Protein 7LIX (pdb70)

Structure (mmCIF, N/CA/C/O backbone):
data_7LIX
#
_entry.id   7LIX
#
_cell.length_a   1.00
_cell.length_b   1.00
_cell.length_c   1.00
_cell.angle_alpha   90.00
_cell.angle_beta   90.00
_cell.angle_gamma   90.00
#
_symmetry.space_group_name_H-M   'P 1'
#
loop_
_entity.id
_entity.type
_entity.pdbx_description
1 polymer CaRSP1
2 polymer 'B-phycoerythrin beta chain'
3 non-polymer PHYCOERYTHROBILIN
#
loop_
_atom_site.group_PDB
_atom_site.id
_atom_site.type_symbol
_atom_site.label_atom_id
_atom_site.label_alt_id
_atom_site.label_comp_id
_atom_site.label_asym_id
_atom_site.label_entity_id
_atom_site.label_seq_id
_atom_site.pdbx_PDB_ins_code
_atom_site.Cartn_x
_atom_site.Cartn_y
_atom_site.Cartn_z
_atom_site.occupancy
_atom_site.B_iso_or_equiv
_atom_site.auth_seq_id
_atom_site.auth_comp_id
_atom_site.auth_asym_id
_atom_site.auth_atom_id
_atom_site.pdbx_PDB_model_num
ATOM 1 N N . VAL A 1 36 ? 196.64100 295.24800 325.53500 1.000 31.73000 36 VAL A N 1
ATOM 2 C CA . VAL A 1 36 ? 197.89200 295.95900 325.35700 1.000 31.73000 36 VAL A CA 1
ATOM 3 C C . VAL A 1 36 ? 198.40600 296.37100 326.71600 1.000 31.73000 36 VAL A C 1
ATOM 4 O O . VAL A 1 36 ? 199.42900 297.03200 326.83800 1.000 31.73000 36 VAL A O 1
ATOM 8 N N . VAL A 1 37 ? 197.65600 295.98500 327.74300 1.000 31.01000 37 VAL A N 1
ATOM 9 C CA . VAL A 1 37 ? 198.00200 296.22000 329.13800 1.000 31.01000 37 VAL A CA 1
ATOM 10 C C . VAL A 1 37 ? 197.93700 294.88000 329.85300 1.000 31.01000 37 VAL A C 1
ATOM 11 O O . VAL A 1 37 ? 196.99400 294.10900 329.65100 1.000 31.01000 37 VAL A O 1
ATOM 15 N N . LEU A 1 38 ? 198.94200 294.59400 330.67900 1.000 29.82000 38 LEU A N 1
ATOM 16 C CA . LEU A 1 38 ? 198.88600 293.47800 331.61600 1.000 29.82000 38 LEU A CA 1
ATOM 17 C C . LEU A 1 38 ? 198.66700 294.04600 333.00800 1.000 29.82000 38 LEU A C 1
ATOM 18 O O . LEU A 1 38 ? 199.61500 294.55800 333.61800 1.000 29.82000 38 LEU A O 1
ATOM 23 N N . PRO A 1 39 ? 197.44400 294.01100 333.54200 1.000 29.85000 39 PRO A N 1
ATOM 24 C CA . PRO A 1 39 ? 197.18900 294.64400 334.84000 1.000 29.85000 39 PRO A CA 1
ATOM 25 C C . PRO A 1 39 ? 197.80400 293.93000 336.02200 1.000 29.85000 39 PRO A C 1
ATOM 26 O O . PRO A 1 39 ? 198.19100 294.59100 336.99000 1.000 29.85000 39 PRO A O 1
ATOM 30 N N . VAL A 1 40 ? 197.86800 292.60100 335.99200 1.000 28.50000 40 VAL A N 1
ATOM 31 C CA . VAL A 1 40 ? 198.44600 291.86100 337.10800 1.000 28.50000 40 VAL A CA 1
ATOM 32 C C . VAL A 1 40 ? 199.94500 292.09900 337.18000 1.000 28.50000 40 VAL A C 1
ATOM 33 O O . VAL A 1 40 ? 200.52800 292.15200 338.26600 1.000 28.50000 40 VAL A O 1
ATOM 37 N N . ALA A 1 41 ? 200.58900 292.25800 336.02900 1.000 29.36000 41 ALA A N 1
ATOM 38 C CA . ALA A 1 41 ? 202.01100 292.57500 336.00700 1.000 29.36000 41 ALA A CA 1
ATOM 39 C C . ALA A 1 41 ? 202.28000 293.99000 336.50100 1.000 29.36000 41 ALA A C 1
ATOM 40 O O . ALA A 1 41 ? 203.31100 294.24900 337.12400 1.000 29.36000 41 ALA A O 1
ATOM 42 N N . ARG A 1 42 ? 201.37700 294.92300 336.20800 1.000 29.23000 42 ARG A N 1
ATOM 43 C CA . ARG A 1 42 ? 201.51600 296.28500 336.70600 1.000 29.23000 42 ARG A CA 1
ATOM 44 C C . ARG A 1 42 ? 201.27600 296.35600 338.20400 1.000 29.23000 42 ARG A C 1
ATOM 45 O O . ARG A 1 42 ? 201.91800 297.14100 338.90200 1.000 29.23000 42 ARG A O 1
ATOM 53 N N . ALA A 1 43 ? 200.31000 295.58200 338.70100 1.000 29.11000 43 ALA A N 1
ATOM 54 C CA . ALA A 1 43 ? 200.02600 295.53900 340.13000 1.000 29.11000 43 ALA A CA 1
ATOM 55 C C . ALA A 1 43 ? 201.20300 294.99200 340.92000 1.000 29.11000 43 ALA A C 1
ATOM 56 O O . ALA A 1 43 ? 201.52400 295.49400 341.99800 1.000 29.11000 43 ALA A O 1
ATOM 58 N N . GLY A 1 44 ? 201.83900 293.94100 340.41400 1.000 30.70000 44 GLY A N 1
ATOM 59 C CA . GLY A 1 44 ? 202.97900 293.37600 341.11000 1.000 30.70000 44 GLY A CA 1
ATOM 60 C C . GLY A 1 44 ? 204.19200 294.28100 341.11100 1.000 30.70000 44 GLY A C 1
ATOM 61 O O . GLY A 1 44 ? 204.91800 294.35400 342.09900 1.000 30.70000 44 GLY A O 1
ATOM 62 N N . LEU A 1 45 ? 204.44600 294.95800 339.99500 1.000 29.89000 45 LEU A N 1
ATOM 63 C CA . LEU A 1 45 ? 205.62300 295.81600 339.90000 1.000 29.89000 45 LEU A CA 1
ATOM 64 C C . LEU A 1 45 ? 205.45000 297.09100 340.70700 1.000 29.89000 45 LEU A C 1
ATOM 65 O O . LEU A 1 45 ? 206.41500 297.59700 341.28500 1.000 29.89000 45 LEU A O 1
ATOM 70 N N . ALA A 1 46 ? 204.23900 297.64500 340.73100 1.000 32.27000 46 ALA A N 1
ATOM 71 C CA . ALA A 1 46 ? 203.98600 298.82900 341.54100 1.000 32.27000 46 ALA A CA 1
ATOM 72 C C . ALA A 1 46 ? 204.04200 298.51400 343.02100 1.000 32.27000 46 ALA A C 1
ATOM 73 O O . ALA A 1 46 ? 204.46400 299.36100 343.81100 1.000 32.27000 46 ALA A O 1
ATOM 75 N N . ALA A 1 47 ? 203.60400 297.31600 343.41400 1.000 35.18000 47 ALA A N 1
ATOM 76 C CA . ALA A 1 47 ? 203.66000 296.92300 344.81700 1.000 35.18000 47 ALA A CA 1
ATOM 77 C C . ALA A 1 47 ? 205.08800 296.66500 345.26300 1.000 35.18000 47 ALA A C 1
ATOM 78 O O . ALA A 1 47 ? 205.47800 297.06100 346.36100 1.000 35.18000 47 ALA A O 1
ATOM 80 N N . THR A 1 48 ? 205.86900 295.97300 344.43500 1.000 36.17000 48 THR A N 1
ATOM 81 C CA . THR A 1 48 ? 207.24200 295.62400 344.78400 1.000 36.17000 48 THR A CA 1
ATOM 82 C C . THR A 1 48 ? 208.12000 296.86000 344.91000 1.000 36.17000 48 THR A C 1
ATOM 83 O O . THR A 1 48 ? 209.02000 296.91000 345.75500 1.000 36.17000 48 THR A O 1
ATOM 87 N N . ALA A 1 49 ? 207.85700 297.87800 344.09400 1.000 38.64000 49 ALA A N 1
ATOM 88 C CA . ALA A 1 49 ? 208.66800 299.08700 344.10800 1.000 38.64000 49 ALA A CA 1
ATOM 89 C C . ALA A 1 49 ? 208.45900 299.93000 345.35900 1.000 38.64000 49 ALA A C 1
ATOM 90 O O . ALA A 1 49 ? 209.25100 300.84300 345.60800 1.000 38.64000 49 ALA A O 1
ATOM 92 N N . LYS A 1 50 ? 207.42300 299.66300 346.14500 1.000 42.69000 50 LYS A N 1
ATOM 93 C CA . LYS A 1 50 ? 207.20200 300.41800 347.36300 1.000 42.69000 50 LYS A CA 1
ATOM 94 C C . LYS A 1 50 ? 207.22700 299.58300 348.63100 1.000 42.69000 50 LYS A C 1
ATOM 95 O O . LYS A 1 50 ? 207.37900 300.15300 349.71100 1.000 42.69000 50 LYS A O 1
ATOM 101 N N . LYS A 1 51 ? 207.05400 298.26800 348.53900 1.000 46.80000 51 LYS A N 1
ATOM 102 C CA . LYS A 1 51 ? 206.87900 297.44300 349.72600 1.000 46.80000 51 LYS A CA 1
ATOM 103 C C . LYS A 1 51 ? 208.16400 297.33700 350.53700 1.000 46.80000 51 LYS A C 1
ATOM 104 O O . LYS A 1 51 ? 209.24600 297.10000 349.99800 1.000 46.80000 51 LYS A O 1
ATOM 110 N N . ASN A 1 52 ? 208.02800 297.53300 351.84700 1.000 49.16000 52 ASN A N 1
ATOM 111 C CA . ASN A 1 52 ? 209.09400 297.25600 352.79800 1.000 49.16000 52 ASN A CA 1
ATOM 112 C C . ASN A 1 52 ? 209.31100 295.75200 352.88800 1.000 49.16000 52 ASN A C 1
ATOM 113 O O . ASN A 1 52 ? 208.36100 295.00000 353.11400 1.000 49.16000 52 ASN A O 1
ATOM 118 N N . GLN A 1 53 ? 210.55400 295.30800 352.69900 1.000 49.62000 53 GLN A N 1
ATOM 119 C CA . GLN A 1 53 ? 210.83800 293.87600 352.73600 1.000 49.62000 53 GLN A CA 1
ATOM 120 C C . GLN A 1 53 ? 210.73400 293.30400 354.13800 1.000 49.62000 53 GLN A C 1
ATOM 121 O O . GLN A 1 53 ? 210.45900 292.11300 354.30300 1.000 49.62000 53 GLN A O 1
ATOM 127 N N . TYR A 1 54 ? 210.97300 294.12300 355.15200 1.000 48.49000 54 TYR A N 1
ATOM 128 C CA . TYR A 1 54 ? 211.05700 293.63100 356.51500 1.000 48.49000 54 TYR A CA 1
ATOM 129 C C . TYR A 1 54 ? 209.71000 293.50300 357.20500 1.000 48.49000 54 TYR A C 1
ATOM 130 O O . TYR A 1 54 ? 209.64200 292.87900 358.26500 1.000 48.49000 54 TYR A O 1
ATOM 139 N N . MET A 1 55 ? 208.64900 294.07400 356.63900 1.000 46.47000 55 MET A N 1
ATOM 140 C CA . MET A 1 55 ? 207.39300 294.22000 357.36100 1.000 46.47000 55 MET A CA 1
ATOM 141 C C . MET A 1 55 ? 206.68300 292.89400 357.60300 1.000 46.47000 55 MET A C 1
ATOM 142 O O . MET A 1 55 ? 206.01400 292.74500 358.62300 1.000 46.47000 55 MET A O 1
ATOM 147 N N . GLY A 1 56 ? 206.86100 291.91300 356.71500 1.000 45.35000 56 GLY A N 1
ATOM 148 C CA . GLY A 1 56 ? 206.19700 290.60000 356.84200 1.000 45.35000 56 GLY A CA 1
ATOM 149 C C . GLY A 1 56 ? 207.12300 289.50400 357.34700 1.000 45.35000 56 GLY A C 1
ATOM 150 O O . GLY A 1 56 ? 206.78000 288.32100 357.15000 1.000 45.35000 56 GLY A O 1
ATOM 151 N N . THR A 1 57 ? 208.20200 289.86500 358.06400 1.000 46.26000 57 THR A N 1
ATOM 152 C CA . THR A 1 57 ? 209.21200 288.85800 358.51300 1.000 46.26000 57 THR A CA 1
ATOM 153 C C . THR A 1 57 ? 209.46900 288.82900 360.03300 1.000 46.26000 57 THR A C 1
ATOM 154 O O . THR A 1 57 ? 210.13400 287.86300 360.46300 1.000 46.26000 57 THR A O 1
ATOM 158 N N . SER A 1 58 ? 209.02800 289.83900 360.79900 1.000 46.23000 58 SER A N 1
ATOM 159 C CA . SER A 1 58 ? 209.20000 289.88900 362.25500 1.000 46.23000 58 SER A CA 1
ATOM 160 C C . SER A 1 58 ? 210.65300 289.79800 362.68400 1.000 46.23000 58 SER A C 1
ATOM 161 O O . SER A 1 58 ? 210.95100 289.24600 363.74100 1.000 46.23000 58 SER A O 1
ATOM 164 N N . VAL A 1 59 ? 211.56900 290.30700 361.88400 1.000 46.22000 59 VAL A N 1
ATOM 165 C CA . VAL A 1 59 ? 212.98400 290.29400 362.22100 1.000 46.22000 59 VAL A CA 1
ATOM 166 C C . VAL A 1 59 ? 213.33100 291.60100 362.91300 1.000 46.22000 59 VAL A C 1
ATOM 167 O O . VAL A 1 59 ? 213.03500 292.68100 362.39700 1.000 46.22000 59 VAL A O 1
ATOM 171 N N . ALA A 1 60 ? 213.95400 291.50900 364.08100 1.000 46.19000 60 ALA A N 1
ATOM 172 C CA . ALA A 1 60 ? 214.30700 292.67100 364.87600 1.000 46.19000 60 ALA A CA 1
ATOM 173 C C . ALA A 1 60 ? 215.73300 292.51700 365.37400 1.000 46.19000 60 ALA A C 1
ATOM 174 O O . ALA A 1 60 ? 216.18900 291.39300 365.60500 1.000 46.19000 60 ALA A O 1
ATOM 176 N N . PRO A 1 61 ? 216.46400 293.61900 365.53600 1.000 47.78000 61 PRO A N 1
ATOM 177 C CA . PRO A 1 61 ? 217.85900 293.51800 365.98000 1.000 47.78000 61 PRO A CA 1
ATOM 178 C C . PRO A 1 61 ? 217.96500 293.18200 367.45600 1.000 47.78000 61 PRO A C 1
ATOM 179 O O . PRO A 1 61 ? 217.33500 293.81500 368.30000 1.000 47.78000 61 PRO A O 1
ATOM 183 N N . GLU A 1 62 ? 218.75900 292.16400 367.75400 1.000 55.13000 62 GLU A N 1
ATOM 184 C CA . GLU A 1 62 ? 219.04500 291.74900 369.11500 1.000 55.13000 62 GLU A CA 1
ATOM 185 C C . GLU A 1 62 ? 220.34700 292.38000 369.57800 1.000 55.13000 62 GLU A C 1
ATOM 186 O O . GLU A 1 62 ? 221.31600 292.43800 368.82500 1.000 55.13000 62 GLU A O 1
ATOM 192 N N . ILE A 1 63 ? 220.36400 292.85800 370.81600 1.000 55.92000 63 ILE A N 1
ATOM 193 C CA . ILE A 1 63 ? 221.54500 293.47200 371.40900 1.000 55.92000 63 ILE A CA 1
ATOM 194 C C . ILE A 1 63 ? 221.83700 292.74500 372.71200 1.000 55.92000 63 ILE A C 1
ATOM 195 O O . ILE A 1 63 ? 220.92000 292.49000 373.49800 1.000 55.92000 63 ILE A O 1
ATOM 200 N N . VAL A 1 64 ? 223.09600 292.37900 372.92600 1.000 62.52000 64 VAL A N 1
ATOM 201 C CA . VAL A 1 64 ? 223.53700 291.81900 374.19700 1.000 62.52000 64 VAL A CA 1
ATOM 202 C C . VAL A 1 64 ? 224.93100 292.34800 374.49000 1.000 62.52000 64 VAL A C 1
ATOM 203 O O . VAL A 1 64 ? 225.82700 292.27100 373.64600 1.000 62.52000 64 VAL A O 1
ATOM 207 N N . LEU A 1 65 ? 225.10900 292.89100 375.69200 1.000 66.37000 65 LEU A N 1
ATOM 208 C CA . LEU A 1 65 ? 226.34300 293.55000 376.09400 1.000 66.37000 65 LEU A CA 1
ATOM 209 C C . LEU A 1 65 ? 226.96100 292.80900 377.26800 1.000 66.37000 65 LEU A C 1
ATOM 210 O O . LEU A 1 65 ? 226.25700 292.41100 378.20000 1.000 66.37000 65 LEU A O 1
ATOM 215 N N . THR A 1 66 ? 228.27500 292.62600 377.21400 1.000 75.03000 66 THR A N 1
ATOM 216 C CA . THR A 1 66 ? 229.03000 291.93500 378.24600 1.000 75.03000 66 THR A CA 1
ATOM 217 C C . THR A 1 66 ? 229.94000 292.93700 378.93400 1.000 75.03000 66 THR A C 1
ATOM 218 O O . THR A 1 66 ? 230.64400 293.69400 378.26600 1.000 75.03000 66 THR A O 1
ATOM 222 N N . ASP A 1 67 ? 229.91400 292.95400 380.26200 1.000 80.28000 67 ASP A N 1
ATOM 223 C CA . ASP A 1 67 ? 230.67100 293.94600 381.02100 1.000 80.28000 67 ASP A CA 1
ATOM 224 C C . ASP A 1 67 ? 230.97100 293.36000 382.38900 1.000 80.28000 67 ASP A C 1
ATOM 225 O O . ASP A 1 67 ? 230.05800 293.18700 383.20000 1.000 80.28000 67 ASP A O 1
ATOM 230 N N . LYS A 1 68 ? 232.24300 293.07400 382.64800 1.000 82.09000 68 LYS A N 1
ATOM 231 C CA . LYS A 1 68 ? 232.68300 292.58700 383.94900 1.000 82.09000 68 LYS A CA 1
ATOM 232 C C . LYS A 1 68 ? 233.72100 293.51300 384.57300 1.000 82.09000 68 LYS A C 1
ATOM 233 O O . LYS A 1 68 ? 234.54900 293.07900 385.37400 1.000 82.09000 68 LYS A O 1
ATOM 239 N N . GLY A 1 69 ? 233.69900 294.79000 384.20500 1.000 83.18000 69 GLY A N 1
ATOM 240 C CA . GLY A 1 69 ? 234.50000 295.78500 384.87800 1.000 83.18000 69 GLY A CA 1
ATOM 241 C C . GLY A 1 69 ? 235.93500 295.91300 384.42400 1.000 83.18000 69 GLY A C 1
ATOM 242 O O . GLY A 1 69 ? 236.69200 296.67100 385.04200 1.000 83.18000 69 GLY A O 1
ATOM 243 N N . SER A 1 70 ? 236.34500 295.20000 383.38300 1.000 83.00000 70 SER A N 1
ATOM 244 C CA . SER A 1 70 ? 237.67400 295.34600 382.81300 1.000 83.00000 70 SER A CA 1
ATOM 245 C C . SER A 1 70 ? 237.54900 295.67300 381.33500 1.000 83.00000 70 SER A C 1
ATOM 246 O O . SER A 1 70 ? 236.62000 295.21700 380.66800 1.000 83.00000 70 SER A O 1
ATOM 249 N N . ASP A 1 71 ? 238.50500 296.45600 380.82700 1.000 83.74000 71 ASP A N 1
ATOM 250 C CA . ASP A 1 71 ? 238.44900 296.94000 379.45000 1.000 83.74000 71 ASP A CA 1
ATOM 251 C C . ASP A 1 71 ? 238.61700 295.83200 378.42100 1.000 83.74000 71 ASP A C 1
ATOM 252 O O . ASP A 1 71 ? 238.23900 296.02000 377.26300 1.000 83.74000 71 ASP A O 1
ATOM 257 N N . MET A 1 72 ? 239.10500 294.67200 378.86600 1.000 83.35000 72 MET A N 1
ATOM 258 C CA . MET A 1 72 ? 239.30500 293.51200 377.95800 1.000 83.35000 72 MET A CA 1
ATOM 259 C C . MET A 1 72 ? 238.03300 292.65500 377.92600 1.000 83.35000 72 MET A C 1
ATOM 260 O O . MET A 1 72 ? 237.91500 291.82300 377.00700 1.000 83.35000 72 MET A O 1
ATOM 265 N N . SER A 1 73 ? 237.11900 292.85700 378.88100 1.000 81.11000 73 SER A N 1
ATOM 266 C CA . SER A 1 73 ? 235.90100 292.06200 378.92900 1.000 81.11000 73 SER A CA 1
ATOM 267 C C . SER A 1 73 ? 234.76300 292.69100 378.14600 1.000 81.11000 73 SER A C 1
ATOM 268 O O . SER A 1 73 ? 233.86100 291.97500 377.70400 1.000 81.11000 73 SER A O 1
ATOM 271 N N . ARG A 1 74 ? 234.76400 294.01100 377.99600 1.000 78.58000 74 ARG A N 1
ATOM 272 C CA . ARG A 1 74 ? 233.62300 294.71300 377.42000 1.000 78.58000 74 ARG A CA 1
ATOM 273 C C . ARG A 1 74 ? 233.47900 294.42800 375.93700 1.000 78.58000 74 ARG A C 1
ATOM 274 O O . ARG A 1 74 ? 234.43200 294.57100 375.17000 1.000 78.58000 74 ARG A O 1
ATOM 282 N N . LYS A 1 75 ? 232.27800 294.02700 375.54100 1.000 73.91000 75 LYS A N 1
ATOM 283 C CA . LYS A 1 75 ? 232.01400 293.66400 374.16400 1.000 73.91000 75 LYS A CA 1
ATOM 284 C C . LYS A 1 75 ? 230.53700 293.87200 373.88800 1.000 73.91000 75 LYS A C 1
ATOM 285 O O . LYS A 1 75 ? 229.68700 293.54200 374.71500 1.000 73.91000 75 LYS A O 1
ATOM 291 N N . VAL A 1 76 ? 230.24600 294.43400 372.71800 1.000 72.26000 76 VAL A N 1
ATOM 292 C CA . VAL A 1 76 ? 228.88400 294.66800 372.25900 1.000 72.26000 76 VAL A CA 1
ATOM 293 C C . VAL A 1 76 ? 228.69200 293.90500 370.96200 1.000 72.26000 76 VAL A C 1
ATOM 294 O O . VAL A 1 76 ? 229.52500 293.99300 370.05600 1.000 72.26000 76 VAL A O 1
ATOM 298 N N . LYS A 1 77 ? 227.59900 293.15700 370.86600 1.000 71.24000 77 LYS A N 1
ATOM 299 C CA . LYS A 1 77 ? 227.28000 292.45000 369.64000 1.000 71.24000 77 LYS A CA 1
ATOM 300 C C . LYS A 1 77 ? 225.82900 292.68700 369.26100 1.000 71.24000 77 LYS A C 1
ATOM 301 O O . LYS A 1 77 ? 224.95700 292.80800 370.12100 1.000 71.24000 77 LYS A O 1
ATOM 307 N N . THR A 1 78 ? 225.58200 292.74900 367.95600 1.000 67.21000 78 THR A N 1
ATOM 308 C CA . THR A 1 78 ? 224.24100 292.90200 367.42000 1.000 67.21000 78 THR A CA 1
ATOM 309 C C . THR A 1 78 ? 224.02800 291.87500 366.32500 1.000 67.21000 78 THR A C 1
ATOM 310 O O . THR A 1 78 ? 224.95500 291.52500 365.59600 1.000 67.21000 78 THR A O 1
ATOM 314 N N . GLU A 1 79 ? 222.78700 291.41800 366.20000 1.000 62.49000 79 GLU A N 1
ATOM 315 C CA . GLU A 1 79 ? 222.45700 290.33300 365.28900 1.000 62.49000 79 GLU A CA 1
ATOM 316 C C . GLU A 1 79 ? 220.96400 290.36500 365.01600 1.000 62.49000 79 GLU A C 1
ATOM 317 O O . GLU A 1 79 ? 220.17200 290.48100 365.95300 1.000 62.49000 79 GLU A O 1
ATOM 323 N N . ASP A 1 80 ? 220.58400 290.28700 363.74400 1.000 56.46000 80 ASP A N 1
ATOM 324 C CA . ASP A 1 80 ? 219.17300 290.20900 363.38400 1.000 56.46000 80 ASP A CA 1
ATOM 325 C C . ASP A 1 80 ? 218.61100 288.84800 363.76500 1.000 56.46000 80 ASP A C 1
ATOM 326 O O . ASP A 1 80 ? 219.23000 287.81600 363.50900 1.000 56.46000 80 ASP A O 1
ATOM 331 N N . LYS A 1 81 ? 217.43600 288.84500 364.37700 1.000 52.39000 81 LYS A N 1
ATOM 332 C CA . LYS A 1 81 ? 216.83800 287.62400 364.88200 1.000 52.39000 81 LYS A CA 1
ATOM 333 C C . LYS A 1 81 ? 215.32700 287.75900 364.86800 1.000 52.39000 81 LYS A C 1
ATOM 334 O O . LYS A 1 81 ? 214.78500 288.75100 365.35500 1.000 52.39000 81 LYS A O 1
ATOM 340 N N . LYS A 1 82 ? 214.65400 286.74700 364.33900 1.000 47.51000 82 LYS A N 1
ATOM 341 C CA . LYS A 1 82 ? 213.20300 286.76100 364.22200 1.000 47.51000 82 LYS A CA 1
ATOM 342 C C . LYS A 1 82 ? 212.54700 286.61500 365.59000 1.000 47.51000 82 LYS A C 1
ATOM 343 O O . LYS A 1 82 ? 212.83700 285.66700 366.32200 1.000 47.51000 82 LYS A O 1
ATOM 349 N N . VAL A 1 83 ? 211.65100 287.53600 365.92800 1.000 46.52000 83 VAL A N 1
ATOM 350 C CA . VAL A 1 83 ? 210.98400 287.51500 367.22700 1.000 46.52000 83 VAL A CA 1
ATOM 351 C C . VAL A 1 83 ? 209.83000 286.52100 367.18700 1.000 46.52000 83 VAL A C 1
ATOM 352 O O . VAL A 1 83 ? 208.97000 286.58900 366.30600 1.000 46.52000 83 VAL A O 1
ATOM 356 N N . ALA A 1 84 ? 209.81300 285.60100 368.14600 1.000 52.49000 84 ALA A N 1
ATOM 357 C CA . ALA A 1 84 ? 208.83500 284.52700 368.19700 1.000 52.49000 84 ALA A CA 1
ATOM 358 C C . ALA A 1 84 ? 207.63700 284.89200 369.05800 1.000 52.49000 84 ALA A C 1
ATOM 359 O O . ALA A 1 84 ? 207.72100 285.74100 369.94700 1.000 52.49000 84 ALA A O 1
ATOM 361 N N . ALA A 1 85 ? 206.51400 284.22800 368.78800 1.000 55.24000 85 ALA A N 1
ATOM 362 C CA . ALA A 1 85 ? 205.29000 284.38900 369.56700 1.000 55.24000 85 ALA A CA 1
ATOM 363 C C . ALA A 1 85 ? 205.19100 283.26300 370.59200 1.000 55.24000 85 ALA A C 1
ATOM 364 O O . ALA A 1 85 ? 204.97800 282.10600 370.22800 1.000 55.24000 85 ALA A O 1
ATOM 366 N N . ASP A 1 86 ? 205.33900 283.60000 371.87300 1.000 57.84000 86 ASP A N 1
ATOM 367 C CA . ASP A 1 86 ? 205.21300 282.62700 372.96200 1.000 57.84000 86 ASP A CA 1
ATOM 368 C C . ASP A 1 86 ? 203.75500 282.57000 373.39600 1.000 57.84000 86 ASP A C 1
ATOM 369 O O . ASP A 1 86 ? 203.27500 283.37800 374.18800 1.000 57.84000 86 ASP A O 1
ATOM 374 N N . GLN A 1 87 ? 203.04300 281.58900 372.85100 1.000 54.59000 87 GLN A N 1
ATOM 375 C CA . GLN A 1 87 ? 201.62400 281.43100 373.12500 1.000 54.59000 87 GLN A CA 1
ATOM 376 C C . GLN A 1 87 ? 201.34800 281.04200 374.57200 1.000 54.59000 87 GLN A C 1
ATOM 377 O O . GLN A 1 87 ? 200.25100 281.30300 375.07500 1.000 54.59000 87 GLN A O 1
ATOM 383 N N . ALA A 1 88 ? 202.32400 280.44100 375.25000 1.000 51.93000 88 ALA A N 1
ATOM 384 C CA . ALA A 1 88 ? 202.13000 280.00000 376.62400 1.000 51.93000 88 ALA A CA 1
ATOM 385 C C . ALA A 1 88 ? 202.04800 281.17300 377.59100 1.000 51.93000 88 ALA A C 1
ATOM 386 O O . ALA A 1 88 ? 201.18300 281.19700 378.47000 1.000 51.93000 88 ALA A O 1
ATOM 388 N N . ALA A 1 89 ? 202.95300 282.14100 377.46000 1.000 50.20000 89 ALA A N 1
ATOM 389 C CA . ALA A 1 89 ? 202.95700 283.28700 378.36000 1.000 50.20000 89 ALA A CA 1
ATOM 390 C C . ALA A 1 89 ? 201.82200 284.25000 378.05700 1.000 50.20000 89 ALA A C 1
ATOM 391 O O . ALA A 1 89 ? 201.44800 285.04700 378.91800 1.000 50.20000 89 ALA A O 1
ATOM 393 N N . ALA A 1 90 ? 201.28800 284.21200 376.83700 1.000 49.33000 90 ALA A N 1
ATOM 394 C CA . ALA A 1 90 ? 200.10500 284.99500 376.50500 1.000 49.33000 90 ALA A CA 1
ATOM 395 C C . ALA A 1 90 ? 198.87800 284.54400 377.28400 1.000 49.33000 90 ALA A C 1
ATOM 396 O O . ALA A 1 90 ? 197.94300 285.32900 377.46600 1.000 49.33000 90 ALA A O 1
ATOM 398 N N . MET A 1 91 ? 198.84300 283.28300 377.71600 1.000 51.77000 91 MET A N 1
ATOM 399 C CA . MET A 1 91 ? 197.72400 282.79800 378.51700 1.000 51.77000 91 MET A CA 1
ATOM 400 C C . MET A 1 91 ? 197.71100 283.43100 379.89600 1.000 51.77000 91 MET A C 1
ATOM 401 O O . MET A 1 91 ? 196.64100 283.66200 380.46600 1.000 51.77000 91 MET A O 1
ATOM 406 N N . GLY A 1 92 ? 198.89100 283.66200 380.46900 1.000 48.79000 92 GLY A N 1
ATOM 407 C CA . GLY A 1 92 ? 198.96000 284.22100 381.80900 1.000 48.79000 92 GLY A CA 1
ATOM 408 C C . GLY A 1 92 ? 198.44000 285.64000 381.87800 1.000 48.79000 92 GLY A C 1
ATOM 409 O O . GLY A 1 92 ? 197.76100 286.01800 382.83200 1.000 48.79000 92 GLY A O 1
ATOM 410 N N . ILE A 1 93 ? 198.76100 286.44500 380.87000 1.000 45.41000 93 ILE A N 1
ATOM 411 C CA . ILE A 1 93 ? 198.24800 287.80800 380.79900 1.000 45.41000 93 ILE A CA 1
ATOM 412 C C . ILE A 1 93 ? 196.74500 287.80400 380.56800 1.000 45.41000 93 ILE A C 1
ATOM 413 O O . ILE A 1 93 ? 196.00100 288.54900 381.21300 1.000 45.41000 93 ILE A O 1
ATOM 418 N N . LEU A 1 94 ? 196.28100 286.96300 379.64200 1.000 46.24000 94 LEU A N 1
ATOM 419 C CA . LEU A 1 94 ? 194.86500 286.91100 379.29400 1.000 46.24000 94 LEU A CA 1
ATOM 420 C C . LEU A 1 94 ? 194.00800 286.43300 380.46000 1.000 46.24000 94 LEU A C 1
ATOM 421 O O . LEU A 1 94 ? 192.91500 286.95900 380.69200 1.000 46.24000 94 LEU A O 1
ATOM 426 N N . ALA A 1 95 ? 194.47700 285.42600 381.19300 1.000 48.27000 95 ALA A N 1
ATOM 427 C CA . ALA A 1 95 ? 193.70100 284.91300 382.31600 1.000 48.27000 95 ALA A CA 1
ATOM 428 C C . ALA A 1 95 ? 193.66300 285.90500 383.46700 1.000 48.27000 95 ALA A C 1
ATOM 429 O O . ALA A 1 95 ? 192.59100 286.19400 384.00800 1.000 48.27000 95 ALA A O 1
ATOM 431 N N . ASN A 1 96 ? 194.82800 286.43300 383.85500 1.000 49.62000 96 ASN A N 1
ATOM 432 C CA . ASN A 1 96 ? 194.92100 287.28500 385.03900 1.000 49.62000 96 ASN A CA 1
ATOM 433 C C . ASN A 1 96 ? 194.19200 288.60400 384.84900 1.000 49.62000 96 ASN A C 1
ATOM 434 O O . ASN A 1 96 ? 193.58100 289.11800 385.79000 1.000 49.62000 96 ASN A O 1
ATOM 439 N N . MET A 1 97 ? 194.26700 289.18200 383.65000 1.000 49.49000 97 MET A N 1
ATOM 440 C CA . MET A 1 97 ? 193.61600 290.46500 383.42000 1.000 49.49000 97 MET A CA 1
ATOM 441 C C . MET A 1 97 ? 192.10600 290.32700 383.35000 1.000 49.49000 97 MET A C 1
ATOM 442 O O . MET A 1 97 ? 191.38200 291.21700 383.80000 1.000 49.49000 97 MET A O 1
ATOM 447 N N . SER A 1 98 ? 191.61200 289.22800 382.78000 1.000 50.49000 98 SER A N 1
ATOM 448 C CA . SER A 1 98 ? 190.17300 289.01300 382.69900 1.000 50.49000 98 SER A CA 1
ATOM 449 C C . SER A 1 98 ? 189.55200 288.82500 384.07000 1.000 50.49000 98 SER A C 1
ATOM 450 O O . SER A 1 98 ? 188.36700 289.10900 384.25700 1.000 50.49000 98 SER A O 1
ATOM 453 N N . LEU A 1 99 ? 190.31800 288.32500 385.03300 1.000 51.20000 99 LEU A N 1
ATOM 454 C CA . LEU A 1 99 ? 189.84700 288.34600 386.41000 1.000 51.20000 99 LEU A CA 1
ATOM 455 C C . LEU A 1 99 ? 189.78600 289.77500 386.93800 1.000 51.20000 99 LEU A C 1
ATOM 456 O O . LEU A 1 99 ? 188.81200 290.16000 387.59100 1.000 51.20000 99 LEU A O 1
ATOM 461 N N . TYR A 1 100 ? 190.81600 290.57400 386.65300 1.000 52.81000 100 TYR A N 1
ATOM 462 C CA . TYR A 1 100 ? 190.81900 291.98900 387.01500 1.000 52.81000 100 TYR A CA 1
ATOM 463 C C . TYR A 1 100 ? 189.69300 292.74600 386.32600 1.000 52.81000 100 TYR A C 1
ATOM 464 O O . TYR A 1 100 ? 189.11300 293.67000 386.90200 1.000 52.81000 100 TYR A O 1
ATOM 473 N N . ALA A 1 101 ? 189.41200 292.40800 385.06800 1.000 51.83000 101 ALA A N 1
ATOM 474 C CA . ALA A 1 101 ? 188.34700 293.09200 384.34600 1.000 51.83000 101 ALA A CA 1
ATOM 475 C C . ALA A 1 101 ? 186.98000 292.78200 384.92700 1.000 51.83000 101 ALA A C 1
ATOM 476 O O . ALA A 1 101 ? 186.05200 293.58000 384.77800 1.000 51.83000 101 ALA A O 1
ATOM 478 N N . SER A 1 102 ? 186.83200 291.64600 385.59600 1.000 53.52000 102 SER A N 1
ATOM 479 C CA . SER A 1 102 ? 185.54700 291.26800 386.15600 1.000 53.52000 102 SER A CA 1
ATOM 480 C C . SER A 1 102 ? 185.35500 291.75300 387.57600 1.000 53.52000 102 SER A C 1
ATOM 481 O O . SER A 1 102 ? 184.21600 291.98200 387.99100 1.000 53.52000 102 SER A O 1
ATOM 484 N N . LEU A 1 103 ? 186.43100 291.91200 388.33900 1.000 53.04000 103 LEU A N 1
ATOM 485 C CA . LEU A 1 103 ? 186.27700 292.39900 389.70200 1.000 53.04000 103 LEU A CA 1
ATOM 486 C C . LEU A 1 103 ? 186.18900 293.91400 389.76500 1.000 53.04000 103 LEU A C 1
ATOM 487 O O . LEU A 1 103 ? 185.74400 294.45600 390.78000 1.000 53.04000 103 LEU A O 1
ATOM 492 N N . ASN A 1 104 ? 186.62100 294.60300 388.72000 1.000 54.00000 104 ASN A N 1
ATOM 493 C CA . ASN A 1 104 ? 186.51300 296.05600 388.65100 1.000 54.00000 104 ASN A CA 1
ATOM 494 C C . ASN A 1 104 ? 185.06500 296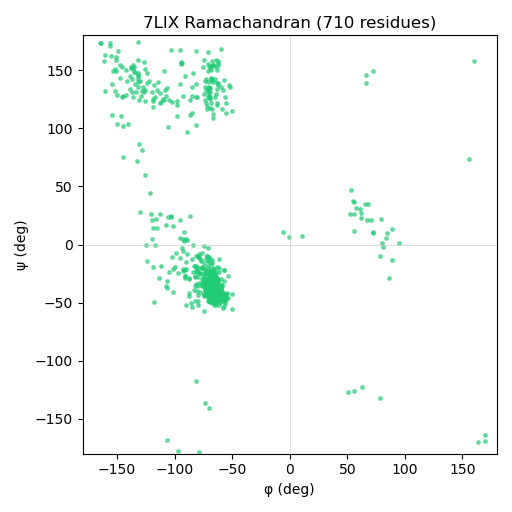.46300 388.41300 1.000 54.00000 104 ASN A C 1
ATOM 495 O O . ASN A 1 104 ? 184.47300 296.04700 387.41200 1.000 54.00000 104 ASN A O 1
ATOM 500 N N . PRO A 1 105 ? 184.46400 297.26400 389.28400 1.000 54.28000 105 PRO A N 1
ATOM 501 C CA . PRO A 1 105 ? 183.04200 297.58200 389.13400 1.000 54.28000 105 PRO A CA 1
ATOM 502 C C . PRO A 1 105 ? 182.74400 298.82800 388.31200 1.000 54.28000 105 PRO A C 1
ATOM 503 O O . PRO A 1 105 ? 181.63300 298.96800 387.79700 1.000 54.28000 105 PRO A O 1
ATOM 507 N N . VAL A 1 106 ? 183.69400 299.74600 388.18400 1.000 53.99000 106 VAL A N 1
ATOM 508 C CA . VAL A 1 106 ? 183.43900 300.96400 387.42500 1.000 53.99000 106 VAL A CA 1
ATOM 509 C C . VAL A 1 106 ? 183.75200 300.77600 385.94900 1.000 53.99000 106 VAL A C 1
ATOM 510 O O . VAL A 1 106 ? 183.14600 301.42200 385.09800 1.000 53.99000 106 VAL A O 1
ATOM 514 N N . LYS A 1 107 ? 184.68900 299.89300 385.60700 1.000 52.93000 107 LYS A N 1
ATOM 515 C CA . LYS A 1 107 ? 184.86100 299.50200 384.21500 1.000 52.93000 107 LYS A CA 1
ATOM 516 C C . LYS A 1 107 ? 183.70600 298.63800 383.73400 1.000 52.93000 107 LYS A C 1
ATOM 517 O O . LYS A 1 107 ? 183.53400 298.44800 382.52800 1.000 52.93000 107 LYS A O 1
ATOM 523 N N . ARG A 1 108 ? 182.93600 298.06500 384.65900 1.000 58.01000 108 ARG A N 1
ATOM 524 C CA . ARG A 1 108 ? 181.75000 297.30200 384.30200 1.000 58.01000 108 ARG A CA 1
ATOM 525 C C . ARG A 1 108 ? 180.65600 298.16400 383.68300 1.000 58.01000 108 ARG A C 1
ATOM 526 O O . ARG A 1 108 ? 179.82200 297.63900 382.94000 1.000 58.01000 108 ARG A O 1
ATOM 534 N N . MET A 1 109 ? 180.63100 299.46600 383.95700 1.000 56.43000 109 MET A N 1
ATOM 535 C CA . MET A 1 109 ? 179.62000 300.33400 383.36600 1.000 56.43000 109 MET A CA 1
ATOM 536 C C . MET A 1 109 ? 180.16300 301.23400 382.26800 1.000 56.43000 109 MET A C 1
ATOM 537 O O . MET A 1 109 ? 179.48000 301.45100 381.26700 1.000 56.43000 109 MET A O 1
ATOM 542 N N . THR A 1 110 ? 181.38200 301.75000 382.40700 1.000 53.32000 110 THR A N 1
ATOM 543 C CA . THR A 1 110 ? 181.95000 302.55900 381.34100 1.000 53.32000 110 THR A CA 1
ATOM 544 C C . THR A 1 110 ? 182.45900 301.72300 380.18000 1.000 53.32000 110 THR A C 1
ATOM 545 O O . THR A 1 110 ? 182.75200 302.27700 379.11900 1.000 53.32000 110 THR A O 1
ATOM 549 N N . TYR A 1 111 ? 182.59300 300.41600 380.35800 1.000 52.67000 111 TYR A N 1
ATOM 550 C CA . TYR A 1 111 ? 182.88300 299.49200 379.27000 1.000 52.67000 111 TYR A CA 1
ATOM 551 C C . TYR A 1 111 ? 181.89700 298.32700 379.35300 1.000 52.67000 111 TYR A C 1
ATOM 552 O O . TYR A 1 111 ? 182.18600 297.29300 379.94800 1.000 52.67000 111 TYR A O 1
ATOM 561 N N . LYS A 1 112 ? 180.73000 298.49000 378.74500 1.000 63.03000 112 LYS A N 1
ATOM 562 C CA . LYS A 1 112 ? 179.76300 297.40100 378.68700 1.000 63.03000 112 LYS A CA 1
ATOM 563 C C . LYS A 1 112 ? 180.09600 296.42900 377.56000 1.000 63.03000 112 LYS A C 1
ATOM 564 O O . LYS A 1 112 ? 179.83700 296.72000 376.38800 1.000 63.03000 112 LYS A O 1
ATOM 570 N N . ALA A 1 113 ? 180.67700 295.28100 377.90300 1.000 68.87000 113 ALA A N 1
ATOM 571 C CA . ALA A 1 113 ? 181.13600 294.31100 376.91900 1.000 68.87000 113 ALA A CA 1
ATOM 572 C C . ALA A 1 113 ? 179.96900 293.61100 376.22300 1.000 68.87000 113 ALA A C 1
ATOM 573 O O . ALA A 1 113 ? 178.81800 293.66700 376.65700 1.000 68.87000 113 ALA A O 1
ATOM 575 N N . LYS A 1 114 ? 180.29400 292.95000 375.11700 1.000 76.13000 114 LYS A N 1
ATOM 576 C CA . LYS A 1 114 ? 179.30000 292.38400 374.21800 1.000 76.13000 114 LYS A CA 1
ATOM 577 C C . LYS A 1 114 ? 178.95900 290.94300 374.58300 1.000 76.13000 114 LYS A C 1
ATOM 578 O O . LYS A 1 114 ? 179.81200 290.17100 375.02900 1.000 76.13000 114 LYS A O 1
ATOM 584 N N . GLU A 1 115 ? 177.69100 290.59000 374.39000 1.000 82.67000 115 GLU A N 1
ATOM 585 C CA . GLU A 1 115 ? 177.26000 289.20300 374.49400 1.000 82.67000 115 GLU A CA 1
ATOM 586 C C . GLU A 1 115 ? 177.82300 288.37400 373.34900 1.000 82.67000 115 GLU A C 1
ATOM 587 O O . GLU A 1 115 ? 177.77000 288.77600 372.18500 1.000 82.67000 115 GLU A O 1
ATOM 593 N N . GLN A 1 116 ? 178.33400 287.19600 373.67800 1.000 85.46000 116 GLN A N 1
ATOM 594 C CA . GLN A 1 116 ? 178.77700 286.22800 372.68700 1.000 85.46000 116 GLN A CA 1
ATOM 595 C C . GLN A 1 116 ? 177.81500 285.05100 372.67300 1.000 85.46000 116 GLN A C 1
ATOM 596 O O . GLN A 1 116 ? 177.56900 284.43500 373.71600 1.000 85.46000 116 GLN A O 1
ATOM 602 N N . ALA A 1 117 ? 177.27200 284.75200 371.49700 1.000 91.18000 117 ALA A N 1
ATOM 603 C CA . ALA A 1 117 ? 176.36700 283.62300 371.35700 1.000 91.18000 117 ALA A CA 1
ATOM 604 C C . ALA A 1 117 ? 177.13400 282.31100 371.49500 1.000 91.18000 117 ALA A C 1
ATOM 605 O O . ALA A 1 117 ? 178.21800 282.16400 370.92500 1.000 91.18000 117 ALA A O 1
ATOM 607 N N . PRO A 1 118 ? 176.61200 281.35600 372.25900 1.000 95.33000 118 PRO A N 1
ATOM 608 C CA . PRO A 1 118 ? 177.30500 280.07200 372.41200 1.000 95.33000 118 PRO A CA 1
ATOM 609 C C . PRO A 1 118 ? 177.24400 279.23100 371.14500 1.000 95.33000 118 PRO A C 1
ATOM 610 O O . PRO A 1 118 ? 176.35500 279.38900 370.30400 1.000 95.33000 118 PRO A O 1
ATOM 614 N N . ALA A 1 119 ? 178.22500 278.33700 371.01700 1.000 91.16000 119 ALA A N 1
ATOM 615 C CA . ALA A 1 119 ? 178.32200 277.45600 369.86000 1.000 91.16000 119 ALA A CA 1
ATOM 616 C C . ALA A 1 119 ? 177.16600 276.46500 369.82700 1.000 91.16000 119 ALA A C 1
ATOM 617 O O . ALA A 1 119 ? 176.55500 276.15300 370.85200 1.000 91.16000 119 ALA A O 1
ATOM 619 N N . TYR A 1 120 ? 176.85200 275.99200 368.62200 1.000 86.15000 120 TYR A N 1
ATOM 620 C CA . TYR A 1 120 ? 175.75600 275.05500 368.44400 1.000 86.15000 120 TYR A CA 1
ATOM 621 C C . TYR A 1 120 ? 176.10000 273.72200 369.08800 1.000 86.15000 120 TYR A C 1
ATOM 622 O O . TYR A 1 120 ? 177.04100 273.04400 368.66800 1.000 86.15000 120 TYR A O 1
ATOM 631 N N . VAL A 1 121 ? 175.32500 273.34300 370.09800 1.000 87.83000 121 VAL A N 1
ATOM 632 C CA . VAL A 1 121 ? 175.30800 271.98700 370.62500 1.000 87.83000 121 VAL A CA 1
ATOM 633 C C . VAL A 1 121 ? 173.85200 271.55000 370.64100 1.000 87.83000 121 VAL A C 1
ATOM 634 O O . VAL A 1 121 ? 172.98200 272.31400 371.07200 1.000 87.83000 121 VAL A O 1
ATOM 638 N N . LYS A 1 122 ? 173.58300 270.34800 370.12500 1.000 86.48000 122 LYS A N 1
ATOM 639 C CA . LYS A 1 122 ? 172.21700 269.85500 370.01500 1.000 86.48000 122 LYS A CA 1
ATOM 640 C C . LYS A 1 122 ? 171.61000 269.59300 371.38400 1.000 86.48000 122 LYS A C 1
ATOM 641 O O . LYS A 1 122 ? 172.29000 269.13600 372.30200 1.000 86.48000 122 LYS A O 1
ATOM 647 N N . LYS A 1 123 ? 170.32600 269.90100 371.52200 1.000 84.75000 123 LYS A N 1
ATOM 648 C CA . LYS A 1 123 ? 169.61100 269.66300 372.76600 1.000 84.75000 123 LYS A CA 1
ATOM 649 C C . LYS A 1 123 ? 168.89500 268.32000 372.72100 1.000 84.75000 123 LYS A C 1
ATOM 650 O O . LYS A 1 123 ? 168.57000 267.80400 371.65100 1.000 84.75000 123 LYS A O 1
ATOM 656 N N . THR A 1 124 ? 168.65300 267.75300 373.90600 1.000 85.36000 124 THR A N 1
ATOM 657 C CA . THR A 1 124 ? 168.11300 266.40600 374.02500 1.000 85.36000 124 THR A CA 1
ATOM 658 C C . THR A 1 124 ? 166.84000 266.31500 374.85100 1.000 85.36000 124 THR A C 1
ATOM 659 O O . THR A 1 124 ? 166.31400 265.21000 375.01600 1.000 85.36000 124 THR A O 1
ATOM 663 N N . GLY A 1 125 ? 166.34000 267.42000 375.39200 1.000 84.93000 125 GLY A N 1
ATOM 664 C CA . GLY A 1 125 ? 165.09800 267.41300 376.13100 1.000 84.93000 125 GLY A CA 1
ATOM 665 C C . GLY A 1 125 ? 165.18800 267.06500 377.60200 1.000 84.93000 125 GLY A C 1
ATOM 666 O O . GLY A 1 125 ? 164.34900 267.53300 378.38000 1.000 84.93000 125 GLY A O 1
ATOM 667 N N . ASN A 1 126 ? 166.15600 266.25900 378.02200 1.000 81.23000 126 ASN A N 1
ATOM 668 C CA . ASN A 1 126 ? 166.35500 266.05300 379.45300 1.000 81.23000 126 ASN A CA 1
ATOM 669 C C . ASN A 1 126 ? 167.13900 267.22800 380.02200 1.000 81.23000 126 ASN A C 1
ATOM 670 O O . ASN A 1 126 ? 168.18000 267.59400 379.46700 1.000 81.23000 126 ASN A O 1
ATOM 675 N N . PRO A 1 127 ? 166.64800 267.88500 381.07100 1.000 78.06000 127 PRO A N 1
ATOM 676 C CA . PRO A 1 127 ? 167.34700 269.06700 381.59800 1.000 78.06000 127 PRO A CA 1
ATOM 677 C C . PRO A 1 127 ? 168.69500 268.77700 382.22500 1.000 78.06000 127 PRO A C 1
ATOM 678 O O . PRO A 1 127 ? 169.49200 269.70800 382.38600 1.000 78.06000 127 PRO A O 1
ATOM 682 N N . VAL A 1 128 ? 168.95800 267.53100 382.62100 1.000 75.86000 128 VAL A N 1
ATOM 683 C CA . VAL A 1 128 ? 170.22900 267.20500 383.26200 1.000 75.86000 128 VAL A CA 1
ATOM 684 C C . VAL A 1 128 ? 171.37700 267.31600 382.27000 1.000 75.86000 128 VAL A C 1
ATOM 685 O O . VAL A 1 128 ? 172.47000 267.78500 382.61000 1.000 75.86000 128 VAL A O 1
ATOM 689 N N . GLU A 1 129 ? 171.14900 266.92000 381.02600 1.000 79.74000 129 GLU A N 1
ATOM 690 C CA . GLU A 1 129 ? 172.18800 267.05900 380.01400 1.000 79.74000 129 GLU A CA 1
ATOM 691 C C . GLU A 1 129 ? 172.08500 268.36000 379.24000 1.000 79.74000 129 GLU A C 1
ATOM 692 O O . GLU A 1 129 ? 173.07600 268.78700 378.64100 1.000 79.74000 129 GLU A O 1
ATOM 698 N N . ASP A 1 130 ? 170.91000 268.98700 379.22100 1.000 80.19000 130 ASP A N 1
ATOM 699 C CA . ASP A 1 130 ? 170.77900 270.30300 378.60500 1.000 80.19000 130 ASP A CA 1
ATOM 700 C C . ASP A 1 130 ? 171.50600 271.37000 379.40900 1.000 80.19000 130 ASP A C 1
ATOM 701 O O . ASP A 1 130 ? 172.28200 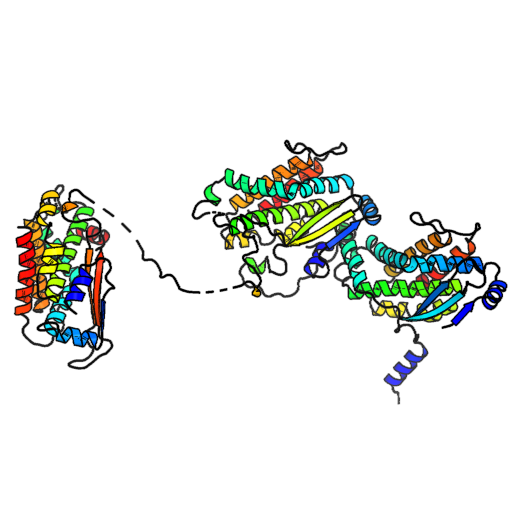272.15800 378.85900 1.000 80.19000 130 ASP A O 1
ATOM 706 N N . PHE A 1 131 ? 171.27200 271.40500 380.71600 1.000 74.82000 131 PHE A N 1
ATOM 707 C CA . PHE A 1 131 ? 171.69600 272.52300 381.54000 1.000 74.82000 131 PHE A CA 1
ATOM 708 C C . PHE A 1 131 ? 172.97800 272.26200 382.29900 1.000 74.82000 131 PHE A C 1
ATOM 709 O O . PHE A 1 131 ? 173.61900 273.21800 382.74200 1.000 74.82000 131 PHE A O 1
ATOM 717 N N . TYR A 1 132 ? 173.36300 271.00900 382.47300 1.000 71.62000 132 TYR A N 1
ATOM 718 C CA . TYR A 1 132 ? 174.63400 270.67000 383.10700 1.000 71.62000 132 TYR A CA 1
ATOM 719 C C . TYR A 1 132 ? 175.37200 269.62700 382.28100 1.000 71.62000 132 TYR A C 1
ATOM 720 O O . TYR A 1 132 ? 175.45100 268.45800 382.66200 1.000 71.62000 132 TYR A O 1
ATOM 729 N N . PRO A 1 133 ? 175.90500 270.02000 381.12000 1.000 69.84000 133 PRO A N 1
ATOM 730 C CA . PRO A 1 133 ? 176.71000 269.09000 380.33000 1.000 69.84000 133 PRO A CA 1
ATOM 731 C C . PRO A 1 133 ? 178.00600 268.75600 381.04100 1.000 69.84000 133 PRO A C 1
ATOM 732 O O . PRO A 1 133 ? 178.46900 269.49500 381.91000 1.000 69.84000 133 PRO A O 1
ATOM 736 N N . SER A 1 134 ? 178.58900 267.62000 380.66500 1.000 69.40000 134 SER A N 1
ATOM 737 C CA . SER A 1 134 ? 179.76900 267.10900 381.34600 1.000 69.40000 134 SER A CA 1
ATOM 738 C C . SER A 1 134 ? 181.01400 267.96500 381.14400 1.000 69.40000 134 SER A C 1
ATOM 739 O O . SER A 1 134 ? 181.99400 267.76600 381.86600 1.000 69.40000 134 SER A O 1
ATOM 742 N N . SER A 1 135 ? 181.01400 268.89800 380.19500 1.000 67.95000 135 SER A N 1
ATOM 743 C CA . SER A 1 135 ? 182.15900 269.79100 380.06100 1.000 67.95000 135 SER A CA 1
ATOM 744 C C . SER A 1 135 ? 182.18800 270.83200 381.16600 1.000 67.95000 135 SER A C 1
ATOM 745 O O . SER A 1 135 ? 183.26400 271.30200 381.54200 1.000 67.95000 135 SER A O 1
ATOM 748 N N . TRP A 1 136 ? 181.03000 271.19600 381.70600 1.000 67.62000 136 TRP A N 1
ATOM 749 C CA . TRP A 1 136 ? 180.95700 272.23100 382.72000 1.000 67.62000 136 TRP A CA 1
ATOM 750 C C . TRP A 1 136 ? 180.56100 271.71100 384.09100 1.000 67.62000 136 TRP A C 1
ATOM 751 O O . TRP A 1 136 ? 180.85400 272.38500 385.08400 1.000 67.62000 136 TRP A O 1
ATOM 762 N N . ARG A 1 137 ? 179.97500 270.51400 384.17300 1.000 68.80000 137 ARG A N 1
ATOM 763 C CA . ARG A 1 137 ? 179.33200 270.01400 385.38500 1.000 68.80000 137 ARG A CA 1
ATOM 764 C C . ARG A 1 137 ? 180.29000 269.91800 386.56300 1.000 68.80000 137 ARG A C 1
ATOM 765 O O . ARG A 1 137 ? 181.43300 269.48300 386.41400 1.000 68.80000 137 ARG A O 1
ATOM 773 N N . ASN A 1 138 ? 179.81000 270.38500 387.72000 1.000 67.23000 138 ASN A N 1
ATOM 774 C CA . ASN A 1 138 ? 180.42300 270.40400 389.04800 1.000 67.23000 138 ASN A CA 1
ATOM 775 C C . ASN A 1 138 ? 181.56400 271.40000 389.21000 1.000 67.23000 138 ASN A C 1
ATOM 776 O O . ASN A 1 138 ? 182.24500 271.35400 390.23000 1.000 67.23000 138 ASN A O 1
ATOM 781 N N . MET A 1 139 ? 181.79400 272.29800 388.26100 1.000 66.25000 139 MET A N 1
ATOM 782 C CA . MET A 1 139 ? 182.84900 273.29300 388.40900 1.000 66.25000 139 MET A CA 1
ATOM 783 C C . MET A 1 139 ? 182.37800 274.46500 389.26200 1.000 66.25000 139 MET A C 1
ATOM 784 O O . MET A 1 139 ? 181.24900 274.93500 389.11600 1.000 66.25000 139 MET A O 1
ATOM 789 N N . ALA A 1 140 ? 183.24200 274.93100 390.15700 1.000 61.96000 140 ALA A N 1
ATOM 790 C CA . ALA A 1 140 ? 182.90200 275.99400 391.09100 1.000 61.96000 140 ALA A CA 1
ATOM 791 C C . ALA A 1 140 ? 184.17000 276.75100 391.43200 1.000 61.96000 140 ALA A C 1
ATOM 792 O O . ALA A 1 140 ? 185.26000 276.17100 391.43100 1.000 61.96000 140 ALA A O 1
ATOM 794 N N . PRO A 1 141 ? 184.07500 278.05400 391.72900 1.000 57.87000 141 PRO A N 1
ATOM 795 C CA . PRO A 1 141 ? 185.29400 278.85300 391.90900 1.000 57.87000 141 PRO A CA 1
ATOM 796 C C . PRO A 1 141 ? 185.85900 278.76500 393.32000 1.000 57.87000 141 PRO A C 1
ATOM 797 O O . PRO A 1 141 ? 185.25000 279.23800 394.27900 1.000 57.87000 141 PRO A O 1
ATOM 801 N N . VAL A 1 142 ? 187.03700 278.16300 393.44200 1.000 56.32000 142 VAL A N 1
ATOM 802 C CA . VAL A 1 142 ? 187.81100 278.28100 394.66800 1.000 56.32000 142 VAL A CA 1
ATOM 803 C C . VAL A 1 142 ? 188.38600 279.68400 394.74400 1.000 56.32000 142 VAL A C 1
ATOM 804 O O . VAL A 1 142 ? 188.96900 280.18200 393.77600 1.000 56.32000 142 VAL A O 1
ATOM 808 N N . ILE A 1 143 ? 188.24800 280.32100 395.89200 1.000 54.72000 143 ILE A N 1
ATOM 809 C CA . ILE A 1 143 ? 188.82800 281.63300 396.11700 1.000 54.72000 143 ILE A CA 1
ATOM 810 C C . ILE A 1 143 ? 189.87200 281.49100 397.20800 1.000 54.72000 143 ILE A C 1
ATOM 811 O O . ILE A 1 143 ? 189.62900 280.84100 398.22800 1.000 54.72000 143 ILE A O 1
ATOM 816 N N . SER A 1 144 ? 191.04200 282.06800 396.98100 1.000 56.04000 144 SER A N 1
ATOM 817 C CA . SER A 1 144 ? 192.12600 282.01100 397.94300 1.000 56.04000 144 SER A CA 1
ATOM 818 C C . SER A 1 144 ? 192.68400 283.41000 398.14700 1.000 56.04000 144 SER A C 1
ATOM 819 O O . SER A 1 144 ? 193.09500 284.06900 397.19100 1.000 56.04000 144 SER A O 1
ATOM 822 N N . LEU A 1 145 ? 192.71300 283.85300 399.39600 1.000 59.91000 145 LEU A N 1
ATOM 823 C CA . LEU A 1 145 ? 193.08300 285.22100 399.72400 1.000 59.91000 145 LEU A CA 1
ATOM 824 C C . LEU A 1 145 ? 194.31700 285.20700 400.60500 1.000 59.91000 145 LEU A C 1
ATOM 825 O O . LEU A 1 145 ? 194.31800 284.59500 401.67700 1.000 59.91000 145 LEU A O 1
ATOM 830 N N . SER A 1 146 ? 195.35200 285.90000 400.16100 1.000 62.61000 146 SER A N 1
ATOM 831 C CA . SER A 1 146 ? 196.63000 285.94900 400.84100 1.000 62.61000 146 SER A CA 1
ATOM 832 C C . SER A 1 146 ? 197.03800 287.40600 400.93000 1.000 62.61000 146 SER A C 1
ATOM 833 O O . SER A 1 146 ? 196.31400 288.28500 400.45800 1.000 62.61000 146 SER A O 1
ATOM 836 N N . ALA A 1 147 ? 198.13900 287.66300 401.63000 1.000 63.23000 147 ALA A N 1
ATOM 837 C CA . ALA A 1 147 ? 198.77400 288.97000 401.55300 1.000 63.23000 147 ALA A CA 1
ATOM 838 C C . ALA A 1 147 ? 199.09900 289.31400 400.10500 1.000 63.23000 147 ALA A C 1
ATOM 839 O O . ALA A 1 147 ? 199.92400 288.65000 399.47000 1.000 63.23000 147 ALA A O 1
ATOM 841 N N . ASN A 1 148 ? 198.41000 290.33400 399.58600 1.000 62.55000 148 ASN A N 1
ATOM 842 C CA . ASN A 1 148 ? 198.61100 290.93700 398.27000 1.000 62.55000 148 ASN A CA 1
ATOM 843 C C . ASN A 1 148 ? 198.37400 289.98700 397.10600 1.000 62.55000 148 ASN A C 1
ATOM 844 O O . ASN A 1 148 ? 198.95100 290.18200 396.04000 1.000 62.55000 148 ASN A O 1
ATOM 849 N N . ARG A 1 149 ? 197.54100 288.96400 397.26200 1.000 57.79000 149 ARG A N 1
ATOM 850 C CA . ARG A 1 149 ? 197.18200 288.10200 396.14400 1.000 57.79000 149 ARG A CA 1
ATOM 851 C C . ARG A 1 149 ? 195.75200 287.63300 396.29700 1.000 57.79000 149 ARG A C 1
ATOM 852 O O . ARG A 1 149 ? 195.39600 287.06200 397.32900 1.000 57.79000 149 ARG A O 1
ATOM 860 N N . VAL A 1 150 ? 194.94500 287.84100 395.26600 1.000 52.96000 150 VAL A N 1
ATOM 861 C CA . VAL A 1 150 ? 193.59200 287.30800 395.20800 1.000 52.96000 150 VAL A CA 1
ATOM 862 C C . VAL A 1 150 ? 193.52000 286.37700 394.01300 1.000 52.96000 150 VAL A C 1
ATOM 863 O O . VAL A 1 150 ? 193.71900 286.80900 392.87200 1.000 52.96000 150 VAL A O 1
ATOM 867 N N . ALA A 1 151 ? 193.23300 285.11000 394.27200 1.000 53.24000 151 ALA A N 1
ATOM 868 C CA . ALA A 1 151 ? 193.28600 284.07500 393.25700 1.000 53.24000 151 ALA A CA 1
ATOM 869 C C . ALA A 1 151 ? 191.94500 283.37200 393.17100 1.000 53.24000 151 ALA A C 1
ATOM 870 O O . ALA A 1 151 ? 191.30900 283.09600 394.18700 1.000 53.24000 151 ALA A O 1
ATOM 872 N N . VAL A 1 152 ? 191.51400 283.08900 391.94800 1.000 53.13000 152 VAL A N 1
ATOM 873 C CA . VAL A 1 152 ? 190.27100 282.36700 391.70900 1.000 53.13000 152 VAL A CA 1
ATOM 874 C C . VAL A 1 152 ? 190.58900 281.18100 390.81300 1.000 53.13000 152 VAL A C 1
ATOM 875 O O . VAL A 1 152 ? 191.26800 281.33500 389.79400 1.000 53.13000 152 VAL A O 1
ATOM 879 N N . ALA A 1 153 ? 190.10700 280.00100 391.19100 1.000 55.55000 153 ALA A N 1
ATOM 880 C CA . ALA A 1 153 ? 190.36100 278.78400 390.43000 1.000 55.55000 153 ALA A CA 1
ATOM 881 C C . ALA A 1 153 ? 189.07100 277.99800 390.32700 1.000 55.55000 153 ALA A C 1
ATOM 882 O O . ALA A 1 153 ? 188.43000 277.72600 391.34100 1.000 55.55000 153 ALA A O 1
ATOM 884 N N . PHE A 1 154 ? 188.67900 277.64800 389.11300 1.000 59.03000 154 PHE A N 1
ATOM 885 C CA . PHE A 1 154 ? 187.51100 276.80800 388.93700 1.000 59.03000 154 PHE A CA 1
ATOM 886 C C . PHE A 1 154 ? 187.91600 275.34500 389.03700 1.000 59.03000 154 PHE A C 1
ATOM 887 O O . PHE A 1 154 ? 188.81000 274.88800 388.32100 1.000 59.03000 154 PHE A O 1
ATOM 895 N N . GLU A 1 155 ? 187.26800 274.61900 389.93800 1.000 67.12000 155 GLU A N 1
ATOM 896 C CA . GLU A 1 155 ? 187.63600 273.25300 390.27000 1.000 67.12000 155 GLU A CA 1
ATOM 897 C C . GLU A 1 155 ? 186.37300 272.41600 390.38200 1.000 67.12000 155 GLU A C 1
ATOM 898 O O . GLU A 1 155 ? 185.35000 272.89700 390.87000 1.000 67.12000 155 GLU A O 1
ATOM 904 N N . LYS A 1 156 ? 186.43700 271.17100 389.92200 1.000 66.13000 156 LYS A N 1
ATOM 905 C CA . LYS A 1 156 ? 185.31800 270.25200 390.08900 1.000 66.13000 156 LYS A CA 1
ATOM 906 C C . LYS A 1 156 ? 185.21200 269.84000 391.55200 1.000 66.13000 156 LYS A C 1
ATOM 907 O O . LYS A 1 156 ? 186.11900 269.20800 392.09800 1.000 66.13000 156 LYS A O 1
ATOM 913 N N . ILE A 1 157 ? 184.10200 270.20100 392.18900 1.000 68.51000 157 ILE A N 1
ATOM 914 C CA . ILE A 1 157 ? 183.93500 269.97600 393.61900 1.000 68.51000 157 ILE A CA 1
ATOM 915 C C . ILE A 1 157 ? 183.38900 268.56800 393.84300 1.000 68.51000 157 ILE A C 1
ATOM 916 O O . ILE A 1 157 ? 182.22500 268.30400 393.54100 1.000 68.51000 157 ILE A O 1
ATOM 921 N N . ASP A 1 158 ? 184.19300 267.68000 394.41400 1.000 73.18000 158 ASP A N 1
ATOM 922 C CA . ASP A 1 158 ? 183.74000 266.37600 394.91100 1.000 73.18000 158 ASP A CA 1
ATOM 923 C C . ASP A 1 158 ? 183.76700 266.36300 396.43700 1.000 73.18000 158 ASP A C 1
ATOM 924 O O . ASP A 1 158 ? 184.67700 266.91300 397.05800 1.000 73.18000 158 ASP A O 1
ATOM 929 N N . ALA A 1 159 ? 182.85600 265.59000 397.06000 1.000 72.22000 159 ALA A N 1
ATOM 930 C CA . ALA A 1 159 ? 182.69500 265.37500 398.52300 1.000 72.22000 159 ALA A CA 1
ATOM 931 C C . ALA A 1 159 ? 182.14000 263.95300 398.73100 1.000 72.22000 159 ALA A C 1
ATOM 932 O O . ALA A 1 159 ? 181.68400 263.35700 397.74600 1.000 72.22000 159 ALA A O 1
ATOM 934 N N . ALA A 1 160 ? 182.13700 263.38400 399.94100 1.000 71.43000 160 ALA A N 1
ATOM 935 C CA . ALA A 1 160 ? 181.63400 261.99600 400.10300 1.000 71.43000 160 ALA A CA 1
ATOM 936 C C . ALA A 1 160 ? 181.14600 261.66800 401.52100 1.000 71.43000 160 ALA A C 1
ATOM 937 O O . ALA A 1 160 ? 181.47300 262.40900 402.46900 1.000 71.43000 160 ALA A O 1
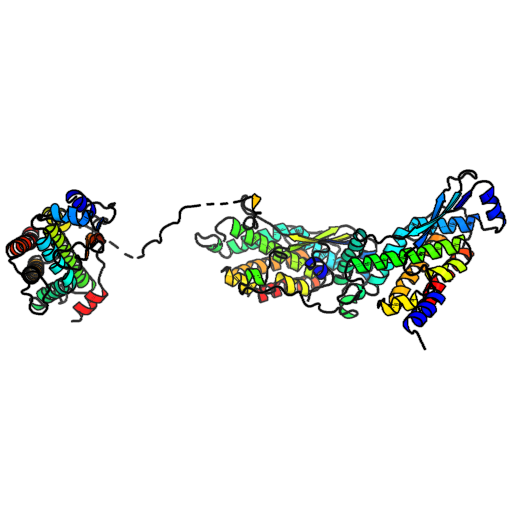ATOM 939 N N . SER A 1 161 ? 180.52600 260.49000 401.62700 1.000 72.28000 161 SER A N 1
ATOM 940 C CA . SER A 1 161 ? 180.09200 259.83900 402.88900 1.000 72.28000 161 SER A CA 1
ATOM 941 C C . SER A 1 161 ? 180.80400 258.48100 402.90400 1.000 72.28000 161 SER A C 1
ATOM 942 O O . SER A 1 161 ? 180.91800 257.88700 401.81100 1.000 72.28000 161 SER A O 1
ATOM 945 N N . ASN A 1 162 ? 181.29100 258.02500 404.06400 1.000 73.07000 162 ASN A N 1
ATOM 946 C CA . ASN A 1 162 ? 182.06200 256.74900 404.13800 1.000 73.07000 162 ASN A CA 1
ATOM 947 C C . ASN A 1 162 ? 183.23600 256.84800 403.15200 1.000 73.07000 162 ASN A C 1
ATOM 948 O O . ASN A 1 162 ? 184.00000 257.82700 403.26300 1.000 73.07000 162 ASN A O 1
ATOM 953 N N . GLY A 1 163 ? 183.38200 255.88900 402.22800 1.000 70.78000 163 GLY A N 1
ATOM 954 C CA . GLY A 1 163 ? 184.48100 255.97500 401.24900 1.000 70.78000 163 GLY A CA 1
ATOM 955 C C . GLY A 1 163 ? 183.96700 256.05300 399.81700 1.000 70.78000 163 GLY A C 1
ATOM 956 O O . GLY A 1 163 ? 184.78400 255.86100 398.89500 1.000 70.78000 163 GLY A O 1
ATOM 957 N N . VAL A 1 164 ? 182.66700 256.32200 399.62700 1.000 71.56000 164 VAL A N 1
ATOM 958 C CA . VAL A 1 164 ? 182.00900 256.45000 398.29400 1.000 71.56000 164 VAL A CA 1
ATOM 959 C C . VAL A 1 164 ? 181.93200 257.95000 397.96900 1.000 71.56000 164 VAL A C 1
ATOM 960 O O . VAL A 1 164 ? 181.29500 258.67200 398.76200 1.000 71.56000 164 VAL A O 1
ATOM 964 N N . LYS A 1 165 ? 182.54000 258.41700 396.86900 1.000 71.21000 165 LYS A N 1
ATOM 965 C CA . LYS A 1 165 ? 182.56600 259.85500 396.49400 1.000 71.21000 165 LYS A CA 1
ATOM 966 C C . LYS A 1 165 ? 181.25900 260.24700 395.79200 1.000 71.21000 165 LYS A C 1
ATOM 967 O O . LYS A 1 165 ? 180.48000 259.34800 395.43200 1.000 71.21000 165 LYS A O 1
ATOM 973 N N . ALA A 1 166 ? 181.03100 261.55500 395.64300 1.000 71.57000 166 ALA A N 1
ATOM 974 C CA . ALA A 1 166 ? 179.85300 262.08300 394.96400 1.000 71.57000 166 ALA A CA 1
ATOM 975 C C . ALA A 1 166 ? 179.90400 261.81900 393.47100 1.000 71.57000 166 ALA A C 1
ATOM 976 O O . ALA A 1 166 ? 178.89000 261.47300 392.85900 1.000 71.57000 166 ALA A O 1
ATOM 978 N N . ASN A 1 167 ? 181.07100 261.98200 392.86600 1.000 72.71000 167 ASN A N 1
ATOM 979 C CA . ASN A 1 167 ? 181.23600 261.75300 391.44000 1.000 72.71000 167 ASN A CA 1
ATOM 980 C C . ASN A 1 167 ? 181.73600 260.35200 391.12200 1.000 72.71000 167 ASN A C 1
ATOM 981 O O . ASN A 1 167 ? 182.29700 260.13800 390.04600 1.000 72.71000 167 ASN A O 1
ATOM 986 N N . SER A 1 168 ? 181.55900 259.40000 392.04200 1.000 73.32000 168 SER A N 1
ATOM 987 C CA . SER A 1 168 ? 181.83700 257.99900 391.75000 1.000 73.32000 168 SER A CA 1
ATOM 988 C C . SER A 1 168 ? 180.81500 257.39300 390.80400 1.000 73.32000 168 SER A C 1
ATOM 989 O O . SER A 1 168 ? 181.04300 256.30100 390.27900 1.000 73.32000 168 SER A O 1
ATOM 992 N N . ASN A 1 169 ? 179.68400 258.06200 390.59800 1.000 72.93000 169 ASN A N 1
ATOM 993 C CA . ASN A 1 169 ? 178.72100 257.67400 389.57800 1.000 72.93000 169 ASN A CA 1
ATOM 994 C C . ASN A 1 169 ? 179.29500 257.78300 388.16500 1.000 72.93000 169 ASN A C 1
ATOM 995 O O . ASN A 1 169 ? 178.85000 257.06300 387.26500 1.000 72.93000 169 ASN A O 1
ATOM 1000 N N . ASN A 1 170 ? 180.31600 258.61000 387.96300 1.000 71.58000 170 ASN A N 1
ATOM 1001 C CA . ASN A 1 170 ? 180.84800 258.88400 386.63700 1.000 71.58000 170 ASN A CA 1
ATOM 1002 C C . ASN A 1 170 ? 182.32700 258.52800 386.54000 1.000 71.58000 170 ASN A C 1
ATOM 1003 O O . ASN A 1 170 ? 183.12200 259.30300 386.00700 1.000 71.58000 170 ASN A O 1
ATOM 1008 N N . LYS A 1 171 ? 182.71200 257.37200 387.07500 1.000 68.49000 171 LYS A N 1
ATOM 1009 C CA . LYS A 1 171 ? 184.09900 256.93000 387.04100 1.000 68.49000 171 LYS A CA 1
ATOM 1010 C C . LYS A 1 171 ? 184.54300 256.62100 385.60800 1.000 68.49000 171 LYS A C 1
ATOM 1011 O O . LYS A 1 171 ? 183.71000 256.32200 384.75000 1.000 68.49000 171 LYS A O 1
ATOM 1017 N N . PRO A 1 172 ? 185.84600 256.73100 385.31700 1.000 66.05000 172 PRO A N 1
ATOM 1018 C CA . PRO A 1 172 ? 186.33600 256.40000 383.97300 1.000 66.05000 172 PRO A CA 1
ATOM 1019 C C . PRO A 1 172 ? 186.13700 254.93800 383.61800 1.000 66.05000 172 PRO A C 1
ATOM 1020 O O . PRO A 1 172 ? 185.97500 254.08100 384.48800 1.000 66.05000 172 PRO A O 1
ATOM 1024 N N . PHE A 1 173 ? 186.13500 254.68200 382.30500 1.000 62.69000 173 PHE A N 1
ATOM 1025 C CA . PHE A 1 173 ? 185.80500 253.36600 381.76600 1.000 62.69000 173 PHE A CA 1
ATOM 1026 C C . PHE A 1 173 ? 186.80300 252.30300 382.19800 1.000 62.69000 173 PHE A C 1
ATOM 1027 O O . PHE A 1 173 ? 186.43200 251.14300 382.39600 1.000 62.69000 173 PHE A O 1
ATOM 1035 N N . TRP A 1 174 ? 188.07200 252.67900 382.36700 1.000 61.89000 174 TRP A N 1
ATOM 1036 C CA . TRP A 1 174 ? 189.08700 251.72600 382.78900 1.000 61.89000 174 TRP A CA 1
ATOM 1037 C C . TRP A 1 174 ? 188.95200 251.30500 384.24500 1.000 61.89000 174 TRP A C 1
ATOM 1038 O O . TRP A 1 174 ? 189.68100 250.41200 384.67900 1.000 61.89000 174 TRP A O 1
ATOM 1049 N N . LYS A 1 175 ? 188.09500 251.95700 385.02100 1.000 64.87000 175 LYS A N 1
ATOM 1050 C CA . LYS A 1 175 ? 187.79900 251.52300 386.37600 1.000 64.87000 175 LYS A CA 1
ATOM 1051 C C . LYS A 1 175 ? 186.58100 250.62100 386.44600 1.000 64.87000 175 LYS A C 1
ATOM 1052 O O . LYS A 1 175 ? 186.24600 250.14600 387.53500 1.000 64.87000 175 LYS A O 1
ATOM 1058 N N . SER A 1 176 ? 185.91200 250.38600 385.32300 1.000 66.63000 176 SER A N 1
ATOM 1059 C CA . SER A 1 176 ? 184.76100 249.49600 385.28100 1.000 66.63000 176 SER A CA 1
ATOM 1060 C C . SER A 1 176 ? 185.16900 248.10700 384.81700 1.000 66.63000 176 SER A C 1
ATOM 1061 O O . SER A 1 176 ? 186.26600 247.64400 385.12500 1.000 66.63000 176 SER A O 1
ATOM 1064 N N . ASN A 1 182 ? 174.96800 240.13100 383.81000 1.000 130.09000 182 ASN A N 1
ATOM 1065 C CA . ASN A 1 182 ? 174.35400 239.86900 385.13200 1.000 130.09000 182 ASN A CA 1
ATOM 1066 C C . ASN A 1 182 ? 172.92300 239.36400 384.97500 1.000 130.09000 182 ASN A C 1
ATOM 1067 O O . ASN A 1 182 ? 172.27500 239.60300 383.95400 1.000 130.09000 182 ASN A O 1
ATOM 1072 N N . TYR A 1 183 ? 172.40500 238.67100 385.99000 1.000 112.33000 183 TYR A N 1
ATOM 1073 C CA . TYR A 1 183 ? 171.02300 238.18300 386.02300 1.000 112.33000 183 TYR A CA 1
ATOM 1074 C C . TYR A 1 183 ? 169.99800 239.32900 386.09300 1.000 112.33000 183 TYR A C 1
ATOM 1075 O O . TYR A 1 183 ? 170.29200 240.41100 386.60900 1.000 112.33000 183 TYR A O 1
ATOM 1084 N N . VAL A 1 184 ? 168.77600 239.08500 385.61500 1.000 110.58000 184 VAL A N 1
ATOM 1085 C CA . VAL A 1 184 ? 167.65000 240.03200 385.68600 1.000 110.58000 184 VAL A CA 1
ATOM 1086 C C . VAL A 1 184 ? 166.60500 239.52300 386.67600 1.000 110.58000 184 VAL A C 1
ATOM 1087 O O . VAL A 1 184 ? 166.11700 238.40100 386.54500 1.000 110.58000 184 VAL A O 1
ATOM 1091 N N . ALA A 1 185 ? 166.23900 240.34000 387.66300 1.000 117.63000 185 ALA A N 1
ATOM 1092 C CA . ALA A 1 185 ? 165.20600 239.99500 388.63700 1.000 117.63000 185 ALA A CA 1
ATOM 1093 C C . ALA A 1 185 ? 163.80300 239.96000 387.98300 1.000 117.63000 185 ALA A C 1
ATOM 1094 O O . ALA A 1 185 ? 163.43600 240.92400 387.30300 1.000 117.63000 185 ALA A O 1
ATOM 1096 N N . PRO A 1 186 ? 162.99000 238.90700 388.18700 1.000 121.27000 186 PRO A N 1
ATOM 1097 C CA . PRO A 1 186 ? 161.61400 238.85800 387.69000 1.000 121.27000 186 PRO A CA 1
ATOM 1098 C C . PRO A 1 186 ? 160.70800 239.94400 388.28900 1.000 121.27000 186 PRO A C 1
ATOM 1099 O O . PRO A 1 186 ? 160.93300 240.43000 389.39900 1.000 121.27000 186 PRO A O 1
ATOM 1103 N N . GLU A 1 187 ? 159.64000 240.29900 387.57900 1.000 147.17000 187 GLU A N 1
ATOM 1104 C CA . GLU A 1 187 ? 158.61300 241.21600 388.09000 1.000 147.17000 187 GLU A CA 1
ATOM 1105 C C . GLU A 1 187 ? 157.77800 240.55600 389.20500 1.000 147.17000 187 GLU A C 1
ATOM 1106 O O . GLU A 1 187 ? 157.21900 239.47000 389.02400 1.000 147.17000 187 GLU A O 1
ATOM 1112 N N . ALA A 1 188 ? 157.66700 241.21000 390.36400 1.000 153.72000 188 ALA A N 1
ATOM 1113 C CA . ALA A 1 188 ? 156.87400 240.71600 391.49100 1.000 153.72000 188 ALA A CA 1
ATOM 1114 C C . ALA A 1 188 ? 155.35100 240.85200 391.24100 1.000 153.72000 188 ALA A C 1
ATOM 1115 O O . ALA A 1 188 ? 154.90900 241.87400 390.70200 1.000 153.72000 188 ALA A O 1
ATOM 1117 N N . PRO A 1 189 ? 154.52500 239.86600 391.64200 1.000 158.83000 189 PRO A N 1
ATOM 1118 C CA . PRO A 1 189 ? 153.07000 239.92100 391.49100 1.000 158.83000 189 PRO A CA 1
ATOM 1119 C C . PRO A 1 189 ? 152.40500 240.85600 392.51500 1.000 158.83000 189 PRO A C 1
ATOM 1120 O O . PRO A 1 189 ? 152.89000 241.02600 393.63700 1.000 158.83000 189 PRO A O 1
ATOM 1124 N N . ALA A 1 190 ? 151.25000 241.42000 392.15800 1.000 166.76000 190 ALA A N 1
ATOM 1125 C CA . ALA A 1 190 ? 150.36100 242.10100 393.10100 1.000 166.76000 190 ALA A CA 1
ATOM 1126 C C . ALA A 1 190 ? 149.62500 241.09500 394.01300 1.000 166.76000 190 ALA A C 1
ATOM 1127 O O . ALA A 1 190 ? 149.32300 239.97200 393.59700 1.000 166.76000 190 ALA A O 1
ATOM 1129 N N . ALA A 1 200 ? 141.34000 232.82900 414.24800 1.000 128.21000 200 ALA A N 1
ATOM 1130 C CA . ALA A 1 200 ? 141.27400 231.48400 413.68100 1.000 128.21000 200 ALA A CA 1
ATOM 1131 C C . ALA A 1 200 ? 141.32900 230.34900 414.73400 1.000 128.21000 200 ALA A C 1
ATOM 1132 O O . ALA A 1 200 ? 142.32500 229.62700 414.84300 1.000 128.21000 200 ALA A O 1
ATOM 1134 N N . ALA A 1 201 ? 140.24400 230.14300 415.48900 1.000 122.91000 201 ALA A N 1
ATOM 1135 C CA . ALA A 1 201 ? 140.04500 228.93900 416.30200 1.000 122.91000 201 ALA A CA 1
ATOM 1136 C C . ALA A 1 201 ? 139.93600 227.70700 415.36900 1.000 122.91000 201 ALA A C 1
ATOM 1137 O O . ALA A 1 201 ? 140.32200 226.59700 415.73600 1.000 122.91000 201 ALA A O 1
ATOM 1139 N N . TYR A 1 202 ? 139.48200 227.92100 414.13000 1.000 125.71000 202 TYR A N 1
ATOM 1140 C CA . TYR A 1 202 ? 139.54500 226.99300 412.99600 1.000 125.71000 202 TYR A CA 1
ATOM 1141 C C . TYR A 1 202 ? 140.95800 226.50200 412.61800 1.000 125.71000 202 TYR A C 1
ATOM 1142 O O . TYR A 1 202 ? 141.07200 225.49500 411.92100 1.000 125.71000 202 TYR A O 1
ATOM 1151 N N . GLN A 1 203 ? 142.03700 227.21000 412.98000 1.000 136.70000 203 GLN A N 1
ATOM 1152 C CA . GLN A 1 203 ? 143.41300 226.95700 412.51200 1.000 136.70000 203 GLN A CA 1
ATOM 1153 C C . GLN A 1 203 ? 143.90100 225.50900 412.71900 1.000 136.70000 203 GLN A C 1
ATOM 1154 O O . GLN A 1 203 ? 144.65200 225.00400 411.88600 1.000 136.70000 203 GLN A O 1
ATOM 1160 N N . ARG A 1 204 ? 143.36200 224.81500 413.72500 1.000 133.73000 204 ARG A N 1
ATOM 1161 C CA . ARG A 1 204 ? 143.73600 223.39100 413.94900 1.000 133.73000 204 ARG A CA 1
ATOM 1162 C C . ARG A 1 204 ? 143.37100 222.57200 412.70000 1.000 133.73000 204 ARG A C 1
ATOM 1163 O O . ARG A 1 204 ? 144.15000 221.66900 412.33700 1.000 133.73000 204 ARG A O 1
ATOM 1171 N N . TYR A 1 205 ? 142.22800 222.88800 412.07800 1.000 133.16000 205 TYR A N 1
ATOM 1172 C CA . TYR A 1 205 ? 141.72200 222.22100 410.87600 1.000 133.16000 205 TYR A CA 1
ATOM 1173 C C . TYR A 1 205 ? 142.34500 222.76900 409.57600 1.000 133.16000 205 TYR A C 1
ATOM 1174 O O . TYR A 1 205 ? 142.66100 221.98400 408.68400 1.000 133.16000 205 TYR A O 1
ATOM 1183 N N . PHE A 1 206 ? 142.56300 224.08800 409.46600 1.000 128.35000 206 PHE A N 1
ATOM 1184 C CA . PHE A 1 206 ? 143.14700 224.72500 408.27100 1.000 128.35000 206 PHE A CA 1
ATOM 1185 C C . PHE A 1 206 ? 144.13800 225.85900 408.63100 1.000 128.35000 206 PHE A C 1
ATOM 1186 O O . PHE A 1 206 ? 143.70800 226.96800 408.97500 1.000 128.35000 206 PHE A O 1
ATOM 1194 N N . PRO A 1 207 ? 145.45900 225.62400 408.52000 1.000 126.83000 207 PRO A N 1
ATOM 1195 C CA . PRO A 1 207 ? 146.50200 226.64000 408.70000 1.000 126.83000 207 PRO A CA 1
ATOM 1196 C C . PRO A 1 207 ? 146.43100 227.79400 407.68900 1.000 126.83000 207 PRO A C 1
ATOM 1197 O O . PRO A 1 207 ? 145.97100 227.61700 406.56000 1.000 126.83000 207 PRO A O 1
ATOM 1201 N N . ALA A 1 208 ? 146.94300 228.97200 408.04600 1.000 119.90000 208 ALA A N 1
ATOM 1202 C CA . ALA A 1 208 ? 146.88000 230.17900 407.20800 1.000 119.90000 208 ALA A CA 1
ATOM 1203 C C . ALA A 1 208 ? 147.57200 230.03100 405.83600 1.000 119.90000 208 ALA A C 1
ATOM 1204 O O . ALA A 1 208 ? 147.12800 230.62400 404.85500 1.000 119.90000 208 ALA A O 1
ATOM 1206 N N . ARG A 1 209 ? 148.61700 229.19800 405.74000 1.000 115.04000 209 ARG A N 1
ATOM 1207 C CA . ARG A 1 209 ? 149.30200 228.87000 404.47000 1.000 115.04000 209 ARG A CA 1
ATOM 1208 C C . ARG A 1 209 ? 148.49200 227.95700 403.53700 1.000 115.04000 209 ARG A C 1
ATOM 1209 O O . ARG A 1 209 ? 148.86100 227.79700 402.37300 1.000 115.04000 209 ARG A O 1
ATOM 1217 N N . ILE A 1 210 ? 147.40800 227.35900 404.03800 1.000 125.61000 210 ILE A N 1
ATOM 1218 C CA . ILE A 1 210 ? 146.56300 226.37300 403.34200 1.000 125.61000 210 ILE A CA 1
ATOM 1219 C C . ILE A 1 210 ? 145.15100 226.91800 403.06000 1.000 125.61000 210 ILE A C 1
ATOM 1220 O O . ILE A 1 210 ? 144.56100 226.57100 402.03600 1.000 125.61000 210 ILE A O 1
ATOM 1225 N N . ARG A 1 211 ? 144.66000 227.83300 403.90100 1.000 124.14000 211 ARG A N 1
ATOM 1226 C CA . ARG A 1 211 ? 143.29400 228.41100 403.73800 1.000 124.14000 211 ARG A CA 1
ATOM 1227 C C . ARG A 1 211 ? 143.06700 228.96600 402.32000 1.000 124.14000 211 ARG A C 1
ATOM 1228 O O . ARG A 1 211 ? 143.97700 229.63100 401.78600 1.000 124.14000 211 ARG A O 1
ATOM 1236 N N . ASN A 1 212 ? 141.88200 228.69300 401.75400 1.000 120.90000 212 ASN A N 1
ATOM 1237 C CA . ASN A 1 212 ? 141.43600 229.15800 400.43400 1.000 120.90000 212 ASN A CA 1
ATOM 1238 C C . ASN A 1 212 ? 142.36400 228.79900 399.25500 1.000 120.90000 212 ASN A C 1
ATOM 1239 O O . ASN A 1 212 ? 142.16800 229.31400 398.15300 1.000 120.90000 212 ASN A O 1
ATOM 1244 N N . LYS A 1 213 ? 143.34800 227.91200 399.45000 1.000 111.76000 213 LYS A N 1
ATOM 1245 C CA . LYS A 1 213 ? 144.22000 227.39700 398.38700 1.000 111.76000 213 LYS A CA 1
ATOM 1246 C C . LYS A 1 213 ? 143.57200 226.21400 397.66200 1.000 111.76000 213 LYS A C 1
ATOM 1247 O O . LYS A 1 213 ? 143.02000 225.31400 398.29600 1.000 111.76000 213 LYS A O 1
ATOM 1253 N N . ALA A 1 214 ? 143.64600 226.20500 396.33500 1.000 114.40000 214 ALA A N 1
ATOM 1254 C CA . ALA A 1 214 ? 142.99700 225.22000 395.47200 1.000 114.40000 214 ALA A CA 1
ATOM 1255 C C . ALA A 1 214 ? 143.77600 224.99600 394.16000 1.000 114.40000 214 ALA A C 1
ATOM 1256 O O . ALA A 1 214 ? 144.53300 225.87500 393.73600 1.000 114.40000 214 ALA A O 1
ATOM 1258 N N . PRO A 1 215 ? 143.58100 223.85200 393.47900 1.000 112.66000 215 PRO A N 1
ATOM 1259 C CA . PRO A 1 215 ? 144.11200 223.63700 392.13600 1.000 112.66000 215 PRO A CA 1
ATOM 1260 C C . PRO A 1 215 ? 143.53300 224.63300 391.11900 1.000 112.66000 215 PRO A C 1
ATOM 1261 O O . PRO A 1 215 ? 142.45500 225.20700 391.30500 1.000 112.66000 215 PRO A O 1
ATOM 1265 N N . ALA A 1 216 ? 144.26000 224.82400 390.02400 1.000 113.93000 216 ALA A N 1
ATOM 1266 C CA . ALA A 1 216 ? 143.89200 225.59700 388.84400 1.000 113.93000 216 ALA A CA 1
ATOM 1267 C C . ALA A 1 216 ? 144.39100 224.86600 387.58600 1.000 113.93000 216 ALA A C 1
ATOM 1268 O O . ALA A 1 21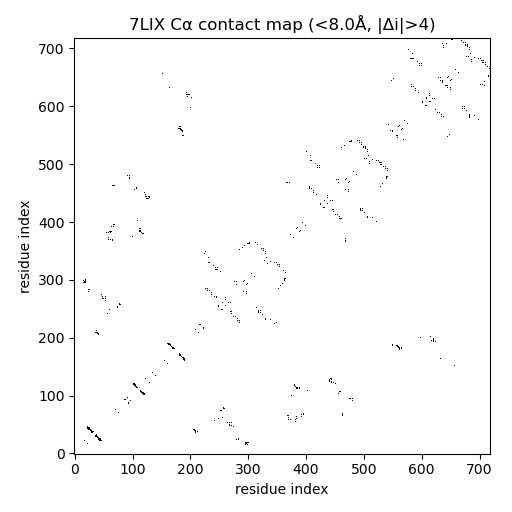6 ? 145.48200 224.29300 387.59400 1.000 113.93000 216 ALA A O 1
ATOM 1270 N N . MET A 1 217 ? 143.60400 224.85800 386.51000 1.000 111.86000 217 MET A N 1
ATOM 1271 C CA . MET A 1 217 ? 143.92400 224.07900 385.31000 1.000 111.86000 217 MET A CA 1
ATOM 1272 C C . MET A 1 217 ? 143.30700 224.66500 384.03500 1.000 111.86000 217 MET A C 1
ATOM 1273 O O . MET A 1 217 ? 142.23200 225.26200 384.07800 1.000 111.86000 217 MET A O 1
ATOM 1278 N N . GLU A 1 218 ? 143.97800 224.47700 382.89600 1.000 106.93000 218 GLU A N 1
ATOM 1279 C CA . GLU A 1 218 ? 143.59400 225.03400 381.58700 1.000 106.93000 218 GLU A CA 1
ATOM 1280 C C . GLU A 1 218 ? 143.97700 224.09300 380.43100 1.000 106.93000 218 GLU A C 1
ATOM 1281 O O . GLU A 1 218 ? 144.92600 223.31600 380.54200 1.000 106.93000 218 GLU A O 1
ATOM 1287 N N . PHE A 1 219 ? 143.26100 224.18100 379.30600 1.000 106.67000 219 PHE A N 1
ATOM 1288 C CA . PHE A 1 219 ? 143.36300 223.23900 378.18300 1.000 106.67000 219 PHE A CA 1
ATOM 1289 C C . PHE A 1 219 ? 143.34300 223.92100 376.80800 1.000 106.67000 219 PHE A C 1
ATOM 1290 O O . PHE A 1 219 ? 142.66700 224.93300 376.60700 1.000 106.67000 219 PHE A O 1
ATOM 1298 N N . ARG A 1 220 ? 143.98000 223.27300 375.82800 1.000 94.02000 220 ARG A N 1
ATOM 1299 C CA . ARG A 1 220 ? 143.81500 223.49900 374.38600 1.000 94.02000 220 ARG A CA 1
ATOM 1300 C C . ARG A 1 220 ? 143.95000 222.16200 373.65200 1.000 94.02000 220 ARG A C 1
ATOM 1301 O O . ARG A 1 220 ? 145.06200 221.66400 373.47000 1.000 94.02000 220 ARG A O 1
ATOM 1309 N N . ARG A 1 221 ? 142.82300 221.56500 373.25100 1.000 102.69000 221 ARG A N 1
ATOM 1310 C CA . ARG A 1 221 ? 142.79100 220.32100 372.45500 1.000 102.69000 221 ARG A CA 1
ATOM 1311 C C . ARG A 1 221 ? 143.41600 220.52600 371.06100 1.000 102.69000 221 ARG A C 1
ATOM 1312 O O . ARG A 1 221 ? 143.38000 221.64800 370.55200 1.000 102.69000 221 ARG A O 1
ATOM 1320 N N . PRO A 1 222 ? 143.97100 219.48000 370.42000 1.000 101.54000 222 PRO A N 1
ATOM 1321 C CA . PRO A 1 222 ? 144.48400 219.56900 369.05200 1.000 101.54000 222 PRO A CA 1
ATOM 1322 C C . PRO A 1 222 ? 143.40500 220.03300 368.06200 1.000 101.54000 222 PRO A C 1
ATOM 1323 O O . PRO A 1 222 ? 142.23900 219.65400 368.16900 1.000 101.54000 222 PRO A O 1
ATOM 1327 N N . SER A 1 223 ? 143.79900 220.86700 367.09900 1.000 107.20000 223 SER A N 1
ATOM 1328 C CA . SER A 1 223 ? 142.87400 221.63200 366.24900 1.000 107.20000 223 SER A CA 1
ATOM 1329 C C . SER A 1 223 ? 142.05300 220.78500 365.27000 1.000 107.20000 223 SER A C 1
ATOM 1330 O O . SER A 1 223 ? 141.00000 221.23300 364.81400 1.000 107.20000 223 SER A O 1
ATOM 1333 N N . PHE A 1 224 ? 142.52200 219.58000 364.93000 1.000 108.79000 224 PHE A N 1
ATOM 1334 C CA . PHE A 1 224 ? 141.97100 218.73900 363.86100 1.000 108.79000 224 PHE A CA 1
ATOM 1335 C C . PHE A 1 224 ? 141.75900 217.29100 364.32800 1.000 108.79000 224 PHE A C 1
ATOM 1336 O O . PHE A 1 224 ? 142.57500 216.74100 365.07100 1.000 108.79000 224 PHE A O 1
ATOM 1344 N N . ALA A 1 225 ? 140.67400 216.65700 363.88200 1.000 114.76000 225 ALA A N 1
ATOM 1345 C CA . ALA A 1 225 ? 140.28600 215.31900 364.32400 1.000 114.76000 225 ALA A CA 1
ATOM 1346 C C . ALA A 1 225 ? 141.33200 214.24500 363.96800 1.000 114.76000 225 ALA A C 1
ATOM 1347 O O . ALA A 1 225 ? 141.86600 214.23100 362.85700 1.000 114.76000 225 ALA A O 1
ATOM 1349 N N . ASN A 1 226 ? 141.61500 213.33300 364.90600 1.000 128.71000 226 ASN A N 1
ATOM 1350 C CA . ASN A 1 226 ? 142.52700 212.18800 364.74900 1.000 128.71000 226 ASN A CA 1
ATOM 1351 C C . ASN A 1 226 ? 143.93600 212.55400 364.22100 1.000 128.71000 226 ASN A C 1
ATOM 1352 O O . ASN A 1 226 ? 144.59300 211.73900 363.57300 1.000 128.71000 226 ASN A O 1
ATOM 1357 N N . THR A 1 227 ? 144.38700 213.79000 364.45200 1.000 122.88000 227 THR A N 1
ATOM 1358 C CA . THR A 1 227 ? 145.55500 214.39600 363.79200 1.000 122.88000 227 THR A CA 1
ATOM 1359 C C . THR A 1 227 ? 146.45700 215.10600 364.80600 1.000 122.88000 227 THR A C 1
ATOM 1360 O O . THR A 1 227 ? 145.97100 215.78500 365.70900 1.000 122.88000 227 THR A O 1
ATOM 1364 N N . GLU A 1 228 ? 147.77700 214.96300 364.67100 1.000 123.44000 228 GLU A N 1
ATOM 1365 C CA . GLU A 1 228 ? 148.75600 215.59200 365.57000 1.000 123.44000 228 GLU A CA 1
ATOM 1366 C C . GLU A 1 228 ? 148.78500 217.12700 365.42700 1.000 123.44000 228 GLU A C 1
ATOM 1367 O O . GLU A 1 228 ? 148.66300 217.66600 364.32600 1.000 123.44000 228 GLU A O 1
ATOM 1373 N N . ASP A 1 229 ? 148.97800 217.84600 366.53700 1.000 115.99000 229 ASP A N 1
ATOM 1374 C CA . ASP A 1 229 ? 149.04700 219.31100 366.56300 1.000 115.99000 229 ASP A CA 1
ATOM 1375 C C . ASP A 1 229 ? 149.96200 219.79400 367.70600 1.000 115.99000 229 ASP A C 1
ATOM 1376 O O . ASP A 1 229 ? 149.54100 219.79700 368.86600 1.000 115.99000 229 ASP A O 1
ATOM 1381 N N . PRO A 1 230 ? 151.19600 220.24200 367.41300 1.000 104.34000 230 PRO A N 1
ATOM 1382 C CA . PRO A 1 230 ? 152.13000 220.75200 368.41900 1.000 104.34000 230 PRO A CA 1
ATOM 1383 C C . PRO A 1 230 ? 151.65200 221.98700 369.19400 1.000 104.34000 230 PRO A C 1
ATOM 1384 O O . PRO A 1 230 ? 152.25600 222.33300 370.20600 1.000 104.34000 230 PRO A O 1
ATOM 1388 N N . SER A 1 231 ? 150.58400 222.66400 368.75600 1.000 97.81000 231 SER A N 1
ATOM 1389 C CA . SER A 1 231 ? 149.99800 223.79500 369.48600 1.000 97.81000 231 SER A CA 1
ATOM 1390 C C . SER A 1 231 ? 149.06300 223.36900 370.62900 1.000 97.81000 231 SER A C 1
ATOM 1391 O O . SER A 1 231 ? 148.63700 224.21900 371.40900 1.000 97.81000 231 SER A O 1
ATOM 1394 N N . ALA A 1 232 ? 148.71400 222.08200 370.73900 1.000 100.09000 232 ALA A N 1
ATOM 1395 C CA . ALA A 1 232 ? 147.88600 221.56000 371.82600 1.000 100.09000 232 ALA A CA 1
ATOM 1396 C C . ALA A 1 232 ? 148.61500 221.60700 373.18300 1.000 100.09000 232 ALA A C 1
ATOM 1397 O O . ALA A 1 232 ? 149.81600 221.33300 373.25500 1.000 100.09000 232 ALA A O 1
ATOM 1399 N N . TYR A 1 233 ? 147.89200 221.91400 374.26500 1.000 96.74000 233 TYR A N 1
ATOM 1400 C CA . TYR A 1 233 ? 148.46100 221.97000 375.61400 1.000 96.74000 233 TYR A CA 1
ATOM 1401 C C . TYR A 1 233 ? 147.46500 221.63100 376.73100 1.000 96.74000 233 TYR A C 1
ATOM 1402 O O . TYR A 1 233 ? 146.24500 221.71600 376.58200 1.000 96.74000 233 TYR A O 1
ATOM 1411 N N . PHE A 1 234 ? 148.02800 221.30700 377.88900 1.000 103.67000 234 PHE A N 1
ATOM 1412 C CA . PHE A 1 234 ? 147.38600 221.24800 379.19700 1.000 103.67000 234 PHE A CA 1
ATOM 1413 C C . PHE A 1 234 ? 148.25600 222.00100 380.22000 1.000 103.67000 234 PHE A C 1
ATOM 1414 O O . PHE A 1 234 ? 149.48300 221.99200 380.12600 1.000 103.67000 234 PHE A O 1
ATOM 1422 N N . MET A 1 235 ? 147.64300 222.66600 381.19600 1.000 105.20000 235 MET A N 1
ATOM 1423 C CA . MET A 1 235 ? 148.34700 223.31800 382.30600 1.000 105.20000 235 MET A CA 1
ATOM 1424 C C . MET A 1 235 ? 147.70900 222.96400 383.64600 1.000 105.20000 235 MET A C 1
ATOM 1425 O O . MET A 1 235 ? 146.48400 222.96200 383.76400 1.000 105.20000 235 MET A O 1
ATOM 1430 N N . LEU A 1 236 ? 148.54800 222.72800 384.65600 1.000 107.78000 236 LEU A N 1
ATOM 1431 C CA . LEU A 1 236 ? 148.14800 222.43600 386.03100 1.000 107.78000 236 LEU A CA 1
ATOM 1432 C C . LEU A 1 236 ? 148.97400 223.27100 387.02000 1.000 107.78000 236 LEU A C 1
ATOM 1433 O O . LEU A 1 236 ? 150.20100 223.34100 386.94300 1.000 107.78000 236 LEU A O 1
ATOM 1438 N N . GLN A 1 237 ? 148.28400 223.90600 387.95700 1.000 106.93000 237 GLN A N 1
ATOM 1439 C CA . GLN A 1 237 ? 148.77300 225.01300 388.77700 1.000 106.93000 237 GLN A CA 1
ATOM 1440 C C . GLN A 1 237 ? 147.96400 225.06700 390.08500 1.000 106.93000 237 GLN A C 1
ATOM 1441 O O . GLN A 1 237 ? 146.99800 224.32400 390.25400 1.000 106.93000 237 GLN A O 1
ATOM 1447 N N . LYS A 1 238 ? 148.33900 225.93000 391.02900 1.000 108.08000 238 LYS A N 1
ATOM 1448 C CA . LYS A 1 238 ? 147.56300 226.20200 392.25100 1.000 108.08000 238 LYS A CA 1
ATOM 1449 C C . LYS A 1 238 ? 147.49300 227.69600 392.56600 1.000 108.08000 238 LYS A C 1
ATOM 1450 O O . LYS A 1 238 ? 148.38000 228.46800 392.21000 1.000 108.08000 238 LYS A O 1
ATOM 1456 N N . GLU A 1 239 ? 146.41000 228.11700 393.23000 1.000 107.28000 239 GLU A N 1
ATOM 1457 C CA . GLU A 1 239 ? 146.24700 229.55900 393.56500 1.000 107.28000 239 GLU A CA 1
ATOM 1458 C C . GLU A 1 239 ? 145.22000 229.74500 394.68700 1.000 107.28000 239 GLU A C 1
ATOM 1459 O O . GLU A 1 239 ? 144.37800 228.84600 394.88100 1.000 107.28000 239 GLU A O 1
ATOM 1465 N N . THR A 1 240 ? 145.30600 230.88000 395.39000 1.000 111.61000 240 THR A N 1
ATOM 1466 C CA . THR A 1 240 ? 144.34400 231.23100 396.46800 1.000 111.61000 240 THR A CA 1
ATOM 1467 C C . THR A 1 240 ? 143.14000 231.90300 395.80200 1.000 111.61000 240 THR A C 1
ATOM 1468 O O . THR A 1 240 ? 143.35500 232.86500 395.03800 1.000 111.61000 240 THR A O 1
ATOM 1472 N N . VAL A 1 241 ? 141.92700 231.41700 396.07900 1.000 119.87000 241 VAL A N 1
ATOM 1473 C CA . VAL A 1 241 ? 140.72400 231.96600 395.42800 1.000 119.87000 241 VAL A CA 1
ATOM 1474 C C . VAL A 1 241 ? 140.42600 233.37100 395.97900 1.000 119.87000 241 VAL A C 1
ATOM 1475 O O . VAL A 1 241 ? 140.40200 233.52600 397.20300 1.000 119.87000 241 VAL A O 1
ATOM 1479 N N . PRO A 1 242 ? 140.18100 234.39500 395.13700 1.000 123.92000 242 PRO A N 1
ATOM 1480 C CA . PRO A 1 242 ? 139.86800 235.75400 395.59200 1.000 123.92000 242 PRO A CA 1
ATOM 1481 C C . PRO A 1 242 ? 138.61500 235.85200 396.47200 1.000 123.92000 242 PRO A C 1
ATOM 1482 O O . PRO A 1 242 ? 137.81300 234.92400 396.55600 1.000 123.92000 242 PRO A O 1
ATOM 1486 N N . LEU A 1 243 ? 138.41300 237.00800 397.10500 1.000 133.09000 243 LEU A N 1
ATOM 1487 C CA . LEU A 1 243 ? 137.21400 237.29300 397.91000 1.000 133.09000 243 LEU A CA 1
ATOM 1488 C C . LEU A 1 243 ? 135.93700 237.45400 397.06000 1.000 133.09000 243 LEU A C 1
ATOM 1489 O O . LEU A 1 243 ? 134.84200 237.25200 397.57500 1.000 133.09000 243 LEU A O 1
ATOM 1494 N N . ARG A 1 244 ? 136.05900 237.81700 395.77000 1.000 136.08000 244 ARG A N 1
ATOM 1495 C CA . ARG A 1 244 ? 134.93800 237.97600 394.80800 1.000 136.08000 244 ARG A CA 1
ATOM 1496 C C . ARG A 1 244 ? 133.84600 238.95800 395.27900 1.000 136.08000 244 ARG A C 1
ATOM 1497 O O . ARG A 1 244 ? 132.68300 238.84100 394.89500 1.000 136.08000 244 ARG A O 1
ATOM 1505 N N . MET A 1 245 ? 134.19800 239.92500 396.12900 1.000 143.46000 245 MET A N 1
ATOM 1506 C CA . MET A 1 245 ? 133.23200 240.72400 396.89900 1.000 143.46000 245 MET A CA 1
ATOM 1507 C C . MET A 1 245 ? 132.28800 241.58400 396.04600 1.000 143.46000 245 MET A C 1
ATOM 1508 O O . MET A 1 245 ? 131.13600 241.76700 396.42800 1.000 143.46000 245 MET A O 1
ATOM 1513 N N . ALA A 1 246 ? 132.72000 242.07100 394.87900 1.000 144.59000 246 ALA A N 1
ATOM 1514 C CA . ALA A 1 246 ? 131.84300 242.81100 393.96600 1.000 144.59000 246 ALA A CA 1
ATOM 1515 C C . ALA A 1 246 ? 130.74300 241.91300 393.36600 1.000 144.59000 246 ALA A C 1
ATOM 1516 O O . ALA A 1 246 ? 129.56700 242.27600 393.37700 1.000 144.59000 246 ALA A O 1
ATOM 1518 N N . LEU A 1 247 ? 131.09800 240.70400 392.91200 1.000 146.09000 247 LEU A N 1
ATOM 1519 C CA . LEU A 1 247 ? 130.13200 239.70300 392.44400 1.000 146.09000 247 LEU A CA 1
ATOM 1520 C C . LEU A 1 247 ? 129.20600 239.23400 393.57500 1.000 146.09000 247 LEU A C 1
ATOM 1521 O O . LEU A 1 247 ? 128.00200 239.11100 393.37400 1.000 146.09000 247 LEU A O 1
ATOM 1526 N N . ALA A 1 248 ? 129.74100 239.03400 394.78000 1.000 145.19000 248 ALA A N 1
ATOM 1527 C CA . ALA A 1 248 ? 128.94000 238.70900 395.95800 1.000 145.19000 248 ALA A CA 1
ATOM 1528 C C . ALA A 1 248 ? 127.93400 239.81900 396.31500 1.000 145.19000 248 ALA A C 1
ATOM 1529 O O . ALA A 1 248 ? 126.79300 239.52200 396.65800 1.000 145.19000 248 ALA A O 1
ATOM 1531 N N . GLU A 1 249 ? 128.30900 241.09400 396.19500 1.000 142.56000 249 GLU A N 1
ATOM 1532 C CA . GLU A 1 249 ? 127.39800 242.22600 396.39300 1.000 142.56000 249 GLU A CA 1
ATOM 1533 C C . GLU A 1 249 ? 126.31700 242.29100 395.30400 1.000 142.56000 249 GLU A C 1
ATOM 1534 O O . GLU A 1 249 ? 125.14800 242.52300 395.61200 1.000 142.56000 249 GLU A O 1
ATOM 1540 N N . LYS A 1 250 ? 126.72900 242.08800 394.04800 1.000 141.06000 250 LYS A N 1
ATOM 1541 C CA . LYS A 1 250 ? 125.79100 242.11800 392.89400 1.000 141.06000 250 LYS A CA 1
ATOM 1542 C C . LYS A 1 250 ? 124.82300 240.93500 393.00600 1.000 141.06000 250 LYS A C 1
ATOM 1543 O O . LYS A 1 250 ? 123.66600 241.07300 392.56200 1.000 141.06000 250 LYS A O 1
ATOM 1549 N N . LEU A 1 251 ? 125.29000 239.82100 393.58000 1.000 137.92000 251 LEU A N 1
ATOM 1550 C CA . LEU A 1 251 ? 124.44800 238.60600 393.75100 1.000 137.92000 251 LEU A CA 1
ATOM 1551 C C . LEU A 1 251 ? 123.53300 238.79700 394.96600 1.000 137.92000 251 LEU A C 1
ATOM 1552 O O . LEU A 1 251 ? 122.38200 238.32100 394.92000 1.000 137.92000 251 LEU A O 1
ATOM 1557 N N . LEU A 1 252 ? 124.03700 239.47000 396.00600 1.000 139.54000 252 LEU A N 1
ATOM 1558 C CA . LEU A 1 252 ? 123.24800 239.72400 397.24100 1.000 139.54000 252 LEU A CA 1
ATOM 1559 C C . LEU A 1 252 ? 122.12300 240.71500 396.92400 1.000 139.54000 252 LEU A C 1
ATOM 1560 O O . LEU A 1 252 ? 121.03700 240.58900 397.52300 1.000 139.54000 252 LEU A O 1
ATOM 1565 N N . THR A 1 253 ? 122.38500 241.66200 396.01700 1.000 135.34000 253 THR A N 1
ATOM 1566 C CA . THR A 1 253 ? 121.37400 242.68000 395.62200 1.000 135.34000 253 THR A CA 1
ATOM 1567 C C . THR A 1 253 ? 120.24900 241.99900 394.83500 1.000 135.34000 253 THR A C 1
ATOM 1568 O O . THR A 1 253 ? 119.08900 242.43800 394.96500 1.000 135.34000 253 THR A O 1
ATOM 1572 N N . LYS A 1 254 ? 120.59000 240.96800 394.05500 1.000 126.61000 254 LYS A N 1
ATOM 1573 C CA . LYS A 1 254 ? 119.58800 240.22500 393.24200 1.000 126.61000 254 LYS A CA 1
ATOM 1574 C C . LYS A 1 254 ? 118.97300 239.11000 394.09500 1.000 126.61000 254 LYS A C 1
ATOM 1575 O O . LYS A 1 254 ? 117.73000 239.02000 394.10300 1.000 126.61000 254 LYS A O 1
ATOM 1581 N N . ALA B 2 16 ? 225.83700 289.43600 361.66800 1.000 79.05000 16 ALA B N 1
ATOM 1582 C CA . ALA B 2 16 ? 226.18600 289.76100 363.04400 1.000 79.05000 16 ALA B CA 1
ATOM 1583 C C . ALA B 2 16 ? 227.56400 290.40800 363.13200 1.000 79.05000 16 ALA B C 1
ATOM 1584 O O . ALA B 2 16 ? 228.45000 290.11400 362.33200 1.000 79.05000 16 ALA B O 1
ATOM 1586 N N . ALA B 2 17 ? 227.74200 291.28900 364.11400 1.000 79.89000 17 ALA B N 1
ATOM 1587 C CA . ALA B 2 17 ? 229.00400 291.98100 364.31900 1.000 79.89000 17 ALA B CA 1
ATOM 1588 C C . ALA B 2 17 ? 229.34500 291.98200 365.80000 1.000 79.89000 17 ALA B C 1
ATOM 1589 O O . ALA B 2 17 ? 228.46600 291.87600 366.65200 1.000 79.89000 17 ALA B O 1
ATOM 1591 N N . TYR B 2 18 ? 230.63900 292.07800 366.09100 1.000 82.06000 18 TYR B N 1
ATOM 1592 C CA . TYR B 2 18 ? 231.16400 292.19900 367.44200 1.000 82.06000 18 TYR B CA 1
ATOM 1593 C C . TYR B 2 18 ? 232.13400 293.36500 367.47200 1.000 82.06000 18 TYR B C 1
ATOM 1594 O O . TYR B 2 18 ? 232.89800 293.56300 366.52400 1.000 82.06000 18 TYR B O 1
ATOM 1603 N N . VAL B 2 19 ? 232.10500 294.13900 368.55100 1.000 82.28000 19 VAL B N 1
ATOM 1604 C CA . VAL B 2 19 ? 233.11900 295.15500 368.80200 1.000 82.28000 19 VAL B CA 1
ATOM 1605 C C . VAL B 2 19 ? 233.51400 295.08900 370.26700 1.000 82.28000 19 VAL B C 1
ATOM 1606 O O . VAL B 2 19 ? 232.65600 295.06700 371.15300 1.000 82.28000 19 VAL B O 1
ATOM 1610 N N . GLY B 2 20 ? 234.81700 295.06800 370.52100 1.000 89.48000 20 GLY B N 1
ATOM 1611 C CA . GLY B 2 20 ? 235.30600 294.97100 371.88200 1.000 89.48000 20 GLY B CA 1
ATOM 1612 C C . GLY B 2 20 ? 236.77200 295.32400 371.96800 1.000 89.48000 20 GLY B C 1
ATOM 1613 O O . GLY B 2 20 ? 237.45200 295.51200 370.95700 1.000 89.48000 20 GLY B O 1
ATOM 1614 N N . GLY B 2 21 ? 237.24700 295.39000 373.21400 1.000 92.80000 21 GLY B N 1
ATOM 1615 C CA . GLY B 2 21 ? 238.65400 295.62900 373.49500 1.000 92.80000 21 GLY B CA 1
ATOM 1616 C C . GLY B 2 21 ? 239.14700 296.97000 372.99900 1.000 92.80000 21 GLY B C 1
ATOM 1617 O O . GLY B 2 21 ? 238.63900 298.02700 373.38300 1.000 92.80000 21 GLY B O 1
ATOM 1618 N N . SER B 2 22 ? 240.17500 296.92300 372.15100 1.000 95.39000 22 SER B N 1
ATOM 1619 C CA . SER B 2 22 ? 240.75600 298.13900 371.59100 1.000 95.39000 22 SER B CA 1
ATOM 1620 C C . SER B 2 22 ? 239.82100 298.78800 370.57700 1.000 95.39000 22 SER B C 1
ATOM 1621 O O . SER B 2 22 ? 239.78800 300.01700 370.45000 1.000 95.39000 22 SER B O 1
ATOM 1624 N N . ASP B 2 23 ? 239.06800 297.97500 369.83100 1.000 97.00000 23 ASP B N 1
ATOM 1625 C CA . ASP B 2 23 ? 238.17000 298.51200 368.81200 1.000 97.00000 23 ASP B CA 1
ATOM 1626 C C . ASP B 2 23 ? 236.95900 299.20200 369.42500 1.000 97.00000 23 ASP B C 1
ATOM 1627 O O . ASP B 2 23 ? 236.40100 300.11900 368.81300 1.000 97.00000 23 ASP B O 1
ATOM 1632 N N . LEU B 2 24 ? 236.52600 298.76000 370.60700 1.000 91.12000 24 LEU B N 1
ATOM 1633 C CA . LEU B 2 24 ? 235.41900 299.41600 371.29200 1.000 91.12000 24 LEU B CA 1
ATOM 1634 C C . LEU B 2 24 ? 235.81200 300.80400 371.77200 1.000 91.12000 24 LEU B C 1
ATOM 1635 O O . LEU B 2 24 ? 234.99200 301.72400 371.76200 1.000 91.12000 24 LEU B O 1
ATOM 1640 N N . GLN B 2 25 ? 237.06700 300.96800 372.19500 1.000 93.93000 25 GLN B N 1
ATOM 1641 C CA . GLN B 2 25 ? 237.54100 302.26100 372.67400 1.000 93.93000 25 GLN B CA 1
ATOM 1642 C C . GLN B 2 25 ? 237.63600 303.27900 371.54200 1.000 93.93000 25 GLN B C 1
ATOM 1643 O O . GLN B 2 25 ? 237.58600 304.49200 371.78200 1.000 93.93000 25 GLN B O 1
ATOM 1649 N N . ALA B 2 26 ? 237.80400 302.80500 370.30600 1.000 95.49000 26 ALA B N 1
ATOM 1650 C CA . ALA B 2 26 ? 237.77400 303.69400 369.15000 1.000 95.49000 26 ALA B CA 1
ATOM 1651 C C . ALA B 2 26 ? 236.38900 304.30100 368.95200 1.000 95.49000 26 ALA B C 1
ATOM 1652 O O . ALA B 2 26 ? 236.25800 305.50300 368.69900 1.000 95.49000 26 ALA B O 1
ATOM 1654 N N . LEU B 2 27 ? 235.34400 303.47600 369.04100 1.000 93.86000 27 LEU B N 1
ATOM 1655 C CA . LEU B 2 27 ? 233.98300 303.97200 368.86500 1.000 93.86000 27 LEU B CA 1
ATOM 1656 C C . LEU B 2 27 ? 233.56300 304.85400 370.03300 1.000 93.86000 27 LEU B C 1
ATOM 1657 O O . LEU B 2 27 ? 232.71900 305.74500 369.87800 1.000 93.86000 27 LEU B O 1
ATOM 1662 N N . LYS B 2 28 ? 234.12700 304.60600 371.21500 1.000 89.18000 28 LYS B N 1
ATOM 1663 C CA . LYS B 2 28 ? 233.86200 305.46500 372.36200 1.000 89.18000 28 LYS B CA 1
ATOM 1664 C C . LYS B 2 28 ? 234.54100 306.81700 372.20900 1.000 89.18000 28 LYS B C 1
ATOM 1665 O O . LYS B 2 28 ? 234.13400 307.79400 372.84100 1.000 89.18000 28 LYS B O 1
ATOM 1671 N N . SER B 2 29 ? 235.61100 306.88600 371.41900 1.000 95.04000 29 SER B N 1
ATOM 1672 C CA . SER B 2 29 ? 236.27400 308.16300 371.19500 1.000 95.04000 29 SER B CA 1
ATOM 1673 C C . SER B 2 29 ? 235.45200 309.11600 370.33500 1.000 95.04000 29 SER B C 1
ATOM 1674 O O . SER B 2 29 ? 235.68800 310.32700 370.38000 1.000 95.04000 29 SER B O 1
ATOM 1677 N N . PHE B 2 30 ? 234.49000 308.60900 369.56200 1.000 95.93000 30 PHE B N 1
ATOM 1678 C CA . PHE B 2 30 ? 233.72000 309.47600 368.67700 1.000 95.93000 30 PHE B CA 1
ATOM 1679 C C . PHE B 2 30 ? 232.66900 310.29300 369.41500 1.000 95.93000 30 PHE B C 1
ATOM 1680 O O . PHE B 2 30 ? 232.20500 311.30500 368.88000 1.000 95.93000 30 PHE B O 1
ATOM 1688 N N . ILE B 2 31 ? 232.27800 309.88200 370.61400 1.000 90.05000 31 ILE B N 1
ATOM 1689 C CA . ILE B 2 31 ? 231.24100 310.57200 371.37200 1.000 90.05000 31 ILE B CA 1
ATOM 1690 C C . ILE B 2 31 ? 231.54500 310.38500 372.85200 1.000 90.05000 31 ILE B C 1
ATOM 1691 O O . ILE B 2 31 ? 231.78400 309.26300 373.30600 1.000 90.05000 31 ILE B O 1
ATOM 1696 N N . ALA B 2 32 ? 231.56900 311.49400 373.60200 1.000 85.96000 32 ALA B N 1
ATOM 1697 C CA . ALA B 2 32 ? 232.06600 311.46200 374.97600 1.000 85.96000 32 ALA B CA 1
ATOM 1698 C C . ALA B 2 32 ? 231.16800 310.65100 375.90400 1.000 85.96000 32 ALA B C 1
ATOM 1699 O O . ALA B 2 32 ? 231.64700 310.09700 376.90000 1.000 85.96000 32 ALA B O 1
ATOM 1701 N N . ASP B 2 33 ? 229.87800 310.55100 375.59200 1.000 78.90000 33 ASP B N 1
ATOM 1702 C CA . ASP B 2 33 ? 228.97000 309.73200 376.38200 1.000 78.90000 33 ASP B CA 1
ATOM 1703 C C . ASP B 2 33 ? 228.93400 308.27600 375.94600 1.000 78.90000 33 ASP B C 1
ATOM 1704 O O . ASP B 2 33 ? 227.89700 307.63300 376.15000 1.000 78.90000 33 ASP B O 1
ATOM 1709 N N . GLY B 2 34 ? 229.99300 307.77100 375.30500 1.000 73.24000 34 GLY B N 1
ATOM 1710 C CA . GLY B 2 34 ? 230.10400 306.38700 374.87600 1.000 73.24000 34 GLY B CA 1
ATOM 1711 C C . GLY B 2 34 ? 229.79800 305.36500 375.95100 1.000 73.24000 34 GLY B C 1
ATOM 1712 O O . GLY B 2 34 ? 229.10800 304.38000 375.69500 1.000 73.24000 34 GLY B O 1
ATOM 1713 N N . ASN B 2 35 ? 230.29000 305.59800 377.16500 1.000 71.76000 35 ASN B N 1
ATOM 1714 C CA . ASN B 2 35 ? 229.90600 304.75600 378.29100 1.000 71.76000 35 ASN B CA 1
ATOM 1715 C C . ASN B 2 35 ? 228.48200 305.04500 378.73800 1.000 71.76000 35 ASN B C 1
ATOM 1716 O O . ASN B 2 35 ? 227.75700 304.13200 379.14500 1.000 71.76000 35 ASN B O 1
ATOM 1721 N N . LYS B 2 36 ? 228.08700 306.31800 378.73000 1.000 67.75000 36 LYS B N 1
ATOM 1722 C CA . LYS B 2 36 ? 226.73700 306.68100 379.14600 1.000 67.75000 36 LYS B CA 1
ATOM 1723 C C . LYS B 2 36 ? 225.68800 306.14800 378.18400 1.000 67.75000 36 LYS B C 1
ATOM 1724 O O . LYS B 2 36 ? 224.60000 305.74600 378.60800 1.000 67.75000 36 LYS B O 1
ATOM 1730 N N . ARG B 2 37 ? 225.98200 306.16800 376.88400 1.000 61.13000 37 ARG B N 1
ATOM 1731 C CA . ARG B 2 37 ? 225.05300 305.61200 375.90900 1.000 61.13000 37 ARG B CA 1
ATOM 1732 C C . ARG B 2 37 ? 224.93900 304.10500 376.05500 1.000 61.13000 37 ARG B C 1
ATOM 1733 O O . ARG B 2 37 ? 223.84100 303.55100 375.95600 1.000 61.13000 37 ARG B O 1
ATOM 1741 N N . LEU B 2 38 ? 226.05200 303.42900 376.32500 1.000 63.22000 38 LEU B N 1
ATOM 1742 C CA . LEU B 2 38 ? 226.02400 301.98100 376.47100 1.000 63.22000 38 LEU B CA 1
ATOM 1743 C C . LEU B 2 38 ? 225.40300 301.55700 377.78700 1.000 63.22000 38 LEU B C 1
ATOM 1744 O O . LEU B 2 38 ? 224.79900 300.48500 377.86500 1.000 63.22000 38 LEU B O 1
ATOM 1749 N N . ASP B 2 39 ? 225.52300 302.38100 378.81900 1.000 65.27000 39 ASP B N 1
ATOM 1750 C CA . ASP B 2 39 ? 224.87800 302.09100 380.08700 1.000 65.27000 39 ASP B CA 1
ATOM 1751 C C . ASP B 2 39 ? 223.37700 302.32700 380.04100 1.000 65.27000 39 ASP B C 1
ATOM 1752 O O . ASP B 2 39 ? 222.66100 301.86100 380.93100 1.000 65.27000 39 ASP B O 1
ATOM 1757 N N . ALA B 2 40 ? 222.89300 303.05000 379.03700 1.000 58.61000 40 ALA B N 1
ATOM 1758 C CA . ALA B 2 40 ? 221.47100 303.28400 378.86500 1.000 58.61000 40 ALA B CA 1
ATOM 1759 C C . ALA B 2 40 ? 220.79300 302.22100 378.01300 1.000 58.61000 40 ALA B C 1
ATOM 1760 O O . ALA B 2 40 ? 219.57300 302.06700 378.09700 1.000 58.61000 40 ALA B O 1
ATOM 1762 N N . VAL B 2 41 ? 221.54700 301.48700 377.19700 1.000 55.65000 41 VAL B N 1
ATOM 1763 C CA . VAL B 2 41 ? 221.00100 300.33600 376.49000 1.000 55.65000 41 VAL B CA 1
ATOM 1764 C C . VAL B 2 41 ? 220.93500 299.12000 377.40500 1.000 55.65000 41 VAL B C 1
ATOM 1765 O O . VAL B 2 41 ? 220.02900 298.29000 377.26400 1.000 55.65000 41 VAL B O 1
ATOM 1769 N N . ASN B 2 42 ? 221.80700 299.03900 378.39600 1.000 56.91000 42 ASN B N 1
ATOM 1770 C CA . ASN B 2 42 ? 221.83800 297.91100 379.30600 1.000 56.91000 42 ASN B CA 1
ATOM 1771 C C . ASN B 2 42 ? 220.73200 297.97700 380.34500 1.000 56.91000 42 ASN B C 1
ATOM 1772 O O . ASN B 2 42 ? 220.43600 296.96800 380.98600 1.000 56.91000 42 ASN B O 1
ATOM 1777 N N . SER B 2 43 ? 220.08100 299.11900 380.49500 1.000 57.26000 43 SER B N 1
ATOM 1778 C CA . SER B 2 43 ? 218.95800 299.24000 381.40200 1.000 57.26000 43 SER B CA 1
ATOM 1779 C C . SER B 2 43 ? 217.63500 298.98500 380.70900 1.000 57.26000 43 SER B C 1
ATOM 1780 O O . SER B 2 43 ? 216.60000 298.92600 381.37400 1.000 57.26000 43 SER B O 1
ATOM 1783 N N . ILE B 2 44 ? 217.64900 298.80800 379.39500 1.000 53.05000 44 ILE B N 1
ATOM 1784 C CA . ILE B 2 44 ? 216.44300 298.49600 378.65100 1.000 53.05000 44 ILE B CA 1
ATOM 1785 C C . ILE B 2 44 ? 216.41800 297.05300 378.18100 1.000 53.05000 44 ILE B C 1
ATOM 1786 O O . ILE B 2 44 ? 215.36500 296.40600 378.27800 1.000 53.05000 44 ILE B O 1
ATOM 1791 N N . VAL B 2 45 ? 217.55700 296.48000 377.80600 1.000 53.16000 45 VAL B N 1
ATOM 1792 C CA . VAL B 2 45 ? 217.56300 295.11600 377.29800 1.000 53.16000 45 VAL B CA 1
ATOM 1793 C C . VAL B 2 45 ? 217.57100 294.13700 378.46300 1.000 53.16000 45 VAL B C 1
ATOM 1794 O O . VAL B 2 45 ? 217.22300 292.96700 378.29900 1.000 53.16000 45 VAL B O 1
ATOM 1798 N N . SER B 2 46 ? 217.94200 294.60700 379.65000 1.000 56.05000 46 SER B N 1
ATOM 1799 C CA . SER B 2 46 ? 217.86400 293.76700 380.83200 1.000 56.05000 46 SER B CA 1
ATOM 1800 C C . SER B 2 46 ? 216.45700 293.67200 381.38200 1.000 56.05000 46 SER B C 1
ATOM 1801 O O . SER B 2 46 ? 216.13400 292.69200 382.05900 1.000 56.05000 46 SER B O 1
ATOM 1804 N N . ASN B 2 47 ? 215.61500 294.66100 381.10600 1.000 55.30000 47 ASN B N 1
ATOM 1805 C CA . ASN B 2 47 ? 214.26000 294.69800 381.62800 1.000 55.30000 47 ASN B CA 1
ATOM 1806 C C . ASN B 2 47 ? 213.21900 294.59500 380.53200 1.000 55.30000 47 ASN B C 1
ATOM 1807 O O . ASN B 2 47 ? 212.04800 294.88200 380.78600 1.000 55.30000 47 ASN B O 1
ATOM 1812 N N . ALA B 2 48 ? 213.62500 294.20900 379.32100 1.000 53.11000 48 ALA B N 1
ATOM 1813 C CA . ALA B 2 48 ? 212.73800 294.25900 378.16300 1.000 53.11000 48 ALA B CA 1
ATOM 1814 C C . ALA B 2 48 ? 211.58100 293.27700 378.28000 1.000 53.11000 48 ALA B C 1
ATOM 1815 O O . ALA B 2 48 ? 210.52100 293.49300 377.68900 1.000 53.11000 48 ALA B O 1
ATOM 1817 N N . SER B 2 49 ? 211.76600 292.18000 379.00700 1.000 53.29000 49 SER B N 1
ATOM 1818 C CA . SER B 2 49 ? 210.67000 291.23400 379.18800 1.000 53.29000 49 SER B CA 1
ATOM 1819 C C . SER B 2 49 ? 209.60400 291.79400 380.11800 1.000 53.29000 49 SER B C 1
ATOM 1820 O O . SER B 2 49 ? 208.40400 291.62700 379.87400 1.000 53.29000 49 SER B O 1
ATOM 1823 N N . CYS B 2 50 ? 210.02900 292.43600 381.20600 1.000 56.07000 50 CYS B N 1
ATOM 1824 C CA . CYS B 2 50 ? 209.08900 293.02300 382.15200 1.000 56.07000 50 CYS B CA 1
ATOM 1825 C C . CYS B 2 50 ? 208.37000 294.21800 381.54800 1.000 56.07000 50 CYS B C 1
ATOM 1826 O O . CYS B 2 50 ? 207.21600 294.49100 381.88000 1.000 56.07000 50 CYS B O 1
ATOM 1829 N N . MET B 2 51 ? 209.06400 294.97500 380.69900 1.000 51.42000 51 MET B N 1
ATOM 1830 C CA . MET B 2 51 ? 208.49100 296.16200 380.07600 1.000 51.42000 51 MET B CA 1
ATOM 1831 C C . MET B 2 51 ? 207.31300 295.83700 379.15900 1.000 51.42000 51 MET B C 1
ATOM 1832 O O . MET B 2 51 ? 206.23900 296.43300 379.28200 1.000 51.42000 51 MET B O 1
ATOM 1837 N N . VAL B 2 52 ? 207.50800 294.90600 378.22100 1.000 49.08000 52 VAL B N 1
ATOM 1838 C CA . VAL B 2 52 ? 206.47200 294.58100 377.23800 1.000 49.08000 52 VAL B CA 1
ATOM 1839 C C . VAL B 2 52 ? 205.28000 293.90900 377.90700 1.000 49.08000 52 VAL B C 1
ATOM 1840 O O . VAL B 2 52 ? 204.12500 294.16400 377.55000 1.000 49.08000 52 VAL B O 1
ATOM 1844 N N . SER B 2 53 ? 205.54300 293.03800 378.88000 1.000 48.44000 53 SER B N 1
ATOM 1845 C CA . SER B 2 53 ? 204.46200 292.38000 379.60500 1.000 48.44000 53 SER B CA 1
ATOM 1846 C C . SER B 2 53 ? 203.63000 293.37400 380.39700 1.000 48.44000 53 SER B C 1
ATOM 1847 O O . SER B 2 53 ? 202.42000 293.19700 380.54700 1.000 48.44000 53 SER B O 1
ATOM 1850 N N . ASP B 2 54 ? 204.26300 294.41700 380.92800 1.000 51.41000 54 ASP B N 1
ATOM 1851 C CA . ASP B 2 54 ? 203.53400 295.39700 381.72500 1.000 51.41000 54 ASP B CA 1
ATOM 1852 C C . ASP B 2 54 ? 202.82500 296.40900 380.84400 1.000 51.41000 54 ASP B C 1
ATOM 1853 O O . ASP B 2 54 ? 201.76000 296.91400 381.21200 1.000 51.41000 54 ASP B O 1
ATOM 1858 N N . ALA B 2 55 ? 203.42600 296.75000 379.70300 1.000 48.05000 55 ALA B N 1
ATOM 1859 C CA . ALA B 2 55 ? 202.82700 297.71900 378.79300 1.000 48.05000 55 ALA B CA 1
ATOM 1860 C C . ALA B 2 55 ? 201.52400 297.20500 378.21800 1.000 48.05000 55 ALA B C 1
ATOM 1861 O O . ALA B 2 55 ? 200.50500 297.90000 378.24100 1.000 48.05000 55 ALA B O 1
ATOM 1863 N N . VAL B 2 56 ? 201.54300 295.98400 377.69000 1.000 46.29000 56 VAL B N 1
ATOM 1864 C CA . VAL B 2 56 ? 200.35700 295.41200 377.07100 1.000 46.29000 56 VAL B CA 1
ATOM 1865 C C . VAL B 2 56 ? 199.29000 295.12500 378.11700 1.000 46.29000 56 VAL B C 1
ATOM 1866 O O . VAL B 2 56 ? 198.09800 295.31700 377.86400 1.000 46.29000 56 VAL B O 1
ATOM 1870 N N . SER B 2 57 ? 199.69500 294.69400 379.31500 1.000 48.88000 57 SER B N 1
ATOM 1871 C CA . SER B 2 57 ? 198.74000 294.52600 380.40900 1.000 48.88000 57 SER B CA 1
ATOM 1872 C C . SER B 2 57 ? 198.13700 295.85700 380.83000 1.000 48.88000 57 SER B C 1
ATOM 1873 O O . SER B 2 57 ? 196.92600 295.95500 381.04100 1.000 48.88000 57 SER B O 1
ATOM 1876 N N . GLY B 2 58 ? 198.97100 296.89700 380.93500 1.000 49.76000 58 GLY B N 1
ATOM 1877 C CA . GLY B 2 58 ? 198.47600 298.21900 381.29500 1.000 49.76000 58 GLY B CA 1
ATOM 1878 C C . GLY B 2 58 ? 197.56200 298.82000 380.24700 1.000 49.76000 58 GLY B C 1
ATOM 1879 O O . GLY B 2 58 ? 196.70700 299.65000 380.55600 1.000 49.76000 58 GLY B O 1
ATOM 1880 N N . MET B 2 59 ? 197.74700 298.42100 378.99100 1.000 46.87000 59 MET B N 1
ATOM 1881 C CA . MET B 2 59 ? 196.83500 298.79600 377.92300 1.000 46.87000 59 MET B CA 1
ATOM 1882 C C . MET B 2 59 ? 195.44800 298.20300 378.12900 1.000 46.87000 59 MET B C 1
ATOM 1883 O O . MET B 2 59 ? 194.45300 298.78000 377.67900 1.000 46.87000 59 MET B O 1
ATOM 1888 N N . ILE B 2 60 ? 195.35900 297.06000 378.80600 1.000 46.92000 60 ILE B N 1
ATOM 1889 C CA . ILE B 2 60 ? 194.08000 296.40100 379.02700 1.000 46.92000 60 ILE B CA 1
ATOM 1890 C C . ILE B 2 60 ? 193.41800 296.83900 380.33400 1.000 46.92000 60 ILE B C 1
ATOM 1891 O O . ILE B 2 60 ? 192.18800 296.80700 380.43600 1.000 46.92000 60 ILE B O 1
ATOM 1896 N N . CYS B 2 61 ? 194.19900 297.26500 381.33500 1.000 51.30000 61 CYS B N 1
ATOM 1897 C CA . CYS B 2 61 ? 193.61600 297.90500 382.51700 1.000 51.30000 61 CYS B CA 1
ATOM 1898 C C . CYS B 2 61 ? 192.84800 299.15900 382.13300 1.000 51.30000 61 CYS B C 1
ATOM 1899 O O . CYS B 2 61 ? 191.75600 299.42100 382.64200 1.000 51.30000 61 CYS B O 1
ATOM 1902 N N . GLU B 2 62 ? 193.42800 299.95300 381.23800 1.000 52.39000 62 GLU B N 1
ATOM 1903 C CA . GLU B 2 62 ? 192.79500 301.18300 380.79300 1.000 52.39000 62 GLU B CA 1
ATOM 1904 C C . GLU B 2 62 ? 191.60100 300.90300 379.89100 1.000 52.39000 62 GLU B C 1
ATOM 1905 O O . GLU B 2 62 ? 190.55100 301.53800 380.02600 1.000 52.39000 62 GLU B O 1
ATOM 1911 N N . ASN B 2 63 ? 191.72800 299.93200 378.99200 1.000 49.89000 63 ASN B N 1
ATOM 1912 C CA . ASN B 2 63 ? 190.71700 299.64900 377.97500 1.000 49.89000 63 ASN B CA 1
ATOM 1913 C C . ASN B 2 63 ? 190.37000 298.17100 378.03400 1.000 49.89000 63 ASN B C 1
ATOM 1914 O O . ASN B 2 63 ? 190.86700 297.37800 377.22800 1.000 49.89000 63 ASN B O 1
ATOM 1919 N N . PRO B 2 64 ? 189.50800 297.76100 378.96800 1.000 48.16000 64 PRO B N 1
ATOM 1920 C CA . PRO B 2 64 ? 189.18200 296.33400 379.09700 1.000 48.16000 64 PRO B CA 1
ATOM 1921 C C . PRO B 2 64 ? 188.33000 295.76600 377.97600 1.000 48.16000 64 PRO B C 1
ATOM 1922 O O . PRO B 2 64 ? 188.06200 294.56100 377.99200 1.000 48.16000 64 PRO B O 1
ATOM 1926 N N . GLY B 2 65 ? 187.88800 296.57900 377.01500 1.000 49.72000 65 GLY B N 1
ATOM 1927 C CA . GLY B 2 65 ? 187.15600 296.07500 375.86500 1.000 49.72000 65 GLY B CA 1
ATOM 1928 C C . GLY B 2 65 ? 187.99000 295.26100 374.90000 1.000 49.72000 65 GLY B C 1
ATOM 1929 O O . GLY B 2 65 ? 187.43800 294.64500 373.98800 1.000 49.72000 65 GLY B O 1
ATOM 1930 N N . LEU B 2 66 ? 189.31100 295.26100 375.06600 1.000 48.26000 66 LEU B N 1
ATOM 1931 C CA . LEU B 2 66 ? 190.18100 294.51700 374.16500 1.000 48.26000 66 LEU B CA 1
ATOM 1932 C C . LEU B 2 66 ? 190.10300 293.00900 374.37500 1.000 48.26000 66 LEU B C 1
ATOM 1933 O O . LEU B 2 66 ? 190.40700 292.24900 373.45300 1.000 48.26000 66 LEU B O 1
ATOM 1938 N N . ILE B 2 67 ? 189.72500 292.55200 375.56100 1.000 49.35000 67 ILE B N 1
ATOM 1939 C CA . ILE B 2 67 ? 189.58900 291.12600 375.82400 1.000 49.35000 67 ILE B CA 1
ATOM 1940 C C . ILE B 2 67 ? 188.12200 290.71200 375.88000 1.000 49.35000 67 ILE B C 1
ATOM 1941 O O . ILE B 2 67 ? 187.78200 289.71300 376.49900 1.000 49.35000 67 ILE B O 1
ATOM 1946 N N . SER B 2 68 ? 187.25800 291.47300 375.25100 1.000 54.58000 68 SER B N 1
ATOM 1947 C CA . SER B 2 68 ? 185.83700 291.21300 375.13200 1.000 54.58000 68 SER B CA 1
ATOM 1948 C C . SER B 2 68 ? 185.56400 290.50400 373.81700 1.000 54.58000 68 SER B C 1
ATOM 1949 O O . SER B 2 68 ? 186.46400 290.37500 372.98400 1.000 54.58000 68 SER B O 1
ATOM 1952 N N . PRO B 2 69 ? 184.36000 289.95200 373.62200 1.000 59.54000 69 PRO B N 1
ATOM 1953 C CA . PRO B 2 69 ? 184.00700 289.41100 372.29900 1.000 59.54000 69 PRO B CA 1
ATOM 1954 C C . PRO B 2 69 ? 184.09500 290.46400 371.20900 1.000 59.54000 69 PRO B C 1
ATOM 1955 O O . PRO B 2 69 ? 183.62100 291.58900 371.36800 1.000 59.54000 69 PRO B O 1
ATOM 1959 N N . GLY B 2 70 ? 184.73100 290.09600 370.10700 1.000 54.52000 70 GLY B N 1
ATOM 1960 C CA . GLY B 2 70 ? 185.02400 291.05200 369.06900 1.000 54.52000 70 GLY B CA 1
ATOM 1961 C C . GLY B 2 70 ? 186.23600 291.91500 369.32400 1.000 54.52000 70 GLY B C 1
ATOM 1962 O O . GLY B 2 70 ? 186.55100 292.77000 368.49000 1.000 54.52000 70 GLY B O 1
ATOM 1963 N N . GLY B 2 71 ? 186.93100 291.71900 370.43900 1.000 52.83000 71 GLY B N 1
ATOM 1964 C CA . GLY B 2 71 ? 188.13000 292.47600 370.73200 1.000 52.83000 71 GLY B CA 1
ATOM 1965 C C . GLY B 2 71 ? 189.28800 292.02700 369.87300 1.000 52.83000 71 GLY B C 1
ATOM 1966 O O . GLY B 2 71 ? 189.20700 291.01100 369.19600 1.000 52.83000 71 GLY B O 1
ATOM 1976 N N . CYS B 2 73 ? 192.35100 291.56000 371.07600 1.000 49.95000 73 CYS B N 1
ATOM 1977 C CA . CYS B 2 73 ? 193.25800 290.77100 371.90400 1.000 49.95000 73 CYS B CA 1
ATOM 1978 C C . CYS B 2 73 ? 192.53800 289.59300 372.58900 1.000 49.95000 73 CYS B C 1
ATOM 1979 O O . CYS B 2 73 ? 193.11900 288.86800 373.39200 1.000 49.95000 73 CYS B O 1
ATOM 1982 N N . TYR B 2 74 ? 191.27100 289.37300 372.25700 1.000 55.79000 74 TYR B N 1
ATOM 1983 C CA . TYR B 2 74 ? 190.52100 288.14900 372.51500 1.000 55.79000 74 TYR B CA 1
ATOM 1984 C C . TYR B 2 74 ? 191.16200 286.97200 371.75600 1.000 55.79000 74 TYR B C 1
ATOM 1985 O O . TYR B 2 74 ? 191.72800 287.17600 370.68300 1.000 55.79000 74 TYR B O 1
ATOM 1994 N N . THR B 2 75 ? 191.06500 285.74000 372.25800 1.000 53.65000 75 THR B N 1
ATOM 1995 C CA . THR B 2 75 ? 191.80500 284.54500 371.78100 1.000 53.65000 75 THR B CA 1
ATOM 1996 C C . THR B 2 75 ? 193.32600 284.59200 372.00500 1.000 53.65000 75 THR B C 1
ATOM 1997 O O . THR B 2 75 ? 193.96400 285.61500 371.79000 1.000 53.65000 75 THR B O 1
ATOM 2001 N N . ASN B 2 76 ? 193.95100 283.48200 372.41600 1.000 54.38000 76 ASN B N 1
ATOM 2002 C CA . ASN B 2 76 ? 195.38700 283.42600 372.74100 1.000 54.38000 76 ASN B CA 1
ATOM 2003 C C . ASN B 2 76 ? 196.32400 283.66000 371.54100 1.000 54.38000 76 ASN B C 1
ATOM 2004 O O . ASN B 2 76 ? 197.48600 284.00900 371.73900 1.000 54.38000 76 ASN B O 1
ATOM 2009 N N . ARG B 2 77 ? 195.86700 283.44200 370.30300 1.000 51.57000 77 ARG B N 1
ATOM 2010 C CA . ARG B 2 77 ? 196.66200 283.56400 369.07300 1.000 51.57000 77 ARG B CA 1
ATOM 2011 C C . ARG B 2 77 ? 196.88800 285.03900 368.78500 1.000 51.57000 77 ARG B C 1
ATOM 2012 O O . ARG B 2 77 ? 197.97300 285.43100 368.35000 1.000 51.57000 77 ARG B O 1
ATOM 2020 N N . ARG B 2 78 ? 195.87300 285.87100 369.01500 1.000 49.88000 78 ARG B N 1
ATOM 2021 C CA . ARG B 2 78 ? 196.01700 287.29200 368.73400 1.000 49.88000 78 ARG B CA 1
ATOM 2022 C C . ARG B 2 78 ? 196.87600 287.99700 369.77500 1.000 49.88000 78 ARG B C 1
ATOM 2023 O O . ARG B 2 78 ? 197.70100 288.84700 369.42500 1.000 49.88000 78 ARG B O 1
ATOM 2031 N N . MET B 2 79 ? 196.68700 287.68600 371.05900 1.000 48.88000 79 MET B N 1
ATOM 2032 C CA . MET B 2 79 ? 197.47900 288.36700 372.07700 1.000 48.88000 79 MET B CA 1
ATOM 2033 C C . MET B 2 79 ? 198.94000 287.94500 372.03600 1.000 48.88000 79 MET B C 1
ATOM 2034 O O . MET B 2 79 ? 199.82100 288.72800 372.40200 1.000 48.88000 79 MET B O 1
ATOM 2039 N N . ALA B 2 80 ? 199.22600 286.73300 371.57300 1.000 44.18000 80 ALA B N 1
ATOM 2040 C CA . ALA B 2 80 ? 200.61100 286.34500 371.35700 1.000 44.18000 80 ALA B CA 1
ATOM 2041 C C . ALA B 2 80 ? 201.23500 287.12500 370.21600 1.000 44.18000 80 ALA B C 1
ATOM 2042 O O . ALA B 2 80 ? 202.45400 287.30000 370.18200 1.000 44.18000 80 ALA B O 1
ATOM 2044 N N . ALA B 2 81 ? 200.42400 287.57300 369.25800 1.000 42.29000 81 ALA B N 1
ATOM 2045 C CA . ALA B 2 81 ? 200.91200 288.47800 368.22500 1.000 42.29000 81 ALA B CA 1
ATOM 2046 C C . ALA B 2 81 ? 201.01800 289.91000 368.72500 1.000 42.29000 81 ALA B C 1
ATOM 2047 O O . ALA B 2 81 ? 201.89500 290.65200 368.27900 1.000 42.29000 81 ALA B O 1
ATOM 2049 N N . CYS B 2 82 ? 200.12900 290.32100 369.62500 1.000 41.76000 82 CYS B N 1
ATOM 2050 C CA . CYS B 2 82 ? 200.24300 291.64000 370.23200 1.000 41.76000 82 CYS B CA 1
ATOM 2051 C C . CYS B 2 82 ? 201.48800 291.74100 371.10000 1.000 41.76000 82 CYS B C 1
ATOM 2052 O O . CYS B 2 82 ? 202.19300 292.75200 371.07100 1.000 41.76000 82 CYS B O 1
ATOM 2055 N N . LEU B 2 83 ? 201.76700 290.70000 371.88800 1.000 38.95000 83 LEU B N 1
ATOM 2056 C CA . LEU B 2 83 ? 202.96800 290.67700 372.71300 1.000 38.95000 83 LEU B CA 1
ATOM 2057 C C . LEU B 2 83 ? 204.23000 290.64100 371.87000 1.000 38.95000 83 LEU B C 1
ATOM 2058 O O . LEU B 2 83 ? 205.27700 291.14700 372.28600 1.000 38.95000 83 LEU B O 1
ATOM 2063 N N . ARG B 2 84 ? 204.15900 290.01700 370.69700 1.000 41.84000 84 ARG B N 1
ATOM 2064 C CA . ARG B 2 84 ? 205.28600 290.02200 369.77300 1.000 41.84000 84 ARG B CA 1
ATOM 2065 C C . ARG B 2 84 ? 205.57300 291.42400 369.26800 1.000 41.84000 84 ARG B C 1
ATOM 2066 O O . ARG B 2 84 ? 206.73300 291.82200 369.15900 1.000 41.84000 84 ARG B O 1
ATOM 2074 N N . ASP B 2 85 ? 204.52000 292.19000 368.96900 1.000 42.69000 85 ASP B N 1
ATOM 2075 C CA . ASP B 2 85 ? 204.67600 293.49200 368.32400 1.000 42.69000 85 ASP B CA 1
ATOM 2076 C C . ASP B 2 85 ? 205.35100 294.51500 369.22400 1.000 42.69000 85 ASP B C 1
ATOM 2077 O O . ASP B 2 85 ? 206.21100 295.26600 368.76300 1.000 42.69000 85 ASP B O 1
ATOM 2082 N N . GLY B 2 86 ? 204.96100 294.57200 370.49500 1.000 41.41000 86 GLY B N 1
ATOM 2083 C CA . GLY B 2 86 ? 205.63200 295.45700 371.43200 1.000 41.41000 86 GLY B CA 1
ATOM 2084 C C . GLY B 2 86 ? 207.09400 295.11000 371.61500 1.000 41.41000 86 GLY B C 1
ATOM 2085 O O . GLY B 2 86 ? 207.91700 295.97800 371.89800 1.000 41.41000 86 GLY B O 1
ATOM 2086 N N . GLU B 2 87 ? 207.43400 293.83200 371.46200 1.000 45.16000 87 GLU B N 1
ATOM 2087 C CA . GLU B 2 87 ? 208.82600 293.41900 371.52600 1.000 45.16000 87 GLU B CA 1
ATOM 2088 C C . GLU B 2 87 ? 209.59800 293.80900 370.27000 1.000 45.16000 87 GLU B C 1
ATOM 2089 O O . GLU B 2 87 ? 210.73400 294.27400 370.36700 1.000 45.16000 87 GLU B O 1
ATOM 2095 N N . ILE B 2 88 ? 209.01300 293.60900 369.08300 1.000 41.04000 88 ILE B N 1
ATOM 2096 C CA . ILE B 2 88 ? 209.66800 294.01200 367.83400 1.000 41.04000 88 ILE B CA 1
ATOM 2097 C C . ILE B 2 88 ? 209.88500 295.51800 367.80300 1.000 41.04000 88 ILE B C 1
ATOM 2098 O O . ILE B 2 88 ? 210.92900 296.00700 367.35800 1.000 41.04000 88 ILE B O 1
ATOM 2103 N N . ILE B 2 89 ? 208.89000 296.27100 368.27600 1.000 42.02000 89 ILE B N 1
ATOM 2104 C CA . ILE B 2 89 ? 208.99200 297.72600 368.35000 1.000 42.02000 89 ILE B CA 1
ATOM 2105 C C . ILE B 2 89 ? 210.09700 298.14400 369.31100 1.000 42.02000 89 ILE B C 1
ATOM 2106 O O . ILE B 2 89 ? 210.93200 298.98900 368.98100 1.000 42.02000 89 ILE B O 1
ATOM 2111 N N . LEU B 2 90 ? 210.13700 297.53700 370.49800 1.000 43.88000 90 LEU B N 1
ATOM 2112 C CA . LEU B 2 90 ? 211.10700 297.93300 371.51600 1.000 43.88000 90 LEU B CA 1
ATOM 2113 C C . LEU B 2 90 ? 212.53800 297.59400 371.11900 1.000 43.88000 90 LEU B C 1
ATOM 2114 O O . LEU B 2 90 ? 213.46800 298.31900 371.48500 1.000 43.88000 90 LEU B O 1
ATOM 2119 N N . ARG B 2 91 ? 212.73500 296.50300 370.38400 1.000 46.65000 91 ARG B N 1
ATOM 2120 C CA . ARG B 2 91 ? 214.07800 296.11700 369.96900 1.000 46.65000 91 ARG B CA 1
ATOM 2121 C C . ARG B 2 91 ? 214.65900 297.10400 368.96700 1.000 46.65000 91 ARG B C 1
ATOM 2122 O O . ARG B 2 91 ? 215.86800 297.34700 368.95400 1.000 46.65000 91 ARG B O 1
ATOM 2130 N N . TYR B 2 92 ? 213.81800 297.65300 368.09100 1.000 43.08000 92 TYR B N 1
ATOM 2131 C CA . TYR B 2 92 ? 214.28300 298.67200 367.15400 1.000 43.08000 92 TYR B CA 1
ATOM 2132 C C . TYR B 2 92 ? 214.61400 299.98500 367.85600 1.000 43.08000 92 TYR B C 1
ATOM 2133 O O . TYR B 2 92 ? 215.58800 300.65100 367.49800 1.000 43.08000 92 TYR B O 1
ATOM 2142 N N . VAL B 2 93 ? 213.79900 300.39100 368.83200 1.000 43.20000 93 VAL B N 1
ATOM 2143 C CA . VAL B 2 93 ? 214.07500 301.61100 369.59300 1.000 43.20000 93 VAL B CA 1
ATOM 2144 C C . VAL B 2 93 ? 215.35100 301.45400 370.41700 1.000 43.20000 93 VAL B C 1
ATOM 2145 O O . VAL B 2 93 ? 216.13900 302.39700 370.55300 1.000 43.20000 93 VAL B O 1
ATOM 2149 N N . SER B 2 94 ? 215.58600 300.25900 370.95800 1.000 46.42000 94 SER B N 1
ATOM 2150 C CA . SER B 2 94 ? 216.82800 300.01100 371.68400 1.000 46.42000 94 SER B CA 1
ATOM 2151 C C . SER B 2 94 ? 218.02400 300.00700 370.74800 1.000 46.42000 94 SER B C 1
ATOM 2152 O O . SER B 2 94 ? 219.13100 300.37500 371.14700 1.000 46.42000 94 SER B O 1
ATOM 2155 N N . TYR B 2 95 ? 217.82700 299.56500 369.51200 1.000 46.90000 95 TYR B N 1
ATOM 2156 C CA . TYR B 2 95 ? 218.89000 299.65800 368.52300 1.000 46.90000 95 TYR B CA 1
ATOM 2157 C C . TYR B 2 95 ? 219.11500 301.09500 368.10000 1.000 46.90000 95 TYR B C 1
ATOM 2158 O O . TYR B 2 95 ? 220.23900 301.47800 367.76400 1.000 46.90000 95 TYR B O 1
ATOM 2167 N N . ALA B 2 96 ? 218.04700 301.88800 368.06000 1.000 46.62000 96 ALA B N 1
ATOM 2168 C CA . ALA B 2 96 ? 218.16900 303.28800 367.67200 1.000 46.62000 96 ALA B CA 1
ATOM 2169 C C . ALA B 2 96 ? 218.96000 304.07800 368.70000 1.000 46.62000 96 ALA B C 1
ATOM 2170 O O . ALA B 2 96 ? 219.69700 305.00100 368.34300 1.000 46.62000 96 ALA B O 1
ATOM 2172 N N . LEU B 2 97 ? 218.80800 303.74100 369.97700 1.000 49.22000 97 LEU B N 1
ATOM 2173 C CA . LEU B 2 97 ? 219.55500 304.43700 371.01400 1.000 49.22000 97 LEU B CA 1
ATOM 2174 C C . LEU B 2 97 ? 221.03600 304.11100 370.93600 1.000 49.22000 97 LEU B C 1
ATOM 2175 O O . LEU B 2 97 ? 221.88400 305.00600 371.02700 1.000 49.22000 97 LEU B O 1
ATOM 2180 N N . LEU B 2 98 ? 221.35800 302.82800 370.77200 1.000 49.08000 98 LEU B N 1
ATOM 2181 C CA . LEU B 2 98 ? 222.74100 302.38600 370.64700 1.000 49.08000 98 LEU B CA 1
ATOM 2182 C C . LEU B 2 98 ? 223.42300 303.00800 369.43600 1.000 49.08000 98 LEU B C 1
ATOM 2183 O O . LEU B 2 98 ? 224.58600 303.41400 369.51300 1.000 49.08000 98 LEU B O 1
ATOM 2188 N N . ALA B 2 99 ? 222.71800 303.09100 368.31000 1.000 48.42000 99 ALA B N 1
ATOM 2189 C CA . ALA B 2 99 ? 223.28000 303.68400 367.10700 1.000 48.42000 99 ALA B CA 1
ATOM 2190 C C . ALA B 2 99 ? 223.21600 305.20300 367.10300 1.000 48.42000 99 ALA B C 1
ATOM 2191 O O . ALA B 2 99 ? 223.98800 305.83800 366.38200 1.000 48.42000 99 ALA B O 1
ATOM 2193 N N . GLY B 2 100 ? 222.30700 305.79700 367.86500 1.000 51.33000 100 GLY B N 1
ATOM 2194 C CA . GLY B 2 100 ? 222.14500 307.23300 367.89000 1.000 51.33000 100 GLY B CA 1
ATOM 2195 C C . GLY B 2 100 ? 221.33000 307.81700 366.76100 1.000 51.33000 100 GLY B C 1
ATOM 2196 O O . GLY B 2 100 ? 221.08800 309.02700 366.76400 1.000 51.33000 100 GLY B O 1
ATOM 2197 N N . ASP B 2 101 ? 220.86100 307.00500 365.82200 1.000 52.01000 101 ASP B N 1
ATOM 2198 C CA . ASP B 2 101 ? 220.14900 307.49100 364.65200 1.000 52.01000 101 ASP B CA 1
ATOM 2199 C C . ASP B 2 101 ? 218.80800 306.79300 364.54800 1.000 52.01000 101 ASP B C 1
ATOM 2200 O O . ASP B 2 101 ? 218.65300 305.66200 365.00900 1.000 52.01000 101 ASP B O 1
ATOM 2205 N N . ALA B 2 102 ? 217.83400 307.48100 363.97000 1.000 48.73000 102 ALA B N 1
ATOM 2206 C CA . ALA B 2 102 ? 216.51900 306.89800 363.74800 1.000 48.73000 102 ALA B CA 1
ATOM 2207 C C . ALA B 2 102 ? 216.37200 306.25900 362.37900 1.000 48.73000 102 ALA B C 1
ATOM 2208 O O . ALA B 2 102 ? 215.26000 305.84400 362.03800 1.000 48.73000 102 ALA B O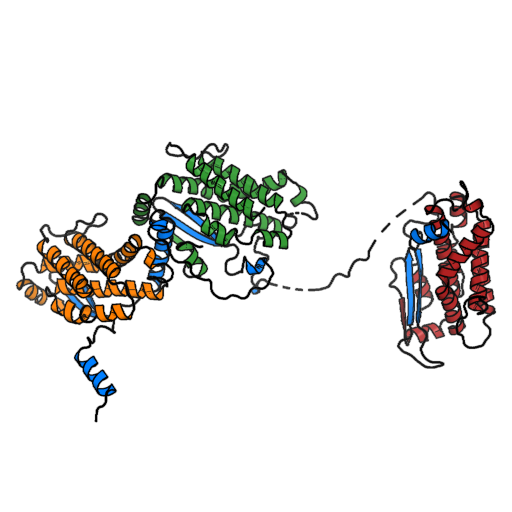 1
ATOM 2210 N N . SER B 2 103 ? 217.44500 306.21000 361.58700 1.000 49.36000 103 SER B N 1
ATOM 2211 C CA . SER B 2 103 ? 217.36600 305.78200 360.19200 1.000 49.36000 103 SER B CA 1
ATOM 2212 C C . SER B 2 103 ? 216.89900 304.33900 360.04300 1.000 49.36000 103 SER B C 1
ATOM 2213 O O . SER B 2 103 ? 216.02800 304.04500 359.21800 1.000 49.36000 103 SER B O 1
ATOM 2216 N N . VAL B 2 104 ? 217.46600 303.42500 360.83400 1.000 45.83000 104 VAL B N 1
ATOM 2217 C CA . VAL B 2 104 ? 217.09200 302.01600 360.73100 1.000 45.83000 104 VAL B CA 1
ATOM 2218 C C . VAL B 2 104 ? 215.70400 301.78900 361.30900 1.000 45.83000 104 VAL B C 1
ATOM 2219 O O . VAL B 2 104 ? 214.94400 300.94800 360.81900 1.000 45.83000 104 VAL B O 1
ATOM 2223 N N . LEU B 2 105 ? 215.36100 302.52800 362.36500 1.000 45.92000 105 LEU B N 1
ATOM 2224 C CA . LEU B 2 105 ? 214.04800 302.41600 362.99400 1.000 45.92000 105 LEU B CA 1
ATOM 2225 C C . LEU B 2 105 ? 212.93400 302.79700 362.03600 1.000 45.92000 105 LEU B C 1
ATOM 2226 O O . LEU B 2 105 ? 211.92300 302.09500 361.93100 1.000 45.92000 105 LEU B O 1
ATOM 2231 N N . GLU B 2 106 ? 213.10700 303.91200 361.33000 1.000 50.62000 106 GLU B N 1
ATOM 2232 C CA . GLU B 2 106 ? 212.09500 304.38300 360.39300 1.000 50.62000 106 GLU B CA 1
ATOM 2233 C C . GLU B 2 106 ? 212.01500 303.49600 359.15700 1.000 50.62000 106 GLU B C 1
ATOM 2234 O O . GLU B 2 106 ? 210.92300 303.19900 358.66800 1.000 50.62000 106 GLU B O 1
ATOM 2240 N N . ASP B 2 107 ? 213.16700 303.09200 358.61900 1.000 51.60000 107 ASP B N 1
ATOM 2241 C CA . ASP B 2 107 ? 213.19500 302.41500 357.32500 1.000 51.60000 107 ASP B CA 1
ATOM 2242 C C . ASP B 2 107 ? 212.67000 300.99100 357.38600 1.000 51.60000 107 ASP B C 1
ATOM 2243 O O . ASP B 2 107 ? 212.04200 300.53100 356.42900 1.000 51.60000 107 ASP B O 1
ATOM 2248 N N . ARG B 2 108 ? 212.91900 300.27400 358.47200 1.000 47.35000 108 ARG B N 1
ATOM 2249 C CA . ARG B 2 108 ? 212.59400 298.85800 358.53100 1.000 47.35000 108 ARG B CA 1
ATOM 2250 C C . ARG B 2 108 ? 211.39200 298.53600 359.39500 1.000 47.35000 108 ARG B C 1
ATOM 2251 O O . ARG B 2 108 ? 210.68300 297.57800 359.10600 1.000 47.35000 108 ARG B O 1
ATOM 2259 N N . CYS B 2 109 ? 211.13700 299.29800 360.44900 1.000 46.20000 109 CYS B N 1
ATOM 2260 C CA . CYS B 2 109 ? 210.06300 298.97800 361.37600 1.000 46.20000 109 CYS B CA 1
ATOM 2261 C C . CYS B 2 109 ? 208.80500 299.80500 361.15900 1.000 46.20000 109 CYS B C 1
ATOM 2262 O O . CYS B 2 109 ? 207.69800 299.27600 361.26800 1.000 46.20000 109 CYS B O 1
ATOM 2265 N N . LEU B 2 110 ? 208.94400 301.09500 360.88100 1.000 46.23000 110 LEU B N 1
ATOM 2266 C CA . LEU B 2 110 ? 207.80400 301.99900 360.84400 1.000 46.23000 110 LEU B CA 1
ATOM 2267 C C . LEU B 2 110 ? 207.26400 302.22200 359.44700 1.000 46.23000 110 LEU B C 1
ATOM 2268 O O . LEU B 2 110 ? 206.09900 302.60300 359.29700 1.000 46.23000 110 LEU B O 1
ATOM 2273 N N . ASN B 2 111 ? 208.09400 302.04100 358.42800 1.000 46.88000 111 ASN B N 1
ATOM 2274 C CA . ASN B 2 111 ? 207.64400 302.13600 357.04900 1.000 46.88000 111 ASN B CA 1
ATOM 2275 C C . ASN B 2 111 ? 206.68900 300.99500 356.74800 1.000 46.88000 111 ASN B C 1
ATOM 2276 O O . ASN B 2 111 ? 207.09400 299.83200 356.73000 1.000 46.88000 111 ASN B O 1
ATOM 2281 N N . GLY B 2 112 ? 205.42000 301.31800 356.52800 1.000 44.97000 112 GLY B N 1
ATOM 2282 C CA . GLY B 2 112 ? 204.43300 300.33300 356.15700 1.000 44.97000 112 GLY B CA 1
ATOM 2283 C C . GLY B 2 112 ? 203.63600 299.75800 357.29800 1.000 44.97000 112 GLY B C 1
ATOM 2284 O O . GLY B 2 112 ? 202.80500 298.87700 357.06100 1.000 44.97000 112 GLY B O 1
ATOM 2285 N N . LEU B 2 113 ? 203.86900 300.21300 358.52600 1.000 44.20000 113 LEU B N 1
ATOM 2286 C CA . LEU B 2 113 ? 203.18900 299.63500 359.67900 1.000 44.20000 113 LEU B CA 1
ATOM 2287 C C . LEU B 2 113 ? 201.72300 300.04200 359.73200 1.000 44.20000 113 LEU B C 1
ATOM 2288 O O . LEU B 2 113 ? 200.85400 299.21900 360.03600 1.000 44.20000 113 LEU B O 1
ATOM 2293 N N . LYS B 2 114 ? 201.43200 301.31600 359.46900 1.000 46.67000 114 LYS B N 1
ATOM 2294 C CA . LYS B 2 114 ? 200.06500 301.80000 359.61700 1.000 46.67000 114 LYS B CA 1
ATOM 2295 C C . LYS B 2 114 ? 199.15300 301.24900 358.53100 1.000 46.67000 114 LYS B C 1
ATOM 2296 O O . LYS B 2 114 ? 197.99300 300.93500 358.79900 1.000 46.67000 114 LYS B O 1
ATOM 2302 N N . GLU B 2 115 ? 199.65600 301.13900 357.30000 1.000 50.38000 115 GLU B N 1
ATOM 2303 C CA . GLU B 2 115 ? 198.88800 300.51100 356.22700 1.000 50.38000 115 GLU B CA 1
ATOM 2304 C C . GLU B 2 115 ? 198.60600 299.04600 356.52800 1.000 50.38000 115 GLU B C 1
ATOM 2305 O O . GLU B 2 115 ? 197.56800 298.51000 356.12900 1.000 50.38000 115 GLU B O 1
ATOM 2311 N N . THR B 2 116 ? 199.53000 298.38300 357.22100 1.000 44.78000 116 THR B N 1
ATOM 2312 C CA . THR B 2 116 ? 199.31300 297.01200 357.65500 1.000 44.78000 116 THR B CA 1
ATOM 2313 C C . THR B 2 116 ? 198.22200 296.93300 358.71100 1.000 44.78000 116 THR B C 1
ATOM 2314 O O . THR B 2 116 ? 197.35900 296.05200 358.65800 1.000 44.78000 116 THR B O 1
ATOM 2318 N N . TYR B 2 117 ? 198.25700 297.84400 359.68600 1.000 44.21000 117 TYR B N 1
ATOM 2319 C CA . TYR B 2 117 ? 197.35800 297.76700 360.83500 1.000 44.21000 117 TYR B CA 1
ATOM 2320 C C . TYR B 2 117 ? 195.91000 298.03300 360.45500 1.000 44.21000 117 TYR B C 1
ATOM 2321 O O . TYR B 2 117 ? 194.99900 297.46300 361.06200 1.000 44.21000 117 TYR B O 1
ATOM 2330 N N . ILE B 2 118 ? 195.67200 298.93200 359.49300 1.000 45.10000 118 ILE B N 1
ATOM 2331 C CA . ILE B 2 118 ? 194.30100 299.25500 359.10100 1.000 45.10000 118 ILE B CA 1
ATOM 2332 C C . ILE B 2 118 ? 193.65000 298.06600 358.41000 1.000 45.10000 118 ILE B C 1
ATOM 2333 O O . ILE B 2 118 ? 192.46400 297.78700 358.61600 1.000 45.10000 118 ILE B O 1
ATOM 2338 N N . ALA B 2 119 ? 194.41900 297.33600 357.60100 1.000 44.43000 119 ALA B N 1
ATOM 2339 C CA . ALA B 2 119 ? 193.89200 296.15700 356.92200 1.000 44.43000 119 ALA B CA 1
ATOM 2340 C C . ALA B 2 119 ? 193.53700 295.05100 357.90600 1.000 44.43000 119 ALA B C 1
ATOM 2341 O O . ALA B 2 119 ? 192.48800 294.41500 357.77700 1.000 44.43000 119 ALA B O 1
ATOM 2343 N N . LEU B 2 120 ? 194.38000 294.82600 358.91200 1.000 42.72000 120 LEU B N 1
ATOM 2344 C CA . LEU B 2 120 ? 194.10200 293.78600 359.89300 1.000 42.72000 120 LEU B CA 1
ATOM 2345 C C . LEU B 2 120 ? 193.01500 294.17400 360.87500 1.000 42.72000 120 LEU B C 1
ATOM 2346 O O . LEU B 2 120 ? 192.43100 293.29300 361.50700 1.000 42.72000 120 LEU B O 1
ATOM 2351 N N . GLY B 2 121 ? 192.71800 295.45700 361.01000 1.000 44.36000 121 GLY B N 1
ATOM 2352 C CA . GLY B 2 121 ? 191.76300 295.89800 361.99500 1.000 44.36000 121 GLY B CA 1
ATOM 2353 C C . GLY B 2 121 ? 192.34900 296.20100 363.34800 1.000 44.36000 121 GLY B C 1
ATOM 2354 O O . GLY B 2 121 ? 191.59100 296.34000 364.31200 1.000 44.36000 121 GLY B O 1
ATOM 2355 N N . VAL B 2 122 ? 193.66900 296.30600 363.45100 1.000 42.67000 122 VAL B N 1
ATOM 2356 C CA . VAL B 2 122 ? 194.34700 296.58400 364.71100 1.000 42.67000 122 VAL B CA 1
ATOM 2357 C C . VAL B 2 122 ? 194.02700 298.01400 365.13000 1.000 42.67000 122 VAL B C 1
ATOM 2358 O O . VAL B 2 122 ? 194.20400 298.93900 364.33200 1.000 42.67000 122 VAL B O 1
ATOM 2362 N N . PRO B 2 123 ? 193.51000 298.23500 366.33800 1.000 42.75000 123 PRO B N 1
ATOM 2363 C CA . PRO B 2 123 ? 193.23200 299.60200 366.79400 1.000 42.75000 123 PRO B CA 1
ATOM 2364 C C . PRO B 2 123 ? 194.51700 300.38100 367.02400 1.000 42.75000 123 PRO B C 1
ATOM 2365 O O . PRO B 2 123 ? 195.37500 299.97500 367.80600 1.000 42.75000 123 PRO B O 1
ATOM 2369 N N . THR B 2 124 ? 194.64800 301.50300 366.32000 1.000 44.58000 124 THR B N 1
ATOM 2370 C CA . THR B 2 124 ? 195.85900 302.30700 366.40400 1.000 44.58000 124 THR B CA 1
ATOM 2371 C C . THR B 2 124 ? 195.93400 303.11700 367.68900 1.000 44.58000 124 THR B C 1
ATOM 2372 O O . THR B 2 124 ? 197.03600 303.41200 368.15800 1.000 44.58000 124 THR B O 1
ATOM 2376 N N . ASN B 2 125 ? 194.79200 303.51700 368.25500 1.000 47.70000 125 ASN B N 1
ATOM 2377 C CA . ASN B 2 125 ? 194.82200 304.39200 369.42200 1.000 47.70000 125 ASN B CA 1
ATOM 2378 C C . ASN B 2 125 ? 195.28100 303.65000 370.66200 1.000 47.70000 125 ASN B C 1
ATOM 2379 O O . ASN B 2 125 ? 196.08100 304.16900 371.44700 1.000 47.70000 125 ASN B O 1
ATOM 2384 N N . SER B 2 126 ? 194.77000 302.43500 370.86400 1.000 43.78000 126 SER B N 1
ATOM 2385 C CA . SER B 2 126 ? 195.21400 301.60800 371.97800 1.000 43.78000 126 SER B CA 1
ATOM 2386 C C . SER B 2 126 ? 196.63400 301.11700 371.77400 1.000 43.78000 126 SER B C 1
ATOM 2387 O O . SER B 2 126 ? 197.35100 300.89500 372.74900 1.000 43.78000 126 SER B O 1
ATOM 2390 N N . SER B 2 127 ? 197.04700 300.93100 370.52400 1.000 41.78000 127 SER B N 1
ATOM 2391 C CA . SER B 2 127 ? 198.43200 300.58000 370.23800 1.000 41.78000 127 SER B CA 1
ATOM 2392 C C . SER B 2 127 ? 199.38000 301.68600 370.66100 1.000 41.78000 127 SER B C 1
ATOM 2393 O O . SER B 2 127 ? 200.50400 301.41500 371.08900 1.000 41.78000 127 SER B O 1
ATOM 2396 N N . ILE B 2 128 ? 198.94700 302.94000 370.52900 1.000 43.88000 128 ILE B N 1
ATOM 2397 C CA . ILE B 2 128 ? 199.73700 304.08400 370.96600 1.000 43.88000 128 ILE B CA 1
ATOM 2398 C C . ILE B 2 128 ? 199.86200 304.11000 372.48200 1.000 43.88000 128 ILE B C 1
ATOM 2399 O O . ILE B 2 128 ? 200.90400 304.51000 373.01600 1.000 43.88000 128 ILE B O 1
ATOM 2404 N N . ARG B 2 129 ? 198.83800 303.63000 373.19700 1.000 44.12000 129 ARG B N 1
ATOM 2405 C CA . ARG B 2 129 ? 198.87200 303.61400 374.65900 1.000 44.12000 129 ARG B CA 1
ATOM 2406 C C . ARG B 2 129 ? 199.95400 302.68700 375.19300 1.000 44.12000 129 ARG B C 1
ATOM 2407 O O . ARG B 2 129 ? 200.60500 302.99600 376.19500 1.000 44.12000 129 ARG B O 1
ATOM 2415 N N . ALA B 2 130 ? 200.14500 301.53500 374.55100 1.000 43.76000 130 ALA B N 1
ATOM 2416 C CA . ALA B 2 130 ? 201.22100 300.62700 374.93800 1.000 43.76000 130 ALA B CA 1
ATOM 2417 C C . ALA B 2 130 ? 202.59100 301.25100 374.70600 1.000 43.76000 130 ALA B C 1
ATOM 2418 O O . ALA B 2 130 ? 203.49400 301.11100 375.53500 1.000 43.76000 130 ALA B O 1
ATOM 2420 N N . VAL B 2 131 ? 202.76600 301.92600 373.57000 1.000 42.47000 131 VAL B N 1
ATOM 2421 C CA . VAL B 2 131 ? 204.01400 302.63500 373.28100 1.000 42.47000 131 VAL B CA 1
ATOM 2422 C C . VAL B 2 131 ? 204.22300 303.78400 374.26100 1.000 42.47000 131 VAL B C 1
ATOM 2423 O O . VAL B 2 131 ? 205.35700 304.09600 374.64200 1.000 42.47000 131 VAL B O 1
ATOM 2427 N N . SER B 2 132 ? 203.13700 304.42400 374.69100 1.000 45.10000 132 SER B N 1
ATOM 2428 C CA . SER B 2 132 ? 203.24500 305.47100 375.69900 1.000 45.10000 132 SER B CA 1
ATOM 2429 C C . SER B 2 132 ? 203.72000 304.92100 377.04000 1.000 45.10000 132 SER B C 1
ATOM 2430 O O . SER B 2 132 ? 204.46500 305.59100 377.76100 1.000 45.10000 132 SER B O 1
ATOM 2433 N N . ILE B 2 133 ? 203.27800 303.71600 377.40500 1.000 45.99000 133 ILE B N 1
ATOM 2434 C CA . ILE B 2 133 ? 203.71100 303.12000 378.66500 1.000 45.99000 133 ILE B CA 1
ATOM 2435 C C . ILE B 2 133 ? 205.18300 302.73400 378.60400 1.000 45.99000 133 ILE B C 1
ATOM 2436 O O . ILE B 2 133 ? 205.93500 302.97400 379.55500 1.000 45.99000 133 ILE B O 1
ATOM 2441 N N . MET B 2 134 ? 205.62200 302.15300 377.48300 1.000 46.25000 134 MET B N 1
ATOM 2442 C CA . MET B 2 134 ? 207.02000 301.75500 377.34200 1.000 46.25000 134 MET B CA 1
ATOM 2443 C C . MET B 2 134 ? 207.94800 302.95700 377.34400 1.000 46.25000 134 MET B C 1
ATOM 2444 O O . MET B 2 134 ? 209.07900 302.87100 377.82600 1.000 46.25000 134 MET B O 1
ATOM 2449 N N . LYS B 2 135 ? 207.49700 304.07900 376.78800 1.000 47.24000 135 LYS B N 1
ATOM 2450 C CA . LYS B 2 135 ? 208.27000 305.31300 376.87800 1.000 47.24000 135 LYS B CA 1
ATOM 2451 C C . LYS B 2 135 ? 208.35900 305.79900 378.31700 1.000 47.24000 135 LYS B C 1
ATOM 2452 O O . LYS B 2 135 ? 209.38000 306.35600 378.72900 1.000 47.24000 135 LYS B O 1
ATOM 2458 N N . ALA B 2 136 ? 207.28900 305.62100 379.08700 1.000 47.95000 136 ALA B N 1
ATOM 2459 C CA . ALA B 2 136 ? 207.35400 305.94700 380.50400 1.000 47.95000 136 ALA B CA 1
ATOM 2460 C C . ALA B 2 136 ? 208.27600 304.99600 381.24900 1.000 47.95000 136 ALA B C 1
ATOM 2461 O O . ALA B 2 136 ? 209.00900 305.41100 382.15200 1.000 47.95000 136 ALA B O 1
ATOM 2463 N N . GLN B 2 137 ? 208.23600 303.71000 380.90000 1.000 50.70000 137 GLN B N 1
ATOM 2464 C CA . GLN B 2 137 ? 209.08900 302.73000 381.56100 1.000 50.70000 137 GLN B CA 1
ATOM 2465 C C . GLN B 2 137 ? 210.54700 302.91200 381.17800 1.000 50.70000 137 GLN B C 1
ATOM 2466 O O . GLN B 2 137 ? 211.44000 302.61600 381.97400 1.000 50.70000 137 GLN B O 1
ATOM 2472 N N . ALA B 2 138 ? 210.80600 303.34900 379.94600 1.000 51.07000 138 ALA B N 1
ATOM 2473 C CA . ALA B 2 138 ? 212.17500 303.55100 379.48700 1.000 51.07000 138 ALA B CA 1
ATOM 2474 C C . ALA B 2 138 ? 212.87800 304.64100 380.27900 1.000 51.07000 138 ALA B C 1
ATOM 2475 O O . ALA B 2 138 ? 214.00000 304.44500 380.75500 1.000 51.07000 138 ALA B O 1
ATOM 2477 N N . VAL B 2 139 ? 212.23100 305.79700 380.43500 1.000 51.36000 139 VAL B N 1
ATOM 2478 C CA . VAL B 2 139 ? 212.88600 306.93600 381.06700 1.000 51.36000 139 VAL B CA 1
ATOM 2479 C C . VAL B 2 139 ? 213.06400 306.72300 382.56400 1.000 51.36000 139 VAL B C 1
ATOM 2480 O O . VAL B 2 139 ? 213.91600 307.36500 383.18500 1.000 51.36000 139 VAL B O 1
ATOM 2484 N N . ALA B 2 140 ? 212.26200 305.85200 383.17700 1.000 53.18000 140 ALA B N 1
ATOM 2485 C CA . ALA B 2 140 ? 212.49500 305.49700 384.57000 1.000 53.18000 140 ALA B CA 1
ATOM 2486 C C . ALA B 2 140 ? 213.77500 304.69200 384.71700 1.000 53.18000 140 ALA B C 1
ATOM 2487 O O . ALA B 2 140 ? 214.55700 304.90900 385.64600 1.000 53.18000 140 ALA B O 1
ATOM 2489 N N . PHE B 2 141 ? 214.00200 303.75500 383.80400 1.000 54.22000 141 PHE B N 1
ATOM 2490 C CA . PHE B 2 141 ? 215.16700 302.88300 383.88800 1.000 54.22000 141 PHE B CA 1
ATOM 2491 C C . PHE B 2 141 ? 216.45000 303.62500 383.56300 1.000 54.22000 141 PHE B C 1
ATOM 2492 O O . PHE B 2 141 ? 217.49200 303.37700 384.17700 1.000 54.22000 141 PHE B O 1
ATOM 2500 N N . ILE B 2 142 ? 216.40100 304.50500 382.56600 1.000 54.34000 142 ILE B N 1
ATOM 2501 C CA . ILE B 2 142 ? 217.57900 305.27100 382.16600 1.000 54.34000 142 ILE B CA 1
ATOM 2502 C C . ILE B 2 142 ? 217.98800 306.24300 383.26100 1.000 54.34000 142 ILE B C 1
ATOM 2503 O O . ILE B 2 142 ? 219.17300 306.39000 383.56700 1.000 54.34000 142 ILE B O 1
ATOM 2508 N N . THR B 2 143 ? 217.02000 306.89500 383.88700 1.000 56.48000 143 THR B N 1
ATOM 2509 C CA . THR B 2 143 ? 217.31700 307.84500 384.94600 1.000 56.48000 143 THR B CA 1
ATOM 2510 C C . THR B 2 143 ? 217.32400 307.22700 386.33600 1.000 56.48000 143 THR B C 1
ATOM 2511 O O . THR B 2 143 ? 217.49500 307.96800 387.30600 1.000 56.48000 143 THR B O 1
ATOM 2515 N N . ASN B 2 144 ? 217.12800 305.90800 386.44300 1.000 63.72000 144 ASN B N 1
ATOM 2516 C CA . ASN B 2 144 ? 217.21900 305.13400 387.69200 1.000 63.72000 144 ASN B CA 1
ATOM 2517 C C . ASN B 2 144 ? 216.20000 305.59400 388.72500 1.000 63.72000 144 ASN B C 1
ATOM 2518 O O . ASN B 2 144 ? 216.43400 305.50500 389.92900 1.000 63.72000 144 ASN B O 1
ATOM 2523 N N . THR B 2 145 ? 215.05500 306.08300 388.26300 1.000 64.00000 145 THR B N 1
ATOM 2524 C CA . THR B 2 145 ? 214.01700 306.59900 389.13900 1.000 64.00000 145 THR B CA 1
ATOM 2525 C C . THR B 2 145 ? 212.87400 305.62100 389.35600 1.000 64.00000 145 THR B C 1
ATOM 2526 O O . THR B 2 145 ? 211.79900 306.03800 389.79900 1.000 64.00000 145 THR B O 1
ATOM 2530 N N . ALA B 2 146 ? 213.06300 304.34600 389.02500 1.000 67.40000 146 ALA B N 1
ATOM 2531 C CA . ALA B 2 146 ? 211.99100 303.37200 389.17100 1.000 67.40000 146 ALA B CA 1
ATOM 2532 C C . ALA B 2 146 ? 211.72900 303.07100 390.64400 1.000 67.40000 146 ALA B C 1
ATOM 2533 O O . ALA B 2 146 ? 212.65500 302.96100 391.45000 1.000 67.40000 146 ALA B O 1
ATOM 2535 N N . THR B 2 147 ? 210.45200 302.94500 390.99300 1.000 70.35000 147 THR B N 1
ATOM 2536 C CA . THR B 2 147 ? 210.06900 302.82200 392.39200 1.000 70.35000 147 THR B CA 1
ATOM 2537 C C . THR B 2 147 ? 210.22600 301.41000 392.93100 1.000 70.35000 147 THR B C 1
ATOM 2538 O O . THR B 2 147 ? 210.26700 301.23000 394.15200 1.000 70.35000 147 THR B O 1
ATOM 2542 N N . GLU B 2 148 ? 210.28700 300.40700 392.06100 1.000 72.70000 148 GLU B N 1
ATOM 2543 C CA . GLU B 2 148 ? 210.36500 299.02700 392.50700 1.000 72.70000 148 GLU B CA 1
ATOM 2544 C C . GLU B 2 148 ? 211.75600 298.42700 392.36100 1.000 72.70000 148 GLU B C 1
ATOM 2545 O O . GLU B 2 148 ? 212.09700 297.49700 393.10000 1.000 72.70000 148 GLU B O 1
ATOM 2551 N N . ARG B 2 149 ? 212.57700 298.96000 391.46300 1.000 72.55000 149 ARG B N 1
ATOM 2552 C CA . ARG B 2 149 ? 213.83900 298.33000 391.11700 1.000 72.55000 149 ARG B CA 1
ATOM 2553 C C . ARG B 2 149 ? 214.88400 299.41400 390.91000 1.000 72.55000 149 ARG B C 1
ATOM 2554 O O . ARG B 2 149 ? 214.56100 300.53000 390.50200 1.000 72.55000 149 ARG B O 1
ATOM 2562 N N . LYS B 2 150 ? 216.14000 299.07700 391.19100 1.000 73.09000 150 LYS B N 1
ATOM 2563 C CA . LYS B 2 150 ? 217.24200 300.01200 391.02700 1.000 73.09000 150 LYS B CA 1
ATOM 2564 C C . LYS B 2 150 ? 218.37000 299.33800 390.26800 1.000 73.09000 150 LYS B C 1
ATOM 2565 O O . LYS B 2 150 ? 218.47200 298.11100 390.21900 1.000 73.09000 150 LYS B O 1
ATOM 2571 N N . MET B 2 151 ? 219.21900 300.16800 389.67000 1.000 75.26000 151 MET B N 1
ATOM 2572 C CA . MET B 2 151 ? 220.45100 299.72100 389.04500 1.000 75.26000 151 MET B CA 1
ATOM 2573 C C . MET B 2 151 ? 221.60900 300.52400 389.61800 1.000 75.26000 151 MET B C 1
ATOM 2574 O O . MET B 2 151 ? 221.42900 301.62300 390.14600 1.000 75.26000 151 MET B O 1
ATOM 2579 N N . SER B 2 152 ? 222.80300 299.95400 389.52400 1.000 72.85000 152 SER B N 1
ATOM 2580 C CA . SER B 2 152 ? 224.00600 300.57200 390.05500 1.000 72.85000 152 SER B CA 1
ATOM 2581 C C . SER B 2 152 ? 224.73700 301.28600 388.93300 1.000 72.85000 152 SER B C 1
ATOM 2582 O O . SER B 2 152 ? 225.08700 300.67000 387.92300 1.000 72.85000 152 SER B O 1
ATOM 2585 N N . PHE B 2 153 ? 224.97400 302.57800 389.11300 1.000 71.50000 153 PHE B N 1
ATOM 2586 C CA . PHE B 2 153 ? 225.56900 303.39500 388.07000 1.000 71.50000 153 PHE B CA 1
ATOM 2587 C C . PHE B 2 153 ? 226.65600 304.27200 388.65800 1.000 71.50000 153 PHE B C 1
ATOM 2588 O O . PHE B 2 153 ? 226.63200 304.60700 389.84400 1.000 71.50000 153 PHE B O 1
ATOM 2596 N N . ALA B 2 154 ? 227.62300 304.62000 387.81500 1.000 72.94000 154 ALA B N 1
ATOM 2597 C CA . ALA B 2 154 ? 228.53000 305.70500 388.14400 1.000 72.94000 154 ALA B CA 1
ATOM 2598 C C . ALA B 2 154 ? 227.73400 306.99400 388.25400 1.000 72.94000 154 ALA B C 1
ATOM 2599 O O . ALA B 2 154 ? 226.80600 307.22300 387.47400 1.000 72.94000 154 ALA B O 1
ATOM 2601 N N . ALA B 2 155 ? 228.06500 307.80100 389.26000 1.000 72.84000 155 ALA B N 1
ATOM 2602 C CA . ALA B 2 155 ? 227.32900 309.02600 389.54000 1.000 72.84000 155 ALA B CA 1
ATOM 2603 C C . ALA B 2 155 ? 227.43300 310.01100 388.38500 1.000 72.84000 155 ALA B C 1
ATOM 2604 O O . ALA B 2 155 ? 228.51500 310.24200 387.84200 1.000 72.84000 155 ALA B O 1
ATOM 2606 N N . GLY B 2 156 ? 226.29300 310.57500 388.00800 1.000 73.68000 156 GLY B N 1
ATOM 2607 C CA . GLY B 2 156 ? 226.25300 311.51000 386.90700 1.000 73.68000 156 GLY B CA 1
ATOM 2608 C C . GLY B 2 156 ? 224.82800 311.69300 386.42500 1.000 73.68000 156 GLY B C 1
ATOM 2609 O O . GLY B 2 156 ? 223.87500 311.22300 387.05200 1.000 73.68000 156 GLY B O 1
ATOM 2610 N N . ASP B 2 157 ? 224.70400 312.37300 385.28700 1.000 72.94000 157 ASP B N 1
ATOM 2611 C CA . ASP B 2 157 ? 223.41400 312.80800 384.76900 1.000 72.94000 157 ASP B CA 1
ATOM 2612 C C . ASP B 2 157 ? 223.23700 312.31200 383.34100 1.000 72.94000 157 ASP B C 1
ATOM 2613 O O . ASP B 2 157 ? 224.06300 312.60600 382.47100 1.000 72.94000 157 ASP B O 1
ATOM 2618 N N . CYS B 2 158 ? 222.15800 311.56900 383.10400 1.000 68.20000 158 CYS B N 1
ATOM 2619 C CA . CYS B 2 158 ? 221.83300 311.03400 381.78800 1.000 68.20000 158 CYS B CA 1
ATOM 2620 C C . CYS B 2 158 ? 220.57500 311.64700 381.19200 1.000 68.20000 158 CYS B C 1
ATOM 2621 O O . CYS B 2 158 ? 219.90700 310.98500 380.39600 1.000 68.20000 158 CYS B O 1
ATOM 2624 N N . THR B 2 159 ? 220.21700 312.87400 381.58500 1.000 66.80000 159 THR B N 1
ATOM 2625 C CA . THR B 2 159 ? 218.98000 313.50500 381.12300 1.000 66.80000 159 THR B CA 1
ATOM 2626 C C . THR B 2 159 ? 218.95000 313.73600 379.61900 1.000 66.80000 159 THR B C 1
ATOM 2627 O O . THR B 2 159 ? 217.86900 313.78700 379.02700 1.000 66.80000 159 THR B O 1
ATOM 2631 N N . SER B 2 160 ? 220.11200 313.92000 378.99300 1.000 62.37000 160 SER B N 1
ATOM 2632 C CA . SER B 2 160 ? 220.15600 314.09900 377.54500 1.000 62.37000 160 SER B CA 1
ATOM 2633 C C . SER B 2 160 ? 219.75000 312.82600 376.81800 1.000 62.37000 160 SER B C 1
ATOM 2634 O O . SER B 2 160 ? 219.04800 312.87500 375.80400 1.000 62.37000 160 SER B O 1
ATOM 2637 N N . LEU B 2 161 ? 220.20500 311.67400 377.31600 1.000 60.04000 161 LEU B N 1
ATOM 2638 C CA . LEU B 2 161 ? 219.91800 310.40300 376.65900 1.000 60.04000 161 LEU B CA 1
ATOM 2639 C C . LEU B 2 161 ? 218.46500 309.99300 376.83800 1.000 60.04000 161 LEU B C 1
ATOM 2640 O O . LEU B 2 161 ? 217.84500 309.48500 375.90100 1.000 60.04000 161 LEU B O 1
ATOM 2645 N N . ALA B 2 162 ? 217.90900 310.20400 378.03300 1.000 57.89000 162 ALA B N 1
ATOM 2646 C CA . ALA B 2 162 ? 216.51700 309.84800 378.29300 1.000 57.89000 162 ALA B CA 1
ATOM 2647 C C . ALA B 2 162 ? 215.56000 310.70500 377.48000 1.000 57.89000 162 ALA B C 1
ATOM 2648 O O . ALA B 2 162 ? 214.45300 310.26800 377.15200 1.000 57.89000 162 ALA B O 1
ATOM 2650 N N . SER B 2 163 ? 215.95300 311.93800 377.17500 1.000 57.61000 163 SER B N 1
ATOM 2651 C CA . SER B 2 163 ? 215.16800 312.76200 376.26600 1.000 57.61000 163 SER B CA 1
ATOM 2652 C C . SER B 2 163 ? 215.18100 312.19400 374.85300 1.000 57.61000 163 SER B C 1
ATOM 2653 O O . SER B 2 163 ? 214.18900 312.30300 374.12500 1.000 57.61000 163 SER B O 1
ATOM 2656 N N . GLU B 2 164 ? 216.30700 311.60700 374.44300 1.000 55.05000 164 GLU B N 1
ATOM 2657 C CA . GLU B 2 164 ? 216.43500 311.06800 373.09300 1.000 55.05000 164 GLU B CA 1
ATOM 2658 C C . GLU B 2 164 ? 215.58600 309.81900 372.89600 1.000 55.05000 164 GLU B C 1
ATOM 2659 O O . GLU B 2 164 ? 215.03100 309.60600 371.81300 1.000 55.05000 164 GLU B O 1
ATOM 2665 N N . VAL B 2 165 ? 215.49600 308.96900 373.91800 1.000 52.76000 165 VAL B N 1
ATOM 2666 C CA . VAL B 2 165 ? 214.68900 307.75400 373.83200 1.000 52.76000 165 VAL B CA 1
ATOM 2667 C C . VAL B 2 165 ? 213.21700 308.09900 373.71300 1.000 52.76000 165 VAL B C 1
ATOM 2668 O O . VAL B 2 165 ? 212.46200 307.42200 373.00600 1.000 52.76000 165 VAL B O 1
ATOM 2672 N N . ALA B 2 166 ? 212.79100 309.15400 374.40700 1.000 52.06000 166 ALA B N 1
ATOM 2673 C CA . ALA B 2 166 ? 211.42800 309.65400 374.27900 1.000 52.06000 166 ALA B CA 1
ATOM 2674 C C . ALA B 2 166 ? 211.12200 310.09000 372.85500 1.000 52.06000 166 ALA B C 1
ATOM 2675 O O . ALA B 2 166 ? 210.00200 309.90200 372.37400 1.000 52.06000 166 ALA B O 1
ATOM 2677 N N . SER B 2 167 ? 212.10100 310.68000 372.17200 1.000 52.47000 167 SER B N 1
ATOM 2678 C CA . SER B 2 167 ? 211.88900 311.11500 370.79900 1.000 52.47000 167 SER B CA 1
ATOM 2679 C C . SER B 2 167 ? 211.71200 309.93500 369.86200 1.000 52.47000 167 SER B C 1
ATOM 2680 O O . SER B 2 167 ? 210.94200 310.01400 368.90200 1.000 52.47000 167 SER B O 1
ATOM 2683 N N . TYR B 2 168 ? 212.42900 308.83800 370.11400 1.000 49.68000 168 TYR B N 1
ATOM 2684 C CA . TYR B 2 168 ? 212.32300 307.65900 369.25900 1.000 49.68000 168 TYR B CA 1
ATOM 2685 C C . TYR B 2 168 ? 210.98100 306.96400 369.42200 1.000 49.68000 168 TYR B C 1
ATOM 2686 O O . TYR B 2 168 ? 210.46400 306.38200 368.46600 1.000 49.68000 168 TYR B O 1
ATOM 2695 N N . PHE B 2 169 ? 210.41900 306.98100 370.63000 1.000 47.24000 169 PHE B N 1
ATOM 2696 C CA . PHE B 2 169 ? 209.08200 306.43500 370.82400 1.000 47.24000 169 PHE B CA 1
ATOM 2697 C C . PHE B 2 169 ? 208.02800 307.28600 370.13100 1.000 47.24000 169 PHE B C 1
ATOM 2698 O O . PHE B 2 169 ? 206.97200 306.78200 369.74000 1.000 47.24000 169 PHE B O 1
ATOM 2706 N N . ASP B 2 170 ? 208.27600 308.58500 369.99800 1.000 51.16000 170 ASP B N 1
ATOM 2707 C CA . ASP B 2 170 ? 207.29200 309.44100 369.34900 1.000 51.16000 170 ASP B CA 1
ATOM 2708 C C . ASP B 2 170 ? 207.29900 309.27900 367.84000 1.000 51.16000 170 ASP B C 1
ATOM 2709 O O . ASP B 2 170 ? 206.33600 309.66400 367.17800 1.000 51.16000 170 ASP B O 1
ATOM 2714 N N . ARG B 2 171 ? 208.38100 308.75800 367.27300 1.000 49.33000 171 ARG B N 1
ATOM 2715 C CA . ARG B 2 171 ? 208.35500 308.41400 365.85900 1.000 49.33000 171 ARG B CA 1
ATOM 2716 C C . ARG B 2 171 ? 207.44200 307.22600 365.60900 1.000 49.33000 171 ARG B C 1
ATOM 2717 O O . ARG B 2 171 ? 206.84200 307.11200 364.53700 1.000 49.33000 171 ARG B O 1
ATOM 2725 N N . VAL B 2 172 ? 207.35800 306.31700 366.58200 1.000 48.02000 172 VAL B N 1
ATOM 2726 C CA . VAL B 2 172 ? 206.39300 305.22700 366.52700 1.000 48.02000 172 VAL B CA 1
ATOM 2727 C C . VAL B 2 172 ? 204.97700 305.77900 366.57600 1.000 48.02000 172 VAL B C 1
ATOM 2728 O O . VAL B 2 172 ? 204.12200 305.40200 365.77100 1.000 48.02000 172 VAL B O 1
ATOM 2732 N N . GLY B 2 173 ? 204.71500 306.68700 367.51800 1.000 49.06000 173 GLY B N 1
ATOM 2733 C CA . GLY B 2 173 ? 203.37300 307.22800 367.67400 1.000 49.06000 173 GLY B CA 1
ATOM 2734 C C . GLY B 2 173 ? 202.92600 308.06100 366.49100 1.000 49.06000 173 GLY B C 1
ATOM 2735 O O . GLY B 2 173 ? 201.75600 308.03500 366.10500 1.000 49.06000 173 GLY B O 1
ATOM 2736 N N . ALA B 2 174 ? 203.85000 308.83600 365.91900 1.000 50.43000 174 ALA B N 1
ATOM 2737 C CA . ALA B 2 174 ? 203.54400 309.63100 364.73600 1.000 50.43000 174 ALA B CA 1
ATOM 2738 C C . ALA B 2 174 ? 203.22200 308.75500 363.53500 1.000 50.43000 174 ALA B C 1
ATOM 2739 O O . ALA B 2 174 ? 202.31000 309.06500 362.76200 1.000 50.43000 174 ALA B O 1
ATOM 2741 N N . ALA B 2 175 ? 203.96600 307.66500 363.35500 1.000 49.64000 175 ALA B N 1
ATOM 2742 C CA . ALA B 2 175 ? 203.78700 306.80300 362.19400 1.000 49.64000 175 ALA B CA 1
ATOM 2743 C C . ALA B 2 175 ? 202.47000 306.03700 362.21300 1.000 49.64000 175 ALA B C 1
ATOM 2744 O O . ALA B 2 175 ? 202.02600 305.57500 361.16000 1.000 49.64000 175 ALA B O 1
ATOM 2746 N N . ILE B 2 176 ? 201.84700 305.87500 363.37700 1.000 49.60000 176 ILE B N 1
ATOM 2747 C CA . ILE B 2 176 ? 200.59400 305.13600 363.48500 1.000 49.60000 176 ILE B CA 1
ATOM 2748 C C . ILE B 2 176 ? 199.43400 306.12300 363.58700 1.000 49.60000 176 ILE B C 1
ATOM 2749 O O . ILE B 2 176 ? 198.28500 305.78400 363.29100 1.000 49.60000 176 ILE B O 1
ATOM 2754 N N . SER B 2 177 ? 199.71700 307.35400 363.99200 1.000 56.15000 177 SER B N 1
ATOM 2755 C CA . SER B 2 177 ? 198.70300 308.40600 363.90300 1.000 56.15000 177 SER B CA 1
ATOM 2756 C C . SER B 2 177 ? 198.51300 308.85800 362.45000 1.000 56.15000 177 SER B C 1
ATOM 2757 O O . SER B 2 177 ? 199.45600 308.91000 361.66100 1.000 56.15000 177 SER B O 1
ATOM 2761 N N . MET C 2 1 ? 174.38700 286.79300 381.38600 1.000 76.67000 1 MET C N 1
ATOM 2762 C CA . MET C 2 1 ? 175.64800 286.91100 380.67400 1.000 76.67000 1 MET C CA 1
ATOM 2763 C C . MET C 2 1 ? 176.80100 286.62400 381.62400 1.000 76.67000 1 MET C C 1
ATOM 2764 O O . MET C 2 1 ? 176.67900 286.79700 382.82700 1.000 76.67000 1 MET C O 1
ATOM 2769 N N . LEU C 2 2 ? 177.91500 286.16100 381.07300 1.000 67.64000 2 LEU C N 1
ATOM 2770 C CA . LEU C 2 2 ? 179.11400 285.87900 381.84000 1.000 67.64000 2 LEU C CA 1
ATOM 2771 C C . LEU C 2 2 ? 179.87000 287.17100 382.14300 1.000 67.64000 2 LEU C C 1
ATOM 2772 O O . LEU C 2 2 ? 179.43700 288.27300 381.80800 1.000 67.64000 2 LEU C O 1
ATOM 2777 N N . ASP C 2 3 ? 181.00100 287.03900 382.81700 1.000 61.94000 3 ASP C N 1
ATOM 2778 C CA . ASP C 2 3 ? 181.95500 288.12400 382.92200 1.000 61.94000 3 ASP C CA 1
ATOM 2779 C C . ASP C 2 3 ? 183.16100 287.81000 382.04900 1.000 61.94000 3 ASP C C 1
ATOM 2780 O O . ASP C 2 3 ? 183.13100 286.90500 381.21700 1.000 61.94000 3 ASP C O 1
ATOM 2785 N N . ALA C 2 4 ? 184.21800 288.59300 382.22800 1.000 58.45000 4 ALA C N 1
ATOM 2786 C CA . ALA C 2 4 ? 185.43900 288.35800 381.47200 1.000 58.45000 4 ALA C CA 1
ATOM 2787 C C . ALA C 2 4 ? 186.10800 287.05700 381.88400 1.000 58.45000 4 ALA C C 1
ATOM 2788 O O . ALA C 2 4 ? 186.71100 286.37300 381.05100 1.000 58.45000 4 ALA C O 1
ATOM 2790 N N . PHE C 2 5 ? 186.01400 286.69300 383.16000 1.000 57.99000 5 PHE C N 1
ATOM 2791 C CA . PHE C 2 5 ? 186.76300 285.53600 383.62600 1.000 57.99000 5 PHE C CA 1
ATOM 2792 C C . PHE C 2 5 ? 186.07700 284.23100 383.26100 1.000 57.99000 5 PHE C C 1
ATOM 2793 O O . PHE C 2 5 ? 186.70700 283.34100 382.68700 1.000 57.99000 5 PHE C O 1
ATOM 2801 N N . SER C 2 6 ? 184.79100 284.09400 383.59800 1.000 59.99000 6 SER C N 1
ATOM 2802 C CA . SER C 2 6 ? 184.07700 282.84400 383.34300 1.000 59.99000 6 SER C CA 1
ATOM 2803 C C . SER C 2 6 ? 183.92200 282.55900 381.85400 1.000 59.99000 6 SER C C 1
ATOM 2804 O O . SER C 2 6 ? 183.68600 281.41400 381.46100 1.000 59.99000 6 SER C O 1
ATOM 2807 N N . ARG C 2 7 ? 184.02200 283.59000 381.01400 1.000 61.00000 7 ARG C N 1
ATOM 2808 C CA . ARG C 2 7 ? 183.98000 283.37700 379.57400 1.000 61.00000 7 ARG C CA 1
ATOM 2809 C C . ARG C 2 7 ? 185.21500 282.63600 379.08100 1.000 61.00000 7 ARG C C 1
ATOM 2810 O O . ARG C 2 7 ? 185.13200 281.84700 378.13600 1.000 61.00000 7 ARG C O 1
ATOM 2818 N N . VAL C 2 8 ? 186.37800 282.89900 379.67700 1.000 58.61000 8 VAL C N 1
ATOM 2819 C CA . VAL C 2 8 ? 187.55500 282.16100 379.23700 1.000 58.61000 8 VAL C CA 1
ATOM 2820 C C . VAL C 2 8 ? 187.57100 280.77100 379.85300 1.000 58.61000 8 VAL C C 1
ATOM 2821 O O . VAL C 2 8 ? 188.16000 279.84400 379.28800 1.000 58.61000 8 VAL C O 1
ATOM 2825 N N . VAL C 2 9 ? 186.91000 280.58400 380.99400 1.000 59.15000 9 VAL C N 1
ATOM 2826 C CA . VAL C 2 9 ? 186.97400 279.28200 381.63400 1.000 59.15000 9 VAL C CA 1
ATOM 2827 C C . VAL C 2 9 ? 185.99900 278.30500 380.98100 1.000 59.15000 9 VAL C C 1
ATOM 2828 O O . VAL C 2 9 ? 186.19300 277.08900 381.07100 1.000 59.15000 9 VAL C O 1
ATOM 2832 N N . VAL C 2 10 ? 184.94800 278.79100 380.31200 1.000 58.79000 10 VAL C N 1
ATOM 2833 C CA . VAL C 2 10 ? 184.08000 277.86300 379.59800 1.000 58.79000 10 VAL C CA 1
ATOM 2834 C C . VAL C 2 10 ? 184.69200 277.47600 378.26400 1.000 58.79000 10 VAL C C 1
ATOM 2835 O O . VAL C 2 10 ? 184.39300 276.40600 377.72700 1.000 58.79000 10 VAL C O 1
ATOM 2839 N N . ASN C 2 11 ? 185.63000 278.28700 377.75500 1.000 59.61000 11 ASN C N 1
ATOM 2840 C CA . ASN C 2 11 ? 186.34300 278.04500 376.47100 1.000 59.61000 11 ASN C CA 1
ATOM 2841 C C . ASN C 2 11 ? 187.45800 277.00000 376.64900 1.000 59.61000 11 ASN C C 1
ATOM 2842 O O . ASN C 2 11 ? 188.02600 276.60100 375.60900 1.000 59.61000 11 ASN C O 1
ATOM 2847 N N . SER C 2 12 ? 187.79300 276.62800 377.89700 1.000 60.74000 12 SER C N 1
ATOM 2848 C CA . SER C 2 12 ? 188.81700 275.62200 378.29100 1.000 60.74000 12 SER C CA 1
ATOM 2849 C C . SER C 2 12 ? 190.20000 276.17100 377.93100 1.000 60.74000 12 SER C C 1
ATOM 2850 O O . SER C 2 12 ? 191.08400 275.37700 377.55100 1.000 60.74000 12 SER C O 1
ATOM 2853 N N . ASP C 2 13 ? 190.35400 277.49300 378.05900 1.000 59.60000 13 ASP C N 1
ATOM 2854 C CA . ASP C 2 13 ? 191.60400 278.23800 377.77500 1.000 59.60000 13 ASP C CA 1
ATOM 2855 C C . ASP C 2 13 ? 192.48900 278.18200 379.02300 1.000 59.60000 13 ASP C C 1
ATOM 2856 O O . ASP C 2 13 ? 193.65700 277.76000 378.90400 1.000 59.60000 13 ASP C O 1
ATOM 2861 N N . ALA C 2 14 ? 191.93900 278.59300 380.16900 1.000 57.65000 14 ALA C N 1
ATOM 2862 C CA . ALA C 2 14 ? 192.61900 278.59500 381.48400 1.000 57.65000 14 ALA C CA 1
ATOM 2863 C C . ALA C 2 14 ? 191.58200 278.32100 382.58900 1.000 57.65000 14 ALA C C 1
ATOM 2864 O O . ALA C 2 14 ? 190.44500 278.80700 382.43600 1.000 57.65000 14 ALA C O 1
ATOM 2866 N N . LYS C 2 15 ? 191.93800 277.58300 383.65200 1.000 56.57000 15 LYS C N 1
ATOM 2867 C CA . LYS C 2 15 ? 190.99100 277.31200 384.71900 1.000 56.57000 15 LYS C CA 1
ATOM 2868 C C . LYS C 2 15 ? 191.21800 278.17800 385.94200 1.000 56.57000 15 LYS C C 1
ATOM 2869 O O . LYS C 2 15 ? 190.37300 278.18700 386.83900 1.000 56.57000 15 LYS C O 1
ATOM 2875 N N . ALA C 2 16 ? 192.33100 278.89700 386.00600 1.000 53.12000 16 ALA C N 1
ATOM 2876 C CA . ALA C 2 16 ? 192.65600 279.66700 387.19200 1.000 53.12000 16 ALA C CA 1
ATOM 2877 C C . ALA C 2 16 ? 193.36400 280.94200 386.78400 1.000 53.12000 16 ALA C C 1
ATOM 2878 O O . ALA C 2 16 ? 194.02900 280.99800 385.74900 1.000 53.12000 16 ALA C O 1
ATOM 2880 N N . ALA C 2 17 ? 193.22800 281.95900 387.62500 1.000 50.89000 17 ALA C N 1
ATOM 2881 C CA . ALA C 2 17 ? 193.94300 283.20900 387.45200 1.000 50.89000 17 ALA C CA 1
ATOM 2882 C C . ALA C 2 17 ? 194.06400 283.86900 388.80800 1.000 50.89000 17 ALA C C 1
ATOM 2883 O O . ALA C 2 17 ? 193.33600 283.53600 389.74300 1.000 50.89000 17 ALA C O 1
ATOM 2885 N N . TYR C 2 18 ? 194.98600 284.81400 388.90800 1.000 50.85000 18 TYR C N 1
ATOM 2886 C CA . TYR C 2 18 ? 195.15400 285.55100 390.14500 1.000 50.85000 18 TYR C CA 1
ATOM 2887 C C . TYR C 2 18 ? 195.37700 287.01500 389.82600 1.000 50.85000 18 TYR C C 1
ATOM 2888 O O . TYR C 2 18 ? 196.02300 287.36000 388.83600 1.000 50.85000 18 TYR C O 1
ATOM 2897 N N . VAL C 2 19 ? 194.85800 287.87800 390.68900 1.000 51.70000 19 VAL C N 1
ATOM 2898 C CA . VAL C 2 19 ? 195.17100 289.30000 390.66600 1.000 51.70000 19 VAL C CA 1
ATOM 2899 C C . VAL C 2 19 ? 195.97200 289.59400 391.91800 1.000 51.70000 19 VAL C C 1
ATOM 2900 O O . VAL C 2 19 ? 195.51500 289.31900 393.03100 1.000 51.70000 19 VAL C O 1
ATOM 2904 N N . GLY C 2 20 ? 197.17300 290.12100 391.74300 1.000 54.79000 20 GLY C N 1
ATOM 2905 C CA . GLY C 2 20 ? 198.02200 290.32700 392.89800 1.000 54.79000 20 GLY C CA 1
ATOM 2906 C C . GLY C 2 20 ? 199.15300 291.27600 392.59200 1.000 54.79000 20 GLY C C 1
ATOM 2907 O O . GLY C 2 20 ? 199.38800 291.65900 391.44500 1.000 54.79000 20 GLY C O 1
ATOM 2908 N N . GLY C 2 21 ? 199.88300 291.61800 393.64700 1.000 58.93000 21 GLY C N 1
ATOM 2909 C CA . GLY C 2 21 ? 201.01500 292.51200 393.49900 1.000 58.93000 21 GLY C CA 1
ATOM 2910 C C . GLY C 2 21 ? 200.56700 293.95200 393.39400 1.000 58.93000 21 GLY C C 1
ATOM 2911 O O . GLY C 2 21 ? 199.76500 294.43900 394.19700 1.000 58.93000 21 GLY C O 1
ATOM 2912 N N . SER C 2 22 ? 201.11500 294.65900 392.40600 1.000 62.60000 22 SER C N 1
ATOM 2913 C CA . SER C 2 22 ? 200.70400 296.03800 392.17500 1.000 62.60000 22 SER C CA 1
ATOM 2914 C C . SER C 2 22 ? 199.33500 296.12000 391.51300 1.000 62.60000 22 SER C C 1
ATOM 2915 O O . SER C 2 22 ? 198.58300 297.06500 391.77300 1.000 62.60000 22 SER C O 1
ATOM 2918 N N . ASP C 2 23 ? 199.00900 295.14800 390.65600 1.000 62.81000 23 ASP C N 1
ATOM 2919 C CA . ASP C 2 23 ? 197.73800 295.14500 389.93500 1.000 62.81000 23 ASP C CA 1
ATOM 2920 C C . ASP C 2 23 ? 196.55600 294.98600 390.88000 1.000 62.81000 23 ASP C C 1
ATOM 2921 O O . ASP C 2 23 ? 195.45300 295.45500 390.58900 1.000 62.81000 23 ASP C O 1
ATOM 2926 N N . LEU C 2 24 ? 196.75700 294.28400 391.99500 1.000 58.93000 24 LEU C N 1
ATOM 2927 C CA . LEU C 2 24 ? 195.73700 294.24900 393.03700 1.000 58.93000 24 LEU C CA 1
ATOM 2928 C C . LEU C 2 24 ? 195.53800 295.62100 393.65800 1.000 58.93000 24 LEU C C 1
ATOM 2929 O O . LEU C 2 24 ? 194.40100 296.03700 393.89700 1.000 58.93000 24 LEU C O 1
ATOM 2934 N N . GLN C 2 25 ? 196.63000 296.34400 393.90500 1.000 63.56000 25 GLN C N 1
ATOM 2935 C CA . GLN C 2 25 ? 196.53200 297.65600 394.53200 1.000 63.56000 25 GLN C CA 1
ATOM 2936 C C . GLN C 2 25 ? 195.85700 298.67100 393.61900 1.000 63.56000 25 GLN C C 1
ATOM 2937 O O . GLN C 2 25 ? 195.22800 299.61800 394.10200 1.000 63.56000 25 GLN C O 1
ATOM 2943 N N . ALA C 2 26 ? 195.98300 298.49500 392.30600 1.000 62.00000 26 ALA C N 1
ATOM 2944 C CA . ALA C 2 26 ? 195.23400 299.31800 391.36900 1.000 62.00000 26 ALA C CA 1
ATOM 2945 C C . ALA C 2 26 ? 193.75900 298.93900 391.35700 1.000 62.00000 26 ALA C C 1
ATOM 2946 O O . ALA C 2 26 ? 192.90100 299.78400 391.09000 1.000 62.00000 26 ALA C O 1
ATOM 2948 N N . LEU C 2 27 ? 193.45000 297.66400 391.60400 1.000 59.76000 27 LEU C N 1
ATOM 2949 C CA . LEU C 2 27 ? 192.05600 297.24200 391.69400 1.000 59.76000 27 LEU C CA 1
ATOM 2950 C C . LEU C 2 27 ? 191.37100 297.84000 392.90900 1.000 59.76000 27 LEU C C 1
ATOM 2951 O O . LEU C 2 27 ? 190.16400 298.08300 392.87300 1.000 59.76000 27 LEU C O 1
ATOM 2956 N N . LYS C 2 28 ? 192.12100 298.07100 393.99000 1.000 63.35000 28 LYS C N 1
ATOM 2957 C CA . LYS C 2 28 ? 191.55200 298.67100 395.19400 1.000 63.35000 28 LYS C CA 1
ATOM 2958 C C . LYS C 2 28 ? 191.05500 300.08800 394.93800 1.000 63.35000 28 LYS C C 1
ATOM 2959 O O . LYS C 2 28 ? 190.08600 300.53300 395.56400 1.000 63.35000 28 LYS C O 1
ATOM 2965 N N . SER C 2 29 ? 191.73100 300.82300 394.05000 1.000 63.60000 29 SER C N 1
ATOM 2966 C CA . SER C 2 29 ? 191.38000 302.21500 393.79300 1.000 63.60000 29 SER C CA 1
ATOM 2967 C C . SER C 2 29 ? 190.00700 302.35300 393.15800 1.000 63.60000 29 SER C C 1
ATOM 2968 O O . SER C 2 29 ? 189.30400 303.33900 393.40600 1.000 63.60000 29 SER C O 1
ATOM 2971 N N . PHE C 2 30 ? 189.60300 301.37900 392.35600 1.000 62.04000 30 PHE C N 1
ATOM 2972 C CA . PHE C 2 30 ? 188.35600 301.45400 391.62200 1.000 62.04000 30 PHE C CA 1
ATOM 2973 C C . PHE C 2 30 ? 187.19300 300.83700 392.35900 1.000 62.04000 30 PHE C C 1
ATOM 2974 O O . PHE C 2 30 ? 186.13500 300.64400 391.75900 1.000 62.04000 30 PHE C O 1
ATOM 2982 N N . ILE C 2 31 ? 187.35600 300.50300 393.63200 1.000 66.55000 31 ILE C N 1
ATOM 2983 C CA . ILE C 2 31 ? 186.28700 299.90000 394.40900 1.000 66.55000 31 ILE C CA 1
ATOM 2984 C C . ILE C 2 31 ? 186.17500 300.63000 395.74400 1.000 66.55000 31 ILE C C 1
ATOM 2985 O O . ILE C 2 31 ? 187.18900 301.00000 396.34600 1.000 66.55000 31 ILE C O 1
ATOM 2990 N N . ALA C 2 32 ? 184.94700 300.93200 396.15000 1.000 73.23000 32 ALA C N 1
ATOM 2991 C CA . ALA C 2 32 ? 184.69300 301.34900 397.52000 1.000 73.23000 32 ALA C CA 1
ATOM 2992 C C . ALA C 2 32 ? 184.53200 300.11700 398.39600 1.000 73.23000 32 ALA C C 1
ATOM 2993 O O . ALA C 2 32 ? 184.03000 299.08300 397.94400 1.000 73.23000 32 ALA C O 1
ATOM 2995 N N . ASP C 2 33 ? 184.95700 300.24200 399.65700 1.000 77.22000 33 ASP C N 1
ATOM 2996 C CA . ASP C 2 33 ? 185.02700 299.14900 400.63400 1.000 77.22000 33 ASP C CA 1
ATOM 2997 C C . ASP C 2 33 ? 185.86800 297.98400 400.13300 1.000 77.22000 33 ASP C C 1
ATOM 2998 O O . ASP C 2 33 ? 185.51400 296.82500 400.36700 1.000 77.22000 33 ASP C O 1
ATOM 3003 N N . GLY C 2 34 ? 186.94900 298.29200 399.41200 1.000 74.37000 34 GLY C N 1
ATOM 3004 C CA . GLY C 2 34 ? 187.75200 297.25700 398.77600 1.000 74.37000 34 GLY C CA 1
ATOM 3005 C C . GLY C 2 34 ? 188.40800 296.30500 399.75200 1.000 74.37000 34 GLY C C 1
ATOM 3006 O O . GLY C 2 34 ? 188.44100 295.09600 399.52800 1.000 74.37000 34 GLY C O 1
ATOM 3007 N N . ASN C 2 35 ? 188.97200 296.84100 400.83500 1.000 75.72000 35 ASN C N 1
ATOM 3008 C CA . ASN C 2 35 ? 189.46900 295.98200 401.90300 1.000 75.72000 35 ASN C CA 1
ATOM 3009 C C . ASN C 2 35 ? 188.32400 295.25700 402.59000 1.000 75.72000 35 ASN C C 1
ATOM 3010 O O . ASN C 2 35 ? 188.47700 294.10600 403.01200 1.000 75.72000 35 ASN C O 1
ATOM 3015 N N . LYS C 2 36 ? 187.18100 295.93100 402.73800 1.000 74.70000 36 LYS C N 1
ATOM 3016 C CA . LYS C 2 36 ? 186.02900 295.33100 403.39900 1.000 74.70000 36 LYS C CA 1
ATOM 3017 C C . LYS C 2 36 ? 185.47100 294.16200 402.60700 1.000 74.70000 36 LYS C C 1
ATOM 3018 O O . LYS C 2 36 ? 185.11300 293.13300 403.18900 1.000 74.70000 36 LYS C O 1
ATOM 3024 N N . ARG C 2 37 ? 185.37100 294.30800 401.28300 1.000 69.95000 37 ARG C N 1
ATOM 3025 C CA . ARG C 2 37 ? 184.75100 293.27100 400.46200 1.000 69.95000 37 ARG C CA 1
ATOM 3026 C C . ARG C 2 37 ? 185.60300 292.01200 400.41900 1.000 69.95000 37 ARG C C 1
ATOM 3027 O O . ARG C 2 37 ? 185.08000 290.89600 400.50000 1.000 69.95000 37 ARG C O 1
ATOM 3035 N N . LEU C 2 38 ? 186.92400 292.17200 400.29800 1.000 70.09000 38 LEU C N 1
ATOM 3036 C CA . LEU C 2 38 ? 187.82100 291.02200 400.35100 1.000 70.09000 38 LEU C CA 1
ATOM 3037 C C . LEU C 2 38 ? 187.83000 290.38000 401.72800 1.000 70.09000 38 LEU C C 1
ATOM 3038 O O . LEU C 2 38 ? 188.12800 289.19000 401.85600 1.000 70.09000 38 LEU C O 1
ATOM 3043 N N . ASP C 2 39 ? 187.52400 291.15500 402.78400 1.000 74.25000 39 ASP C N 1
ATOM 3044 C CA . ASP C 2 39 ? 187.45300 290.60400 404.12600 1.000 74.25000 39 ASP C CA 1
ATOM 3045 C C . ASP C 2 39 ? 186.19300 289.78200 404.33200 1.000 74.25000 39 ASP C C 1
ATOM 3046 O O . ASP C 2 39 ? 186.21800 288.79500 405.07000 1.000 74.25000 39 ASP C O 1
ATOM 3051 N N . ALA C 2 40 ? 185.10000 290.17100 403.68200 1.000 69.93000 40 ALA C N 1
ATOM 3052 C CA . ALA C 2 40 ? 183.86100 289.42000 403.82800 1.000 69.93000 40 ALA C CA 1
ATOM 3053 C C . ALA C 2 40 ? 183.92200 288.09800 403.07500 1.000 69.93000 40 ALA C C 1
ATOM 3054 O O . ALA C 2 40 ? 183.29500 287.11600 403.48500 1.000 69.93000 40 ALA C O 1
ATOM 3056 N N . VAL C 2 41 ? 184.64700 288.06900 401.95800 1.000 66.53000 41 VAL C N 1
ATOM 3057 C CA . VAL C 2 41 ? 184.83700 286.83200 401.20500 1.000 66.53000 41 VAL C CA 1
ATOM 3058 C C . VAL C 2 41 ? 185.68300 285.85300 402.00500 1.000 66.53000 41 VAL C C 1
ATOM 3059 O O . VAL C 2 41 ? 185.41600 284.64500 402.02400 1.000 66.53000 41 VAL C O 1
ATOM 3063 N N . ASN C 2 42 ? 186.70000 286.37200 402.69600 1.000 67.62000 42 ASN C N 1
ATOM 3064 C CA . ASN C 2 42 ? 187.56400 285.57300 403.55700 1.000 67.62000 42 ASN C CA 1
ATOM 3065 C C . ASN C 2 42 ? 186.77600 284.88700 404.66800 1.000 67.62000 42 ASN C C 1
ATOM 3066 O O . ASN C 2 42 ? 187.07600 283.74900 405.03600 1.000 67.62000 42 ASN C O 1
ATOM 3071 N N . SER C 2 43 ? 185.77600 285.57200 405.22300 1.000 69.24000 43 SER C N 1
ATOM 3072 C CA . SER C 2 43 ? 184.99100 284.99200 406.30400 1.000 69.24000 43 SER C CA 1
ATOM 3073 C C . SER C 2 43 ? 184.11700 283.84300 405.82400 1.000 69.24000 43 SER C C 1
ATOM 3074 O O . SER C 2 43 ? 183.79300 282.94300 406.60400 1.000 69.24000 43 SER C O 1
ATOM 3077 N N . ILE C 2 44 ? 183.71400 283.85500 404.55800 1.000 68.87000 44 ILE C N 1
ATOM 3078 C CA . ILE C 2 44 ? 182.91600 282.75700 404.02300 1.000 68.87000 44 ILE C CA 1
ATOM 3079 C C . ILE C 2 44 ? 183.80900 281.59500 403.61200 1.000 68.87000 44 ILE C C 1
ATOM 3080 O O . ILE C 2 44 ? 183.54500 280.44000 403.96200 1.000 68.87000 44 ILE C O 1
ATOM 3085 N N . VAL C 2 45 ? 184.86600 281.89500 402.85300 1.000 66.53000 45 VAL C N 1
ATOM 3086 C CA . VAL C 2 45 ? 185.71000 280.86900 402.24000 1.000 66.53000 45 VAL C CA 1
ATOM 3087 C C . VAL C 2 45 ? 186.46500 280.07100 403.30000 1.000 66.53000 45 VAL C C 1
ATOM 3088 O O . VAL C 2 45 ? 186.57900 278.84300 403.20400 1.000 66.53000 45 VAL C O 1
ATOM 3092 N N . SER C 2 46 ? 186.92900 280.73600 404.35900 1.000 71.01000 46 SER C N 1
ATOM 3093 C CA . SER C 2 46 ? 187.64600 280.03800 405.41800 1.000 71.01000 46 SER C CA 1
ATOM 3094 C C . SER C 2 46 ? 186.74200 279.15800 406.27700 1.000 71.01000 46 SER C C 1
ATOM 3095 O O . SER C 2 46 ? 187.25300 278.37100 407.07900 1.000 71.01000 46 SER C O 1
ATOM 3098 N N . ASN C 2 47 ? 185.42700 279.26600 406.12900 1.000 73.69000 47 ASN C N 1
ATOM 3099 C CA . ASN C 2 47 ? 184.48500 278.42300 406.85000 1.000 73.69000 47 ASN C CA 1
ATOM 3100 C C . ASN C 2 47 ? 183.61700 277.59800 405.91400 1.000 73.69000 47 ASN C C 1
ATOM 3101 O O . ASN C 2 47 ? 182.53600 277.17000 406.32500 1.000 73.69000 47 ASN C O 1
ATOM 3106 N N . ALA C 2 48 ? 184.05400 277.39000 404.66600 1.000 71.52000 48 ALA C N 1
ATOM 3107 C CA . ALA C 2 48 ? 183.21800 276.74900 403.65200 1.000 71.52000 48 ALA C CA 1
ATOM 3108 C C . ALA C 2 48 ? 182.88300 275.30900 404.01000 1.000 71.52000 48 ALA C C 1
ATOM 3109 O O . ALA C 2 48 ? 181.77300 274.84100 403.74300 1.000 71.52000 48 ALA C O 1
ATOM 3111 N N . SER C 2 49 ? 183.83900 274.59000 404.59800 1.000 75.79000 49 SER C N 1
ATOM 3112 C CA . SER C 2 49 ? 183.61800 273.19800 404.97300 1.000 75.79000 49 SER C CA 1
ATOM 3113 C C . SER C 2 49 ? 182.61600 273.07800 406.11100 1.000 75.79000 49 SER C C 1
ATOM 3114 O O . SER C 2 49 ? 181.70800 272.24200 406.06500 1.000 75.79000 49 SER C O 1
ATOM 3117 N N . CYS C 2 50 ? 182.78300 273.89500 407.15500 1.000 78.36000 50 CYS C N 1
ATOM 3118 C CA . CYS C 2 50 ? 181.91700 273.80300 408.32500 1.000 78.36000 50 CYS C CA 1
ATOM 3119 C C . CYS C 2 50 ? 180.50400 274.27000 408.01100 1.000 78.36000 50 CYS C C 1
ATOM 3120 O O . CYS C 2 50 ? 179.53800 273.77200 408.59800 1.000 78.36000 50 CYS C O 1
ATOM 3123 N N . MET C 2 51 ? 180.37000 275.25100 407.11600 1.000 76.34000 51 MET C N 1
ATOM 3124 C CA . MET C 2 51 ? 179.06100 275.80800 406.79100 1.000 76.34000 51 MET C CA 1
ATOM 3125 C C . MET C 2 51 ? 178.17000 274.79300 406.08900 1.000 76.34000 51 MET C C 1
ATOM 3126 O O . MET C 2 51 ? 176.98600 274.66300 406.41600 1.000 76.34000 51 MET C O 1
ATOM 3131 N N . VAL C 2 52 ? 178.72200 274.07800 405.10500 1.000 75.10000 52 VAL C N 1
ATOM 3132 C CA . VAL C 2 52 ? 177.94400 273.11100 404.33400 1.000 75.10000 52 VAL C CA 1
ATOM 3133 C C . VAL C 2 52 ? 177.55900 271.91900 405.19700 1.000 75.10000 52 VAL C C 1
ATOM 3134 O O . VAL C 2 52 ? 176.41200 271.45900 405.16100 1.000 75.10000 52 VAL C O 1
ATOM 3138 N N . SER C 2 53 ? 178.50500 271.42000 405.99300 1.000 77.11000 53 SER C N 1
ATOM 3139 C CA . SER C 2 53 ? 178.25200 270.30100 406.89500 1.000 77.11000 53 SER C CA 1
ATOM 3140 C C . SER C 2 53 ? 177.18800 270.64600 407.92600 1.000 77.11000 53 SER C C 1
ATOM 3141 O O . SER C 2 53 ? 176.38600 269.79200 408.31500 1.000 77.11000 53 SER C O 1
ATOM 3144 N N . ASP C 2 54 ? 177.17900 271.89500 408.39300 1.000 80.60000 54 ASP C N 1
ATOM 3145 C CA . ASP C 2 54 ? 176.13600 272.34900 409.30400 1.000 80.60000 54 ASP C CA 1
ATOM 3146 C C . ASP C 2 54 ? 174.78600 272.42900 408.60700 1.000 80.60000 54 ASP C C 1
ATOM 3147 O O . ASP C 2 54 ? 173.74700 272.17500 409.22400 1.000 80.60000 54 ASP C O 1
ATOM 3152 N N . ALA C 2 55 ? 174.78300 272.81600 407.33300 1.000 78.22000 55 ALA C N 1
ATOM 3153 C CA . ALA C 2 55 ? 173.52900 273.08400 406.63900 1.000 78.22000 55 ALA C CA 1
ATOM 3154 C C . ALA C 2 55 ? 172.74900 271.80500 406.35800 1.000 78.22000 55 ALA C C 1
ATOM 3155 O O . ALA C 2 55 ? 171.54300 271.73200 406.61900 1.000 78.22000 55 ALA C O 1
ATOM 3157 N N . VAL C 2 56 ? 173.41700 270.79200 405.80800 1.000 76.49000 56 VAL C N 1
ATOM 3158 C CA . VAL C 2 56 ? 172.70900 269.57600 405.42800 1.000 76.49000 56 VAL C CA 1
ATOM 3159 C C . VAL C 2 56 ? 172.33300 268.76200 406.66000 1.000 76.49000 56 VAL C C 1
ATOM 3160 O O . VAL C 2 56 ? 171.29300 268.09600 406.68200 1.000 76.49000 56 VAL C O 1
ATOM 3164 N N . SER C 2 57 ? 173.16400 268.80300 407.70200 1.000 79.27000 57 SER C N 1
ATOM 3165 C CA . SER C 2 57 ? 172.81600 268.15700 408.96100 1.000 79.27000 57 SER C CA 1
ATOM 3166 C C . SER C 2 57 ? 171.63800 268.85100 409.62700 1.000 79.27000 57 SER C C 1
ATOM 3167 O O . SER C 2 57 ? 170.79700 268.19600 410.24800 1.000 79.27000 57 SER C O 1
ATOM 3170 N N . GLY C 2 58 ? 171.57500 270.18100 409.52300 1.000 78.37000 58 GLY C N 1
ATOM 3171 C CA . GLY C 2 58 ? 170.41700 270.90600 410.01800 1.000 78.37000 58 GLY C CA 1
ATOM 3172 C C . GLY C 2 58 ? 169.15500 270.58200 409.24800 1.000 78.37000 58 GLY C C 1
ATOM 3173 O O . GLY C 2 58 ? 168.05800 270.57100 409.80900 1.000 78.37000 58 GLY C O 1
ATOM 3174 N N . MET C 2 59 ? 169.29700 270.33000 407.94900 1.000 79.35000 59 MET C N 1
ATOM 3175 C CA . MET C 2 59 ? 168.18200 269.86200 407.13500 1.000 79.35000 59 MET C CA 1
ATOM 3176 C C . MET C 2 59 ? 167.69500 268.49100 407.59400 1.000 79.35000 59 MET C C 1
ATOM 3177 O O . MET C 2 59 ? 166.49900 268.18700 407.51600 1.000 79.35000 59 MET C O 1
ATOM 3182 N N . ILE C 2 60 ? 168.61000 267.65000 408.07900 1.000 81.28000 60 ILE C N 1
ATOM 3183 C CA . ILE C 2 60 ? 168.23500 266.35800 408.64400 1.000 81.28000 60 ILE C CA 1
ATOM 3184 C C . ILE C 2 60 ? 167.47900 266.53700 409.95700 1.000 81.28000 60 ILE C C 1
ATOM 3185 O O . ILE C 2 60 ? 166.48200 265.85000 410.21200 1.000 81.28000 60 ILE C O 1
ATOM 3190 N N . CYS C 2 61 ? 167.95000 267.45000 410.81300 1.000 82.54000 61 CYS C N 1
ATOM 3191 C CA . CYS C 2 61 ? 167.27100 267.73500 412.07400 1.000 82.54000 61 CYS C CA 1
ATOM 3192 C C . CYS C 2 61 ? 165.88100 268.30700 411.84000 1.000 82.54000 61 CYS C C 1
ATOM 3193 O O . CYS C 2 61 ? 164.92200 267.94200 412.52800 1.000 82.54000 61 CYS C O 1
ATOM 3196 N N . GLU C 2 62 ? 165.75700 269.21000 410.86500 1.000 85.87000 62 GLU C N 1
ATOM 3197 C CA . GLU C 2 62 ? 164.49200 269.88100 410.59300 1.000 85.87000 62 GLU C CA 1
ATOM 3198 C C . GLU C 2 62 ? 163.46200 268.92900 410.00700 1.000 85.87000 62 GLU C C 1
ATOM 3199 O O . GLU C 2 62 ? 162.26400 269.08400 410.26300 1.000 85.87000 62 GLU C O 1
ATOM 3205 N N . ASN C 2 63 ? 163.90800 267.94700 409.23200 1.000 85.94000 63 ASN C N 1
ATOM 3206 C CA . ASN C 2 63 ? 163.05700 266.89100 408.70500 1.000 85.94000 63 ASN C CA 1
ATOM 3207 C C . ASN C 2 63 ? 163.86100 265.60000 408.62400 1.000 85.94000 63 ASN C C 1
ATOM 3208 O O . ASN C 2 63 ? 164.78200 265.49000 407.80600 1.000 85.94000 63 ASN C O 1
ATOM 3213 N N . PRO C 2 64 ? 163.54900 264.60300 409.45800 1.000 84.18000 64 PRO C N 1
ATOM 3214 C CA . PRO C 2 64 ? 164.32500 263.35600 409.44800 1.000 84.18000 64 PRO C CA 1
ATOM 3215 C C . PRO C 2 64 ? 164.01800 262.43900 408.27800 1.000 84.18000 64 PRO C C 1
ATOM 3216 O O . PRO C 2 64 ? 164.71000 261.42800 408.11800 1.000 84.18000 64 PRO C O 1
ATOM 3220 N N . GLY C 2 65 ? 163.00200 262.74800 407.47000 1.000 83.89000 65 GLY C N 1
ATOM 3221 C CA . GLY C 2 65 ? 162.55100 261.85900 406.41100 1.000 83.89000 65 GLY C CA 1
ATOM 3222 C C . GLY C 2 65 ? 163.51300 261.69800 405.25400 1.000 83.89000 65 GLY C C 1
ATOM 3223 O O . GLY C 2 65 ? 163.30500 260.81900 404.41400 1.000 83.89000 65 GLY C O 1
ATOM 3224 N N . LEU C 2 66 ? 164.53900 262.54300 405.16400 1.000 83.54000 66 LEU C N 1
ATOM 3225 C CA . LEU C 2 66 ? 165.46700 262.44900 404.04400 1.000 83.54000 66 LEU C CA 1
ATOM 3226 C C . LEU C 2 66 ? 166.36900 261.22500 404.13800 1.000 83.54000 66 LEU C C 1
ATOM 3227 O O . LEU C 2 66 ? 166.76600 260.67800 403.10400 1.000 83.54000 66 LEU C O 1
ATOM 3232 N N . ILE C 2 67 ? 166.70500 260.77900 405.34700 1.000 84.19000 67 ILE C N 1
ATOM 3233 C CA . ILE C 2 67 ? 167.42100 259.52500 405.53200 1.000 84.19000 67 ILE C CA 1
ATOM 3234 C C . ILE C 2 67 ? 166.49500 258.41800 405.99900 1.000 84.19000 67 ILE C C 1
ATOM 3235 O O . ILE C 2 67 ? 166.94100 257.48600 406.67300 1.000 84.19000 67 ILE C O 1
ATOM 3240 N N . SER C 2 68 ? 165.20700 258.52100 405.70600 1.000 86.58000 68 SER C N 1
ATOM 3241 C CA . SER C 2 68 ? 164.31900 257.39300 405.90800 1.000 86.58000 68 SER C CA 1
ATOM 3242 C C . SER C 2 68 ? 164.66500 256.28200 404.92000 1.000 86.58000 68 SER C C 1
ATOM 3243 O O . SER C 2 68 ? 165.20000 256.55000 403.84200 1.000 86.58000 68 SER C O 1
ATOM 3246 N N . PRO C 2 69 ? 164.43700 255.02500 405.29500 1.000 88.01000 69 PRO C N 1
ATOM 3247 C CA . PRO C 2 69 ? 164.35000 253.96100 404.28800 1.000 88.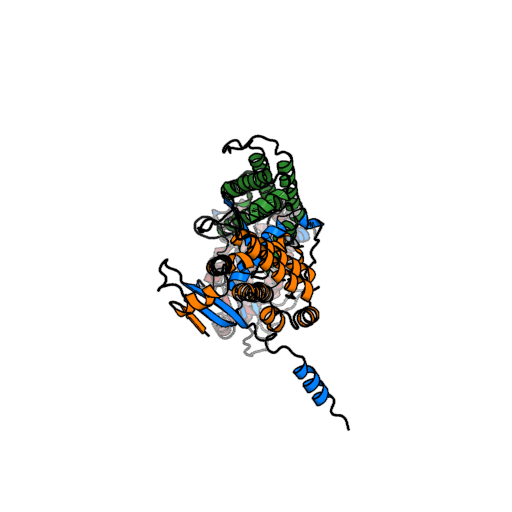01000 69 PRO C CA 1
ATOM 3248 C C . PRO C 2 69 ? 163.29100 254.30000 403.25100 1.000 88.01000 69 PRO C C 1
ATOM 3249 O O . PRO C 2 69 ? 162.11600 254.49100 403.57300 1.000 88.01000 69 PRO C O 1
ATOM 3253 N N . GLY C 2 70 ? 163.71400 254.36300 401.99200 1.000 87.61000 70 GLY C N 1
ATOM 3254 C CA . GLY C 2 70 ? 162.90000 254.95300 400.95700 1.000 87.61000 70 GLY C CA 1
ATOM 3255 C C . GLY C 2 70 ? 163.00300 256.45800 400.84200 1.000 87.61000 70 GLY C C 1
ATOM 3256 O O . GLY C 2 70 ? 162.20200 257.05900 400.11700 1.000 87.61000 70 GLY C O 1
ATOM 3257 N N . GLY C 2 71 ? 163.95100 257.08700 401.53100 1.000 86.01000 71 GLY C N 1
ATOM 3258 C CA . GLY C 2 71 ? 164.13900 258.52700 401.45000 1.000 86.01000 71 GLY C CA 1
ATOM 3259 C C . GLY C 2 71 ? 164.93800 258.97800 400.24600 1.000 86.01000 71 GLY C C 1
ATOM 3260 O O . GLY C 2 71 ? 164.81200 258.40200 399.17300 1.000 86.01000 71 GLY C O 1
ATOM 3270 N N . CYS C 2 73 ? 168.27100 260.73600 400.93500 1.000 83.71000 73 CYS C N 1
ATOM 3271 C CA . CYS C 2 73 ? 169.66100 260.80600 401.35100 1.000 83.71000 73 CYS C CA 1
ATOM 3272 C C . CYS C 2 73 ? 170.10400 259.43300 401.91200 1.000 83.71000 73 CYS C C 1
ATOM 3273 O O . CYS C 2 73 ? 171.18100 259.29500 402.49600 1.000 83.71000 73 CYS C O 1
ATOM 3276 N N . TYR C 2 74 ? 169.26000 258.41100 401.72200 1.000 83.19000 74 TYR C N 1
ATOM 3277 C CA . TYR C 2 74 ? 169.60400 256.99900 401.82000 1.000 83.19000 74 TYR C CA 1
ATOM 3278 C C . TYR C 2 74 ? 170.52000 256.60400 400.65000 1.000 83.19000 74 TYR C C 1
ATOM 3279 O O . TYR C 2 74 ? 170.43900 257.17600 399.56300 1.000 83.19000 74 TYR C O 1
ATOM 3288 N N . THR C 2 75 ? 171.37000 255.60300 400.85600 1.000 80.87000 75 THR C N 1
ATOM 3289 C CA . THR C 2 75 ? 172.58000 255.30000 400.06500 1.000 80.87000 75 THR C CA 1
ATOM 3290 C C . THR C 2 75 ? 173.64700 256.38400 400.18800 1.000 80.87000 75 THR C C 1
ATOM 3291 O O . THR C 2 75 ? 173.36100 257.56900 400.34000 1.000 80.87000 75 THR C O 1
ATOM 3295 N N . ASN C 2 76 ? 174.90900 255.97200 400.14800 1.000 75.62000 76 ASN C N 1
ATOM 3296 C CA . ASN C 2 76 ? 176.02600 256.85600 400.45100 1.000 75.62000 76 ASN C CA 1
ATOM 3297 C C . ASN C 2 76 ? 176.30400 257.89100 399.35700 1.000 75.62000 76 ASN C C 1
ATOM 3298 O O . ASN C 2 76 ? 176.90800 258.92100 399.65100 1.000 75.62000 76 ASN C O 1
ATOM 3303 N N . ARG C 2 77 ? 175.89800 257.65600 398.10500 1.000 73.60000 77 ARG C N 1
ATOM 3304 C CA . ARG C 2 77 ? 176.21900 258.56600 397.00300 1.000 73.60000 77 ARG C CA 1
ATOM 3305 C C . ARG C 2 77 ? 175.29200 259.77900 397.00100 1.000 73.60000 77 ARG C C 1
ATOM 3306 O O . ARG C 2 77 ? 175.74200 260.91200 396.79800 1.000 73.60000 77 ARG C O 1
ATOM 3314 N N . ARG C 2 78 ? 173.99200 259.55000 397.20900 1.000 75.32000 78 ARG C N 1
ATOM 3315 C CA . ARG C 2 78 ? 173.01400 260.63300 397.25700 1.000 75.32000 78 ARG C CA 1
ATOM 3316 C C . ARG C 2 78 ? 173.31200 261.61700 398.38000 1.000 75.32000 78 ARG C C 1
ATOM 3317 O O . ARG C 2 78 ? 173.13700 262.82700 398.21800 1.000 75.32000 78 ARG C O 1
ATOM 3325 N N . MET C 2 79 ? 173.72000 261.10800 399.54100 1.000 73.82000 79 MET C N 1
ATOM 3326 C CA . MET C 2 79 ? 174.20900 261.97800 400.60500 1.000 73.82000 79 MET C CA 1
ATOM 3327 C C . MET C 2 79 ? 175.43300 262.75800 400.14700 1.000 73.82000 79 MET C C 1
ATOM 3328 O O . MET C 2 79 ? 175.53600 263.96500 400.38200 1.000 73.82000 79 MET C O 1
ATOM 3333 N N . ALA C 2 80 ? 176.36000 262.08300 399.46900 1.000 71.57000 80 ALA C N 1
ATOM 3334 C CA . ALA C 2 80 ? 177.55100 262.75500 398.96600 1.000 71.57000 80 ALA C CA 1
ATOM 3335 C C . ALA C 2 80 ? 177.21100 263.76000 397.87500 1.000 71.57000 80 ALA C C 1
ATOM 3336 O O . ALA C 2 80 ? 177.90100 264.77100 397.72200 1.000 71.57000 80 ALA C O 1
ATOM 3338 N N . ALA C 2 81 ? 176.16400 263.49300 397.09600 1.000 70.12000 81 ALA C N 1
ATOM 3339 C CA . ALA C 2 81 ? 175.70200 264.48700 396.13500 1.000 70.12000 81 ALA C CA 1
ATOM 3340 C C . ALA C 2 81 ? 175.05900 265.67500 396.83600 1.000 70.12000 81 ALA C C 1
ATOM 3341 O O . ALA C 2 81 ? 175.10200 266.79700 396.32600 1.000 70.12000 81 ALA C O 1
ATOM 3343 N N . CYS C 2 82 ? 174.44000 265.44600 397.99400 1.000 71.61000 82 CYS C N 1
ATOM 3344 C CA . CYS C 2 82 ? 173.84100 266.54300 398.74500 1.000 71.61000 82 CYS C CA 1
ATOM 3345 C C . CYS C 2 82 ? 174.91200 267.46800 399.30100 1.000 71.61000 82 CYS C C 1
ATOM 3346 O O . CYS C 2 82 ? 174.79000 268.69300 399.22100 1.000 71.61000 82 CYS C O 1
ATOM 3349 N N . LEU C 2 83 ? 175.97000 266.89400 399.86300 1.000 67.89000 83 LEU C N 1
ATOM 3350 C CA . LEU C 2 83 ? 177.09400 267.68900 400.33900 1.000 67.89000 83 LEU C CA 1
ATOM 3351 C C . LEU C 2 83 ? 177.81000 268.39600 399.19600 1.000 67.89000 83 LEU C C 1
ATOM 3352 O O . LEU C 2 83 ? 178.32600 269.50500 399.37300 1.000 67.89000 83 LEU C O 1
ATOM 3357 N N . ARG C 2 84 ? 177.89500 267.75000 398.03300 1.000 67.21000 84 ARG C N 1
ATOM 3358 C CA . ARG C 2 84 ? 178.55400 268.35800 396.88300 1.000 67.21000 84 ARG C CA 1
ATOM 3359 C C . ARG C 2 84 ? 177.78500 269.56400 396.37500 1.000 67.21000 84 ARG C C 1
ATOM 3360 O O . ARG C 2 84 ? 178.37800 270.60200 396.06500 1.000 67.21000 84 ARG C O 1
ATOM 3368 N N . ASP C 2 85 ? 176.46100 269.43500 396.25600 1.000 66.96000 85 ASP C N 1
ATOM 3369 C CA . ASP C 2 85 ? 175.65200 270.54000 395.75300 1.000 66.96000 85 ASP C CA 1
ATOM 3370 C C . ASP C 2 85 ? 175.66000 271.71800 396.71000 1.000 66.96000 85 ASP C C 1
ATOM 3371 O O . ASP C 2 85 ? 175.78100 272.86700 396.27900 1.000 66.96000 85 ASP C O 1
ATOM 3376 N N . GLY C 2 86 ? 175.55900 271.45100 398.01100 1.000 67.12000 86 GLY C N 1
ATOM 3377 C CA . GLY C 2 86 ? 175.65100 272.51700 398.99600 1.000 67.12000 86 GLY C CA 1
ATOM 3378 C C . GLY C 2 86 ? 176.99400 273.22000 398.99200 1.000 67.12000 86 GLY C C 1
ATOM 3379 O O . GLY C 2 86 ? 177.07400 274.41900 399.25600 1.000 67.12000 86 GLY C O 1
ATOM 3380 N N . GLU C 2 87 ? 178.06700 272.48000 398.72300 1.000 68.61000 87 GLU C N 1
ATOM 3381 C CA . GLU C 2 87 ? 179.36400 273.11700 398.53900 1.000 68.61000 87 GLU C CA 1
ATOM 3382 C C . GLU C 2 87 ? 179.40800 273.92600 397.25300 1.000 68.61000 87 GLU C C 1
ATOM 3383 O O . GLU C 2 87 ? 179.97700 275.01500 397.23000 1.000 68.61000 87 GLU C O 1
ATOM 3389 N N . ILE C 2 88 ? 178.83000 273.40000 396.17200 1.000 64.67000 88 ILE C N 1
ATOM 3390 C CA . ILE C 2 88 ? 178.84100 274.08200 394.87700 1.000 64.67000 88 ILE C CA 1
ATOM 3391 C C . ILE C 2 88 ? 178.03000 275.37100 394.93900 1.000 64.67000 88 ILE C C 1
ATOM 3392 O O . ILE C 2 88 ? 178.44800 276.41200 394.41700 1.000 64.67000 88 ILE C O 1
ATOM 3397 N N . ILE C 2 89 ? 176.85700 275.31000 395.57700 1.000 64.15000 89 ILE C N 1
ATOM 3398 C CA . ILE C 2 89 ? 175.98100 276.47200 395.71900 1.000 64.15000 89 ILE C CA 1
ATOM 3399 C C . ILE C 2 89 ? 176.68400 277.57900 396.49400 1.000 64.15000 89 ILE C C 1
ATOM 3400 O O . ILE C 2 89 ? 176.64300 278.75300 396.11100 1.000 64.15000 89 ILE C O 1
ATOM 3405 N N . LEU C 2 90 ? 177.36900 277.20500 397.57100 1.000 63.03000 90 LEU C N 1
ATOM 3406 C CA . LEU C 2 90 ? 178.00300 278.17100 398.45900 1.000 63.03000 90 LEU C CA 1
ATOM 3407 C C . LEU C 2 90 ? 179.14500 278.91400 397.78000 1.000 63.03000 90 LEU C C 1
ATOM 3408 O O . LEU C 2 90 ? 179.35100 280.10500 398.03100 1.000 63.03000 90 LEU C O 1
ATOM 3413 N N . ARG C 2 91 ? 179.90300 278.23200 396.92800 1.000 59.41000 91 ARG C N 1
ATOM 3414 C CA . ARG C 2 91 ? 181.10400 278.84700 396.37400 1.000 59.41000 91 ARG C CA 1
ATOM 3415 C C . ARG C 2 91 ? 180.77200 279.90300 395.33000 1.000 59.41000 91 ARG C C 1
ATOM 3416 O O . ARG C 2 91 ? 181.54400 280.84500 395.13100 1.000 59.41000 91 ARG C O 1
ATOM 3424 N N . TYR C 2 92 ? 179.64900 279.74700 394.63100 1.000 61.40000 92 TYR C N 1
ATOM 3425 C CA . TYR C 2 92 ? 179.22400 280.76800 393.68000 1.000 61.40000 92 TYR C CA 1
ATOM 3426 C C . TYR C 2 92 ? 178.78600 282.04400 394.38400 1.000 61.40000 92 TYR C C 1
ATOM 3427 O O . TYR C 2 92 ? 179.02100 283.14600 393.88000 1.000 61.40000 92 TYR C O 1
ATOM 3436 N N . VAL C 2 93 ? 178.12100 281.91800 395.53200 1.000 60.78000 93 VAL C N 1
ATOM 3437 C CA . VAL C 2 93 ? 177.74500 283.09000 396.31700 1.000 60.78000 93 VAL C CA 1
ATOM 3438 C C . VAL C 2 93 ? 178.97900 283.80400 396.84900 1.000 60.78000 93 VAL C C 1
ATOM 3439 O O . VAL C 2 93 ? 178.98500 285.03200 396.99100 1.000 60.78000 93 VAL C O 1
ATOM 3443 N N . SER C 2 94 ? 180.04200 283.05900 397.14600 1.000 58.96000 94 SER C N 1
ATOM 3444 C CA . SER C 2 94 ? 181.28300 283.69000 397.57300 1.000 58.96000 94 SER C CA 1
ATOM 3445 C C . SER C 2 94 ? 181.95600 284.43700 396.43100 1.000 58.96000 94 SER C C 1
ATOM 3446 O O . SER C 2 94 ? 182.62700 285.44600 396.66100 1.000 58.96000 94 SER C O 1
ATOM 3449 N N . TYR C 2 95 ? 181.80100 283.95400 395.20400 1.000 57.61000 95 TYR C N 1
ATOM 3450 C CA . TYR C 2 95 ? 182.33000 284.66000 394.04600 1.000 57.61000 95 TYR C CA 1
ATOM 3451 C C . TYR C 2 95 ? 181.45900 285.85000 393.68600 1.000 57.61000 95 TYR C C 1
ATOM 3452 O O . TYR C 2 95 ? 181.97000 286.88000 393.23900 1.000 57.61000 95 TYR C O 1
ATOM 3461 N N . ALA C 2 96 ? 180.14200 285.71000 393.85800 1.000 61.99000 96 ALA C N 1
ATOM 3462 C CA . ALA C 2 96 ? 179.22400 286.81400 393.60300 1.000 61.99000 96 ALA C CA 1
ATOM 3463 C C . ALA C 2 96 ? 179.44900 287.95800 394.57600 1.000 61.99000 96 ALA C C 1
ATOM 3464 O O . ALA C 2 96 ? 179.22000 289.12100 394.23600 1.000 61.99000 96 ALA C O 1
ATOM 3466 N N . LEU C 2 97 ? 179.86600 287.64700 395.79900 1.000 62.42000 97 LEU C N 1
ATOM 3467 C CA . LEU C 2 97 ? 180.24600 288.69900 396.73000 1.000 62.42000 97 LEU C CA 1
ATOM 3468 C C . LEU C 2 97 ? 181.52400 289.39000 396.28800 1.000 62.42000 97 LEU C C 1
ATOM 3469 O O . LEU C 2 97 ? 181.67500 290.60000 396.47700 1.000 62.42000 97 LEU C O 1
ATOM 3474 N N . LEU C 2 98 ? 182.46100 288.63700 395.71200 1.000 56.93000 98 LEU C N 1
ATOM 3475 C CA . LEU C 2 98 ? 183.75300 289.19700 395.32700 1.000 56.93000 98 LEU C CA 1
ATOM 3476 C C . LEU C 2 98 ? 183.61400 290.20100 394.19000 1.000 56.93000 98 LEU C C 1
ATOM 3477 O O . LEU C 2 98 ? 184.13400 291.31900 394.26400 1.000 56.93000 98 LEU C O 1
ATOM 3482 N N . ALA C 2 99 ? 182.91100 289.82400 393.13000 1.000 59.00000 99 ALA C N 1
ATOM 3483 C CA . ALA C 2 99 ? 182.75000 290.71600 391.99400 1.000 59.00000 99 ALA C CA 1
ATOM 3484 C C . ALA C 2 99 ? 181.53200 291.62100 392.10900 1.000 59.00000 99 ALA C C 1
ATOM 3485 O O . ALA C 2 99 ? 181.38200 292.52500 391.28100 1.000 59.00000 99 ALA C O 1
ATOM 3487 N N . GLY C 2 100 ? 180.67400 291.41300 393.09900 1.000 62.71000 100 GLY C N 1
ATOM 3488 C CA . GLY C 2 100 ? 179.47100 292.21900 393.23100 1.000 62.71000 100 GLY C CA 1
ATOM 3489 C C . GLY C 2 100 ? 178.48400 292.03800 392.10000 1.000 62.71000 100 GLY C C 1
ATOM 3490 O O . GLY C 2 100 ? 177.80400 292.99600 391.71700 1.000 62.71000 100 GLY C O 1
ATOM 3491 N N . ASP C 2 101 ? 178.38500 290.82700 391.55800 1.000 69.89000 101 ASP C N 1
ATOM 3492 C CA . ASP C 2 101 ? 177.55200 290.57100 390.38800 1.000 69.89000 101 ASP C CA 1
ATOM 3493 C C . ASP C 2 101 ? 176.93900 289.18900 390.50900 1.000 69.89000 101 ASP C C 1
ATOM 3494 O O . ASP C 2 101 ? 177.65600 288.21000 390.72500 1.000 69.89000 101 ASP C O 1
ATOM 3499 N N . ALA C 2 102 ? 175.61900 289.11000 390.37100 1.000 72.47000 102 ALA C N 1
ATOM 3500 C CA . ALA C 2 102 ? 174.91900 287.83300 390.40900 1.000 72.47000 102 ALA C CA 1
ATOM 3501 C C . ALA C 2 102 ? 174.90000 287.11400 389.06700 1.000 72.47000 102 ALA C C 1
ATOM 3502 O O . ALA C 2 102 ? 174.30300 286.03600 388.98300 1.000 72.47000 102 ALA C O 1
ATOM 3504 N N . SER C 2 103 ? 175.49900 287.69800 388.02700 1.000 72.53000 103 SER C N 1
ATOM 3505 C CA . SER C 2 103 ? 175.29300 287.22900 386.65900 1.000 72.53000 103 SER C CA 1
ATOM 3506 C C . SER C 2 103 ? 175.89700 285.84900 386.42300 1.000 72.53000 103 SER C C 1
ATOM 3507 O O . SER C 2 103 ? 175.26200 284.98300 385.81400 1.000 72.53000 103 SER C O 1
ATOM 3510 N N . VAL C 2 104 ? 177.14100 285.64100 386.86300 1.000 71.91000 104 VAL C N 1
ATOM 3511 C CA . VAL C 2 104 ? 177.78300 284.33700 386.71300 1.000 71.91000 104 VAL C CA 1
ATOM 3512 C C . VAL C 2 104 ? 177.10200 283.31200 387.60100 1.000 71.91000 104 VAL C C 1
ATOM 3513 O O . VAL C 2 104 ? 176.93700 282.14700 387.22000 1.000 71.91000 104 VAL C O 1
ATOM 3517 N N . LEU C 2 105 ? 176.68700 283.73900 388.79100 1.000 72.68000 105 LEU C N 1
ATOM 3518 C CA . LEU C 2 105 ? 175.85500 282.92300 389.66100 1.000 72.68000 105 LEU C CA 1
ATOM 3519 C C . LEU C 2 105 ? 174.54500 282.53600 388.98300 1.000 72.68000 105 LEU C C 1
ATOM 3520 O O . LEU C 2 105 ? 174.10300 281.38800 389.07900 1.000 72.68000 105 LEU C O 1
ATOM 3525 N N . GLU C 2 106 ? 173.91900 283.47500 388.27300 1.000 75.43000 106 GLU C N 1
ATOM 3526 C CA . GLU C 2 106 ? 172.62600 283.16900 387.67000 1.000 75.43000 106 GLU C CA 1
ATOM 3527 C C . GLU C 2 106 ? 172.76000 282.39200 386.36700 1.000 75.43000 106 GLU C C 1
ATOM 3528 O O . GLU C 2 106 ? 171.96800 281.48400 386.10200 1.000 75.43000 106 GLU C O 1
ATOM 3534 N N . ASP C 2 107 ? 173.73700 282.72900 385.53500 1.000 75.25000 107 ASP C N 1
ATOM 3535 C CA . ASP C 2 107 ? 173.80300 282.11500 384.21400 1.000 75.25000 107 ASP C CA 1
ATOM 3536 C C . ASP C 2 107 ? 174.37900 280.70800 384.26200 1.000 75.25000 107 ASP C C 1
ATOM 3537 O O . ASP C 2 107 ? 173.90800 279.81800 383.54900 1.000 75.25000 107 ASP C O 1
ATOM 3542 N N . ARG C 2 108 ? 175.41300 280.49400 385.06900 1.000 71.44000 108 ARG C N 1
ATOM 3543 C CA . ARG C 2 108 ? 176.05600 279.19000 385.09800 1.000 71.44000 108 ARG C CA 1
ATOM 3544 C C . ARG C 2 108 ? 175.36600 278.24000 386.06400 1.000 71.44000 108 ARG C C 1
ATOM 3545 O O . ARG C 2 108 ? 175.02900 277.11300 385.69700 1.000 71.44000 108 ARG C O 1
ATOM 3553 N N . CYS C 2 109 ? 175.13200 278.67800 387.29700 1.000 72.58000 109 CYS C N 1
ATOM 3554 C CA . CYS C 2 109 ? 174.64400 277.77300 388.33000 1.000 72.58000 109 CYS C CA 1
ATOM 3555 C C . CYS C 2 109 ? 173.12200 277.71100 388.39500 1.000 72.58000 109 CYS C C 1
ATOM 3556 O O . CYS C 2 109 ? 172.54400 276.62400 388.39300 1.000 72.58000 109 CYS C O 1
ATOM 3559 N N . LEU C 2 110 ? 172.46200 278.86200 388.48300 1.000 74.28000 110 LEU C N 1
ATOM 3560 C CA . LEU C 2 110 ? 171.03800 278.84700 388.80000 1.000 74.28000 110 LEU C CA 1
ATOM 3561 C C . LEU C 2 110 ? 170.16800 278.46400 387.61500 1.000 74.28000 110 LEU C C 1
ATOM 3562 O O . LEU C 2 110 ? 169.03900 278.00100 387.81900 1.000 74.28000 110 LEU C O 1
ATOM 3567 N N . ASN C 2 111 ? 170.65700 278.67200 386.39000 1.000 74.48000 111 ASN C N 1
ATOM 3568 C CA . ASN C 2 111 ? 169.92800 278.39100 385.15500 1.000 74.48000 111 ASN C CA 1
ATOM 3569 C C . ASN C 2 111 ? 169.52200 276.92900 385.04700 1.000 74.48000 111 ASN C C 1
ATOM 3570 O O . ASN C 2 111 ? 170.37800 276.04400 385.00600 1.000 74.48000 111 ASN C O 1
ATOM 3575 N N . GLY C 2 112 ? 168.21500 276.66900 385.03100 1.000 74.25000 112 GLY C N 1
ATOM 3576 C CA . GLY C 2 112 ? 167.69900 275.32900 384.83300 1.000 74.25000 112 GLY C CA 1
ATOM 3577 C C . GLY C 2 112 ? 167.88400 274.38000 385.99200 1.000 74.25000 112 GLY C C 1
ATOM 3578 O O . GLY C 2 112 ? 167.68400 273.17600 385.82000 1.000 74.25000 112 GLY C O 1
ATOM 3579 N N . LEU C 2 113 ? 168.28300 274.88400 387.16000 1.000 71.69000 113 LEU C N 1
ATOM 3580 C CA . LEU C 2 113 ? 168.51900 274.02800 388.31600 1.000 71.69000 113 LEU C CA 1
ATOM 3581 C C . LEU C 2 113 ? 167.22400 273.41400 388.83500 1.000 71.69000 113 LEU C C 1
ATOM 3582 O O . LEU C 2 113 ? 167.22800 272.29800 389.36600 1.000 71.69000 113 LEU C O 1
ATOM 3587 N N . LYS C 2 114 ? 166.11000 274.13400 388.69900 1.000 73.39000 114 LYS C N 1
ATOM 3588 C CA . LYS C 2 114 ? 164.83800 273.65200 389.22300 1.000 73.39000 114 LYS C CA 1
ATOM 3589 C C . LYS C 2 114 ? 164.31700 272.46200 388.43000 1.000 73.39000 114 LYS C C 1
ATOM 3590 O O . LYS C 2 114 ? 163.90700 271.45100 389.00900 1.000 73.39000 114 LYS C O 1
ATOM 3596 N N . GLU C 2 115 ? 164.31200 272.57000 387.10000 1.000 74.47000 115 GLU C N 1
ATOM 3597 C CA . GLU C 2 115 ? 163.78200 271.49700 386.26400 1.000 74.47000 115 GLU C CA 1
ATOM 3598 C C . GLU C 2 115 ? 164.66600 270.25700 386.29500 1.000 74.47000 115 GLU C C 1
ATOM 3599 O O . GLU C 2 115 ? 164.17700 269.14800 386.06700 1.000 74.47000 115 GLU C O 1
ATOM 3605 N N . THR C 2 116 ? 165.96400 270.43000 386.53700 1.000 71.91000 116 THR C N 1
ATOM 3606 C CA . THR C 2 116 ? 166.82600 269.30400 386.86800 1.000 71.91000 116 THR C CA 1
ATOM 3607 C C . THR C 2 116 ? 166.35600 268.61300 388.14000 1.000 71.91000 116 THR C C 1
ATOM 3608 O O . THR C 2 116 ? 166.20900 267.38800 388.18200 1.000 71.91000 116 THR C O 1
ATOM 3612 N N . TYR C 2 117 ? 166.11300 269.40000 389.19100 1.000 70.38000 117 TYR C N 1
ATOM 3613 C CA . TYR C 2 117 ? 165.73300 268.85100 390.48800 1.000 70.38000 117 TYR C CA 1
ATOM 3614 C C . TYR C 2 117 ? 164.37900 268.16100 390.43200 1.000 70.38000 117 TYR C C 1
ATOM 3615 O O . TYR C 2 117 ? 164.15800 267.16100 391.12000 1.000 70.38000 117 TYR C O 1
ATOM 3624 N N . ILE C 2 118 ? 163.46400 268.68000 389.61900 1.000 70.59000 118 ILE C N 1
ATOM 3625 C CA . ILE C 2 118 ? 162.18500 268.01000 389.40500 1.000 70.59000 118 ILE C CA 1
ATOM 3626 C C . ILE C 2 118 ? 162.38500 266.70800 388.63900 1.000 70.59000 118 ILE C C 1
ATOM 3627 O O . ILE C 2 118 ? 161.71700 265.70200 388.91000 1.000 70.59000 118 ILE C O 1
ATOM 3632 N N . ALA C 2 119 ? 163.32400 266.69500 387.69000 1.000 70.38000 119 ALA C N 1
ATOM 3633 C CA . ALA C 2 119 ? 163.61700 265.47200 386.94700 1.000 70.38000 119 ALA C CA 1
ATOM 3634 C C . ALA C 2 119 ? 164.23700 264.40300 387.84200 1.000 70.38000 119 ALA C C 1
ATOM 3635 O O . ALA C 2 119 ? 163.94900 263.21200 387.68600 1.000 70.38000 119 ALA C O 1
ATOM 3637 N N . LEU C 2 120 ? 165.08400 264.80500 388.78500 1.000 71.00000 120 LEU C N 1
ATOM 3638 C CA . LEU C 2 120 ? 165.64100 263.85600 389.73800 1.000 71.00000 120 LEU C CA 1
ATOM 3639 C C . LEU C 2 120 ? 164.68400 263.51200 390.86500 1.000 71.00000 120 LEU C C 1
ATOM 3640 O O . LEU C 2 120 ? 164.97600 262.59800 391.64400 1.000 71.00000 120 LEU C O 1
ATOM 3645 N N . GLY C 2 121 ? 163.57000 264.22400 390.98600 1.000 73.44000 121 GLY C N 1
ATOM 3646 C CA . GLY C 2 121 ? 162.70200 264.03600 392.12500 1.000 73.44000 121 GLY C CA 1
ATOM 3647 C C . GLY C 2 121 ? 163.27000 264.55800 393.41900 1.000 73.44000 121 GLY C C 1
ATOM 3648 O O . GLY C 2 121 ? 162.86100 264.10100 394.49000 1.000 73.44000 121 GLY C O 1
ATOM 3649 N N . VAL C 2 122 ? 164.22700 265.47600 393.34300 1.000 72.56000 122 VAL C N 1
ATOM 3650 C CA . VAL C 2 122 ? 164.78800 266.12900 394.52900 1.000 72.56000 122 VAL C CA 1
ATOM 3651 C C . VAL C 2 122 ? 163.69500 266.93700 395.21500 1.000 72.56000 122 VAL C C 1
ATOM 3652 O O . VAL C 2 122 ? 162.97200 267.69400 394.54000 1.000 72.56000 122 VAL C O 1
ATOM 3656 N N . PRO C 2 123 ? 163.49500 266.78800 396.53000 1.000 78.08000 123 PRO C N 1
ATOM 3657 C CA . PRO C 2 123 ? 162.55500 267.67000 397.23300 1.000 78.08000 123 PRO C CA 1
ATOM 3658 C C . PRO C 2 123 ? 163.06700 269.096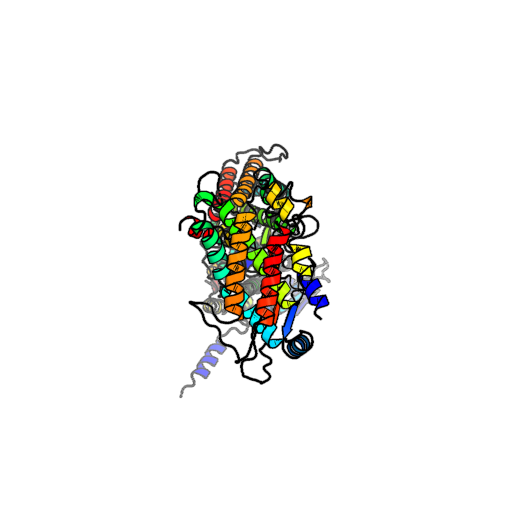00 397.25500 1.000 78.08000 123 PRO C C 1
ATOM 3659 O O . PRO C 2 123 ? 164.05800 269.40700 397.92500 1.000 78.08000 123 PRO C O 1
ATOM 3663 N N . THR C 2 124 ? 162.41000 269.96400 396.48600 1.000 80.19000 124 THR C N 1
ATOM 3664 C CA . THR C 2 124 ? 162.88700 271.33300 396.34800 1.000 80.19000 124 THR C CA 1
ATOM 3665 C C . THR C 2 124 ? 162.63400 272.14900 397.60600 1.000 80.19000 124 THR C C 1
ATOM 3666 O O . THR C 2 124 ? 163.32100 273.14900 397.83300 1.000 80.19000 124 THR C O 1
ATOM 3670 N N . ASN C 2 125 ? 161.64600 271.75600 398.41500 1.000 80.42000 125 ASN C N 1
ATOM 3671 C CA . ASN C 2 125 ? 161.36800 272.48600 399.64500 1.000 80.42000 125 ASN C CA 1
ATOM 3672 C C . ASN C 2 125 ? 162.50100 272.34600 400.65200 1.000 80.42000 125 ASN C C 1
ATOM 3673 O O . ASN C 2 125 ? 162.78500 273.28600 401.40200 1.000 80.42000 125 ASN C O 1
ATOM 3678 N N . SER C 2 126 ? 163.15200 271.18600 400.68800 1.000 80.08000 126 SER C N 1
ATOM 3679 C CA . SER C 2 126 ? 164.22600 270.94000 401.63900 1.000 80.08000 126 SER C CA 1
ATOM 3680 C C . SER C 2 126 ? 165.54500 271.51000 401.16000 1.000 80.08000 126 SER C C 1
ATOM 3681 O O . SER C 2 126 ? 166.39800 271.85600 401.98100 1.000 80.08000 126 SER C O 1
ATOM 3684 N N . SER C 2 127 ? 165.72200 271.60500 399.84500 1.000 80.29000 127 SER C N 1
ATOM 3685 C CA . SER C 2 127 ? 166.90000 272.25500 399.29000 1.000 80.29000 127 SER C CA 1
ATOM 3686 C C . SER C 2 127 ? 166.88500 273.74500 399.58600 1.000 80.29000 127 SER C C 1
ATOM 3687 O O . SER C 2 127 ? 167.94500 274.36600 399.72700 1.000 80.29000 127 SER C O 1
ATOM 3690 N N . ILE C 2 128 ? 165.68500 274.33800 399.62900 1.000 78.96000 128 ILE C N 1
ATOM 3691 C CA . ILE C 2 128 ? 165.48900 275.69400 400.14700 1.000 78.96000 128 ILE C CA 1
ATOM 3692 C C . ILE C 2 128 ? 166.03600 275.80100 401.56000 1.000 78.96000 128 ILE C C 1
ATOM 3693 O O . ILE C 2 128 ? 166.77400 276.73400 401.89200 1.000 78.96000 128 ILE C O 1
ATOM 3698 N N . ARG C 2 129 ? 165.69900 274.82500 402.40400 1.000 78.58000 129 ARG C N 1
ATOM 3699 C CA . ARG C 2 129 ? 166.07700 274.88800 403.80900 1.000 78.58000 129 ARG C CA 1
ATOM 3700 C C . ARG C 2 129 ? 167.57800 274.75100 404.00000 1.000 78.58000 129 ARG C C 1
ATOM 3701 O O . ARG C 2 129 ? 168.12600 275.28000 404.96600 1.000 78.58000 129 ARG C O 1
ATOM 3709 N N . ALA C 2 130 ? 168.26000 274.05800 403.09400 1.000 79.55000 130 ALA C N 1
ATOM 3710 C CA . ALA C 2 130 ? 169.71600 274.03100 403.14300 1.000 79.55000 130 ALA C CA 1
ATOM 3711 C C . ALA C 2 130 ? 170.30000 275.39800 402.81100 1.000 79.55000 130 ALA C C 1
ATOM 3712 O O . ALA C 2 130 ? 171.14900 275.91600 403.54400 1.000 79.55000 130 ALA C O 1
ATOM 3714 N N . VAL C 2 131 ? 169.84500 276.00600 401.71300 1.000 78.90000 131 VAL C N 1
ATOM 3715 C CA . VAL C 2 131 ? 170.43700 277.26700 401.28500 1.000 78.90000 131 VAL C CA 1
ATOM 3716 C C . VAL C 2 131 ? 169.94900 278.42700 402.14400 1.000 78.90000 131 VAL C C 1
ATOM 3717 O O . VAL C 2 131 ? 170.57700 279.48900 402.16800 1.000 78.90000 131 VAL C O 1
ATOM 3721 N N . SER C 2 132 ? 168.83100 278.26400 402.85200 1.000 76.62000 132 SER C N 1
ATOM 3722 C CA . SER C 2 132 ? 168.43100 279.30100 403.79000 1.000 76.62000 132 SER C CA 1
ATOM 3723 C C . SER C 2 132 ? 169.15800 279.17000 405.12500 1.000 76.62000 132 SER C C 1
ATOM 3724 O O . SER C 2 132 ? 169.32700 280.17400 405.82500 1.000 76.62000 132 SER C O 1
ATOM 3727 N N . ILE C 2 133 ? 169.57700 277.95700 405.50500 1.000 78.31000 133 ILE C N 1
ATOM 3728 C CA . ILE C 2 133 ? 170.47600 277.81100 406.64900 1.000 78.31000 133 ILE C CA 1
ATOM 3729 C C . ILE C 2 133 ? 171.83700 278.40600 406.31700 1.000 78.31000 133 ILE C C 1
ATOM 3730 O O . ILE C 2 133 ? 172.43800 279.11200 407.13700 1.000 78.31000 133 ILE C O 1
ATOM 3735 N N . MET C 2 134 ? 172.31500 278.17400 405.09000 1.000 77.83000 134 MET C N 1
ATOM 3736 C CA . MET C 2 134 ? 173.62200 278.67700 404.66900 1.000 77.83000 134 MET C CA 1
ATOM 3737 C C . MET C 2 134 ? 173.64700 280.19700 404.61000 1.000 77.83000 134 MET C C 1
ATOM 3738 O O . MET C 2 134 ? 174.71300 280.80900 404.74600 1.000 77.83000 134 MET C O 1
ATOM 3743 N N . LYS C 2 135 ? 172.48800 280.81600 404.36600 1.000 77.37000 135 LYS C N 1
ATOM 3744 C CA . LYS C 2 135 ? 172.35900 282.26500 404.47900 1.000 77.37000 135 LYS C CA 1
ATOM 3745 C C . LYS C 2 135 ? 172.64000 282.72900 405.89800 1.000 77.37000 135 LYS C C 1
ATOM 3746 O O . LYS C 2 135 ? 173.39500 283.68500 406.11100 1.000 77.37000 135 LYS C O 1
ATOM 3752 N N . ALA C 2 136 ? 172.04300 282.04500 406.88000 1.000 79.95000 136 ALA C N 1
ATOM 3753 C CA . ALA C 2 136 ? 172.09000 282.48300 408.27200 1.000 79.95000 136 ALA C CA 1
ATOM 3754 C C . ALA C 2 136 ? 173.50700 282.47200 408.82500 1.000 79.95000 136 ALA C C 1
ATOM 3755 O O . ALA C 2 136 ? 173.87200 283.33000 409.63400 1.000 79.95000 136 ALA C O 1
ATOM 3757 N N . GLN C 2 137 ? 174.31600 281.50400 408.40900 1.000 80.76000 137 GLN C N 1
ATOM 3758 C CA . GLN C 2 137 ? 175.69200 281.45500 408.88100 1.000 80.76000 137 GLN C CA 1
ATOM 3759 C C . GLN C 2 137 ? 176.54600 282.51700 408.20800 1.000 80.76000 137 GLN C C 1
ATOM 3760 O O . GLN C 2 137 ? 177.52400 282.98800 408.79300 1.000 80.76000 137 GLN C O 1
ATOM 3766 N N . ALA C 2 138 ? 176.21800 282.86600 406.96100 1.000 79.61000 138 ALA C N 1
ATOM 3767 C CA . ALA C 2 138 ? 176.98700 283.87300 406.23500 1.000 79.61000 138 ALA C CA 1
ATOM 3768 C C . ALA C 2 138 ? 176.84500 285.24400 406.87300 1.000 79.61000 138 ALA C C 1
ATOM 3769 O O . ALA C 2 138 ? 177.84300 285.91900 407.14700 1.000 79.61000 138 ALA C O 1
ATOM 3771 N N . VAL C 2 139 ? 175.60400 285.66600 407.12600 1.000 79.94000 139 VAL C N 1
ATOM 3772 C CA . VAL C 2 139 ? 175.35300 286.96500 407.74200 1.000 79.94000 139 VAL C CA 1
ATOM 3773 C C . VAL C 2 139 ? 175.89100 286.99600 409.17100 1.000 79.94000 139 VAL C C 1
ATOM 3774 O O . VAL C 2 139 ? 176.36800 288.03100 409.64600 1.000 79.94000 139 VAL C O 1
ATOM 3778 N N . ALA C 2 140 ? 175.86000 285.85600 409.86400 1.000 80.39000 140 ALA C N 1
ATOM 3779 C CA . ALA C 2 140 ? 176.43400 285.78600 411.20200 1.000 80.39000 140 ALA C CA 1
ATOM 3780 C C . ALA C 2 140 ? 177.95100 285.90900 411.16800 1.000 80.39000 140 ALA C C 1
ATOM 3781 O O . ALA C 2 140 ? 178.54900 286.52700 412.05400 1.000 80.39000 140 ALA C O 1
ATOM 3783 N N . PHE C 2 141 ? 178.59100 285.31200 410.16500 1.000 78.47000 141 PHE C N 1
ATOM 3784 C CA . PHE C 2 141 ? 180.04500 285.37300 410.07100 1.000 78.47000 141 PHE C CA 1
ATOM 3785 C C . PHE C 2 141 ? 180.52700 286.76800 409.71200 1.000 78.47000 141 PHE C C 1
ATOM 3786 O O . PHE C 2 141 ? 181.55200 287.22400 410.23000 1.000 78.47000 141 PHE C O 1
ATOM 3794 N N . ILE C 2 142 ? 179.82000 287.44200 408.80100 1.000 79.68000 142 ILE C N 1
ATOM 3795 C CA . ILE C 2 142 ? 180.28700 288.71900 408.26200 1.000 79.68000 142 ILE C CA 1
ATOM 3796 C C . ILE C 2 142 ? 180.21200 289.80900 409.32000 1.000 79.68000 142 ILE C C 1
ATOM 3797 O O . ILE C 2 142 ? 181.16600 290.56600 409.52700 1.000 79.68000 142 ILE C O 1
ATOM 3802 N N . THR C 2 143 ? 179.09700 289.87000 410.04400 1.000 82.10000 143 THR C N 1
ATOM 3803 C CA . THR C 2 143 ? 178.93700 290.83800 411.12200 1.000 82.10000 143 THR C CA 1
ATOM 3804 C C . THR C 2 143 ? 179.73500 290.48600 412.36900 1.000 82.10000 143 THR C C 1
ATOM 3805 O O . THR C 2 143 ? 179.65400 291.23400 413.34900 1.000 82.10000 143 THR C O 1
ATOM 3809 N N . ASN C 2 144 ? 180.45100 289.35500 412.36400 1.000 84.64000 144 ASN C N 1
ATOM 3810 C CA . ASN C 2 144 ? 181.29500 288.85000 413.44800 1.000 84.64000 144 ASN C CA 1
ATOM 3811 C C . ASN C 2 144 ? 180.50800 288.55500 414.71800 1.000 84.64000 144 ASN C C 1
ATOM 3812 O O . ASN C 2 144 ? 181.08100 288.52800 415.80900 1.000 84.64000 144 ASN C O 1
ATOM 3817 N N . THR C 2 145 ? 179.20200 288.31600 414.60300 1.000 86.36000 145 THR C N 1
ATOM 3818 C CA . THR C 2 145 ? 178.41400 287.90100 415.75300 1.000 86.36000 145 THR C CA 1
ATOM 3819 C C . THR C 2 145 ? 178.38400 286.39400 415.93400 1.000 86.36000 145 THR C C 1
ATOM 3820 O O . THR C 2 145 ? 177.64000 285.91700 416.79700 1.000 86.36000 145 THR C O 1
ATOM 3824 N N . ALA C 2 146 ? 179.11400 285.64800 415.10300 1.000 89.24000 146 ALA C N 1
ATOM 3825 C CA . ALA C 2 146 ? 179.20200 284.19400 415.19500 1.000 89.24000 146 ALA C CA 1
ATOM 3826 C C . ALA C 2 146 ? 179.68300 283.75300 416.56500 1.000 89.24000 146 ALA C C 1
ATOM 3827 O O . ALA C 2 146 ? 180.71700 284.22200 417.04700 1.000 89.24000 146 ALA C O 1
ATOM 3829 N N . THR C 2 147 ? 178.91100 282.86300 417.19100 1.000 91.08000 147 THR C N 1
ATOM 3830 C CA . THR C 2 147 ? 179.13900 282.52100 418.59000 1.000 91.08000 147 THR C CA 1
ATOM 3831 C C . THR C 2 147 ? 180.43000 281.73700 418.77800 1.000 91.08000 147 THR C C 1
ATOM 3832 O O . THR C 2 147 ? 181.23500 282.05100 419.66100 1.000 91.08000 147 THR C O 1
ATOM 3836 N N . GLU C 2 148 ? 180.66300 280.74800 417.93200 1.000 94.78000 148 GLU C N 1
ATOM 3837 C CA . GLU C 2 148 ? 181.67500 279.74600 418.21700 1.000 94.78000 148 GLU C CA 1
ATOM 3838 C C . GLU C 2 148 ? 183.05800 280.15200 417.72500 1.000 94.78000 148 GLU C C 1
ATOM 3839 O O . GLU C 2 148 ? 184.04100 279.99700 418.45700 1.000 94.78000 148 GLU C O 1
ATOM 3845 N N . ARG C 2 149 ? 183.16000 280.67900 416.50900 1.000 92.73000 149 ARG C N 1
ATOM 3846 C CA . ARG C 2 149 ? 184.42700 281.14300 415.95700 1.000 92.73000 149 ARG C CA 1
ATOM 3847 C C . ARG C 2 149 ? 184.37800 282.65400 415.79400 1.000 92.73000 149 ARG C C 1
ATOM 3848 O O . ARG C 2 149 ? 183.50600 283.17400 415.09100 1.000 92.73000 149 ARG C O 1
ATOM 3856 N N . LYS C 2 150 ? 185.31000 283.35200 416.43600 1.000 91.28000 150 LYS C N 1
ATOM 3857 C CA . LYS C 2 150 ? 185.41000 284.80300 416.35700 1.000 91.28000 150 LYS C CA 1
ATOM 3858 C C . LYS C 2 150 ? 186.61000 285.19200 415.50900 1.000 91.28000 150 LYS C C 1
ATOM 3859 O O . LYS C 2 150 ? 187.72500 284.72300 415.74800 1.000 91.28000 150 LYS C O 1
ATOM 3865 N N . MET C 2 151 ? 186.38100 286.04400 414.52000 1.000 90.73000 151 MET C N 1
ATOM 3866 C CA . MET C 2 151 ? 187.45300 286.56000 413.68400 1.000 90.73000 151 MET C CA 1
ATOM 3867 C C . MET C 2 151 ? 187.95400 287.89700 414.21300 1.000 90.73000 151 MET C C 1
ATOM 3868 O O . MET C 2 151 ? 187.24600 288.62400 414.91100 1.000 90.73000 151 MET C O 1
ATOM 3873 N N . SER C 2 152 ? 189.18700 288.22400 413.85100 1.000 91.13000 152 SER C N 1
ATOM 3874 C CA . SER C 2 152 ? 189.81500 289.47200 414.25700 1.000 91.13000 152 SER C CA 1
ATOM 3875 C C . SER C 2 152 ? 189.76900 290.44000 413.08300 1.000 91.13000 152 SER C C 1
ATOM 3876 O O . SER C 2 152 ? 190.29300 290.14400 412.00300 1.000 91.13000 152 SER C O 1
ATOM 3879 N N . PHE C 2 153 ? 189.15400 291.59800 413.30400 1.000 85.87000 153 PHE C N 1
ATOM 3880 C CA . PHE C 2 153 ? 188.88700 292.55200 412.24400 1.000 85.87000 153 PHE C CA 1
ATOM 3881 C C . PHE C 2 153 ? 189.24500 293.94400 412.73100 1.000 85.87000 153 PHE C C 1
ATOM 3882 O O . PHE C 2 153 ? 189.12600 294.24600 413.92000 1.000 85.87000 153 PHE C O 1
ATOM 3890 N N . ALA C 2 154 ? 189.68700 294.78600 411.80300 1.000 84.66000 154 ALA C N 1
ATOM 3891 C CA . ALA C 2 154 ? 189.69200 296.21800 412.05700 1.000 84.66000 154 ALA C CA 1
ATOM 3892 C C . ALA C 2 154 ? 188.25500 296.72100 412.12700 1.000 84.66000 154 ALA C C 1
ATOM 3893 O O . ALA C 2 154 ? 187.39500 296.28200 411.35900 1.000 84.66000 154 ALA C O 1
ATOM 3895 N N . ALA C 2 155 ? 187.99500 297.63500 413.06000 1.000 85.56000 155 ALA C N 1
ATOM 3896 C CA . ALA C 2 155 ? 186.62600 298.02100 413.38500 1.000 85.56000 155 ALA C CA 1
ATOM 3897 C C . ALA C 2 155 ? 185.97100 298.83200 412.27200 1.000 85.56000 155 ALA C C 1
ATOM 3898 O O . ALA C 2 155 ? 186.62900 299.56200 411.53000 1.000 85.56000 155 ALA C O 1
ATOM 3900 N N . GLY C 2 156 ? 184.65600 298.68200 412.16300 1.000 87.10000 156 GLY C N 1
ATOM 3901 C CA . GLY C 2 156 ? 183.87400 299.41800 411.19100 1.000 87.10000 156 GLY C CA 1
ATOM 3902 C C . GLY C 2 156 ? 182.46800 298.85500 411.11600 1.000 87.10000 156 GLY C C 1
ATOM 3903 O O . GLY C 2 156 ? 182.06100 298.04200 411.95000 1.000 87.10000 156 GLY C O 1
ATOM 3904 N N . ASP C 2 157 ? 181.73400 299.30000 410.09800 1.000 87.90000 157 ASP C N 1
ATOM 3905 C CA . ASP C 2 157 ? 180.38300 298.81400 409.84000 1.000 87.90000 157 ASP C CA 1
ATOM 3906 C C . ASP C 2 157 ? 180.37800 297.90300 408.62200 1.000 87.90000 157 ASP C C 1
ATOM 3907 O O . ASP C 2 157 ? 180.97200 298.23300 407.59200 1.000 87.90000 157 ASP C O 1
ATOM 3912 N N . CYS C 2 158 ? 179.70000 296.76200 408.74300 1.000 83.69000 158 CYS C N 1
ATOM 3913 C CA . CYS C 2 158 ? 179.56700 295.81500 407.64400 1.000 83.69000 158 CYS C CA 1
ATOM 3914 C C . CYS C 2 158 ? 178.11800 295.39300 407.41500 1.000 83.69000 158 CYS C C 1
ATOM 3915 O O . CYS C 2 158 ? 177.87300 294.27200 406.96500 1.000 83.69000 158 CYS C O 1
ATOM 3918 N N . THR C 2 159 ? 177.15600 296.25800 407.75100 1.000 85.44000 159 THR C N 1
ATOM 3919 C CA . THR C 2 159 ? 175.74700 295.99500 407.46000 1.000 85.44000 159 THR C CA 1
ATOM 3920 C C . THR C 2 159 ? 175.49600 295.86400 405.96300 1.000 85.44000 159 THR C C 1
ATOM 3921 O O . THR C 2 159 ? 174.65700 295.06500 405.53400 1.000 85.44000 159 THR C O 1
ATOM 3925 N N . SER C 2 160 ? 176.21700 296.65300 405.16100 1.000 82.29000 160 SER C N 1
ATOM 3926 C CA . SER C 2 160 ? 175.98800 296.71300 403.72000 1.000 82.29000 160 SER C CA 1
ATOM 3927 C C . SER C 2 160 ? 176.31500 295.38900 403.04400 1.000 82.29000 160 SER C C 1
ATOM 3928 O O . SER C 2 160 ? 175.53300 294.88300 402.23300 1.000 82.29000 160 SER C O 1
ATOM 3931 N N . LEU C 2 161 ? 177.47500 294.81400 403.36400 1.000 79.18000 161 LEU C N 1
ATOM 3932 C CA . LEU C 2 161 ? 177.81500 293.50300 402.82200 1.000 79.18000 161 LEU C CA 1
ATOM 3933 C C . LEU C 2 161 ? 176.95400 292.40000 403.42300 1.000 79.18000 161 LEU C C 1
ATOM 3934 O O . LEU C 2 161 ? 176.70700 291.38800 402.76300 1.000 79.18000 161 LEU C O 1
ATOM 3939 N N . ALA C 2 162 ? 176.50900 292.56700 404.67100 1.000 79.84000 162 ALA C N 1
ATOM 3940 C CA . ALA C 2 162 ? 175.59700 291.60600 405.28400 1.000 79.84000 162 ALA C CA 1
ATOM 3941 C C . ALA C 2 162 ? 174.25500 291.57100 404.56200 1.000 79.84000 162 ALA C C 1
ATOM 3942 O O . ALA C 2 162 ? 173.70500 290.49400 404.30200 1.000 79.84000 162 ALA C O 1
ATOM 3944 N N . SER C 2 163 ? 173.70600 292.74500 404.23700 1.000 80.03000 163 SER C N 1
ATOM 3945 C CA . SER C 2 163 ? 172.46700 292.80600 403.47000 1.000 80.03000 163 SER C CA 1
ATOM 3946 C C . SER C 2 163 ? 172.66500 292.35100 402.03000 1.000 80.03000 163 SER C C 1
ATOM 3947 O O . SER C 2 163 ? 171.70800 291.90800 401.38700 1.000 80.03000 163 SER C O 1
ATOM 3950 N N . GLU C 2 164 ? 173.88300 292.47800 401.50300 1.000 77.40000 164 GLU C N 1
ATOM 3951 C CA . GLU C 2 164 ? 174.15300 292.08500 400.12600 1.000 77.40000 164 GLU C CA 1
ATOM 3952 C C . GLU C 2 164 ? 174.10400 290.57200 399.95600 1.000 77.40000 164 GLU C C 1
ATOM 3953 O O . GLU C 2 164 ? 173.56100 290.06600 398.96700 1.000 77.40000 164 GLU C O 1
ATOM 3959 N N . VAL C 2 165 ? 174.68800 289.83700 400.90800 1.000 76.55000 165 VAL C N 1
ATOM 3960 C CA . VAL C 2 165 ? 174.78500 288.38100 400.80700 1.000 76.55000 165 VAL C CA 1
ATOM 3961 C C . VAL C 2 165 ? 173.41100 287.74000 400.93400 1.000 76.55000 165 VAL C C 1
ATOM 3962 O O . VAL C 2 165 ? 173.10300 286.76100 400.24400 1.000 76.55000 165 VAL C O 1
ATOM 3966 N N . ALA C 2 166 ? 172.55800 288.30100 401.79800 1.000 76.99000 166 ALA C N 1
ATOM 3967 C CA . ALA C 2 166 ? 171.20500 287.78300 401.98800 1.000 76.99000 166 ALA C CA 1
ATOM 3968 C C . ALA C 2 166 ? 170.38500 287.86400 400.70900 1.000 76.99000 166 ALA C C 1
ATOM 3969 O O . ALA C 2 166 ? 169.50900 287.02400 400.47300 1.000 76.99000 166 ALA C O 1
ATOM 3971 N N . SER C 2 167 ? 170.64900 288.87500 399.87900 1.000 77.18000 167 SER C N 1
ATOM 3972 C CA . SER C 2 167 ? 169.98700 288.97400 398.58400 1.000 77.18000 167 SER C CA 1
ATOM 3973 C C . SER C 2 167 ? 170.40300 287.84300 397.66100 1.000 77.18000 167 SER C C 1
ATOM 3974 O O . SER C 2 167 ? 169.56800 287.29900 396.93200 1.000 77.18000 167 SER C O 1
ATOM 3977 N N . TYR C 2 168 ? 171.69200 287.48700 397.67500 1.000 74.38000 168 TYR C N 1
ATOM 3978 C CA . TYR C 2 168 ? 172.21000 286.46700 396.76600 1.000 74.38000 168 TYR C CA 1
ATOM 3979 C C . TYR C 2 168 ? 171.63800 285.09500 397.08500 1.000 74.38000 168 TYR C C 1
ATOM 3980 O O . TYR C 2 168 ? 171.24000 284.35800 396.17700 1.000 74.38000 168 TYR C O 1
ATOM 3989 N N . PHE C 2 169 ? 171.59800 284.73400 398.37000 1.000 75.17000 169 PHE C N 1
ATOM 3990 C CA . PHE C 2 169 ? 170.98400 283.47500 398.77900 1.000 75.17000 169 PHE C CA 1
ATOM 3991 C C . PHE C 2 169 ? 169.49600 283.44700 398.45800 1.000 75.17000 169 PHE C C 1
ATOM 3992 O O . PHE C 2 169 ? 168.96600 282.41000 398.03900 1.000 75.17000 169 PHE C O 1
ATOM 4000 N N . ASP C 2 170 ? 168.80700 284.57800 398.65700 1.000 80.13000 170 ASP C N 1
ATOM 4001 C CA . ASP C 2 170 ? 167.38300 284.66700 398.35000 1.000 80.13000 170 ASP C CA 1
ATOM 4002 C C . ASP C 2 170 ? 167.10600 284.47900 396.86800 1.000 80.13000 170 ASP C C 1
ATOM 4003 O O . ASP C 2 170 ? 166.02900 284.00000 396.49900 1.000 80.13000 170 ASP C O 1
ATOM 4008 N N . ARG C 2 171 ? 168.05100 284.86100 396.01000 1.000 80.15000 171 ARG C N 1
ATOM 4009 C CA . ARG C 2 171 ? 167.89100 284.63500 394.58100 1.000 80.15000 171 ARG C CA 1
ATOM 4010 C C . ARG C 2 171 ? 167.98500 283.15400 394.25000 1.000 80.15000 171 ARG C C 1
ATOM 4011 O O . ARG C 2 171 ? 167.25600 282.66100 393.38100 1.000 80.15000 171 ARG C O 1
ATOM 4019 N N . VAL C 2 172 ? 168.89400 282.43900 394.92100 1.000 78.97000 172 VAL C N 1
ATOM 4020 C CA . VAL C 2 172 ? 169.01200 280.99200 394.75500 1.000 78.97000 172 VAL C CA 1
ATOM 4021 C C . VAL C 2 172 ? 167.73100 280.30600 395.19900 1.000 78.97000 172 VAL C C 1
ATOM 4022 O O . VAL C 2 172 ? 167.25900 279.36600 394.55600 1.000 78.97000 172 VAL C O 1
ATOM 4026 N N . GLY C 2 173 ? 167.15900 280.77200 396.31200 1.000 81.45000 173 GLY C N 1
ATOM 4027 C CA . GLY C 2 173 ? 165.87100 280.26600 396.76000 1.000 81.45000 173 GLY C CA 1
ATOM 4028 C C . GLY C 2 173 ? 164.75900 280.47500 395.75200 1.000 81.45000 173 GLY C C 1
ATOM 4029 O O . GLY C 2 173 ? 163.85700 279.64700 395.63200 1.000 81.45000 173 GLY C O 1
ATOM 4030 N N . ALA C 2 174 ? 164.80600 281.58700 395.01600 1.000 81.43000 174 ALA C N 1
ATOM 4031 C CA . ALA C 2 174 ? 163.76100 281.87800 394.03900 1.000 81.43000 174 ALA C CA 1
ATOM 4032 C C . ALA C 2 174 ? 163.83200 280.94700 392.83600 1.000 81.43000 174 ALA C C 1
ATOM 4033 O O . ALA C 2 174 ? 162.79800 280.48300 392.34600 1.000 81.43000 174 ALA C O 1
ATOM 4035 N N . ALA C 2 175 ? 165.03700 280.69400 392.32400 1.000 80.81000 175 ALA C N 1
ATOM 4036 C CA . ALA C 2 175 ? 165.18400 279.78800 391.18900 1.000 80.81000 175 ALA C CA 1
ATOM 4037 C C . ALA C 2 175 ? 164.84200 278.35900 391.57400 1.000 80.81000 175 ALA C C 1
ATOM 4038 O O . ALA C 2 175 ? 164.20300 277.63700 390.80300 1.000 80.81000 175 ALA C O 1
ATOM 4040 N N . ILE C 2 176 ? 165.24700 277.94200 392.77200 1.000 80.75000 176 ILE C N 1
ATOM 4041 C CA . ILE C 2 176 ? 164.99500 276.58400 393.23500 1.000 80.75000 176 ILE C CA 1
ATOM 4042 C C . ILE C 2 176 ? 163.56400 276.40700 393.72900 1.000 80.75000 176 ILE C C 1
ATOM 4043 O O . ILE C 2 176 ? 163.13300 275.27100 393.94000 1.000 80.75000 176 ILE C O 1
ATOM 4048 N N . SER C 2 177 ? 162.81700 277.49800 393.90400 1.000 82.17000 177 SER C N 1
ATOM 4049 C CA . SER C 2 177 ? 161.44900 277.46800 394.42900 1.000 82.17000 177 SER C CA 1
ATOM 4050 C C . SER C 2 177 ? 160.47700 276.64100 393.60400 1.000 82.17000 177 SER C C 1
ATOM 4051 O O . SER C 2 177 ? 160.13200 277.01000 392.48500 1.000 82.17000 177 SER C O 1
ATOM 4055 N N . MET D 2 1 ? 154.22600 210.18300 386.01900 1.000 118.19000 1 MET D N 1
ATOM 4056 C CA . MET D 2 1 ? 153.67600 211.54800 385.78200 1.000 118.19000 1 MET D CA 1
ATOM 4057 C C . MET D 2 1 ? 152.51300 211.92300 386.71000 1.000 118.19000 1 MET D C 1
ATOM 4058 O O . MET D 2 1 ? 152.58000 212.97000 387.34800 1.000 118.19000 1 MET D O 1
ATOM 4063 N N . LEU D 2 2 ? 151.45800 211.11000 386.85700 1.000 116.71000 2 LEU D N 1
ATOM 4064 C CA . LEU D 2 2 ? 150.26300 211.49100 387.64200 1.000 116.71000 2 LEU D CA 1
ATOM 4065 C C . LEU D 2 2 ? 150.55500 211.68800 389.14500 1.000 116.71000 2 LEU D C 1
ATOM 4066 O O . LEU D 2 2 ? 149.97500 212.56600 389.78500 1.000 116.71000 2 LEU D O 1
ATOM 4071 N N . ASP D 2 3 ? 151.51500 210.95100 389.70800 1.000 120.70000 3 ASP D N 1
ATOM 4072 C CA . ASP D 2 3 ? 151.99600 211.20200 391.07300 1.000 120.70000 3 ASP D CA 1
ATOM 4073 C C . ASP D 2 3 ? 152.63600 212.59600 391.20800 1.000 120.70000 3 ASP D C 1
ATOM 4074 O O . ASP D 2 3 ? 152.32300 213.33100 392.14500 1.000 120.70000 3 ASP D O 1
ATOM 4079 N N . ALA D 2 4 ? 153.45300 213.02200 390.24300 1.000 115.55000 4 ALA D N 1
ATOM 4080 C CA . ALA D 2 4 ? 154.03200 214.36600 390.22100 1.000 115.55000 4 ALA D CA 1
ATOM 4081 C C . ALA D 2 4 ? 152.96100 215.46200 390.07400 1.000 115.55000 4 ALA D C 1
ATOM 4082 O O . ALA D 2 4 ? 153.08200 216.50900 390.70200 1.000 115.55000 4 ALA D O 1
ATOM 4084 N N . PHE D 2 5 ? 151.85800 215.12700 389.39700 1.000 111.32000 5 PHE D N 1
ATOM 4085 C CA . PHE D 2 5 ? 150.70800 216.06200 389.28000 1.000 111.32000 5 PHE D CA 1
ATOM 4086 C C . PHE D 2 5 ? 150.12400 216.27500 390.68400 1.000 111.32000 5 PHE D C 1
ATOM 4087 O O . PHE D 2 5 ? 149.87000 217.43600 391.06000 1.000 111.32000 5 PHE D O 1
ATOM 4095 N N . SER D 2 6 ? 149.92100 215.17900 391.42900 1.000 113.75000 6 SER D N 1
ATOM 4096 C CA . SER D 2 6 ? 149.40800 215.23200 392.80500 1.000 113.75000 6 SER D CA 1
ATOM 4097 C C . SER D 2 6 ? 150.33600 216.04300 393.72400 1.000 113.75000 6 SER D C 1
ATOM 4098 O O . SER D 2 6 ? 149.86500 216.86500 394.50700 1.000 113.75000 6 SER D O 1
ATOM 4101 N N . ARG D 2 7 ? 151.66300 215.91600 393.56900 1.000 111.61000 7 ARG D N 1
ATOM 4102 C CA . ARG D 2 7 ? 152.63100 216.77000 394.27500 1.000 111.61000 7 ARG D CA 1
ATOM 4103 C C . ARG D 2 7 ? 152.52400 218.23700 393.85200 1.000 111.61000 7 ARG D C 1
ATOM 4104 O O . ARG D 2 7 ? 152.56600 219.09400 394.72400 1.000 111.61000 7 ARG D O 1
ATOM 4112 N N . VAL D 2 8 ? 152.31400 218.55100 392.57300 1.000 107.35000 8 VAL D N 1
ATOM 4113 C CA . VAL D 2 8 ? 152.10600 219.93500 392.10700 1.000 107.35000 8 VAL D CA 1
ATOM 4114 C C . VAL D 2 8 ? 150.90800 220.58900 392.80000 1.000 107.35000 8 VAL D C 1
ATOM 4115 O O . VAL D 2 8 ? 151.03900 221.71400 393.27200 1.000 107.35000 8 VAL D O 1
ATOM 4119 N N . VAL D 2 9 ? 149.76000 219.91400 392.92000 1.000 109.96000 9 VAL D N 1
ATOM 4120 C CA . VAL D 2 9 ? 148.60200 220.49200 393.63200 1.000 109.96000 9 VAL D CA 1
ATOM 4121 C C . VAL D 2 9 ? 148.75600 220.52400 395.16000 1.000 109.96000 9 VAL D C 1
ATOM 4122 O O . VAL D 2 9 ? 148.20800 221.42400 395.79400 1.000 109.96000 9 VAL D O 1
ATOM 4126 N N . VAL D 2 10 ? 149.47400 219.57300 395.77400 1.000 110.87000 10 VAL D N 1
ATOM 4127 C CA . VAL D 2 10 ? 149.63100 219.48400 397.24400 1.000 110.87000 10 VAL D CA 1
ATOM 4128 C C . VAL D 2 10 ? 150.79900 220.30600 397.82500 1.000 110.87000 10 VAL D C 1
ATOM 4129 O O . VAL D 2 10 ? 150.64400 220.90400 398.88800 1.000 110.87000 10 VAL D O 1
ATOM 4133 N N . ASN D 2 11 ? 151.94800 220.27800 397.14200 1.000 114.98000 11 ASN D N 1
ATOM 4134 C CA . ASN D 2 11 ? 153.17000 220.98400 397.61400 1.000 114.98000 11 ASN D CA 1
ATOM 4135 C C . ASN D 2 11 ? 152.99000 222.50200 397.49500 1.000 114.98000 11 ASN D C 1
ATOM 4136 O O . ASN D 2 11 ? 152.20700 222.94200 396.63000 1.000 114.98000 11 ASN D O 1
ATOM 4141 N N . SER D 2 12 ? 153.70000 223.25700 398.33800 1.000 121.80000 12 SER D N 1
ATOM 4142 C CA . SER D 2 12 ? 153.63700 224.74300 398.33000 1.000 121.80000 12 SER D CA 1
ATOM 4143 C C . SER D 2 12 ? 154.78700 225.29700 397.48300 1.000 121.80000 12 SER D C 1
ATOM 4144 O O . SER D 2 12 ? 154.77600 226.50800 397.18600 1.000 121.80000 12 SER D O 1
ATOM 4147 N N . ASP D 2 13 ? 155.73900 224.43200 397.11800 1.000 120.04000 13 ASP D N 1
ATOM 4148 C CA . ASP D 2 13 ? 156.91000 224.83100 396.29300 1.000 120.04000 13 ASP D CA 1
ATOM 4149 C C . ASP D 2 13 ? 156.99300 223.91100 395.07000 1.000 120.04000 13 ASP D C 1
ATOM 4150 O O . ASP D 2 13 ? 158.02100 223.22300 394.91700 1.000 120.04000 13 ASP D O 1
ATOM 4155 N N . ALA D 2 14 ? 155.94400 223.90500 394.24000 1.000 130.32000 14 ALA D N 1
ATOM 4156 C CA . ALA D 2 14 ? 155.90500 223.04800 393.03200 1.000 130.32000 14 ALA D CA 1
ATOM 4157 C C . ALA D 2 14 ? 155.79300 223.91900 391.77500 1.000 130.32000 14 ALA D C 1
ATOM 4158 O O . ALA D 2 14 ? 154.85900 224.74100 391.70300 1.000 130.32000 14 ALA D O 1
ATOM 4160 N N . LYS D 2 15 ? 156.71600 223.73300 390.82500 1.000 122.75000 15 LYS D N 1
ATOM 4161 C CA . LYS D 2 15 ? 156.71300 224.50800 389.55600 1.000 122.75000 15 LYS D CA 1
ATOM 4162 C C . LYS D 2 15 ? 155.42900 224.19000 388.78200 1.000 122.75000 15 LYS D C 1
ATOM 4163 O O . LYS D 2 15 ? 155.20700 223.00200 388.47300 1.000 122.75000 15 LYS D O 1
ATOM 4169 N N . ALA D 2 16 ? 154.62300 225.21600 388.49100 1.000 111.90000 16 ALA D N 1
ATOM 4170 C CA . ALA D 2 16 ? 153.35000 225.03800 387.75300 1.000 111.90000 16 ALA D CA 1
ATOM 4171 C C . ALA D 2 16 ? 153.59600 224.22000 386.48000 1.000 111.90000 16 ALA D C 1
ATOM 4172 O O . ALA D 2 16 ? 154.31500 224.71300 385.58800 1.000 111.90000 16 ALA D O 1
ATOM 4174 N N . ALA D 2 17 ? 153.01900 223.01600 386.40900 1.000 97.15000 17 ALA D N 1
ATOM 4175 C CA . ALA D 2 17 ? 153.18100 222.15000 385.24100 1.000 97.15000 17 ALA D CA 1
ATOM 4176 C C . ALA D 2 17 ? 152.56000 222.72900 383.95700 1.000 97.15000 17 ALA D C 1
ATOM 4177 O O . ALA D 2 17 ? 151.36500 223.02200 383.89500 1.000 97.15000 17 ALA D O 1
ATOM 4179 N N . TYR D 2 18 ? 153.36800 222.80300 382.89900 1.000 93.50000 18 TYR D N 1
ATOM 4180 C CA . TYR D 2 18 ? 152.93300 222.94100 381.50900 1.000 93.50000 18 TYR D CA 1
ATOM 4181 C C . TYR D 2 18 ? 153.17800 221.61800 380.77300 1.000 93.50000 18 TYR D C 1
ATOM 4182 O O . TYR D 2 18 ? 154.25800 221.03600 380.88200 1.000 93.50000 18 TYR D O 1
ATOM 4191 N N . VAL D 2 19 ? 152.18600 221.14000 380.02500 1.000 102.71000 19 VAL D N 1
ATOM 4192 C CA . VAL D 2 19 ? 152.22100 219.87100 379.28800 1.000 102.71000 19 VAL D CA 1
ATOM 4193 C C . VAL D 2 19 ? 151.81200 220.11700 377.83400 1.000 102.71000 19 VAL D C 1
ATOM 4194 O O . VAL D 2 19 ? 150.75400 220.68400 377.57400 1.000 102.71000 19 VAL D O 1
ATOM 4198 N N . GLY D 2 20 ? 152.61200 219.66500 376.86900 1.000 103.55000 20 GLY D N 1
ATOM 4199 C CA . GLY D 2 20 ? 152.35200 219.86900 375.44100 1.000 103.55000 20 GLY D CA 1
ATOM 4200 C C . GLY D 2 20 ? 153.11100 218.87700 374.56000 1.000 103.55000 20 GLY D C 1
ATOM 4201 O O . GLY D 2 20 ? 154.04000 218.21100 375.02500 1.000 103.55000 20 GLY D O 1
ATOM 4202 N N . GLY D 2 21 ? 152.69500 218.74300 373.29800 1.000 102.22000 21 GLY D N 1
ATOM 4203 C CA . GLY D 2 21 ? 153.31600 217.83800 372.32000 1.000 102.22000 21 GLY D CA 1
ATOM 4204 C C . GLY D 2 21 ? 153.48000 216.40600 372.84100 1.000 102.22000 21 GLY D C 1
ATOM 4205 O O . GLY D 2 21 ? 152.53600 215.80300 373.35400 1.000 102.22000 21 GLY D O 1
ATOM 4206 N N . SER D 2 22 ? 154.69800 215.86800 372.76600 1.000 108.97000 22 SER D N 1
ATOM 4207 C CA . SER D 2 22 ? 155.03200 214.51300 373.23100 1.000 108.97000 22 SER D CA 1
ATOM 4208 C C . SER D 2 22 ? 154.71100 214.26200 374.71000 1.000 108.97000 22 SER D C 1
ATOM 4209 O O . SER D 2 22 ? 154.33700 213.14500 375.06000 1.000 108.97000 22 SER D O 1
ATOM 4212 N N . ASP D 2 23 ? 154.79600 215.27000 375.58500 1.000 111.46000 23 ASP D N 1
ATOM 4213 C CA . ASP D 2 23 ? 154.39200 215.11100 376.99200 1.000 111.46000 23 ASP D CA 1
ATOM 4214 C C . ASP D 2 23 ? 152.86700 215.02700 377.14800 1.000 111.46000 23 ASP D C 1
ATOM 4215 O O . ASP D 2 23 ? 152.37800 214.29700 378.00700 1.000 111.46000 23 ASP D O 1
ATOM 4220 N N . LEU D 2 24 ? 152.09600 215.71000 376.29500 1.000 105.50000 24 LEU D N 1
ATOM 4221 C CA . LEU D 2 24 ? 150.63700 215.57200 376.27600 1.000 105.50000 24 LEU D CA 1
ATOM 4222 C C . LEU D 2 24 ? 150.21500 214.19800 375.73500 1.000 105.50000 24 LEU D C 1
ATOM 4223 O O . LEU D 2 24 ? 149.28700 213.58700 376.25500 1.000 105.50000 24 LEU D O 1
ATOM 4228 N N . GLN D 2 25 ? 150.92900 213.66000 374.74500 1.000 109.41000 25 GLN D N 1
ATOM 4229 C CA . GLN D 2 25 ? 150.74300 212.28200 374.26500 1.000 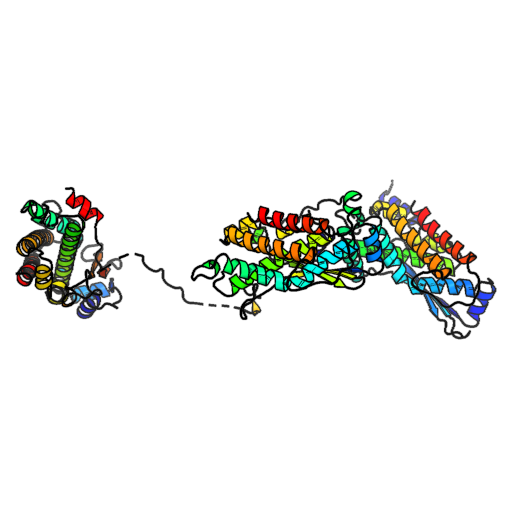109.41000 25 GLN D CA 1
ATOM 4230 C C . GLN D 2 25 ? 151.10700 211.24500 375.34300 1.000 109.41000 25 GLN D C 1
ATOM 4231 O O . GLN D 2 25 ? 150.38700 210.26400 375.53600 1.000 109.41000 25 GLN D O 1
ATOM 4237 N N . ALA D 2 26 ? 152.17000 211.48300 376.11400 1.000 110.56000 26 ALA D N 1
ATOM 4238 C CA . ALA D 2 26 ? 152.49900 210.66300 377.27300 1.000 110.56000 26 ALA D CA 1
ATOM 4239 C C . ALA D 2 26 ? 151.36100 210.69800 378.30900 1.000 110.56000 26 ALA D C 1
ATOM 4240 O O . ALA D 2 26 ? 150.84600 209.64200 378.67400 1.000 110.56000 26 ALA D O 1
ATOM 4242 N N . LEU D 2 27 ? 150.86800 211.88300 378.68500 1.000 112.76000 27 LEU D N 1
ATOM 4243 C CA . LEU D 2 27 ? 149.73600 212.02800 379.60600 1.000 112.76000 27 LEU D CA 1
ATOM 4244 C C . LEU D 2 27 ? 148.48700 211.27000 379.12800 1.000 112.76000 27 LEU D C 1
ATOM 4245 O O . LEU D 2 27 ? 147.88100 210.52600 379.89700 1.000 112.76000 27 LEU D O 1
ATOM 4250 N N . LYS D 2 28 ? 148.14500 211.38600 377.84100 1.000 108.90000 28 LYS D N 1
ATOM 4251 C CA . LYS D 2 28 ? 147.03700 210.65100 377.20900 1.000 108.90000 28 LYS D CA 1
ATOM 4252 C C . LYS D 2 28 ? 147.19400 209.13500 377.31500 1.000 108.90000 28 LYS D C 1
ATOM 4253 O O . LYS D 2 28 ? 146.19800 208.43300 377.46900 1.000 108.90000 28 LYS D O 1
ATOM 4259 N N . SER D 2 29 ? 148.42600 208.62200 377.26100 1.000 115.24000 29 SER D N 1
ATOM 4260 C CA . SER D 2 29 ? 148.69600 207.19500 377.47200 1.000 115.24000 29 SER D CA 1
ATOM 4261 C C . SER D 2 29 ? 148.54400 206.78100 378.94600 1.000 115.24000 29 SER D C 1
ATOM 4262 O O . SER D 2 29 ? 148.08500 205.67500 379.22800 1.000 115.24000 29 SER D O 1
ATOM 4265 N N . PHE D 2 30 ? 148.91800 207.65600 379.88700 1.000 119.04000 30 PHE D N 1
ATOM 4266 C CA . PHE D 2 30 ? 148.83900 207.40500 381.33100 1.000 119.04000 30 PHE D CA 1
ATOM 4267 C C . PHE D 2 30 ? 147.41900 207.44600 381.91700 1.000 119.04000 30 PHE D C 1
ATOM 4268 O O . PHE D 2 30 ? 147.08700 206.60700 382.75300 1.000 119.04000 30 PHE D O 1
ATOM 4276 N N . ILE D 2 31 ? 146.57900 208.40600 381.51400 1.000 119.21000 31 ILE D N 1
ATOM 4277 C CA . ILE D 2 31 ? 145.19600 208.51800 382.01500 1.000 119.21000 31 ILE D CA 1
ATOM 4278 C C . ILE D 2 31 ? 144.32700 207.36600 381.46700 1.000 119.21000 31 ILE D C 1
ATOM 4279 O O . ILE D 2 31 ? 144.35300 207.06900 380.27100 1.000 119.21000 31 ILE D O 1
ATOM 4284 N N . ALA D 2 32 ? 143.51300 206.74100 382.32400 1.000 131.54000 32 ALA D N 1
ATOM 4285 C CA . ALA D 2 32 ? 142.51700 205.74500 381.92000 1.000 131.54000 32 ALA D CA 1
ATOM 4286 C C . ALA D 2 32 ? 141.30800 206.40400 381.22300 1.000 131.54000 32 ALA D C 1
ATOM 4287 O O . ALA D 2 32 ? 140.66900 207.29000 381.78800 1.000 131.54000 32 ALA D O 1
ATOM 4289 N N . ASP D 2 33 ? 140.99500 205.96900 379.99800 1.000 131.65000 33 ASP D N 1
ATOM 4290 C CA . ASP D 2 33 ? 139.98600 206.57100 379.10200 1.000 131.65000 33 ASP D CA 1
ATOM 4291 C C . ASP D 2 33 ? 140.18900 208.09000 378.86900 1.000 131.65000 33 ASP D C 1
ATOM 4292 O O . ASP D 2 33 ? 139.27800 208.91500 378.99100 1.000 131.65000 33 ASP D O 1
ATOM 4297 N N . GLY D 2 34 ? 141.44300 208.45800 378.57600 1.000 121.37000 34 GLY D N 1
ATOM 4298 C CA . GLY D 2 34 ? 141.97200 209.82200 378.64700 1.000 121.37000 34 GLY D CA 1
ATOM 4299 C C . GLY D 2 34 ? 141.14700 210.89700 377.94800 1.000 121.37000 34 GLY D C 1
ATOM 4300 O O . GLY D 2 34 ? 140.75800 211.86900 378.58700 1.000 121.37000 34 GLY D O 1
ATOM 4301 N N . ASN D 2 35 ? 140.84800 210.75800 376.65500 1.000 111.80000 35 ASN D N 1
ATOM 4302 C CA . ASN D 2 35 ? 140.16700 211.82400 375.91100 1.000 111.80000 35 ASN D CA 1
ATOM 4303 C C . ASN D 2 35 ? 138.75700 212.13300 376.44700 1.000 111.80000 35 ASN D C 1
ATOM 4304 O O . ASN D 2 35 ? 138.40200 213.30500 376.57000 1.000 111.80000 35 ASN D O 1
ATOM 4309 N N . LYS D 2 36 ? 137.98100 211.11800 376.84800 1.000 115.56000 36 LYS D N 1
ATOM 4310 C CA . LYS D 2 36 ? 136.67200 211.32100 377.48400 1.000 115.56000 36 LYS D CA 1
ATOM 4311 C C . LYS D 2 36 ? 136.82100 211.99300 378.84700 1.000 115.56000 36 LYS D C 1
ATOM 4312 O O . LYS D 2 36 ? 136.09200 212.93700 379.13300 1.000 115.56000 36 LYS D O 1
ATOM 4318 N N . ARG D 2 37 ? 137.82300 211.57700 379.62700 1.000 116.70000 37 ARG D N 1
ATOM 4319 C CA . ARG D 2 37 ? 138.06900 212.19500 380.95900 1.000 116.70000 37 ARG D CA 1
ATOM 4320 C C . ARG D 2 37 ? 138.43000 213.67700 380.77700 1.000 116.70000 37 ARG D C 1
ATOM 4321 O O . ARG D 2 37 ? 137.86600 214.51600 381.50700 1.000 116.70000 37 ARG D O 1
ATOM 4329 N N . LEU D 2 38 ? 139.33800 213.97100 379.84000 1.000 113.11000 38 LEU D N 1
ATOM 4330 C CA . LEU D 2 38 ? 139.76700 215.36900 379.56700 1.000 113.11000 38 LEU D CA 1
ATOM 4331 C C . LEU D 2 38 ? 138.55900 216.17400 379.07500 1.000 113.11000 38 LEU D C 1
ATOM 4332 O O . LEU D 2 38 ? 138.47200 217.37300 379.40700 1.000 113.11000 38 LEU D O 1
ATOM 4337 N N . ASP D 2 39 ? 137.66800 215.53000 378.31400 1.000 116.76000 39 ASP D N 1
ATOM 4338 C CA . ASP D 2 39 ? 136.45200 216.19900 377.77900 1.000 116.76000 39 ASP D CA 1
ATOM 4339 C C . ASP D 2 39 ? 135.43100 216.36200 378.91100 1.000 116.76000 39 ASP D C 1
ATOM 4340 O O . ASP D 2 39 ? 134.60500 217.29300 378.83400 1.000 116.76000 39 ASP D O 1
ATOM 4345 N N . ALA D 2 40 ? 135.49700 215.48400 379.91800 1.000 115.78000 40 ALA D N 1
ATOM 4346 C CA . ALA D 2 40 ? 134.56900 215.53600 381.07200 1.000 115.78000 40 ALA D CA 1
ATOM 4347 C C . ALA D 2 40 ? 134.96300 216.69400 381.99600 1.000 115.78000 40 ALA D C 1
ATOM 4348 O O . ALA D 2 40 ? 134.06000 217.42600 382.44600 1.000 115.78000 40 ALA D O 1
ATOM 4350 N N . VAL D 2 41 ? 136.26500 216.84400 382.26100 1.000 116.82000 41 VAL D N 1
ATOM 4351 C CA . VAL D 2 41 ? 136.76300 217.91700 383.13000 1.000 116.82000 41 VAL D CA 1
ATOM 4352 C C . VAL D 2 41 ? 136.74200 219.28300 382.42700 1.000 116.82000 41 VAL D C 1
ATOM 4353 O O . VAL D 2 41 ? 136.36800 220.27900 383.04800 1.000 116.82000 41 VAL D O 1
ATOM 4357 N N . ASN D 2 42 ? 137.02000 219.34200 381.12200 1.000 116.35000 42 ASN D N 1
ATOM 4358 C CA . ASN D 2 42 ? 136.84600 220.54100 380.30100 1.000 116.35000 42 ASN D CA 1
ATOM 4359 C C . ASN D 2 42 ? 135.40200 221.07800 380.37400 1.000 116.35000 42 ASN D C 1
ATOM 4360 O O . ASN D 2 42 ? 135.19300 222.28100 380.54500 1.000 116.35000 42 ASN D O 1
ATOM 4365 N N . SER D 2 43 ? 134.39700 220.19900 380.30500 1.000 120.20000 43 SER D N 1
ATOM 4366 C CA . SER D 2 43 ? 132.98500 220.58800 380.39700 1.000 120.20000 43 SER D CA 1
ATOM 4367 C C . SER D 2 43 ? 132.62600 221.23100 381.74300 1.000 120.20000 43 SER D C 1
ATOM 4368 O O . SER D 2 43 ? 131.77900 222.12000 381.78100 1.000 120.20000 43 SER D O 1
ATOM 4371 N N . ILE D 2 44 ? 133.29800 220.84300 382.83300 1.000 120.07000 44 ILE D N 1
ATOM 4372 C CA . ILE D 2 44 ? 133.13900 221.45800 384.15600 1.000 120.07000 44 ILE D CA 1
ATOM 4373 C C . ILE D 2 44 ? 133.83200 222.82000 384.20300 1.000 120.07000 44 ILE D C 1
ATOM 4374 O O . ILE D 2 44 ? 133.18000 223.83100 384.46300 1.000 120.07000 44 ILE D O 1
ATOM 4379 N N . VAL D 2 45 ? 135.13900 222.88700 383.92300 1.000 118.43000 45 VAL D N 1
ATOM 4380 C CA . VAL D 2 45 ? 135.88900 224.15200 384.06700 1.000 118.43000 45 VAL D CA 1
ATOM 4381 C C . VAL D 2 45 ? 135.37400 225.24000 383.11500 1.000 118.43000 45 VAL D C 1
ATOM 4382 O O . VAL D 2 45 ? 135.33600 226.41000 383.48700 1.000 118.43000 45 VAL D O 1
ATOM 4386 N N . SER D 2 46 ? 134.88200 224.86600 381.93000 1.000 127.29000 46 SER D N 1
ATOM 4387 C CA . SER D 2 46 ? 134.29800 225.80600 380.96000 1.000 127.29000 46 SER D CA 1
ATOM 4388 C C . SER D 2 46 ? 132.96300 226.41800 381.40900 1.000 127.29000 46 SER D C 1
ATOM 4389 O O . SER D 2 46 ? 132.54000 227.43200 380.85700 1.000 127.29000 46 SER D O 1
ATOM 4392 N N . ASN D 2 47 ? 132.29700 225.83200 382.40900 1.000 125.22000 47 ASN D N 1
ATOM 4393 C CA . ASN D 2 47 ? 131.02000 226.30600 382.95700 1.000 125.22000 47 ASN D CA 1
ATOM 4394 C C . ASN D 2 47 ? 131.10300 226.67300 384.45000 1.000 125.22000 47 ASN D C 1
ATOM 4395 O O . ASN D 2 47 ? 130.08300 226.99100 385.05700 1.000 125.22000 47 ASN D O 1
ATOM 4400 N N . ALA D 2 48 ? 132.29400 226.63300 385.05600 1.000 124.56000 48 ALA D N 1
ATOM 4401 C CA . ALA D 2 48 ? 132.45100 226.65400 386.50800 1.000 124.56000 48 ALA D CA 1
ATOM 4402 C C . ALA D 2 48 ? 131.90000 227.92500 387.17900 1.000 124.56000 48 ALA D C 1
ATOM 4403 O O . ALA D 2 48 ? 131.29400 227.83300 388.24100 1.000 124.56000 48 ALA D O 1
ATOM 4405 N N . SER D 2 49 ? 132.04900 229.10400 386.57000 1.000 129.87000 49 SER D N 1
ATOM 4406 C CA . SER D 2 49 ? 131.49200 230.35000 387.11700 1.000 129.87000 49 SER D CA 1
ATOM 4407 C C . SER D 2 49 ? 129.95500 230.34500 387.14700 1.000 129.87000 49 SER D C 1
ATOM 4408 O O . SER D 2 49 ? 129.36900 230.67000 388.18500 1.000 129.87000 49 SER D O 1
ATOM 4411 N N . CYS D 2 50 ? 129.30000 229.94300 386.04800 1.000 133.09000 50 CYS D N 1
ATOM 4412 C CA . CYS D 2 50 ? 127.83800 229.83300 385.95400 1.000 133.09000 50 CYS D CA 1
ATOM 4413 C C . CYS D 2 50 ? 127.36700 228.78100 386.97600 1.000 133.09000 50 CYS D C 1
ATOM 4414 O O . CYS D 2 50 ? 126.41200 229.00000 387.71400 1.000 133.09000 50 CYS D O 1
ATOM 4417 N N . MET D 2 51 ? 128.09000 227.66000 387.07800 1.000 132.30000 51 MET D N 1
ATOM 4418 C CA . MET D 2 51 ? 127.76800 226.57500 388.00400 1.000 132.30000 51 MET D CA 1
ATOM 4419 C C . MET D 2 51 ? 127.72000 227.05100 389.45800 1.000 132.30000 51 MET D C 1
ATOM 4420 O O . MET D 2 51 ? 126.71600 226.86800 390.14700 1.000 132.30000 51 MET D O 1
ATOM 4425 N N . VAL D 2 52 ? 128.79000 227.69000 389.94500 1.000 134.68000 52 VAL D N 1
ATOM 4426 C CA . VAL D 2 52 ? 128.84700 228.10800 391.34800 1.000 134.68000 52 VAL D CA 1
ATOM 4427 C C . VAL D 2 52 ? 127.80200 229.18300 391.66000 1.000 134.68000 52 VAL D C 1
ATOM 4428 O O . VAL D 2 52 ? 127.09700 229.07800 392.66000 1.000 134.68000 52 VAL D O 1
ATOM 4432 N N . SER D 2 53 ? 127.63600 230.18000 390.79100 1.000 136.21000 53 SER D N 1
ATOM 4433 C CA . SER D 2 53 ? 126.68300 231.27000 391.00500 1.000 136.21000 53 SER D CA 1
ATOM 4434 C C . SER D 2 53 ? 125.25200 230.73500 391.02500 1.000 136.21000 53 SER D C 1
ATOM 4435 O O . SER D 2 53 ? 124.47800 231.05100 391.92500 1.000 136.21000 53 SER D O 1
ATOM 4438 N N . ASP D 2 54 ? 124.89600 229.88400 390.06000 1.000 140.25000 54 ASP D N 1
ATOM 4439 C CA . ASP D 2 54 ? 123.58500 229.24800 389.99300 1.000 140.25000 54 ASP D CA 1
ATOM 4440 C C . ASP D 2 54 ? 123.33200 228.33200 391.19700 1.000 140.25000 54 ASP D C 1
ATOM 4441 O O . ASP D 2 54 ? 122.22600 228.34100 391.72000 1.000 140.25000 54 ASP D O 1
ATOM 4446 N N . ALA D 2 55 ? 124.32800 227.58300 391.68500 1.000 137.60000 55 ALA D N 1
ATOM 4447 C CA . ALA D 2 55 ? 124.15100 226.68700 392.83000 1.000 137.60000 55 ALA D CA 1
ATOM 4448 C C . ALA D 2 55 ? 123.87900 227.44700 394.14300 1.000 137.60000 55 ALA D C 1
ATOM 4449 O O . ALA D 2 55 ? 122.94500 227.11700 394.88200 1.000 137.60000 55 ALA D O 1
ATOM 4451 N N . VAL D 2 56 ? 124.66500 228.49200 394.43200 1.000 140.31000 56 VAL D N 1
ATOM 4452 C CA . VAL D 2 56 ? 124.41300 229.33000 395.61100 1.000 140.31000 56 VAL D CA 1
ATOM 4453 C C . VAL D 2 56 ? 123.12000 230.13300 395.43300 1.000 140.31000 56 VAL D C 1
ATOM 4454 O O . VAL D 2 56 ? 122.33600 230.25400 396.37200 1.000 140.31000 56 VAL D O 1
ATOM 4458 N N . SER D 2 57 ? 122.85000 230.56700 394.19600 1.000 144.21000 57 SER D N 1
ATOM 4459 C CA . SER D 2 57 ? 121.61100 231.32400 393.88200 1.000 144.21000 57 SER D CA 1
ATOM 4460 C C . SER D 2 57 ? 120.42000 230.36700 393.99200 1.000 144.21000 57 SER D C 1
ATOM 4461 O O . SER D 2 57 ? 119.28800 230.84300 394.20800 1.000 144.21000 57 SER D O 1
ATOM 4464 N N . GLY D 2 58 ? 120.68800 229.06500 393.84700 1.000 144.98000 58 GLY D N 1
ATOM 4465 C CA . GLY D 2 58 ? 119.64800 228.02300 393.94900 1.000 144.98000 58 GLY D CA 1
ATOM 4466 C C . GLY D 2 58 ? 119.32900 227.71700 395.40100 1.000 144.98000 58 GLY D C 1
ATOM 4467 O O . GLY D 2 58 ? 118.13100 227.68800 395.74800 1.000 144.98000 58 GLY D O 1
ATOM 4468 N N . MET D 2 59 ? 120.36300 227.49600 396.22100 1.000 144.68000 59 MET D N 1
ATOM 4469 C CA . MET D 2 59 ? 120.15800 227.21300 397.64100 1.000 144.68000 59 MET D CA 1
ATOM 4470 C C . MET D 2 59 ? 119.49400 228.41000 398.36400 1.000 144.68000 59 MET D C 1
ATOM 4471 O O . MET D 2 59 ? 118.62200 228.20900 399.20900 1.000 144.68000 59 MET D O 1
ATOM 4476 N N . ILE D 2 60 ? 119.79900 229.65300 397.96900 1.000 147.78000 60 ILE D N 1
ATOM 4477 C CA . ILE D 2 60 ? 119.12900 230.85600 398.49000 1.000 147.78000 60 ILE D CA 1
ATOM 4478 C C . ILE D 2 60 ? 117.66200 230.97500 398.02900 1.000 147.78000 60 ILE D C 1
ATOM 4479 O O . ILE D 2 60 ? 116.80300 231.27600 398.85300 1.000 147.78000 60 ILE D O 1
ATOM 4484 N N . CYS D 2 61 ? 117.34600 230.71800 396.75500 1.000 152.18000 61 CYS D N 1
ATOM 4485 C CA . CYS D 2 61 ? 115.98200 230.72900 396.20600 1.000 152.18000 61 CYS D CA 1
ATOM 4486 C C . CYS D 2 61 ? 115.04200 229.80000 397.00100 1.000 152.18000 61 CYS D C 1
ATOM 4487 O O . CYS D 2 61 ? 113.88900 230.12800 397.29300 1.000 152.18000 61 CYS D O 1
ATOM 4490 N N . GLU D 2 62 ? 115.56200 228.62800 397.36100 1.000 152.49000 62 GLU D N 1
ATOM 4491 C CA . GLU D 2 62 ? 114.85600 227.57600 398.08700 1.000 152.49000 62 GLU D CA 1
ATOM 4492 C C . GLU D 2 62 ? 114.75100 227.83600 399.60200 1.000 152.49000 62 GLU D C 1
ATOM 4493 O O . GLU D 2 62 ? 113.87000 227.27600 400.25900 1.000 152.49000 62 GLU D O 1
ATOM 4499 N N . ASN D 2 63 ? 115.61100 228.69000 400.16400 1.000 152.00000 63 ASN D N 1
ATOM 4500 C CA . ASN D 2 63 ? 115.56700 229.08700 401.57300 1.000 152.00000 63 ASN D CA 1
ATOM 4501 C C . ASN D 2 63 ? 115.98300 230.56300 401.73900 1.000 152.00000 63 ASN D C 1
ATOM 4502 O O . ASN D 2 63 ? 117.09100 230.85900 402.19600 1.000 152.00000 63 ASN D O 1
ATOM 4507 N N . PRO D 2 64 ? 115.09800 231.51700 401.39200 1.000 148.06000 64 PRO D N 1
ATOM 4508 C CA . PRO D 2 64 ? 115.43200 232.94000 401.41400 1.000 148.06000 64 PRO D CA 1
ATOM 4509 C C . PRO D 2 64 ? 115.76500 233.47400 402.81500 1.000 148.06000 64 PRO D C 1
ATOM 4510 O O . PRO D 2 64 ? 116.44400 234.49200 402.94700 1.000 148.06000 64 PRO D O 1
ATOM 4514 N N . GLY D 2 65 ? 115.36000 232.77100 403.87800 1.000 145.89000 65 GLY D N 1
ATOM 4515 C CA . GLY D 2 65 ? 115.73100 233.07500 405.26700 1.000 145.89000 65 GLY D CA 1
ATOM 4516 C C . GLY D 2 65 ? 117.24600 233.11200 405.52500 1.000 145.89000 65 GLY D C 1
ATOM 4517 O O . GLY D 2 65 ? 117.69800 233.80500 406.43600 1.000 145.89000 65 GLY D O 1
ATOM 4518 N N . LEU D 2 66 ? 118.05100 232.46700 404.67400 1.000 150.09000 66 LEU D N 1
ATOM 4519 C CA . LEU D 2 66 ? 119.51300 232.56600 404.71200 1.000 150.09000 66 LEU D CA 1
ATOM 4520 C C . LEU D 2 66 ? 120.03200 234.00100 404.46800 1.000 150.09000 66 LEU D C 1
ATOM 4521 O O . LEU D 2 66 ? 121.12500 234.32600 404.93300 1.000 150.09000 66 LEU D O 1
ATOM 4526 N N . ILE D 2 67 ? 119.24200 234.85000 403.79600 1.000 146.62000 67 ILE D N 1
ATOM 4527 C CA . ILE D 2 67 ? 119.52900 236.27200 403.50100 1.000 146.62000 67 ILE D CA 1
ATOM 4528 C C . ILE D 2 67 ? 118.83300 237.24900 404.47300 1.000 146.62000 67 ILE D C 1
ATOM 4529 O O . ILE D 2 67 ? 119.07700 238.45400 404.41700 1.000 146.62000 67 ILE D O 1
ATOM 4534 N N . SER D 2 68 ? 117.95700 236.77300 405.36100 1.000 149.60000 68 SER D N 1
ATOM 4535 C CA . SER D 2 68 ? 117.36300 237.62000 406.41300 1.000 149.60000 68 SER D CA 1
ATOM 4536 C C . SER D 2 68 ? 118.37800 237.91100 407.53200 1.000 149.60000 68 SER D C 1
ATOM 4537 O O . SER D 2 68 ? 119.32800 237.14400 407.69400 1.000 149.60000 68 SER D O 1
ATOM 4540 N N . PRO D 2 69 ? 118.20200 238.97400 408.34000 1.000 146.19000 69 PRO D N 1
ATOM 4541 C CA . PRO D 2 69 ? 119.06200 239.22600 409.49400 1.000 146.19000 69 PRO D CA 1
ATOM 4542 C C . PRO D 2 69 ? 119.16800 237.99000 410.39500 1.000 146.19000 69 PRO D C 1
ATOM 4543 O O . PRO D 2 69 ? 118.17300 237.30400 410.63700 1.000 146.19000 69 PRO D O 1
ATOM 4547 N N . GLY D 2 70 ? 120.38100 237.65900 410.84000 1.000 140.14000 70 GLY D N 1
ATOM 4548 C CA . GLY D 2 70 ? 120.67800 236.40000 411.53700 1.000 140.14000 70 GLY D CA 1
ATOM 4549 C C . GLY D 2 70 ? 120.82000 235.16000 410.63400 1.000 140.14000 70 GLY D C 1
ATOM 4550 O O . GLY D 2 70 ? 121.28900 234.12100 411.10200 1.000 140.14000 70 GLY D O 1
ATOM 4551 N N . GLY D 2 71 ? 120.47600 235.24400 409.34600 1.000 143.26000 71 GLY D N 1
ATOM 4552 C CA . GLY D 2 71 ? 120.75900 234.21700 408.34300 1.000 143.26000 71 GLY D CA 1
ATOM 4553 C C . GLY D 2 71 ? 122.25300 234.13600 408.01900 1.000 143.26000 71 GLY D C 1
ATOM 4554 O O . GLY D 2 71 ? 122.96700 235.13900 408.01300 1.000 143.26000 71 GLY D O 1
ATOM 4564 N N . CYS D 2 73 ? 123.95900 233.71100 405.33400 1.000 144.01000 73 CYS D N 1
ATOM 4565 C CA . CYS D 2 73 ? 124.38100 234.39400 404.10600 1.000 144.01000 73 CYS D CA 1
ATOM 4566 C C . CYS D 2 73 ? 124.07000 235.91000 404.14400 1.000 144.01000 73 CYS D C 1
ATOM 4567 O O . CYS D 2 73 ? 124.22600 236.59900 403.13700 1.000 144.01000 73 CYS D O 1
ATOM 4570 N N . TYR D 2 74 ? 123.62400 236.43900 405.28800 1.000 143.16000 74 TYR D N 1
ATOM 4571 C CA . TYR D 2 74 ? 123.35800 237.86700 405.48100 1.000 143.16000 74 TYR D CA 1
ATOM 4572 C C . TYR D 2 74 ? 124.66600 238.66700 405.57500 1.000 143.16000 74 TYR D C 1
ATOM 4573 O O . TYR D 2 74 ? 125.61800 238.22700 406.21900 1.000 143.16000 74 TYR D O 1
ATOM 4582 N N . THR D 2 75 ? 124.68400 239.87200 404.99700 1.000 144.25000 75 THR D N 1
ATOM 4583 C CA . THR D 2 75 ? 125.85900 240.73700 404.72900 1.000 144.25000 75 THR D CA 1
ATOM 4584 C C . THR D 2 75 ? 126.76700 240.24300 403.59700 1.000 144.25000 75 THR D C 1
ATOM 4585 O O . THR D 2 75 ? 126.90900 239.04600 403.34000 1.000 144.25000 75 THR D O 1
ATOM 4589 N N . ASN D 2 76 ? 127.40900 241.18500 402.90200 1.000 140.63000 76 ASN D N 1
ATOM 4590 C CA . ASN D 2 76 ? 128.25500 240.90800 401.73800 1.000 140.63000 76 ASN D CA 1
ATOM 4591 C C . ASN D 2 76 ? 129.42900 239.96800 402.05400 1.000 140.63000 76 ASN D C 1
ATOM 4592 O O . ASN D 2 76 ? 129.72900 239.08400 401.25400 1.000 140.63000 76 ASN D O 1
ATOM 4597 N N . ARG D 2 77 ? 129.99500 240.09200 403.26100 1.000 141.62000 77 ARG D N 1
ATOM 4598 C CA . ARG D 2 77 ? 131.15300 239.26600 403.69500 1.000 141.62000 77 ARG D CA 1
ATOM 4599 C C . ARG D 2 77 ? 130.74700 237.79000 403.72300 1.000 141.62000 77 ARG D C 1
ATOM 4600 O O . ARG D 2 77 ? 131.52600 236.95500 403.22000 1.000 141.62000 77 ARG D O 1
ATOM 4608 N N . ARG D 2 78 ? 129.57100 237.49200 404.28400 1.000 139.85000 78 ARG D N 1
ATOM 4609 C CA . ARG D 2 78 ? 129.06700 236.09500 404.38000 1.000 139.85000 78 ARG D CA 1
ATOM 4610 C C . ARG D 2 78 ? 128.79700 235.54700 402.97400 1.000 139.85000 78 ARG D C 1
ATOM 4611 O O . ARG D 2 78 ? 129.30100 234.44900 402.66300 1.000 139.85000 78 ARG D O 1
ATOM 4619 N N . MET D 2 79 ? 128.03200 236.28600 402.16400 1.000 140.25000 79 MET D N 1
ATOM 4620 C CA . MET D 2 79 ? 127.70000 235.85000 400.80100 1.000 140.25000 79 MET D CA 1
ATOM 4621 C C . MET D 2 79 ? 128.97500 235.55200 399.99800 1.000 140.25000 79 MET D C 1
ATOM 4622 O O . MET D 2 79 ? 129.07700 234.53400 399.31600 1.000 140.25000 79 MET D O 1
ATOM 4627 N N . ALA D 2 80 ? 129.98000 236.41800 400.12500 1.000 135.80000 80 ALA D N 1
ATOM 4628 C CA . ALA D 2 80 ? 131.27000 236.23600 399.47800 1.000 135.80000 80 ALA D CA 1
ATOM 4629 C C . ALA D 2 80 ? 131.95100 234.94400 399.94000 1.000 135.80000 80 ALA D C 1
ATOM 4630 O O . ALA D 2 80 ? 132.42900 234.16600 399.11800 1.000 135.80000 80 ALA D O 1
ATOM 4632 N N . ALA D 2 81 ? 131.95900 234.68500 401.24900 1.000 131.22000 81 ALA D N 1
ATOM 4633 C CA . ALA D 2 81 ? 132.58700 233.48800 401.79100 1.000 131.22000 81 ALA D CA 1
ATOM 4634 C C . ALA D 2 81 ? 131.87900 232.20700 401.31400 1.000 131.22000 81 ALA D C 1
ATOM 4635 O O . ALA D 2 81 ? 132.54400 231.23100 400.97300 1.000 131.22000 81 ALA D O 1
ATOM 4637 N N . CYS D 2 82 ? 130.54800 232.22600 401.22000 1.000 132.95000 82 CYS D N 1
ATOM 4638 C CA . CYS D 2 82 ? 129.79000 231.09400 400.71100 1.000 132.95000 82 CYS D CA 1
ATOM 4639 C C . CYS D 2 82 ? 130.08500 230.81900 399.22000 1.000 132.95000 82 CYS D C 1
ATOM 4640 O O . CYS D 2 82 ? 130.45100 229.70600 398.82500 1.000 132.95000 82 CYS D O 1
ATOM 4643 N N . LEU D 2 83 ? 130.03300 231.86600 398.38900 1.000 135.13000 83 LEU D N 1
ATOM 4644 C CA . LEU D 2 83 ? 130.42200 231.79500 396.98000 1.000 135.13000 83 LEU D CA 1
ATOM 4645 C C . LEU D 2 83 ? 131.84500 231.22100 396.82000 1.000 135.13000 83 LEU D C 1
ATOM 4646 O O . LEU D 2 83 ? 132.08100 230.33000 395.99800 1.000 135.13000 83 LEU D O 1
ATOM 4651 N N . ARG D 2 84 ? 132.78900 231.71200 397.63100 1.000 129.01000 84 ARG D N 1
ATOM 4652 C CA . ARG D 2 84 ? 134.18100 231.24900 397.63800 1.000 129.01000 84 ARG D CA 1
ATOM 4653 C C . ARG D 2 84 ? 134.24900 229.75300 397.96000 1.000 129.01000 84 ARG D C 1
ATOM 4654 O O . ARG D 2 84 ? 134.88100 229.00300 397.21800 1.000 129.01000 84 ARG D O 1
ATOM 4662 N N . ASP D 2 85 ? 133.55400 229.29300 398.99900 1.000 131.56000 85 ASP D N 1
ATOM 4663 C CA . ASP D 2 85 ? 133.55100 227.87400 399.37400 1.000 131.56000 85 ASP D CA 1
ATOM 4664 C C . ASP D 2 85 ? 132.94600 226.98100 398.28600 1.000 131.56000 85 ASP D C 1
ATOM 4665 O O . ASP D 2 85 ? 133.46000 225.89100 398.03200 1.000 131.56000 85 ASP D O 1
ATOM 4670 N N . GLY D 2 86 ? 131.88200 227.43900 397.61800 1.000 131.90000 86 GLY D N 1
ATOM 4671 C CA . GLY D 2 86 ? 131.29100 226.70100 396.50500 1.000 131.90000 86 GLY D CA 1
ATOM 4672 C C . GLY D 2 86 ? 132.29700 226.47300 395.37400 1.000 131.90000 86 GLY D C 1
ATOM 4673 O O . GLY D 2 86 ? 132.42200 225.35700 394.86500 1.000 131.90000 86 GLY D O 1
ATOM 4674 N N . GLU D 2 87 ? 133.06200 227.50400 395.01100 1.000 127.67000 87 GLU D N 1
ATOM 4675 C CA . GLU D 2 87 ? 134.10400 227.36300 393.99600 1.000 127.67000 87 GLU D CA 1
ATOM 4676 C C . GLU D 2 87 ? 135.24900 226.45100 394.46500 1.000 127.67000 87 GLU D C 1
ATOM 4677 O O . GLU D 2 87 ? 135.69700 225.60600 393.69300 1.000 127.67000 87 GLU D O 1
ATOM 4683 N N . ILE D 2 88 ? 135.70800 226.57200 395.71500 1.000 124.38000 88 ILE D N 1
ATOM 4684 C CA . ILE D 2 88 ? 136.76000 225.69700 396.26100 1.000 124.38000 88 ILE D CA 1
ATOM 4685 C C . ILE D 2 88 ? 136.35000 224.22200 396.14200 1.000 124.38000 88 ILE D C 1
ATOM 4686 O O . ILE D 2 88 ? 137.10500 223.40500 395.61300 1.000 124.38000 88 ILE D O 1
ATOM 4691 N N . ILE D 2 89 ? 135.14700 223.87600 396.60100 1.000 132.40000 89 ILE D N 1
ATOM 4692 C CA . ILE D 2 89 ? 134.66600 222.49300 396.57700 1.000 132.40000 89 ILE D CA 1
ATOM 4693 C C . ILE D 2 89 ? 134.56800 221.98300 395.13200 1.000 132.40000 89 ILE D C 1
ATOM 4694 O O . ILE D 2 89 ? 135.09200 220.91100 394.82300 1.000 132.40000 89 ILE D O 1
ATOM 4699 N N . LEU D 2 90 ? 133.98300 222.77000 394.22100 1.000 127.73000 90 LEU D N 1
ATOM 4700 C CA . LEU D 2 90 ? 133.90700 222.42600 392.79800 1.000 127.73000 90 LEU D CA 1
ATOM 4701 C C . LEU D 2 90 ? 135.30800 222.17300 392.21400 1.000 127.73000 90 LEU D C 1
ATOM 4702 O O . LEU D 2 90 ? 135.51500 221.20000 391.48400 1.000 127.73000 90 LEU D O 1
ATOM 4707 N N . ARG D 2 91 ? 136.29400 223.00600 392.56400 1.000 120.46000 91 ARG D N 1
ATOM 4708 C CA . ARG D 2 91 ? 137.66100 222.87400 392.04200 1.000 120.46000 91 ARG D CA 1
ATOM 4709 C C . ARG D 2 91 ? 138.30800 221.57800 392.52600 1.000 120.46000 91 ARG D C 1
ATOM 4710 O O . ARG D 2 91 ? 138.84600 220.83700 391.70300 1.000 120.46000 91 ARG D O 1
ATOM 4718 N N . TYR D 2 92 ? 138.18800 221.22500 393.80400 1.000 119.17000 92 TYR D N 1
ATOM 4719 C CA . TYR D 2 92 ? 138.72500 219.94900 394.30100 1.000 119.17000 92 TYR D CA 1
ATOM 4720 C C . TYR D 2 92 ? 137.98700 218.71600 393.74500 1.000 119.17000 92 TYR D C 1
ATOM 4721 O O . TYR D 2 92 ? 138.63400 217.71400 393.43200 1.000 119.17000 92 TYR D O 1
ATOM 4730 N N . VAL D 2 93 ? 136.66900 218.77800 393.52100 1.000 124.80000 93 VAL D N 1
ATOM 4731 C CA . VAL D 2 93 ? 135.94400 217.69500 392.82400 1.000 124.80000 93 VAL D CA 1
ATOM 4732 C C . VAL D 2 93 ? 136.42000 217.54700 391.37000 1.000 124.80000 93 VAL D C 1
ATOM 4733 O O . VAL D 2 93 ? 136.60300 216.42800 390.88900 1.000 124.80000 93 VAL D O 1
ATOM 4737 N N . SER D 2 94 ? 136.70800 218.65000 390.67000 1.000 120.54000 94 SER D N 1
ATOM 4738 C CA . SER D 2 94 ? 137.26300 218.59700 389.30700 1.000 120.54000 94 SER D CA 1
ATOM 4739 C C . SER D 2 94 ? 138.65800 217.94600 389.26200 1.000 120.54000 94 SER D C 1
ATOM 4740 O O . SER D 2 94 ? 138.95400 217.18200 388.34400 1.000 120.54000 94 SER D O 1
ATOM 4743 N N . TYR D 2 95 ? 139.50000 218.15300 390.28100 1.000 113.57000 95 TYR D N 1
ATOM 4744 C CA . TYR D 2 95 ? 140.76300 217.41900 390.36800 1.000 113.57000 95 TYR D CA 1
ATOM 4745 C C . TYR D 2 95 ? 140.54100 215.92300 390.64400 1.000 113.57000 95 TYR D C 1
ATOM 4746 O O . TYR D 2 95 ? 141.21800 215.09100 390.04500 1.000 113.57000 95 TYR D O 1
ATOM 4755 N N . ALA D 2 96 ? 139.57800 215.55000 391.49400 1.000 124.59000 96 ALA D N 1
ATOM 4756 C CA . ALA D 2 96 ? 139.25600 214.13800 391.70900 1.000 124.59000 96 ALA D CA 1
ATOM 4757 C C . ALA D 2 96 ? 138.84200 213.45000 390.38900 1.000 124.59000 96 ALA D C 1
ATOM 4758 O O . ALA D 2 96 ? 139.28000 212.33800 390.09900 1.000 124.59000 96 ALA D O 1
ATOM 4760 N N . LEU D 2 97 ? 138.07300 214.14200 389.53500 1.000 121.91000 97 LEU D N 1
ATOM 4761 C CA . LEU D 2 97 ? 137.72500 213.67600 388.18300 1.000 121.91000 97 LEU D CA 1
ATOM 4762 C C . LEU D 2 97 ? 138.95500 213.52100 387.27700 1.000 121.91000 97 LEU D C 1
ATOM 4763 O O . LEU D 2 97 ? 139.08000 212.50500 386.59100 1.000 121.91000 97 LEU D O 1
ATOM 4768 N N . LEU D 2 98 ? 139.87200 214.49300 387.27700 1.000 115.32000 98 LEU D N 1
ATOM 4769 C CA . LEU D 2 98 ? 141.12500 214.38900 386.51900 1.000 115.32000 98 LEU D CA 1
ATOM 4770 C C . LEU D 2 98 ? 141.94700 213.17000 386.97500 1.000 115.32000 98 LEU D C 1
ATOM 4771 O O . LEU D 2 98 ? 142.50000 212.44600 386.14300 1.000 115.32000 98 LEU D O 1
ATOM 4776 N N . ALA D 2 99 ? 142.01600 212.95300 388.29300 1.000 117.96000 99 ALA D N 1
ATOM 4777 C CA . ALA D 2 99 ? 142.83500 211.90700 388.89800 1.000 117.96000 99 ALA D CA 1
ATOM 4778 C C . ALA D 2 99 ? 142.18800 210.50900 388.84700 1.000 117.96000 99 ALA D C 1
ATOM 4779 O O . ALA D 2 99 ? 142.87500 209.48800 388.93200 1.000 117.96000 99 ALA D O 1
ATOM 4781 N N . GLY D 2 100 ? 140.86200 210.44100 388.73400 1.000 125.61000 100 GLY D N 1
ATOM 4782 C CA . GLY D 2 100 ? 140.11200 209.19900 388.88400 1.000 125.61000 100 GLY D CA 1
ATOM 4783 C C . GLY D 2 100 ? 140.14900 208.62700 390.30800 1.000 125.61000 100 GLY D C 1
ATOM 4784 O O . GLY D 2 100 ? 139.93700 207.42700 390.47600 1.000 125.61000 100 GLY D O 1
ATOM 4785 N N . ASP D 2 101 ? 140.44800 209.43900 391.32900 1.000 128.44000 101 ASP D N 1
ATOM 4786 C CA . ASP D 2 101 ? 140.30300 209.06500 392.73900 1.000 128.44000 101 ASP D CA 1
ATOM 4787 C C . ASP D 2 101 ? 140.02700 210.27200 393.65800 1.000 128.44000 101 ASP D C 1
ATOM 4788 O O . ASP D 2 101 ? 140.42000 211.41100 393.40700 1.000 128.44000 101 ASP D O 1
ATOM 4793 N N . ALA D 2 102 ? 139.31900 210.01000 394.76000 1.000 132.50000 102 ALA D N 1
ATOM 4794 C CA . ALA D 2 102 ? 138.83400 211.03700 395.68600 1.000 132.50000 102 ALA D CA 1
ATOM 4795 C C . ALA D 2 102 ? 139.89100 211.57400 396.66900 1.000 132.50000 102 ALA D C 1
ATOM 4796 O O . ALA D 2 102 ? 139.60900 212.51600 397.40800 1.000 132.50000 102 ALA D O 1
ATOM 4798 N N . SER D 2 103 ? 141.08300 210.97900 396.74200 1.000 129.16000 103 SER D N 1
ATOM 4799 C CA . SER D 2 103 ? 142.03300 211.25600 397.82800 1.000 129.16000 103 SER D CA 1
ATOM 4800 C C . SER D 2 103 ? 142.38000 212.74400 397.96200 1.000 129.16000 103 SER D C 1
ATOM 4801 O O . SER D 2 103 ? 142.35700 213.27100 399.07200 1.000 129.16000 103 SER D O 1
ATOM 4804 N N . VAL D 2 104 ? 142.62400 213.46900 396.86600 1.000 123.48000 104 VAL D N 1
ATOM 4805 C CA . VAL D 2 104 ? 142.98900 214.89300 396.98000 1.000 123.48000 104 VAL D CA 1
ATOM 4806 C C . VAL D 2 104 ? 141.83800 215.71600 397.57100 1.000 123.48000 104 VAL D C 1
ATOM 4807 O O . VAL D 2 104 ? 142.07100 216.57800 398.41900 1.000 123.48000 104 VAL D O 1
ATOM 4811 N N . LEU D 2 105 ? 140.59500 215.40500 397.18400 1.000 131.48000 105 LEU D N 1
ATOM 4812 C CA . LEU D 2 105 ? 139.38700 216.04400 397.71500 1.000 131.48000 105 LEU D CA 1
ATOM 4813 C C . LEU D 2 105 ? 139.22500 215.74500 399.21400 1.000 131.48000 105 LEU D C 1
ATOM 4814 O O . LEU D 2 105 ? 139.01800 216.65400 400.01700 1.000 131.48000 105 LEU D O 1
ATOM 4819 N N . GLU D 2 106 ? 139.35800 214.47900 399.60200 1.000 142.81000 106 GLU D N 1
ATOM 4820 C CA . GLU D 2 106 ? 139.24300 214.05500 400.99500 1.000 142.81000 106 GLU D CA 1
ATOM 4821 C C . GLU D 2 106 ? 140.31500 214.71700 401.86400 1.000 142.81000 106 GLU D C 1
ATOM 4822 O O . GLU D 2 106 ? 140.00900 215.34000 402.87900 1.000 142.81000 106 GLU D O 1
ATOM 4828 N N . ASP D 2 107 ? 141.57600 214.60600 401.45500 1.000 139.00000 107 ASP D N 1
ATOM 4829 C CA . ASP D 2 107 ? 142.74000 215.04600 402.22300 1.000 139.00000 107 ASP D CA 1
ATOM 4830 C C . ASP D 2 107 ? 142.82400 216.57700 402.33500 1.000 139.00000 107 ASP D C 1
ATOM 4831 O O . ASP D 2 107 ? 143.01200 217.11600 403.42700 1.000 139.00000 107 ASP D O 1
ATOM 4836 N N . ARG D 2 108 ? 142.67400 217.29200 401.21200 1.000 126.85000 108 ARG D N 1
ATOM 4837 C CA . ARG D 2 108 ? 142.91300 218.74500 401.13800 1.000 126.85000 108 ARG D CA 1
ATOM 4838 C C . ARG D 2 108 ? 141.67100 219.60300 401.37100 1.000 126.85000 108 ARG D C 1
ATOM 4839 O O . ARG D 2 108 ? 141.81900 220.76900 401.72800 1.000 126.85000 108 ARG D O 1
ATOM 4847 N N . CYS D 2 109 ? 140.46700 219.06700 401.16000 1.000 132.95000 109 CYS D N 1
ATOM 4848 C CA . CYS D 2 109 ? 139.23500 219.85900 401.19000 1.000 132.95000 109 CYS D CA 1
ATOM 4849 C C . CYS D 2 109 ? 138.26800 219.40600 402.29400 1.000 132.95000 109 CYS D C 1
ATOM 4850 O O . CYS D 2 109 ? 137.78900 220.23200 403.06600 1.000 132.95000 109 CYS D O 1
ATOM 4853 N N . LEU D 2 110 ? 137.99100 218.10100 402.39500 1.000 136.85000 110 LEU D N 1
ATOM 4854 C CA . LEU D 2 110 ? 136.94500 217.59000 403.29200 1.000 136.85000 110 LEU D CA 1
ATOM 4855 C C . LEU D 2 110 ? 137.41500 217.30900 404.72700 1.000 136.85000 110 LEU D C 1
ATOM 4856 O O . LEU D 2 110 ? 136.62800 217.46600 405.66000 1.000 136.85000 110 LEU D O 1
ATOM 4861 N N . ASN D 2 111 ? 138.68300 216.94800 404.94500 1.000 141.47000 111 ASN D N 1
ATOM 4862 C CA . ASN D 2 111 ? 139.23400 216.76600 406.29300 1.000 141.47000 111 ASN D CA 1
ATOM 4863 C C . ASN D 2 111 ? 139.21300 218.08200 407.09600 1.000 141.47000 111 ASN D C 1
ATOM 4864 O O . ASN D 2 111 ? 139.82500 219.08000 406.72100 1.000 141.47000 111 ASN D O 1
ATOM 4869 N N . GLY D 2 112 ? 138.51400 218.08700 408.22800 1.000 139.38000 112 GLY D N 1
ATOM 4870 C CA . GLY D 2 112 ? 138.37100 219.27600 409.06500 1.000 139.38000 112 GLY D CA 1
ATOM 4871 C C . GLY D 2 112 ? 137.18200 220.18800 408.70900 1.000 139.38000 112 GLY D C 1
ATOM 4872 O O . GLY D 2 112 ? 136.82500 221.07600 409.48600 1.000 139.38000 112 GLY D O 1
ATOM 4873 N N . LEU D 2 113 ? 136.55100 219.99700 407.54300 1.000 135.21000 113 LEU D N 1
ATOM 4874 C CA . LEU D 2 113 ? 135.50900 220.90000 407.04500 1.000 135.21000 113 LEU D CA 1
ATOM 4875 C C . LEU D 2 113 ? 134.26800 220.91100 407.94900 1.000 135.21000 113 LEU D C 1
ATOM 4876 O O . LEU D 2 113 ? 133.76200 221.97500 408.31200 1.000 135.21000 113 LEU D O 1
ATOM 4881 N N . LYS D 2 114 ? 133.81400 219.72100 408.35900 1.000 136.39000 114 LYS D N 1
ATOM 4882 C CA . LYS D 2 114 ? 132.65100 219.53900 409.23700 1.000 136.39000 114 LYS D CA 1
ATOM 4883 C C . LYS D 2 114 ? 132.81500 220.31300 410.54200 1.000 136.39000 114 LYS D C 1
ATOM 4884 O O . LYS D 2 114 ? 131.93500 221.08000 410.92100 1.000 136.39000 114 LYS D O 1
ATOM 4890 N N . GLU D 2 115 ? 133.97000 220.15700 411.18100 1.000 137.60000 115 GLU D N 1
ATOM 4891 C CA . GLU D 2 115 ? 134.34700 220.83200 412.41500 1.000 137.60000 115 GLU D CA 1
ATOM 4892 C C . GLU D 2 115 ? 134.41600 222.35300 412.23000 1.000 137.60000 115 GLU D C 1
ATOM 4893 O O . GLU D 2 115 ? 133.88100 223.08300 413.06300 1.000 137.60000 115 GLU D O 1
ATOM 4899 N N . THR D 2 116 ? 134.98900 222.85600 411.12800 1.000 135.59000 116 THR D N 1
ATOM 4900 C CA . THR D 2 116 ? 134.95400 224.30500 410.87200 1.000 135.59000 116 THR D CA 1
ATOM 4901 C C . THR D 2 116 ? 133.53800 224.82400 410.68200 1.000 135.59000 116 THR D C 1
ATOM 4902 O O . THR D 2 116 ? 133.19600 225.85500 411.24900 1.000 135.59000 116 THR D O 1
ATOM 4906 N N . TYR D 2 117 ? 132.68100 224.12200 409.94400 1.000 135.53000 117 TYR D N 1
ATOM 4907 C CA . TYR D 2 117 ? 131.31000 224.57700 409.73900 1.000 135.53000 117 TYR D CA 1
ATOM 4908 C C . TYR D 2 117 ? 130.51100 224.57300 411.04700 1.000 135.53000 117 TYR D C 1
ATOM 4909 O O . TYR D 2 117 ? 129.83000 225.55500 411.34500 1.000 135.53000 117 TYR D O 1
ATOM 4918 N N . ILE D 2 118 ? 130.67100 223.53500 411.87500 1.000 133.52000 118 ILE D N 1
ATOM 4919 C CA . ILE D 2 118 ? 130.08800 223.47500 413.22300 1.000 133.52000 118 ILE D CA 1
ATOM 4920 C C . ILE D 2 118 ? 130.57200 224.65500 414.07800 1.000 133.52000 118 ILE D C 1
ATOM 4921 O O . ILE D 2 118 ? 129.75700 225.35500 414.67900 1.000 133.52000 118 ILE D O 1
ATOM 4926 N N . ALA D 2 119 ? 131.88100 224.91900 414.10000 1.000 134.10000 119 ALA D N 1
ATOM 4927 C CA . ALA D 2 119 ? 132.46100 226.00400 414.89000 1.000 134.10000 119 ALA D CA 1
ATOM 4928 C C . ALA D 2 119 ? 131.97400 227.38900 414.42300 1.000 134.10000 119 ALA D C 1
ATOM 4929 O O . ALA D 2 119 ? 131.70400 228.27100 415.24000 1.000 134.10000 119 ALA D O 1
ATOM 4931 N N . LEU D 2 120 ? 131.82600 227.57800 413.11100 1.000 136.08000 120 LEU D N 1
ATOM 4932 C CA . LEU D 2 120 ? 131.36200 228.83200 412.51400 1.000 136.08000 120 LEU D CA 1
ATOM 4933 C C . LEU D 2 120 ? 129.83100 228.99300 412.54200 1.000 136.08000 120 LEU D C 1
ATOM 4934 O O . LEU D 2 120 ? 129.33200 230.10400 412.38000 1.000 136.08000 120 LEU D O 1
ATOM 4939 N N . GLY D 2 121 ? 129.06700 227.91600 412.72700 1.000 139.86000 121 GLY D N 1
ATOM 4940 C CA . GLY D 2 121 ? 127.60700 227.95800 412.61300 1.000 139.86000 121 GLY D CA 1
ATOM 4941 C C . GLY D 2 121 ? 127.09300 227.94300 411.16400 1.000 139.86000 121 GLY D C 1
ATOM 4942 O O . GLY D 2 121 ? 125.97300 228.37600 410.89500 1.000 139.86000 121 GLY D O 1
ATOM 4943 N N . VAL D 2 122 ? 127.90600 227.46400 410.21800 1.000 136.77000 122 VAL D N 1
ATOM 4944 C CA . VAL D 2 122 ? 127.53100 227.28500 408.80500 1.000 136.77000 122 VAL D CA 1
ATOM 4945 C C . VAL D 2 122 ? 126.56100 226.10300 408.69200 1.000 136.77000 122 VAL D C 1
ATOM 4946 O O . VAL D 2 122 ? 126.95100 224.98900 409.05000 1.000 136.77000 122 VAL D O 1
ATOM 4950 N N . PRO D 2 123 ? 125.31500 226.28500 408.21200 1.000 139.85000 123 PRO D N 1
ATOM 4951 C CA . PRO D 2 123 ? 124.33700 225.19400 408.18200 1.000 139.85000 123 PRO D CA 1
ATOM 4952 C C . PRO D 2 123 ? 124.68800 224.10400 407.15700 1.000 139.85000 123 PRO D C 1
ATOM 4953 O O . PRO D 2 123 ? 124.73200 224.33600 405.94300 1.000 139.85000 123 PRO D O 1
ATOM 4957 N N . THR D 2 124 ? 124.93600 222.88000 407.62500 1.000 140.05000 124 THR D N 1
ATOM 4958 C CA . THR D 2 124 ? 125.41100 221.79200 406.75600 1.000 140.05000 124 THR D CA 1
ATOM 4959 C C . THR D 2 124 ? 124.31600 221.29800 405.81800 1.000 140.05000 124 THR D C 1
ATOM 4960 O O . THR D 2 124 ? 124.59700 221.00600 404.66100 1.000 140.05000 124 THR D O 1
ATOM 4964 N N . ASN D 2 125 ? 123.05100 221.28800 406.24100 1.000 141.72000 125 ASN D N 1
ATOM 4965 C CA . ASN D 2 125 ? 121.95800 220.84200 405.37100 1.000 141.72000 125 ASN D CA 1
ATOM 4966 C C . ASN D 2 125 ? 121.77800 221.74800 404.14100 1.000 141.72000 125 ASN D C 1
ATOM 4967 O O . ASN D 2 125 ? 121.61800 221.25600 403.02500 1.000 141.72000 125 ASN D O 1
ATOM 4972 N N . SER D 2 126 ? 121.87100 223.07100 404.30300 1.000 143.41000 126 SER D N 1
ATOM 4973 C CA . SER D 2 126 ? 121.78300 223.98400 403.15600 1.000 143.41000 126 SER D CA 1
ATOM 4974 C C . SER D 2 126 ? 123.07200 223.97000 402.31300 1.000 143.41000 126 SER D C 1
ATOM 4975 O O . SER D 2 126 ? 123.01100 224.02100 401.08300 1.000 143.41000 126 SER D O 1
ATOM 4978 N N . SER D 2 127 ? 124.23500 223.76300 402.93700 1.000 140.06000 127 SER D N 1
ATOM 4979 C CA . SER D 2 127 ? 125.48500 223.47700 402.21300 1.000 140.06000 127 SER D CA 1
ATOM 4980 C C . SER D 2 127 ? 125.34600 222.23300 401.31600 1.000 140.06000 127 SER D C 1
ATOM 4981 O O . SER D 2 127 ? 125.71700 222.25200 400.14300 1.000 140.06000 127 SER D O 1
ATOM 4984 N N . ILE D 2 128 ? 124.75300 221.15300 401.82900 1.000 143.19000 128 ILE D N 1
ATOM 4985 C CA . ILE D 2 128 ? 124.51400 219.91500 401.07300 1.000 143.19000 128 ILE D CA 1
ATOM 4986 C C . ILE D 2 128 ? 123.59000 220.17300 399.87500 1.000 143.19000 128 ILE D C 1
ATOM 4987 O O . ILE D 2 128 ? 123.80700 219.61800 398.79500 1.000 143.19000 128 ILE D O 1
ATOM 4992 N N . ARG D 2 129 ? 122.59700 221.05800 400.00800 1.000 145.98000 129 ARG D N 1
ATOM 4993 C CA . ARG D 2 129 ? 121.74900 221.47000 398.88100 1.000 145.98000 129 ARG D CA 1
ATOM 4994 C C . ARG D 2 129 ? 122.53000 222.25800 397.82000 1.000 145.98000 129 ARG D C 1
ATOM 4995 O O . ARG D 2 129 ? 122.39000 221.94700 396.64500 1.000 145.98000 129 ARG D O 1
ATOM 5003 N N . ALA D 2 130 ? 123.41600 223.18400 398.19100 1.000 141.39000 130 ALA D N 1
ATOM 5004 C CA . ALA D 2 130 ? 124.29200 223.85700 397.21700 1.000 141.39000 130 ALA D CA 1
ATOM 5005 C C . ALA D 2 130 ? 125.13500 222.84200 396.41200 1.000 141.39000 130 ALA D C 1
ATOM 5006 O O . ALA D 2 130 ? 125.17300 222.87000 395.17800 1.000 141.39000 130 ALA D O 1
ATOM 5008 N N . VAL D 2 131 ? 125.75400 221.89400 397.12900 1.000 140.49000 131 VAL D N 1
ATOM 5009 C CA . VAL D 2 131 ? 126.54300 220.78100 396.57000 1.000 140.49000 131 VAL D CA 1
ATOM 5010 C C . VAL D 2 131 ? 125.69600 219.90800 395.63600 1.000 140.49000 131 VAL D C 1
ATOM 5011 O O . VAL D 2 131 ? 126.13800 219.53300 394.55400 1.000 140.49000 131 VAL D O 1
ATOM 5015 N N . SER D 2 132 ? 124.45200 219.62000 396.01200 1.000 140.83000 132 SER D N 1
ATOM 5016 C CA . SER D 2 132 ? 123.52900 218.82200 395.19900 1.000 140.83000 132 SER D CA 1
ATOM 5017 C C . SER D 2 132 ? 123.15400 219.53700 393.89800 1.000 140.83000 132 SER D C 1
ATOM 5018 O O . SER D 2 132 ? 123.00400 218.87900 392.86800 1.000 140.83000 132 SER D O 1
ATOM 5021 N N . ILE D 2 133 ? 123.06500 220.87200 393.89600 1.000 140.67000 133 ILE D N 1
ATOM 5022 C CA . ILE D 2 133 ? 122.85200 221.57700 392.63200 1.000 140.67000 133 ILE D CA 1
ATOM 5023 C C . ILE D 2 133 ? 124.07800 221.40700 391.74200 1.000 140.67000 133 ILE D C 1
ATOM 5024 O O . ILE D 2 133 ? 123.93800 221.06200 390.57200 1.000 140.67000 133 ILE D O 1
ATOM 5029 N N . MET D 2 134 ? 125.28900 221.60400 392.27800 1.000 138.33000 134 MET D N 1
ATOM 5030 C CA . MET D 2 134 ? 126.48200 221.47700 391.43000 1.000 138.33000 134 MET D CA 1
ATOM 5031 C C . MET D 2 134 ? 126.71000 220.03600 390.96300 1.000 138.33000 134 MET D C 1
ATOM 5032 O O . MET D 2 134 ? 127.14700 219.83100 389.83300 1.000 138.33000 134 MET D O 1
ATOM 5037 N N . LYS D 2 135 ? 126.26800 219.03400 391.73200 1.000 136.14000 135 LYS D N 1
ATOM 5038 C CA . LYS D 2 135 ? 126.18800 217.64100 391.26500 1.000 136.14000 135 LYS D CA 1
ATOM 5039 C C . LYS D 2 135 ? 125.31400 217.51800 390.01500 1.000 136.14000 135 LYS D C 1
ATOM 5040 O O . LYS D 2 135 ? 125.76800 217.00400 388.99400 1.000 136.14000 135 LYS D O 1
ATOM 5046 N N . ALA D 2 136 ? 124.08300 218.02500 390.07100 1.000 136.47000 136 ALA D N 1
ATOM 5047 C CA . ALA D 2 136 ? 123.15500 217.98400 388.93900 1.000 136.47000 136 ALA D CA 1
ATOM 5048 C C . ALA D 2 136 ? 123.70900 218.73100 387.71100 1.000 136.47000 136 ALA D C 1
ATOM 5049 O O . ALA D 2 136 ? 123.65600 218.22100 386.59100 1.000 136.47000 136 ALA D O 1
ATOM 5051 N N . GLN D 2 137 ? 124.31400 219.90400 387.92500 1.000 135.83000 137 GLN D N 1
ATOM 5052 C CA . GLN D 2 137 ? 124.95800 220.69800 386.84800 1.000 135.83000 137 GLN D CA 1
ATOM 5053 C C . GLN D 2 137 ? 126.11300 219.88100 386.21600 1.000 135.83000 137 GLN D C 1
ATOM 5054 O O . GLN D 2 137 ? 126.17900 219.79200 384.99200 1.000 135.83000 137 GLN D O 1
ATOM 5060 N N . ALA D 2 138 ? 126.99800 219.28300 387.01500 1.000 133.85000 138 ALA D N 1
ATOM 5061 C CA . ALA D 2 138 ? 128.15900 218.54900 386.52500 1.000 133.85000 138 ALA D CA 1
ATOM 5062 C C . ALA D 2 138 ? 127.75400 217.32100 385.70200 1.000 133.85000 138 ALA D C 1
ATOM 5063 O O . ALA D 2 138 ? 128.27000 217.10700 384.60400 1.000 133.85000 138 ALA D O 1
ATOM 5065 N N . VAL D 2 139 ? 126.78600 216.54800 386.19800 1.000 130.00000 139 VAL D N 1
ATOM 5066 C CA . VAL D 2 139 ? 126.23400 215.40300 385.45800 1.000 130.00000 139 VAL D CA 1
ATOM 5067 C C . VAL D 2 139 ? 125.65900 215.87200 384.12000 1.000 130.00000 139 VAL D C 1
ATOM 5068 O O . VAL D 2 139 ? 125.92000 215.25300 383.08700 1.000 130.00000 139 VAL D O 1
ATOM 5072 N N . ALA D 2 140 ? 124.94100 216.99900 384.10800 1.000 132.22000 140 ALA D N 1
ATOM 5073 C CA . ALA D 2 140 ? 124.37600 217.54100 382.87800 1.000 132.22000 140 ALA D CA 1
ATOM 5074 C C . ALA D 2 140 ? 125.45900 217.96300 381.87300 1.000 132.22000 140 ALA D C 1
ATOM 5075 O O . ALA D 2 140 ? 125.38200 217.58400 380.70900 1.000 132.22000 140 ALA D O 1
ATOM 5077 N N . PHE D 2 141 ? 126.49200 218.70100 382.28800 1.000 131.53000 141 PHE D N 1
ATOM 5078 C CA . PHE D 2 141 ? 127.55400 219.11000 381.36300 1.000 131.53000 141 PHE D CA 1
ATOM 5079 C C . PHE D 2 141 ? 128.34900 217.91700 380.81600 1.000 131.53000 141 PHE D C 1
ATOM 5080 O O . PHE D 2 141 ? 128.58400 217.85700 379.60900 1.000 131.53000 141 PHE D O 1
ATOM 5088 N N . ILE D 2 142 ? 128.68900 216.93100 381.65100 1.000 123.88000 142 ILE D N 1
ATOM 5089 C CA . ILE D 2 142 ? 129.45700 215.75300 381.21800 1.000 123.88000 142 ILE D CA 1
ATOM 5090 C C . ILE D 2 142 ? 128.67200 214.90400 380.20900 1.000 123.88000 142 ILE D C 1
ATOM 5091 O O . ILE D 2 142 ? 129.24200 214.42800 379.24000 1.000 123.88000 142 ILE D O 1
ATOM 5096 N N . THR D 2 143 ? 127.35700 214.76200 380.37500 1.000 128.28000 143 THR D N 1
ATOM 5097 C CA . THR D 2 143 ? 126.48500 214.02200 379.44400 1.000 128.28000 143 THR D CA 1
ATOM 5098 C C . THR D 2 143 ? 125.91100 214.92000 378.33100 1.000 128.28000 143 THR D C 1
ATOM 5099 O O . THR D 2 143 ? 125.11100 214.46700 377.50900 1.000 128.28000 143 THR D O 1
ATOM 5103 N N . ASN D 2 144 ? 126.32500 216.19400 378.28000 1.000 129.90000 144 ASN D N 1
ATOM 5104 C CA . ASN D 2 144 ? 125.85300 217.21300 377.33800 1.000 129.90000 144 ASN D CA 1
ATOM 5105 C C . ASN D 2 144 ? 124.32100 217.40700 377.34200 1.000 129.90000 144 ASN D C 1
ATOM 5106 O O . ASN D 2 144 ? 123.71700 217.61800 376.29400 1.000 129.90000 144 ASN D O 1
ATOM 5111 N N . THR D 2 145 ? 123.67800 217.32400 378.51000 1.000 130.44000 145 THR D N 1
ATOM 5112 C CA . THR D 2 145 ? 122.22500 217.51000 378.67500 1.000 130.44000 145 THR D CA 1
ATOM 5113 C C . THR D 2 145 ? 121.86200 218.83100 379.36600 1.000 130.44000 145 THR D C 1
ATOM 5114 O O . THR D 2 145 ? 120.74500 218.98000 379.86000 1.000 130.44000 145 THR D O 1
ATOM 5118 N N . ALA D 2 146 ? 122.78400 219.79800 379.43800 1.000 134.78000 146 ALA D N 1
ATOM 5119 C CA . ALA D 2 146 ? 122.48400 221.12800 379.97700 1.000 134.78000 146 ALA D CA 1
ATOM 5120 C C . ALA D 2 146 ? 121.45500 221.87000 379.10100 1.000 134.78000 146 ALA D C 1
ATOM 5121 O O . ALA D 2 146 ? 121.44800 221.74200 377.87300 1.000 134.78000 146 ALA D O 1
ATOM 5123 N N . THR D 2 147 ? 120.55800 222.61900 379.74700 1.000 136.59000 147 THR D N 1
ATOM 5124 C CA . THR D 2 147 ? 119.37800 223.24000 379.11700 1.000 136.59000 147 THR D CA 1
ATOM 5125 C C . THR D 2 147 ? 119.73200 224.40900 378.19300 1.000 136.59000 147 THR D C 1
ATOM 5126 O O . THR D 2 147 ? 119.15000 224.56200 377.11900 1.000 136.59000 147 THR D O 1
ATOM 5130 N N . GLU D 2 148 ? 120.68900 225.24800 378.59400 1.000 140.06000 148 GLU D N 1
ATOM 5131 C CA . GLU D 2 148 ? 120.95600 226.52700 377.91200 1.000 140.06000 148 GLU D CA 1
ATOM 5132 C C . GLU D 2 148 ? 122.36300 226.61000 377.29400 1.000 140.06000 148 GLU D C 1
ATOM 5133 O O . GLU D 2 148 ? 122.70400 227.59800 376.64100 1.000 140.06000 148 GLU D O 1
ATOM 5139 N N . ARG D 2 149 ? 123.17600 225.56200 377.44100 1.000 126.87000 149 ARG D N 1
ATOM 5140 C CA . ARG D 2 149 ? 124.47500 225.43800 376.77200 1.000 126.87000 149 ARG D CA 1
ATOM 5141 C C . ARG D 2 149 ? 124.68900 224.01000 376.27100 1.000 126.87000 149 ARG D C 1
ATOM 5142 O O . ARG D 2 149 ? 124.52300 223.05900 377.02900 1.000 126.87000 149 ARG D O 1
ATOM 5150 N N . LYS D 2 150 ? 125.14200 223.86000 375.02700 1.000 127.66000 150 LYS D N 1
ATOM 5151 C CA . LYS D 2 150 ? 125.69700 222.60500 374.49500 1.000 127.66000 150 LYS D CA 1
ATOM 5152 C C . LYS D 2 150 ? 127.17400 222.78900 374.17400 1.000 127.66000 150 LYS D C 1
ATOM 5153 O O . LYS D 2 150 ? 127.56600 223.83300 373.65700 1.000 127.66000 150 LYS D O 1
ATOM 5159 N N . MET D 2 151 ? 127.97200 221.77600 374.48600 1.000 118.25000 151 MET D N 1
ATOM 5160 C CA . MET D 2 151 ? 129.37400 221.66800 374.08100 1.000 118.25000 151 MET D CA 1
ATOM 5161 C C . MET D 2 151 ? 129.51700 220.67000 372.91600 1.000 118.25000 151 MET D C 1
ATOM 5162 O O . MET D 2 151 ? 128.59300 219.90600 372.62000 1.000 118.25000 151 MET D O 1
ATOM 5167 N N . SER D 2 152 ? 130.67700 220.65200 372.25600 1.000 113.90000 152 SER D N 1
ATOM 5168 C CA . SER D 2 152 ? 130.92400 219.79900 371.08500 1.000 113.90000 152 SER D CA 1
ATOM 5169 C C . SER D 2 152 ? 131.81600 218.60100 371.43300 1.000 113.90000 152 SER D C 1
ATOM 5170 O O . SER D 2 152 ? 132.93100 218.76600 371.93400 1.000 113.90000 152 SER D O 1
ATOM 5173 N N . PHE D 2 153 ? 131.32600 217.39400 371.14200 1.000 118.18000 153 PHE D N 1
ATOM 5174 C CA . PHE D 2 153 ? 131.97400 216.11600 371.45300 1.000 118.18000 153 PHE D CA 1
ATOM 5175 C C . PHE D 2 153 ? 131.85900 215.12800 370.28400 1.000 118.18000 153 PHE D C 1
ATOM 5176 O O . PHE D 2 153 ? 130.88000 215.15300 369.53200 1.000 118.18000 153 PHE D O 1
ATOM 5184 N N . ALA D 2 154 ? 132.80800 214.19500 370.17200 1.000 118.51000 154 ALA D N 1
ATOM 5185 C CA . ALA D 2 154 ? 132.61000 212.99400 369.36500 1.000 118.51000 154 ALA D CA 1
ATOM 5186 C C . ALA D 2 154 ? 131.51500 212.11100 369.99100 1.000 118.51000 154 ALA D C 1
ATOM 5187 O O . ALA D 2 154 ? 131.44800 211.96300 371.21400 1.000 118.51000 154 ALA D O 1
ATOM 5189 N N . ALA D 2 155 ? 130.64700 211.52400 369.16800 1.000 126.62000 155 ALA D N 1
ATOM 5190 C CA . ALA D 2 155 ? 129.53100 210.71400 369.65000 1.000 126.62000 155 ALA D CA 1
ATOM 5191 C C . ALA D 2 155 ? 130.00500 209.47500 370.43400 1.000 126.62000 155 ALA D C 1
ATOM 5192 O O . ALA D 2 155 ? 130.95300 208.78900 370.03900 1.000 126.62000 155 ALA D O 1
ATOM 5194 N N . GLY D 2 156 ? 129.32600 209.17000 371.53600 1.000 123.27000 156 GLY D N 1
ATOM 5195 C CA . GLY D 2 156 ? 129.61100 208.01800 372.38800 1.000 123.27000 156 GLY D CA 1
ATOM 5196 C C . GLY D 2 156 ? 128.82900 208.07500 373.70000 1.000 123.27000 156 GLY D C 1
ATOM 5197 O O . GLY D 2 156 ? 127.86600 208.83000 373.83800 1.000 123.27000 156 GLY D O 1
ATOM 5198 N N . ASP D 2 157 ? 129.23700 207.27300 374.67500 1.000 121.10000 157 ASP D N 1
ATOM 5199 C CA . ASP D 2 157 ? 128.64500 207.26200 376.01300 1.000 121.10000 157 ASP D CA 1
ATOM 5200 C C . ASP D 2 157 ? 129.67700 207.66500 377.08200 1.000 121.10000 157 ASP D C 1
ATOM 5201 O O . ASP D 2 157 ? 130.74100 207.04500 377.19600 1.000 121.10000 157 ASP D O 1
ATOM 5206 N N . CYS D 2 158 ? 129.33300 208.65400 377.90100 1.000 120.83000 158 CYS D N 1
ATOM 5207 C CA . CYS D 2 158 ? 130.14700 209.07500 379.02900 1.000 120.83000 158 CYS D CA 1
ATOM 5208 C C . CYS D 2 158 ? 129.46400 208.86300 380.40900 1.000 120.83000 158 CYS D C 1
ATOM 5209 O O . CYS D 2 158 ? 129.79000 209.52300 381.40700 1.000 120.83000 158 CYS D O 1
ATOM 5212 N N . THR D 2 159 ? 128.48100 207.96600 380.49500 1.000 123.12000 159 THR D N 1
ATOM 5213 C CA . THR D 2 159 ? 127.68600 207.78000 381.72400 1.000 123.12000 159 THR D CA 1
ATOM 5214 C C . THR D 2 159 ? 128.51700 207.26200 382.90500 1.000 123.12000 159 THR D C 1
ATOM 5215 O O . THR D 2 159 ? 128.27700 207.66000 384.04300 1.000 123.12000 159 THR D O 1
ATOM 5219 N N . SER D 2 160 ? 129.55200 206.45100 382.65600 1.000 119.91000 160 SER D N 1
ATOM 5220 C CA . SER D 2 160 ? 130.51300 206.02900 383.68600 1.000 119.91000 160 SER D CA 1
ATOM 5221 C C . SER D 2 160 ? 131.19300 207.22700 384.36800 1.000 119.91000 160 SER D C 1
ATOM 5222 O O . SER D 2 160 ? 131.20100 207.33400 385.59600 1.000 119.91000 160 SER D O 1
ATOM 5225 N N . LEU D 2 161 ? 131.68500 208.19300 383.58300 1.000 121.63000 161 LEU D N 1
ATOM 5226 C CA . LEU D 2 161 ? 132.32200 209.39300 384.13800 1.000 121.63000 161 LEU D CA 1
ATOM 5227 C C . LEU D 2 161 ? 131.32100 210.26400 384.90700 1.000 121.63000 161 LEU D C 1
ATOM 5228 O O . LEU D 2 161 ? 131.64900 210.78800 385.97000 1.000 121.63000 161 LEU D O 1
ATOM 5233 N N . ALA D 2 162 ? 130.08200 210.37900 384.42400 1.000 125.54000 162 ALA D N 1
ATOM 5234 C CA . ALA D 2 162 ? 129.04200 211.11900 385.13500 1.000 125.54000 162 ALA D CA 1
ATOM 5235 C C . ALA D 2 162 ? 128.71300 210.46400 386.48900 1.000 125.54000 162 ALA D C 1
ATOM 5236 O O . ALA D 2 162 ? 128.64400 211.14500 387.51300 1.000 125.54000 162 ALA D O 1
ATOM 5238 N N . SER D 2 163 ? 128.58700 209.13400 386.51400 1.000 127.07000 163 SER D N 1
ATOM 5239 C CA . SER D 2 163 ? 128.37500 208.35300 387.74100 1.000 127.07000 163 SER D CA 1
ATOM 5240 C C . SER D 2 163 ? 129.55000 208.48600 388.72200 1.000 127.07000 163 SER D C 1
ATOM 5241 O O . SER D 2 163 ? 129.35600 208.64700 389.92900 1.000 127.07000 163 SER D O 1
ATOM 5244 N N . GLU D 2 164 ? 130.78400 208.51800 388.21500 1.000 126.88000 164 GLU D N 1
ATOM 5245 C CA . GLU D 2 164 ? 131.96600 208.76500 389.04000 1.000 126.88000 164 GLU D CA 1
ATOM 5246 C C . GLU D 2 164 ? 131.94200 210.16900 389.66600 1.000 126.88000 164 GLU D C 1
ATOM 5247 O O . GLU D 2 164 ? 132.11300 210.31400 390.87800 1.000 126.88000 164 GLU D O 1
ATOM 5253 N N . VAL D 2 165 ? 131.68400 211.20700 388.87200 1.000 127.07000 165 VAL D N 1
ATOM 5254 C CA . VAL D 2 165 ? 131.62800 212.58400 389.38300 1.000 127.07000 165 VAL D CA 1
ATOM 5255 C C . VAL D 2 165 ? 130.53600 212.74300 390.42800 1.000 127.07000 165 VAL D C 1
ATOM 5256 O O . VAL D 2 165 ? 130.75400 213.39100 391.45300 1.000 127.07000 165 VAL D O 1
ATOM 5260 N N . ALA D 2 166 ? 129.39000 212.09200 390.22900 1.000 131.54000 166 ALA D N 1
ATOM 5261 C CA . ALA D 2 166 ? 128.32300 212.08100 391.22200 1.000 131.54000 166 ALA D CA 1
ATOM 5262 C C . ALA D 2 166 ? 128.81500 211.51200 392.56600 1.000 131.54000 166 ALA D C 1
ATOM 5263 O O . ALA D 2 166 ? 128.53300 212.08900 393.61600 1.000 131.54000 166 ALA D O 1
ATOM 5265 N N . SER D 2 167 ? 129.61600 210.44100 392.53800 1.000 128.51000 167 SER D N 1
ATOM 5266 C CA . SER D 2 167 ? 130.18900 209.86100 393.75700 1.000 128.51000 167 SER D CA 1
ATOM 5267 C C . SER D 2 167 ? 131.12200 210.83900 394.47900 1.000 128.51000 167 SER D C 1
ATOM 5268 O O . SER D 2 167 ? 131.12800 210.87800 395.70800 1.000 128.51000 167 SER D O 1
ATOM 5271 N N . TYR D 2 168 ? 131.86000 211.68200 393.74700 1.000 125.88000 168 TYR D N 1
ATOM 5272 C CA . TYR D 2 168 ? 132.71900 212.69300 394.37100 1.000 125.88000 168 TYR D CA 1
ATOM 5273 C C . TYR D 2 168 ? 131.89300 213.78800 395.04600 1.000 125.88000 168 TYR D C 1
ATOM 5274 O O . TYR D 2 168 ? 132.18200 214.14700 396.18500 1.000 125.88000 168 TYR D O 1
ATOM 5283 N N . PHE D 2 169 ? 130.83300 214.29000 394.40500 1.000 130.31000 169 PHE D N 1
ATOM 5284 C CA . PHE D 2 169 ? 129.96500 215.26700 395.07200 1.000 130.31000 169 PHE D CA 1
ATOM 5285 C C . PHE D 2 169 ? 129.24500 214.66100 396.28400 1.000 130.31000 169 PHE D C 1
ATOM 5286 O O . PHE D 2 169 ? 129.16600 215.30800 397.32600 1.000 130.31000 169 PHE D O 1
ATOM 5294 N N . ASP D 2 170 ? 128.73400 213.43600 396.12300 1.000 137.19000 170 ASP D N 1
ATOM 5295 C CA . ASP D 2 170 ? 128.00100 212.73000 397.20900 1.000 137.19000 170 ASP D CA 1
ATOM 5296 C C . ASP D 2 170 ? 128.93000 212.52800 398.41100 1.000 137.19000 170 ASP D C 1
ATOM 5297 O O . ASP D 2 170 ? 128.41400 212.31800 399.52700 1.000 137.19000 170 ASP D O 1
ATOM 5302 N N . ARG D 2 171 ? 130.24600 212.58800 398.18400 1.000 136.95000 171 ARG D N 1
ATOM 5303 C CA . ARG D 2 171 ? 131.24300 212.40200 399.27300 1.000 136.95000 171 ARG D CA 1
ATOM 5304 C C . ARG D 2 171 ? 131.32000 213.67900 400.11800 1.000 136.95000 171 ARG D C 1
ATOM 5305 O O . ARG D 2 171 ? 131.54000 213.56700 401.34000 1.000 136.95000 171 ARG D O 1
ATOM 5313 N N . VAL D 2 172 ? 131.14400 214.84200 399.48200 1.000 137.53000 172 VAL D N 1
ATOM 5314 C CA . VAL D 2 172 ? 131.20300 216.15300 400.19500 1.000 137.53000 172 VAL D CA 1
ATOM 5315 C C . VAL D 2 172 ? 130.06800 216.21100 401.22500 1.000 137.53000 172 VAL D C 1
ATOM 5316 O O . VAL D 2 172 ? 130.31000 216.70700 402.34300 1.000 137.53000 172 VAL D O 1
ATOM 5320 N N . GLY D 2 173 ? 128.88100 215.72000 400.85200 1.000 145.01000 173 GLY D N 1
ATOM 5321 C CA . GLY D 2 173 ? 127.71400 215.72300 401.75600 1.000 145.01000 173 GLY D CA 1
ATOM 5322 C C . GLY D 2 173 ? 127.84700 214.68200 402.85400 1.000 145.01000 173 GLY D C 1
ATOM 5323 O O . GLY D 2 173 ? 127.21200 214.85600 403.91300 1.000 145.01000 173 GLY D O 1
ATOM 5324 N N . ALA D 2 174 ? 128.64300 213.63500 402.61200 1.000 146.68000 174 ALA D N 1
ATOM 5325 C CA . ALA D 2 174 ? 128.84200 212.55400 403.60600 1.000 146.68000 174 ALA D CA 1
ATOM 5326 C C . ALA D 2 174 ? 129.93300 212.95800 404.60500 1.000 146.68000 174 ALA D C 1
ATOM 5327 O O . ALA D 2 174 ? 129.92900 212.42600 405.73400 1.000 146.68000 174 ALA D O 1
ATOM 5329 N N . ALA D 2 175 ? 130.82600 213.86500 404.19500 1.000 142.41000 175 ALA D N 1
ATOM 5330 C CA . ALA D 2 175 ? 131.93200 214.33300 405.06300 1.000 142.41000 175 ALA D CA 1
ATOM 5331 C C . ALA D 2 175 ? 131.42200 215.42700 406.00900 1.000 142.41000 175 ALA D C 1
ATOM 5332 O O . ALA D 2 175 ? 131.88500 215.47200 407.16600 1.000 142.41000 175 ALA D O 1
ATOM 5334 N N . ILE D 2 176 ? 130.50300 216.27100 405.52600 1.000 139.57000 176 ILE D N 1
ATOM 5335 C CA . ILE D 2 176 ? 129.93400 217.37800 406.35300 1.000 139.57000 176 ILE D CA 1
ATOM 5336 C C . ILE D 2 176 ? 128.61400 216.90600 406.97400 1.000 139.57000 176 ILE D C 1
ATOM 5337 O O . ILE D 2 176 ? 127.93700 217.73100 407.61800 1.000 139.57000 176 ILE D O 1
ATOM 5342 N N . SER D 2 177 ? 128.27200 215.62800 406.78200 1.000 153.39000 177 SER D N 1
ATOM 5343 C CA . SER D 2 177 ? 127.01700 215.05300 407.33600 1.000 153.39000 177 SER D CA 1
ATOM 5344 C C . SER D 2 177 ? 127.01800 215.18100 408.86400 1.000 153.39000 177 SER D C 1
ATOM 5345 O O . SER D 2 177 ? 127.89600 214.60500 409.50600 1.000 153.39000 177 SER D O 1
#

Solvent-accessible surface area: 39355 Å² total

Nearest PDB structures (foldseek):
  7y4l-assembly1_QA  TM=9.727E-01  e=6.586E-20  Porphyridium purpureum
  7ezx-assembly1_P1  TM=8.399E-01  e=1.182E-20  Porphyridium purpureum
  7s96-assembly1_B  TM=9.404E-01  e=7.334E-17  Hemiselmis pacifica
  1lia-assembly2_L  TM=8.382E-01  e=4.605E-18  Polysiphonia stricta
  8el6-assembly1_D  TM=9.668E-01  e=1.555E-15  Hemiselmis andersenii

Sequence (718 aa):
VVLPVARAGLAATAKKNQYMGTSVAPEIVLTDKGSDMSRKVKTEDKKVAADQAAAMGILANMSLYASLNPVKRMTYKAKEQAPAYVKKTGNPVEDFYPSSWRNMAPVISLSANRVAVAFEKIDAASNGVKANSNNKPFWKSNYVAPEAPAAAYQRYFPARIRNKAPAMEFRRPSFANTEDPSAYFMLQKETVPLRMALAEKLLTKAAYVGGSDLQALKSFIADGNKRLDAVNSIVSNASCMVSDAVSGMICENPGLISPGGCYTNRRMAACLRDGEIILRYVSYALLAGDASVLEDRCLNGLKETYIALGVPTNSSIRAVSIMKAQAVAFITNTATERKMSFAAGDCTSLASEVASYFDRVGAAISMLDAFSRVVVNSDAKAAYVGGSDLQALKSFIADGNKRLDAVNSIVSNASCMVSDAVSGMICENPGLISPGGCYTNRRMAACLRDGEIILRYVSYALLAGDASVLEDRCLNGLKETYIALGVPTNSSIRAVSIMKAQAVAFITNTATERKMSFAAGDCTSLASEVASYFDRVGAAISMLDAFSRVVVNSDAKAAYVGGSDLQALKSFIADGNKRLDAVNSIVSNASCMVSDAVSGMICENPGLISPGGCYTNRRMAACLRDGEIILRYVSYALLAGDASVLEDRCLNGLKETYIALGVPTNSSIRAVSIMKAQAVAFITNTATERKMSFAAGDCTSLASEVASYFDRVGAAIS

Radius of gyration: 48.79 Å; Cα contacts (8 Å, |Δi|>4): 902; chains: 4; bounding box: 126×108×93 Å

CATH classification: 1.10.490.20

Organism: Porphyridium purpureum (NCBI:txid35688)

Foldseek 3Di:
DDDVVVVVVVVCVVPDDPCPPFQKDKDWDWFDDPDPVTTDIDIDIDHDDDDPVVVVVVVVVVVVVCVVDDVCCPVPVDDDDDDDDDDDDPDCCCVVANPVRHQWDWDWDDDVPDTDIDTDRDWDDDPPQIPCNVPDDPVVHDDDDDDDDDVPPCVVPPPVGPQKDKDKDWDDAPDPPDDDPVTDIDIDMDRDDPCVVVVVVVVVD/DDDADDPRLVVVCVVDVCSVLLVLLLCLCVVCVVVLLVVLVVVLCVVPVCQCPVVHCPDPVVVVVVSVLSSVLSVLLSVCSNVVHCVCVCPPPLVCPQVVCVVVVNDLVSVLSSLVSSLVVSLCSSQQVDPPDGDDDDDDDDVVSNVSSNVSSVVNSVSND/DDDPPVVCVVVVNDPDDDQDDVRLVVVQVPDPCLVLLVVLLCLCVVCLLVLLVVLVVVLCVVPVQQCPPVHCPDPVSVVVSSVVLSVLSVLLSVCSNVVHCVCVCPPPLPCPQVVCVVVVNDLVSVLSSLVSSLVVSLCRSQQVDDPDGDDDDDDDDVPSSVSSNVSSVVSNVSSD/DLVLVLCQVPPPPRDPDDADDVRVVVLCVVDDVRPLLVQLLCLCVVCVLVLLVCLLVVLCVVPVCLCPVVHCDDPVSVVVSSVLSSVLSVLLSVCSVSVHQVSSVPVPLVCPLVVCVVVVPDLVSVLSSLVSSLVVSLCSSQQNDDPDGDDDDDDDDVVSNVSSNVNSVVSSVSND

B-factor: mean 85.37, std 32.99, range [28.5, 166.76]

Secondary structure (DSSP, 8-state):
---HHHHHHHHHHTT--TTTTTTEEEEEEEE--SSTTT-EEEEEEEEPP--HHHHHHHHHHHHHHHHH-SSHHHHS-PPP-PPPP----S-HHHHHS-TTTTTEEEEEEEETTEEEEEEEE---EETTEEGGGGG--GGG----PPPPP--GGGGTS-TTTTTEEEEEEEE--SSTT---TT-EEEEEEEEPP--HHHHHHHHH-/-EEEETHHHHHHHHTSTTHHHHHHHHTTTSSSHHHHHHHHHHHHHHH-GGGGSTT---SHHHHHHHHHHHHHHHHHHHHHHHHS-SHHIIIIIITTHHHHHHHHT--HHHHHHHHHHHHHHHHHHHTT--SS------SS--HHHHHHHHHHHHHHHHHH-/---HHHHHHHTTS-SEEEEETHHHHHHHHTSTTHHHHHHHHHHHHTTHHHHHHHHHHHHHHH-GGGGSTT---SHHHHHHHHHHHHHHHHHHHHHHHHT-SHHIIIIIITTHHHHHHHHT--HHHHHHHHHHHHHHHHHHHTT--SS------S---HHHHHHHHHHHHHHHHHH-/-HHHHHHHHH-SS---EEEEHHHHHHHHHHSTTHHHHHHHHHHHHTTHHHHHHHHHHHHHHH-GGGGSTT---SHHHHHHHHHHHHHHHHHHHHHHHHTSSHHHIIIIITTHHHHHHHHT--HHHHHHHHHHHHHHHHHHHTT--SS------SS--HHHHHHHHHHHHHHHHH--